Protein AF-A0A9D6FWA5-F1 (afdb_monomer_lite)

Secondary structure (DSSP, 8-state):
------TTTT-EEEETTTEEEEGGGTBS--TT--HHHHHHHHHHH--HHHHHHBS---B-TT--GGGGHHHIIIIIIHHS--EE-STT--HHHHHHHHHHHHHHHHHHHHHHHHHHHHHH-TT-B--S-TT--GGG-HHHHHHHSS---BHHHHHHHHHHHHHHHHHHHHHTT-TT--HHHHHHHHHHHHHHHHHHHHHHHHHHHHHS----GGGS-TTTGGG-SPEEEESGGGSPTTSEEEEEESS--HHHHHHHHHHHHTT-TTTEEEEEETHHHHHGGGT-TT-EEEE-GGGHHHHHHTT--SEEEE---SS---HHHHHHHTTPEEEE-SSS--TTPPB-TTS-HHHHHHHHHTT--EEE--SHHHHHHHHHHHHHHPPPP----S--HHHHHHHHTT--TT--HHHHT-TT---HHHHHHHHHTT--GGGGHHHHHH----SHHHHH-TT---HHHHHHHHHHHTGGG--EEEE----SPPHHHHHHHHHHHHHTSSS-EEEEEE-S-S-HHHHHHHHHHHHHTT-EEEEESTHHHHHHT-EETTTTEEHHHHS--SSSSSEEEEEESGGGGGGTTHHHHHHHHHHH----TT-HHHHHHHHTTTS-EEEEEESS--HHHHHHHHHHHHTT--EEE-HHHHHHH-EEB---TT-GGG-EEEETTT--EEE---SSS-SEEE-SSHHHHHHHHHHHT--TT-S--HHHHHHHHHHHHHHHSS--TTGGGG-SSGGGS-TTTHHHHHHHHHHHH--EEETTEEEEEE-TTS-EE-HHHHHHHB--TT--EESSGGGSBPPP-----

Radius of gyration: 27.53 Å; chains: 1; bounding box: 72×72×94 Å

Foldseek 3Di:
DDPPPDQQPPDWADAPDPDIDRPVQAEVDLVPPDSVQLSVLCNPFFHPVLCQWFQHHHFYALDALVVQLLQLPLFQCLFFPKFFDDDDDALLVLLVLLLLLLPLLLQQLVLLLVVCCVPPNFQAFWDLADLADQPLLQLCFQHHSGRGGTSVSLVVQSVSLVVLSVVSNVLSPDPPDDSSSSLSSLLVNLSSSLSSLSSSSGCCVGPLQFAALNHDDPVVQFQPDPKAKAELLLDDPPAAEEEEEAANCLLVSLLVVVCVVVVNLVRHAYEYEWQNNQRCCRRPVRYHDHAFPLCPLLSLLQLRHQEYEYERHQDDDQPLVSLLLNVHEYEYQYPDDHPVAEEDQPPDLVVLLVVSQVPDSYHYHNPSNSSNSNVNVCSVPPDDDPGPSADDLVRLLVLLLLQDPPDQQLLVQALLSDSLSQLSVCSVVPVTLVSCQVVLLQHSLPCSSQVRDPSNRPSSSSSSNSVSVCRSVGMFMDHHANAAARLVLLLVVLCCQQALVALAEEEQEERDRNHLVLSLCLLQVRLVRQYQYEYEIRSRSSNRPDADPVVRDGLSVLATQRRGTSHHHRNTHLSSLSRQLCNQQVCCSSPVSDSSHSRQQSSQQQPLQRGQAEYEYEGQDGSSVSSNLSNCLSSNHAYEYEPSCCVVVSIFRAGDQLPQVSAWWQQQQVRDIATEGCALRTRYYYDHGSLRRQLSSLSNSLGQQRLQQQSSLCSNQVSCCVPVVDGDPRSVRSDLALRNHHPVCSQVVVVCCVPPVVWDADRRATQWHADSVGDIDGSVVCCVRYGVNNGRIGSNSSRRTDHDPPPPD

Sequence (809 aa):
MSSEQDGTARVMVRVGNRTEFELSSVVRDLKGADPHELKAALEHDAVEMRLNTIREFRLAPYADAPDLSEWDQDVLLETWPPLYAGGGESAAESLRRTCLGCTSQISTARQVLDYALSVYGPGKAVDLGKNMDAGDFTWTGVMCGFPPGDLHSLDRALSYAESQLNRARLAAGQAHATNADLEGQAFHAGTMLLLAQEVLETIKTSLFGFTTAANLGLSDIAWYPPPHFTGRGAMESGKKAVVFIGDNFIPMWLLVEALRAKVLTERFEVCGIGQAADDLPRFYDRGRWVGAMTRARKVLRTGVFDIIVGSDGCLGFDLVDEARRTDSRLIWTGSVAFGGLKERSSDPVDAIVSDLLSGVPGVWLRDPRRAAEVTFALMETMKQRPGGYVLGEEKARAEASKCSDDCDLCSYACPSALLVSRGVRALRDGNGFKALAEAEKRCCLCLECDRSCPEKIGISDLMVAAFARKGPEDKFILRGGRGGGQRAEMASNDLVARSGSSPGWFGVIGCGDANPDDVQWIANELASRNGIVAMAGCSVGDIAHFHDPDEQKWIMQKYPFWLQPRSAANLGGCSACQFLPLITLKNARSTAGVTHYSNYVETVATTFDRYACCTIVWGPLPDRMYAIVAGLVRSGVPVVVGPLAGNDWKRMLPGNKWDWRRYWVYEALSQRKRFVEPSPKHLIIPAETREEAVNMACCYNVKPAQGFRMTFLDGYLDTHQQYFGELPDDWPRYVRSPGDLPIAGRARFLAELEAKHGWKREGPVIKEIPLPDGRTVDQKQYVREYGAGGAPVTRVPRLCVKPLHQKKE

Structure (mmCIF, N/CA/C/O backbone):
data_AF-A0A9D6FWA5-F1
#
_entry.id   AF-A0A9D6FWA5-F1
#
loop_
_atom_site.group_PDB
_atom_site.id
_atom_site.type_symbol
_atom_site.label_atom_id
_atom_site.label_alt_id
_atom_site.label_comp_id
_atom_site.label_asym_id
_atom_site.label_entity_id
_atom_site.label_seq_id
_atom_site.pdbx_PDB_ins_code
_atom_site.Cartn_x
_atom_site.Cartn_y
_atom_site.Cartn_z
_atom_site.occupancy
_atom_site.B_iso_or_equiv
_atom_site.auth_seq_id
_atom_site.auth_comp_id
_atom_site.auth_asym_id
_atom_site.auth_atom_id
_atom_site.pdbx_PDB_model_num
ATOM 1 N N . MET A 1 1 ? -16.626 -44.220 -27.929 1.00 35.47 1 MET A N 1
ATOM 2 C CA . MET A 1 1 ? -17.363 -43.378 -26.964 1.00 35.47 1 MET A CA 1
ATOM 3 C C . MET A 1 1 ? -16.346 -42.460 -26.310 1.00 35.47 1 MET A C 1
ATOM 5 O O . MET A 1 1 ? -15.466 -42.993 -25.661 1.00 35.47 1 MET A O 1
ATOM 9 N N . SER A 1 2 ? -16.295 -41.148 -26.476 1.00 34.00 2 SER A N 1
ATOM 10 C CA . SER A 1 2 ? -16.906 -40.176 -27.387 1.00 34.00 2 SER A CA 1
ATOM 11 C C . SER A 1 2 ? -15.885 -39.032 -27.445 1.00 34.00 2 SER A C 1
ATOM 13 O O . SER A 1 2 ? -15.380 -38.586 -26.419 1.00 34.00 2 SER A O 1
ATOM 15 N N . SER A 1 3 ? -15.524 -38.615 -28.651 1.00 37.00 3 SER A N 1
ATOM 16 C CA . SER A 1 3 ? -14.565 -37.554 -28.963 1.00 37.00 3 SER A CA 1
ATOM 17 C C . SER A 1 3 ? -15.169 -36.156 -28.739 1.00 37.00 3 SER A C 1
ATOM 19 O O . SER A 1 3 ? -15.235 -35.355 -29.665 1.00 37.00 3 SER A O 1
ATOM 21 N N . GLU A 1 4 ? -15.657 -35.891 -27.526 1.00 41.94 4 GLU A N 1
ATOM 22 C CA . GLU A 1 4 ? -16.445 -34.700 -27.154 1.00 41.94 4 GLU A CA 1
ATOM 23 C C . GLU A 1 4 ? -15.850 -33.924 -25.958 1.00 41.94 4 GLU A C 1
ATOM 25 O O . GLU A 1 4 ? -16.576 -33.339 -25.162 1.00 41.94 4 GLU A O 1
ATOM 30 N N . GLN A 1 5 ? -14.521 -33.903 -25.797 1.00 42.00 5 GLN A N 1
ATOM 31 C CA . GLN A 1 5 ? -13.871 -33.182 -24.687 1.00 42.00 5 GLN A CA 1
ATOM 32 C C . GLN A 1 5 ? -12.623 -32.394 -25.099 1.00 42.00 5 GLN A C 1
ATOM 34 O O . GLN A 1 5 ? -11.566 -32.542 -24.496 1.00 42.00 5 GLN A O 1
ATOM 39 N N . ASP A 1 6 ? -12.743 -31.513 -26.092 1.00 47.22 6 ASP A N 1
ATOM 40 C CA . ASP A 1 6 ? -11.792 -30.403 -26.203 1.00 47.22 6 ASP A CA 1
ATOM 41 C C . ASP A 1 6 ? -12.496 -29.147 -26.735 1.00 47.22 6 ASP A C 1
ATOM 43 O O . ASP A 1 6 ? -12.625 -28.940 -27.938 1.00 47.22 6 ASP A O 1
ATOM 47 N N . GLY A 1 7 ? -13.035 -28.328 -25.825 1.00 50.91 7 GLY A N 1
ATOM 48 C CA . GLY A 1 7 ? -13.746 -27.084 -26.156 1.00 50.91 7 GLY A CA 1
ATOM 49 C C . GLY A 1 7 ? -12.850 -25.979 -26.736 1.00 50.91 7 GLY A C 1
ATOM 50 O O . GLY A 1 7 ? -13.355 -24.925 -27.114 1.00 50.91 7 GLY A O 1
ATOM 51 N N . THR A 1 8 ? -11.533 -26.205 -26.815 1.00 52.12 8 THR A N 1
ATOM 52 C CA . THR A 1 8 ? -10.568 -25.296 -27.458 1.00 52.12 8 THR A CA 1
ATOM 53 C C . THR A 1 8 ? -10.436 -25.535 -28.957 1.00 52.12 8 THR A C 1
ATOM 55 O O . THR A 1 8 ? -10.206 -24.589 -29.716 1.00 52.12 8 THR A O 1
ATOM 58 N N . ALA A 1 9 ? -10.573 -26.793 -29.386 1.00 54.88 9 ALA A N 1
ATOM 59 C CA . ALA A 1 9 ? -10.340 -27.198 -30.757 1.00 54.88 9 ALA A CA 1
ATOM 60 C C . ALA A 1 9 ? -11.435 -26.577 -31.631 1.00 54.88 9 ALA A C 1
ATOM 62 O O . ALA A 1 9 ? -12.594 -26.988 -31.547 1.00 54.88 9 ALA A O 1
ATOM 63 N N . ARG A 1 10 ? -11.054 -25.622 -32.497 1.00 73.12 10 ARG A N 1
ATOM 64 C CA . ARG A 1 10 ? -11.884 -24.868 -33.473 1.00 73.12 10 ARG A CA 1
ATOM 65 C C . ARG A 1 10 ? -12.392 -23.467 -33.090 1.00 73.12 10 ARG A C 1
ATOM 67 O O . ARG A 1 10 ? -13.156 -22.903 -33.876 1.00 73.12 10 ARG A O 1
ATOM 74 N N . VAL A 1 11 ? -11.984 -22.842 -31.980 1.00 91.75 11 VAL A N 1
ATOM 75 C CA . VAL A 1 11 ? -12.339 -21.419 -31.751 1.00 91.75 11 VAL A CA 1
ATOM 76 C C . VAL A 1 11 ? -11.369 -20.502 -32.501 1.00 91.75 11 VAL A C 1
ATOM 78 O O . VAL A 1 11 ? -10.232 -20.296 -32.080 1.00 91.75 11 VAL A O 1
ATOM 81 N N . MET A 1 12 ? -11.825 -19.950 -33.627 1.00 94.19 12 MET A N 1
ATOM 82 C CA . MET A 1 12 ? -11.064 -18.988 -34.433 1.00 94.19 12 MET A CA 1
ATOM 83 C C . MET A 1 12 ? -11.237 -17.571 -33.891 1.00 94.19 12 MET A C 1
ATOM 85 O O . MET A 1 12 ? -12.367 -17.124 -33.710 1.00 94.19 12 MET A O 1
ATOM 89 N N . VAL A 1 13 ? -10.133 -16.861 -33.671 1.00 93.94 13 VAL A N 1
ATOM 90 C CA . VAL A 1 13 ? -10.105 -15.456 -33.243 1.00 93.94 13 VAL A CA 1
ATOM 91 C C . VAL A 1 13 ? -9.692 -14.596 -34.430 1.00 93.94 13 VAL A C 1
ATOM 93 O O . VAL A 1 13 ? -8.647 -14.851 -35.034 1.00 93.94 13 VAL A O 1
ATOM 96 N N . ARG A 1 14 ? -10.480 -13.565 -34.753 1.00 94.56 14 ARG A N 1
ATOM 97 C CA . ARG A 1 14 ? -10.169 -12.616 -35.828 1.00 94.56 14 ARG A CA 1
ATOM 98 C C . ARG A 1 14 ? -9.847 -11.233 -35.276 1.00 94.56 14 ARG A C 1
ATOM 100 O O . ARG A 1 14 ? -10.720 -10.536 -34.772 1.00 94.56 14 ARG A O 1
ATOM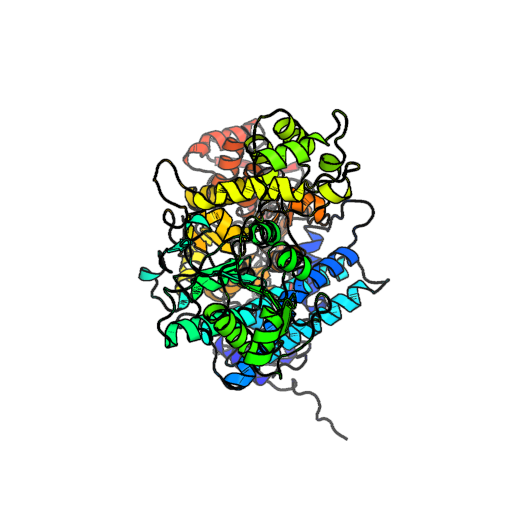 107 N N . VAL A 1 15 ? -8.603 -10.801 -35.447 1.00 92.25 15 VAL A N 1
ATOM 108 C CA . VAL A 1 15 ? -8.129 -9.491 -34.991 1.00 92.25 15 VAL A CA 1
ATOM 109 C C . VAL A 1 15 ? -7.827 -8.614 -36.199 1.00 92.25 15 VAL A C 1
ATOM 111 O O . VAL A 1 15 ? -6.927 -8.904 -36.988 1.00 92.25 15 VAL A O 1
ATOM 114 N N . GLY A 1 16 ? -8.570 -7.518 -36.339 1.00 89.69 16 GLY A N 1
ATOM 115 C CA . GLY A 1 16 ? -8.479 -6.662 -37.520 1.00 89.69 16 GLY A CA 1
ATOM 116 C C . GLY A 1 16 ? -8.940 -7.378 -38.794 1.00 89.69 16 GLY A C 1
ATOM 117 O O . GLY A 1 16 ? -9.881 -8.171 -38.770 1.00 89.69 16 GLY A O 1
ATOM 118 N N . ASN A 1 17 ? -8.303 -7.072 -39.926 1.00 88.25 17 ASN A N 1
ATOM 119 C CA . ASN A 1 17 ? -8.792 -7.504 -41.243 1.00 88.25 17 ASN A CA 1
ATOM 120 C C . ASN A 1 17 ? -8.068 -8.728 -41.823 1.00 88.25 17 ASN A C 1
ATOM 122 O O . ASN A 1 17 ? -8.562 -9.328 -42.777 1.00 88.25 17 ASN A O 1
ATOM 126 N N . ARG A 1 18 ? -6.871 -9.054 -41.331 1.00 85.88 18 ARG A N 1
ATOM 127 C CA . ARG A 1 18 ? -5.943 -10.014 -41.950 1.00 85.88 18 ARG A CA 1
ATOM 128 C C . ARG A 1 18 ? -5.371 -11.029 -40.966 1.00 85.88 18 ARG A C 1
ATOM 130 O O . ARG A 1 18 ? -4.814 -12.023 -41.425 1.00 85.88 18 ARG A O 1
ATOM 137 N N . THR A 1 19 ? -5.481 -10.804 -39.658 1.00 91.81 19 THR A N 1
ATOM 138 C CA . THR A 1 19 ? -4.988 -11.748 -38.651 1.00 91.81 19 THR A CA 1
ATOM 139 C C . THR A 1 19 ? -6.118 -12.609 -38.117 1.00 91.81 19 THR A C 1
ATOM 141 O O . THR A 1 19 ? -7.048 -12.133 -37.470 1.00 91.81 19 THR A O 1
ATOM 144 N N . GLU A 1 20 ? -6.000 -13.906 -38.364 1.00 93.56 20 GLU A N 1
ATOM 145 C CA . GLU A 1 20 ? -6.894 -14.926 -37.842 1.00 93.56 20 GLU A CA 1
ATOM 146 C C . GLU A 1 20 ? -6.045 -16.098 -37.346 1.00 93.56 20 GLU A C 1
ATOM 148 O O . GLU A 1 20 ? -5.086 -16.502 -38.008 1.00 93.56 20 GLU A O 1
ATOM 153 N N . PHE A 1 21 ? -6.348 -16.601 -36.155 1.00 93.00 21 PHE A N 1
ATOM 154 C CA . PHE A 1 21 ? -5.630 -17.719 -35.550 1.00 93.00 21 PHE A CA 1
ATOM 155 C C . PHE A 1 21 ? -6.574 -18.564 -34.701 1.00 93.00 21 PHE A C 1
ATOM 157 O O . PHE A 1 21 ? -7.607 -18.090 -34.227 1.00 93.00 21 PHE A O 1
ATOM 164 N N . GLU A 1 22 ? -6.221 -19.831 -34.516 1.00 93.12 22 GLU A N 1
ATOM 165 C CA . GLU A 1 22 ? -6.941 -20.712 -33.602 1.00 93.12 22 GLU A CA 1
ATOM 166 C C . GLU A 1 22 ? -6.512 -20.413 -32.162 1.00 93.12 22 GLU A C 1
ATOM 168 O O . GLU A 1 22 ? -5.314 -20.324 -31.885 1.00 93.12 22 GLU A O 1
ATOM 173 N N . LEU A 1 23 ? -7.457 -20.267 -31.232 1.00 92.81 23 LEU A N 1
ATOM 174 C CA . LEU A 1 23 ? -7.154 -19.912 -29.841 1.00 92.81 23 LEU A CA 1
ATOM 175 C C . LEU A 1 23 ? -6.187 -20.911 -29.173 1.00 92.81 23 LEU A C 1
ATOM 177 O O . LEU A 1 23 ? -5.284 -20.500 -28.445 1.00 92.81 23 LEU A O 1
ATOM 181 N N . SER A 1 24 ? -6.309 -22.202 -29.494 1.00 91.00 24 SER A N 1
ATOM 182 C CA . SER A 1 24 ? -5.422 -23.282 -29.028 1.00 91.00 24 SER A CA 1
ATOM 183 C C . SER A 1 24 ? -3.960 -23.130 -29.483 1.00 91.00 24 SER A C 1
ATOM 185 O O . SER A 1 24 ? -3.062 -23.715 -28.883 1.00 91.00 24 SER A O 1
ATOM 187 N N . SER A 1 25 ? -3.686 -22.316 -30.511 1.00 91.75 25 SER A N 1
ATOM 188 C CA . SER A 1 25 ? -2.315 -22.043 -30.969 1.00 91.75 25 SER A CA 1
ATOM 189 C C . SER A 1 25 ? -1.550 -21.071 -30.068 1.00 91.75 25 SER A C 1
ATOM 191 O O . SER A 1 25 ? -0.323 -21.007 -30.147 1.00 91.75 25 SER A O 1
ATOM 193 N N . VAL A 1 26 ? -2.256 -20.320 -29.214 1.00 92.38 26 VAL A N 1
ATOM 194 C CA . VAL A 1 26 ? -1.663 -19.302 -28.327 1.00 92.38 26 VAL A CA 1
ATOM 195 C C . VAL A 1 26 ? -2.009 -19.504 -26.853 1.00 92.38 26 VAL A C 1
ATOM 197 O O . VAL A 1 26 ? -1.323 -18.953 -25.994 1.00 92.38 26 VAL A O 1
ATOM 200 N N . VAL A 1 27 ? -3.033 -20.305 -26.545 1.00 92.31 27 VAL A N 1
ATOM 201 C CA . VAL A 1 27 ? -3.396 -20.728 -25.188 1.00 92.31 27 VAL A CA 1
ATOM 202 C C . VAL A 1 27 ? -3.026 -22.195 -25.013 1.00 92.31 27 VAL A C 1
ATOM 204 O O . VAL A 1 27 ? -3.574 -23.057 -25.692 1.00 92.31 27 VAL A O 1
ATOM 207 N N . ARG A 1 28 ? -2.121 -22.490 -24.073 1.00 87.25 28 ARG A N 1
ATOM 208 C CA . ARG A 1 28 ? -1.722 -23.875 -23.772 1.00 87.25 28 ARG A CA 1
ATOM 209 C C . ARG A 1 28 ? -2.819 -24.659 -23.047 1.00 87.25 28 ARG A C 1
ATOM 211 O O . ARG A 1 28 ? -3.004 -25.838 -23.320 1.00 87.25 28 ARG A O 1
ATOM 218 N N . ASP A 1 29 ? -3.482 -24.015 -22.093 1.00 88.38 29 ASP A N 1
ATOM 219 C CA . ASP A 1 29 ? -4.545 -24.584 -21.263 1.00 88.38 29 ASP A CA 1
ATOM 220 C C . ASP A 1 29 ? -5.521 -23.458 -20.894 1.00 88.38 29 ASP A C 1
ATOM 222 O O . ASP A 1 29 ? -5.088 -22.389 -20.460 1.00 88.38 29 ASP A O 1
ATOM 226 N N . LEU A 1 30 ? -6.825 -23.677 -21.093 1.00 86.12 30 LEU A N 1
ATOM 227 C CA . LEU A 1 30 ? -7.862 -22.702 -20.740 1.00 86.12 30 LEU A CA 1
ATOM 228 C C . LEU A 1 30 ? -8.133 -22.644 -19.236 1.00 86.12 30 LEU A C 1
ATOM 230 O O . LEU A 1 30 ? -8.670 -21.642 -18.769 1.00 86.12 30 LEU A O 1
ATOM 234 N N . LYS A 1 31 ? -7.839 -23.713 -18.483 1.00 88.31 31 LYS A N 1
ATOM 235 C CA . LYS A 1 31 ? -8.077 -23.803 -17.030 1.00 88.31 31 LYS A CA 1
ATOM 236 C C . LYS A 1 31 ? -9.491 -23.393 -16.594 1.00 88.31 31 LYS A C 1
ATOM 238 O O . LYS A 1 31 ? -9.685 -22.822 -15.525 1.00 88.31 31 LYS A O 1
ATOM 243 N N . GLY A 1 32 ? -10.485 -23.702 -17.429 1.00 82.62 32 GLY A N 1
ATOM 244 C CA . GLY A 1 32 ? -11.892 -23.371 -17.188 1.00 82.62 32 GLY A CA 1
ATOM 245 C C . GLY A 1 32 ? -12.337 -21.994 -17.694 1.00 82.62 32 GLY A C 1
ATOM 246 O O . GLY A 1 32 ? -13.498 -21.647 -17.496 1.00 82.62 32 GLY A O 1
ATOM 247 N N . ALA A 1 33 ? -11.471 -21.226 -18.361 1.00 88.25 33 ALA A N 1
ATOM 248 C CA . ALA A 1 33 ? -11.884 -20.027 -19.087 1.00 88.25 33 ALA A CA 1
ATOM 249 C C . ALA A 1 33 ? -12.833 -20.367 -20.239 1.00 88.25 33 ALA A C 1
ATOM 251 O O . ALA A 1 33 ? -12.626 -21.347 -20.958 1.00 88.25 33 ALA A O 1
ATOM 252 N N . ASP A 1 34 ? -13.847 -19.523 -20.433 1.00 91.12 34 ASP A N 1
ATOM 253 C CA . ASP A 1 34 ? -14.733 -19.608 -21.588 1.00 91.12 34 ASP A CA 1
ATOM 254 C C . ASP A 1 34 ? -13.970 -19.137 -22.844 1.00 91.12 34 ASP A C 1
ATOM 256 O O . ASP A 1 34 ? -13.573 -17.966 -22.931 1.00 91.12 34 ASP A O 1
ATOM 260 N N . PRO A 1 35 ? -13.747 -20.017 -23.838 1.00 91.69 35 PRO A N 1
ATOM 261 C CA . PRO A 1 35 ? -13.013 -19.652 -25.042 1.00 91.69 35 PRO A CA 1
ATOM 262 C C . PRO A 1 35 ? -13.733 -18.598 -25.891 1.00 91.69 35 PRO A C 1
ATOM 264 O O . PRO A 1 35 ? -13.070 -17.850 -26.611 1.00 91.69 35 PRO A O 1
ATOM 267 N N . HIS A 1 36 ? -15.065 -18.506 -25.831 1.00 92.94 36 HIS A N 1
ATOM 268 C CA . HIS A 1 36 ? -15.832 -17.503 -26.568 1.00 92.94 36 HIS A CA 1
ATOM 269 C C . HIS A 1 36 ? -15.754 -16.126 -25.912 1.00 92.94 36 HIS A C 1
ATOM 271 O O . HIS A 1 36 ? -15.666 -15.124 -26.624 1.00 92.94 36 HIS A O 1
ATOM 277 N N . GLU A 1 37 ? -15.730 -16.073 -24.580 1.00 92.12 37 GLU A N 1
ATOM 278 C CA . GLU A 1 37 ? -15.502 -14.837 -23.826 1.00 92.12 37 GLU A CA 1
ATOM 279 C C . GLU A 1 37 ? -14.088 -14.301 -24.084 1.00 92.12 37 GLU A C 1
ATOM 281 O O . GLU A 1 37 ? -13.926 -13.138 -24.461 1.00 92.12 37 GLU A O 1
ATOM 286 N N . LEU A 1 38 ? -13.071 -15.169 -23.995 1.00 92.25 38 LEU A N 1
ATOM 287 C CA . LEU A 1 38 ? -11.690 -14.796 -24.301 1.00 92.25 38 LEU A CA 1
ATOM 288 C C . LEU A 1 38 ? -11.533 -14.376 -25.770 1.00 92.25 38 LEU A C 1
ATOM 290 O O . LEU A 1 38 ? -10.891 -13.364 -26.050 1.00 92.25 38 LEU A O 1
ATOM 294 N N . LYS A 1 39 ? -12.161 -15.090 -26.717 1.00 93.88 39 LYS A N 1
ATOM 295 C CA . LYS A 1 39 ? -12.229 -14.668 -28.125 1.00 93.88 39 LYS A CA 1
ATOM 296 C C . LYS A 1 39 ? -12.800 -13.257 -28.239 1.00 93.88 39 LYS A C 1
ATOM 298 O O . LYS A 1 39 ? -12.152 -12.408 -28.836 1.00 93.88 39 LYS A O 1
ATOM 303 N N . ALA A 1 40 ? -13.979 -12.996 -27.675 1.00 92.31 40 ALA A N 1
ATOM 304 C CA . ALA A 1 40 ? -14.628 -11.691 -27.777 1.00 92.31 40 ALA A CA 1
ATOM 305 C C . ALA A 1 40 ? -13.751 -10.566 -27.199 1.00 92.31 40 ALA A C 1
ATOM 307 O O . ALA A 1 40 ? -13.622 -9.507 -27.814 1.00 92.31 40 ALA A O 1
ATOM 308 N N . ALA A 1 41 ? -13.094 -10.819 -26.064 1.00 90.44 41 ALA A N 1
ATOM 309 C CA . ALA A 1 41 ? -12.160 -9.880 -25.454 1.00 90.44 41 ALA A CA 1
ATOM 310 C C . ALA A 1 41 ? -10.958 -9.584 -26.372 1.00 90.44 41 ALA A C 1
ATOM 312 O O . ALA A 1 41 ? -10.599 -8.423 -26.575 1.00 90.44 41 ALA A O 1
ATOM 313 N N . LEU A 1 42 ? -10.372 -10.616 -26.989 1.00 91.38 42 LEU A N 1
ATOM 314 C CA . LEU A 1 42 ? -9.247 -10.470 -27.918 1.00 91.38 42 LEU A CA 1
ATOM 315 C C . LEU A 1 42 ? -9.635 -9.754 -29.215 1.00 91.38 42 LEU A C 1
ATOM 317 O O . LEU A 1 42 ? -8.886 -8.895 -29.668 1.00 91.38 42 LEU A O 1
ATOM 321 N N . GLU A 1 43 ? -10.785 -10.070 -29.810 1.00 91.94 43 GLU A N 1
ATOM 322 C CA . GLU A 1 43 ? -11.251 -9.418 -31.045 1.00 91.94 43 GLU A CA 1
ATOM 323 C C . GLU A 1 43 ? -11.547 -7.926 -30.841 1.00 91.94 43 GLU A C 1
ATOM 325 O O . GLU A 1 43 ? -11.422 -7.139 -31.779 1.00 91.94 43 GLU A O 1
ATOM 330 N N . HIS A 1 44 ? -11.906 -7.532 -29.616 1.00 87.19 44 HIS A N 1
ATOM 331 C CA . HIS A 1 44 ? -12.145 -6.141 -29.248 1.00 87.19 44 HIS A CA 1
ATOM 332 C C . HIS A 1 44 ? -10.856 -5.373 -28.894 1.00 87.19 44 HIS A C 1
ATOM 334 O O . HIS A 1 44 ? -10.728 -4.201 -29.244 1.00 87.19 44 HIS A O 1
ATOM 340 N N . ASP A 1 45 ? -9.919 -5.999 -28.174 1.00 87.94 45 ASP A N 1
ATOM 341 C CA . ASP A 1 45 ? -8.791 -5.299 -27.536 1.00 87.94 45 ASP A CA 1
ATOM 342 C C . ASP A 1 45 ? -7.437 -5.504 -28.221 1.00 87.94 45 ASP A C 1
ATOM 344 O O . ASP A 1 45 ? -6.573 -4.625 -28.174 1.00 87.94 45 ASP A O 1
ATOM 348 N N . ALA A 1 46 ? -7.221 -6.656 -28.859 1.00 88.69 46 ALA A N 1
ATOM 349 C CA . ALA A 1 46 ? -5.930 -6.964 -29.451 1.00 88.69 46 ALA A CA 1
ATOM 350 C C . ALA A 1 46 ? -5.660 -6.097 -30.688 1.00 88.69 46 ALA A C 1
ATOM 352 O O . ALA A 1 46 ? -6.526 -5.843 -31.524 1.00 88.69 46 ALA A O 1
ATOM 353 N N . VAL A 1 47 ? -4.405 -5.674 -30.843 1.00 90.56 47 VAL A N 1
ATOM 354 C CA . VAL A 1 47 ? -3.981 -4.860 -31.983 1.00 90.56 47 VAL A CA 1
ATOM 355 C C . VAL A 1 47 ? -3.349 -5.751 -33.052 1.00 90.56 47 VAL A C 1
ATOM 357 O O . VAL A 1 47 ? -2.284 -6.329 -32.843 1.00 90.56 47 VAL A O 1
ATOM 360 N N . GLU A 1 48 ? -3.967 -5.808 -34.236 1.00 90.75 48 GLU A N 1
ATOM 361 C CA . GLU A 1 48 ? -3.538 -6.639 -35.377 1.00 90.75 48 GLU A CA 1
ATOM 362 C C . GLU A 1 48 ? -2.042 -6.479 -35.706 1.00 90.75 48 GLU A C 1
ATOM 364 O O . GLU A 1 48 ? -1.294 -7.452 -35.831 1.00 90.75 48 GLU A O 1
ATOM 369 N N . MET A 1 49 ? -1.572 -5.230 -35.786 1.00 88.81 49 MET A N 1
ATOM 370 C CA . MET A 1 49 ? -0.165 -4.918 -36.047 1.00 88.81 49 MET A CA 1
ATOM 371 C C . MET A 1 49 ? 0.762 -5.525 -34.988 1.00 88.81 49 MET A C 1
ATOM 373 O O . MET A 1 49 ? 1.836 -6.021 -35.330 1.00 88.81 49 MET A O 1
ATOM 377 N N . ARG A 1 50 ? 0.361 -5.511 -33.712 1.00 88.31 50 ARG A N 1
ATOM 378 C CA . ARG A 1 50 ? 1.172 -6.031 -32.608 1.00 88.31 50 ARG A CA 1
ATOM 379 C C . ARG A 1 50 ? 1.343 -7.546 -32.728 1.00 88.31 50 ARG A C 1
ATOM 381 O O . ARG A 1 50 ? 2.480 -8.017 -32.720 1.00 88.31 50 ARG A O 1
ATOM 388 N N . LEU A 1 51 ? 0.248 -8.273 -32.952 1.00 88.06 51 LEU A N 1
ATOM 389 C CA . LEU A 1 51 ? 0.236 -9.732 -33.135 1.00 88.06 51 LEU A CA 1
ATOM 390 C C . LEU A 1 51 ? 1.080 -10.190 -34.331 1.00 88.06 51 LEU A C 1
ATOM 392 O O . LEU A 1 51 ? 1.783 -11.201 -34.277 1.00 88.06 51 LEU A O 1
ATOM 396 N N . ASN A 1 52 ? 1.052 -9.422 -35.420 1.00 87.19 52 ASN A N 1
ATOM 397 C CA . ASN A 1 52 ? 1.840 -9.727 -36.611 1.00 87.19 52 ASN A CA 1
ATOM 398 C C . ASN A 1 52 ? 3.333 -9.434 -36.436 1.00 87.19 52 ASN A C 1
ATOM 400 O O . ASN A 1 52 ? 4.147 -9.993 -37.170 1.00 87.19 52 ASN A O 1
ATOM 404 N N . THR A 1 53 ? 3.691 -8.591 -35.466 1.00 86.69 53 THR A N 1
ATOM 405 C CA . THR A 1 53 ? 5.064 -8.133 -35.247 1.00 86.69 53 THR A CA 1
ATOM 406 C C . THR A 1 53 ? 5.830 -9.047 -34.295 1.00 86.69 53 THR A C 1
ATOM 408 O O . THR A 1 53 ? 6.975 -9.374 -34.587 1.00 86.69 53 THR A O 1
ATOM 411 N N . ILE A 1 54 ? 5.241 -9.472 -33.174 1.00 90.25 54 ILE A N 1
ATOM 412 C CA . ILE A 1 54 ? 5.951 -10.272 -32.159 1.00 90.25 54 ILE A CA 1
ATOM 413 C C . ILE A 1 54 ? 6.205 -11.707 -32.628 1.00 90.25 54 ILE A C 1
ATOM 415 O O . ILE A 1 54 ? 5.386 -12.296 -33.327 1.00 90.25 54 ILE A O 1
ATOM 419 N N . ARG A 1 55 ? 7.349 -12.283 -32.253 1.00 90.31 55 ARG A N 1
ATOM 420 C CA . ARG A 1 55 ? 7.777 -13.618 -32.684 1.00 90.31 55 ARG A CA 1
ATOM 421 C C . ARG A 1 55 ? 6.795 -14.696 -32.246 1.00 90.31 55 ARG A C 1
ATOM 423 O O . ARG A 1 55 ? 6.454 -15.549 -33.060 1.00 90.31 55 ARG A O 1
ATOM 430 N N . GLU A 1 56 ? 6.348 -14.638 -30.998 1.00 92.12 56 GLU A N 1
ATOM 431 C CA . GLU A 1 56 ? 5.417 -15.610 -30.442 1.00 92.12 56 GLU A CA 1
ATOM 432 C C . GLU A 1 56 ? 4.447 -14.952 -29.457 1.00 92.12 56 GLU A C 1
ATOM 434 O O . GLU A 1 56 ? 4.842 -14.373 -28.438 1.00 92.12 56 GLU A O 1
ATOM 439 N N . PHE A 1 57 ? 3.160 -15.078 -29.767 1.00 92.25 57 PHE A N 1
ATOM 440 C CA . PHE A 1 57 ? 2.066 -14.624 -28.924 1.00 92.25 57 PHE A CA 1
ATOM 441 C C . PHE A 1 57 ? 1.592 -15.785 -28.045 1.00 92.25 57 PHE A C 1
ATOM 443 O O . PHE A 1 57 ? 1.304 -16.862 -28.562 1.00 92.25 57 PHE A O 1
ATOM 450 N N . ARG A 1 58 ? 1.550 -15.579 -26.725 1.00 93.94 58 ARG A N 1
ATOM 451 C CA . ARG A 1 58 ? 1.122 -16.584 -25.743 1.00 93.94 58 ARG A CA 1
ATOM 452 C C . ARG A 1 58 ? 0.197 -15.948 -24.726 1.00 93.94 58 ARG A C 1
ATOM 454 O O . ARG A 1 58 ? 0.482 -14.848 -24.258 1.00 93.94 58 ARG A O 1
ATOM 461 N N . LEU A 1 59 ? -0.840 -16.682 -24.357 1.00 94.88 59 LEU A N 1
ATOM 462 C CA . LEU A 1 59 ? -1.836 -16.301 -23.372 1.00 94.88 59 LEU A CA 1
ATOM 463 C C . LEU A 1 59 ? -1.950 -17.390 -22.301 1.00 94.88 59 LEU A C 1
ATOM 465 O O . LEU A 1 59 ? -1.886 -18.583 -22.602 1.00 94.88 59 LEU A O 1
ATOM 469 N N . ALA A 1 60 ? -2.135 -16.967 -21.055 1.00 95.56 60 ALA A N 1
ATOM 470 C CA . ALA A 1 60 ? -2.274 -17.832 -19.890 1.00 95.56 60 ALA A CA 1
ATOM 471 C C . ALA A 1 60 ? -3.500 -17.401 -19.061 1.00 95.56 60 ALA A C 1
ATOM 473 O O . ALA A 1 60 ? -3.355 -16.668 -18.079 1.00 95.56 60 ALA A O 1
ATOM 474 N N . PRO A 1 61 ? -4.726 -17.778 -19.471 1.00 95.56 61 PRO A N 1
ATOM 475 C CA . PRO A 1 61 ? -5.910 -17.551 -18.650 1.00 95.56 61 PRO A CA 1
ATOM 476 C C . PRO A 1 61 ? -5.806 -18.350 -17.351 1.00 95.56 61 PRO A C 1
ATOM 478 O O . PRO A 1 61 ? -5.379 -19.504 -17.351 1.00 95.56 61 PRO A O 1
ATOM 481 N N . TYR A 1 62 ? -6.174 -17.717 -16.238 1.00 96.31 62 TYR A N 1
ATOM 482 C CA . TYR A 1 62 ? -6.059 -18.279 -14.893 1.00 96.31 62 TYR A CA 1
ATOM 483 C C . TYR A 1 62 ? -4.658 -18.847 -14.609 1.00 96.31 62 TYR A C 1
ATOM 485 O O . TYR A 1 62 ? -4.511 -19.952 -14.080 1.00 96.31 62 TYR A O 1
ATOM 493 N N . ALA A 1 63 ? -3.623 -18.089 -14.991 1.00 95.56 63 ALA A N 1
ATOM 494 C CA . ALA A 1 63 ? -2.225 -18.504 -14.902 1.00 95.56 63 ALA A CA 1
ATOM 495 C C . ALA A 1 63 ? -1.858 -19.037 -13.506 1.00 95.56 63 ALA A C 1
ATOM 497 O O . ALA A 1 63 ? -2.198 -18.435 -12.492 1.00 95.56 63 ALA A O 1
ATOM 498 N N . ASP A 1 64 ? -1.115 -20.135 -13.444 1.00 95.44 64 ASP A N 1
ATOM 499 C CA . ASP A 1 64 ? -0.404 -20.541 -12.233 1.00 95.44 64 ASP A CA 1
ATOM 500 C C . ASP A 1 64 ? 0.972 -19.862 -12.200 1.00 95.44 64 ASP A C 1
ATOM 502 O O . ASP A 1 64 ? 1.455 -19.357 -13.217 1.00 95.44 64 ASP A O 1
ATOM 506 N N . ALA A 1 65 ? 1.654 -19.887 -11.051 1.00 95.69 65 ALA A N 1
ATOM 507 C CA . ALA A 1 65 ? 3.015 -19.352 -10.950 1.00 95.69 65 ALA A CA 1
ATOM 508 C C . ALA A 1 65 ? 3.976 -19.885 -12.047 1.00 95.69 65 ALA A C 1
ATOM 510 O O . ALA A 1 65 ? 4.659 -19.064 -12.662 1.00 95.69 65 ALA A O 1
ATOM 511 N N . PRO A 1 66 ? 4.000 -21.197 -12.385 1.00 94.38 66 PRO A N 1
ATOM 512 C CA . PRO A 1 66 ? 4.892 -21.720 -13.425 1.00 94.38 66 PRO A CA 1
ATOM 513 C C . PRO A 1 66 ? 4.589 -21.227 -14.845 1.00 94.38 66 PRO A C 1
ATOM 515 O O . PRO A 1 66 ? 5.491 -21.213 -15.674 1.00 94.38 66 PRO A O 1
ATOM 518 N N . ASP A 1 67 ? 3.360 -20.794 -15.149 1.00 95.44 67 ASP A N 1
ATOM 519 C CA . ASP A 1 67 ? 3.042 -20.259 -16.485 1.00 95.44 67 ASP A CA 1
ATOM 520 C C . ASP A 1 67 ? 3.733 -18.915 -16.749 1.00 95.44 67 ASP A C 1
ATOM 522 O O . ASP A 1 67 ? 3.837 -18.471 -17.891 1.00 95.44 67 ASP A O 1
ATOM 526 N N . LEU A 1 68 ? 4.200 -18.264 -15.682 1.00 96.44 68 LEU A N 1
ATOM 527 C CA . LEU A 1 68 ? 4.818 -16.944 -15.691 1.00 96.44 68 LEU A CA 1
ATOM 528 C C . LEU A 1 68 ? 6.311 -17.009 -15.320 1.00 96.44 68 LEU A C 1
ATOM 530 O O . LEU A 1 68 ? 6.943 -15.969 -15.122 1.00 96.44 68 LEU A O 1
ATOM 534 N N . SER A 1 69 ? 6.901 -18.212 -15.264 1.00 95.50 69 SER A N 1
ATOM 535 C CA . SER A 1 69 ? 8.302 -18.415 -14.871 1.00 95.50 69 SER A CA 1
ATOM 536 C C . SER A 1 69 ? 9.297 -17.731 -15.810 1.00 95.50 69 SER A C 1
ATOM 538 O O . SER A 1 69 ? 10.358 -17.315 -15.359 1.00 95.50 69 SER A O 1
ATOM 540 N N . GLU A 1 70 ? 8.944 -17.543 -17.087 1.00 95.31 70 GLU A N 1
ATOM 541 C CA . GLU A 1 70 ? 9.775 -16.799 -18.050 1.00 95.31 70 GLU A CA 1
ATOM 542 C C . GLU A 1 70 ? 9.970 -15.324 -17.658 1.00 95.31 70 GLU A C 1
ATOM 544 O O . GLU A 1 70 ? 10.905 -14.671 -18.106 1.00 95.31 70 GLU A O 1
ATOM 549 N N . TRP A 1 71 ? 9.074 -14.774 -16.838 1.00 97.00 71 TRP A N 1
ATOM 550 C CA . TRP A 1 71 ? 9.223 -13.443 -16.263 1.00 97.00 71 TRP A CA 1
ATOM 551 C C . TRP A 1 71 ? 9.851 -13.523 -14.875 1.00 97.00 71 TRP A C 1
ATOM 553 O O . TRP A 1 71 ? 10.836 -12.843 -14.585 1.00 97.00 71 TRP A O 1
ATOM 563 N N . ASP A 1 72 ? 9.300 -14.384 -14.023 1.00 97.50 72 ASP A N 1
ATOM 564 C CA . ASP A 1 72 ? 9.705 -14.462 -12.624 1.00 97.50 72 ASP A CA 1
ATOM 565 C C . ASP A 1 72 ? 11.161 -14.952 -12.492 1.00 97.50 72 ASP A C 1
ATOM 567 O O . ASP A 1 72 ? 11.968 -14.322 -11.813 1.00 97.50 72 ASP A O 1
ATOM 571 N N . GLN A 1 73 ? 11.537 -16.036 -13.173 1.00 95.56 73 GLN A N 1
ATOM 572 C CA . GLN A 1 73 ? 12.856 -16.664 -13.043 1.00 95.56 73 GLN A CA 1
ATOM 573 C C . GLN A 1 73 ? 13.867 -16.099 -14.050 1.00 95.56 73 GLN A C 1
ATOM 575 O O . GLN A 1 73 ? 14.921 -15.612 -13.638 1.00 95.56 73 GLN A O 1
ATOM 580 N N . ASP A 1 74 ? 13.523 -16.097 -15.342 1.00 94.88 74 ASP A N 1
ATOM 581 C CA . ASP A 1 74 ? 14.466 -15.760 -16.426 1.00 94.88 74 ASP A CA 1
ATOM 582 C C . ASP A 1 74 ? 14.714 -14.248 -16.576 1.00 94.88 74 ASP A C 1
ATOM 584 O O . ASP A 1 74 ? 15.635 -13.824 -17.272 1.00 94.88 74 ASP A O 1
ATOM 588 N N . VAL A 1 75 ? 13.889 -13.401 -15.949 1.00 95.56 75 VAL A N 1
ATOM 589 C CA . VAL A 1 75 ? 14.067 -11.942 -15.989 1.00 95.56 75 VAL A CA 1
ATOM 590 C C . VAL A 1 75 ? 14.340 -11.382 -14.603 1.00 95.56 75 VAL A C 1
ATOM 592 O O . VAL A 1 75 ? 15.400 -10.781 -14.387 1.00 95.56 75 VAL A O 1
ATOM 595 N N . LEU A 1 76 ? 13.403 -11.550 -13.664 1.00 96.75 76 LEU A N 1
ATOM 596 C CA . LEU A 1 76 ? 13.518 -10.923 -12.348 1.00 96.75 76 LEU A CA 1
ATOM 597 C C . LEU A 1 76 ? 14.616 -11.583 -11.508 1.00 96.75 76 LEU A C 1
ATOM 599 O O . LEU A 1 76 ? 15.580 -10.909 -11.149 1.00 96.75 76 LEU A O 1
ATOM 603 N N . LEU A 1 77 ? 14.516 -12.882 -11.219 1.00 96.19 77 LEU A N 1
ATOM 604 C CA . LEU A 1 77 ? 15.454 -13.556 -10.310 1.00 96.19 77 LEU A CA 1
ATOM 605 C C . LEU A 1 77 ? 16.843 -13.799 -10.929 1.00 96.19 77 LEU A C 1
ATOM 607 O O . LEU A 1 77 ? 17.825 -13.856 -10.188 1.00 96.19 77 LEU A O 1
ATOM 611 N N . GLU A 1 78 ? 16.964 -13.883 -12.261 1.00 94.31 78 GLU A N 1
ATOM 612 C CA . GLU A 1 78 ? 18.273 -13.900 -12.940 1.00 94.31 78 GLU A CA 1
ATOM 613 C C . GLU A 1 78 ? 19.048 -12.594 -12.670 1.00 94.31 78 GLU A C 1
ATOM 615 O O . GLU A 1 78 ? 20.240 -12.608 -12.327 1.00 94.31 78 GLU A O 1
ATOM 620 N N . THR A 1 79 ? 18.358 -11.452 -12.777 1.00 94.50 79 THR A N 1
ATOM 621 C CA . THR A 1 79 ? 18.967 -10.125 -12.608 1.00 94.50 79 THR A CA 1
ATOM 622 C C . THR A 1 79 ? 19.139 -9.760 -11.128 1.00 94.50 79 THR A C 1
ATOM 624 O O . THR A 1 79 ? 20.204 -9.279 -10.732 1.00 94.50 79 THR A O 1
ATOM 627 N N . TRP A 1 80 ? 18.117 -10.016 -10.307 1.00 96.56 80 TRP A N 1
ATOM 628 C CA . TRP A 1 80 ? 18.042 -9.693 -8.878 1.00 96.56 80 TRP A CA 1
ATOM 629 C C . TRP A 1 80 ? 17.803 -10.969 -8.058 1.00 96.56 80 TRP A C 1
ATOM 631 O O . TRP A 1 80 ? 16.672 -11.234 -7.640 1.00 96.56 80 TRP A O 1
ATOM 641 N N . PRO A 1 81 ? 18.846 -11.787 -7.833 1.00 94.75 81 PRO A N 1
ATOM 642 C CA . PRO A 1 81 ? 18.705 -13.016 -7.067 1.00 94.75 81 PRO A CA 1
ATOM 643 C C . PRO A 1 81 ? 18.295 -12.709 -5.620 1.00 94.75 81 PRO A C 1
ATOM 645 O O . PRO A 1 81 ? 18.702 -11.680 -5.068 1.00 94.75 81 PRO A O 1
ATOM 648 N N . PRO A 1 82 ? 17.525 -13.599 -4.975 1.00 94.00 82 PRO A N 1
ATOM 649 C CA . PRO A 1 82 ? 17.078 -13.370 -3.617 1.00 94.00 82 PRO A CA 1
ATOM 650 C C . PRO A 1 82 ? 18.238 -13.485 -2.630 1.00 94.00 82 PRO A C 1
ATOM 652 O O . PRO A 1 82 ? 19.057 -14.404 -2.694 1.00 94.00 82 PRO A O 1
ATOM 655 N N . LEU A 1 83 ? 18.277 -12.546 -1.691 1.00 92.62 83 LEU A N 1
ATOM 656 C CA . LEU A 1 83 ? 19.163 -12.551 -0.538 1.00 92.62 83 LEU A CA 1
ATOM 657 C C . LEU A 1 83 ? 18.311 -12.713 0.719 1.00 92.62 83 LEU A C 1
ATOM 659 O O . LEU A 1 83 ? 17.472 -11.861 0.993 1.00 92.62 83 LEU A O 1
ATOM 663 N N . TYR A 1 84 ? 18.555 -13.775 1.485 1.00 90.44 84 TYR A N 1
ATOM 664 C CA . TYR A 1 84 ? 17.935 -13.995 2.793 1.00 90.44 84 TYR A CA 1
ATOM 665 C C . TYR A 1 84 ? 18.966 -13.698 3.883 1.00 90.44 84 TYR A C 1
ATOM 667 O O . TYR A 1 84 ? 19.984 -14.384 3.989 1.00 90.44 84 TYR A O 1
ATOM 675 N N . ALA A 1 85 ? 18.736 -12.651 4.667 1.00 82.00 85 ALA A N 1
ATOM 676 C CA . ALA A 1 85 ? 19.596 -12.263 5.774 1.00 82.00 85 ALA A CA 1
ATOM 677 C C . ALA A 1 85 ? 19.162 -12.951 7.085 1.00 82.00 85 ALA A C 1
ATOM 679 O O . ALA A 1 85 ? 17.981 -13.118 7.375 1.00 82.00 85 ALA A O 1
ATOM 680 N N . GLY A 1 86 ? 20.133 -13.335 7.919 1.00 66.50 86 GLY A N 1
ATOM 681 C CA . GLY A 1 86 ? 19.889 -14.012 9.200 1.00 66.50 86 GLY A CA 1
ATOM 682 C C . GLY A 1 86 ? 19.625 -15.521 9.068 1.00 66.50 86 GLY A C 1
ATOM 683 O O . GLY A 1 86 ? 18.975 -15.981 8.138 1.00 66.50 86 GLY A O 1
ATOM 684 N N . GLY A 1 87 ? 20.134 -16.312 10.019 1.00 56.44 87 GLY A N 1
ATOM 685 C CA . GLY A 1 87 ? 20.235 -17.782 9.933 1.00 56.44 87 GLY A CA 1
ATOM 686 C C . GLY A 1 87 ? 18.932 -18.600 9.954 1.00 56.44 87 GLY A C 1
ATOM 687 O O . GLY A 1 87 ? 18.989 -19.779 10.286 1.00 56.44 87 GLY A O 1
ATOM 688 N N . GLY A 1 88 ? 17.775 -18.006 9.639 1.00 61.06 88 GLY A N 1
ATOM 689 C CA . GLY A 1 88 ? 16.467 -18.673 9.676 1.00 61.06 88 GLY A CA 1
ATOM 690 C C . GLY A 1 88 ? 15.478 -18.282 8.571 1.00 61.06 88 GLY A C 1
ATOM 691 O O . GLY A 1 88 ? 14.437 -18.925 8.469 1.00 61.06 88 GLY A O 1
ATOM 692 N N . GLU A 1 89 ? 15.771 -17.278 7.735 1.00 68.94 89 GLU A N 1
ATOM 693 C CA . GLU A 1 89 ? 14.916 -16.970 6.581 1.00 68.94 89 GLU A CA 1
ATOM 694 C C . GLU A 1 89 ? 15.290 -17.798 5.349 1.00 68.94 89 GLU A C 1
ATOM 696 O O . GLU A 1 89 ? 16.457 -18.068 5.071 1.00 68.94 89 GLU A O 1
ATOM 701 N N . SER A 1 90 ? 14.263 -18.209 4.605 1.00 86.44 90 SER A N 1
ATOM 702 C CA . SER A 1 90 ? 14.368 -18.978 3.365 1.00 86.44 90 SER A CA 1
ATOM 703 C C . SER A 1 90 ? 13.239 -18.588 2.414 1.00 86.44 90 SER A C 1
ATOM 705 O O . SER A 1 90 ? 12.257 -17.969 2.832 1.00 86.44 90 SER A O 1
ATOM 707 N N . ALA A 1 91 ? 13.323 -19.019 1.155 1.00 91.19 91 ALA A N 1
ATOM 708 C CA . ALA A 1 91 ? 12.248 -18.837 0.178 1.00 91.19 91 ALA A CA 1
ATOM 709 C C . ALA A 1 91 ? 10.897 -19.390 0.679 1.00 91.19 91 ALA A C 1
ATOM 711 O O . ALA A 1 91 ? 9.845 -18.794 0.453 1.00 91.19 91 ALA A O 1
ATOM 712 N N . ALA A 1 92 ? 10.918 -20.501 1.425 1.00 92.38 92 ALA A N 1
ATOM 713 C CA . ALA A 1 92 ? 9.714 -21.090 2.006 1.00 92.38 92 ALA A CA 1
ATOM 714 C C . ALA A 1 92 ? 9.095 -20.188 3.083 1.00 92.38 92 ALA A C 1
ATOM 716 O O . ALA A 1 92 ? 7.877 -20.027 3.124 1.00 92.38 92 ALA A O 1
ATOM 717 N N . GLU A 1 93 ? 9.919 -19.571 3.933 1.00 91.19 93 GLU A N 1
ATOM 718 C CA . GLU A 1 93 ? 9.435 -18.651 4.966 1.00 91.19 93 GLU A CA 1
ATOM 719 C C . GLU A 1 93 ? 8.891 -17.357 4.352 1.00 91.19 93 GLU A C 1
ATOM 721 O O . GLU A 1 93 ? 7.807 -16.905 4.718 1.00 91.19 93 GLU A O 1
ATOM 726 N N . SER A 1 94 ? 9.570 -16.831 3.328 1.00 92.50 94 SER A N 1
ATOM 727 C CA . SER A 1 94 ? 9.059 -15.718 2.524 1.00 92.50 94 SER A CA 1
ATOM 728 C C . SER A 1 94 ? 7.675 -16.015 1.939 1.00 92.50 94 SER A C 1
ATOM 730 O O . SER A 1 94 ? 6.757 -15.191 2.027 1.00 92.50 94 SER A O 1
ATOM 732 N N . LEU A 1 95 ? 7.492 -17.214 1.379 1.00 95.75 95 LEU A N 1
ATOM 733 C CA . LEU A 1 95 ? 6.214 -17.638 0.822 1.00 95.75 95 LEU A CA 1
ATOM 734 C C . LEU A 1 95 ? 5.127 -17.758 1.899 1.00 95.75 95 LEU A C 1
ATOM 736 O O . LEU A 1 95 ? 4.005 -17.297 1.679 1.00 95.75 95 LEU A O 1
ATOM 740 N N . ARG A 1 96 ? 5.439 -18.316 3.077 1.00 95.19 96 ARG A N 1
ATOM 741 C CA . ARG A 1 96 ? 4.490 -18.383 4.207 1.00 95.19 96 ARG A CA 1
ATOM 742 C C . ARG A 1 96 ? 4.057 -16.999 4.652 1.00 95.19 96 ARG A C 1
ATOM 744 O O . ARG A 1 96 ? 2.858 -16.759 4.789 1.00 95.19 96 ARG A O 1
ATOM 751 N N . ARG A 1 97 ? 5.018 -16.091 4.816 1.00 94.06 97 ARG A N 1
ATOM 752 C CA . ARG A 1 97 ? 4.774 -14.701 5.200 1.00 94.06 97 ARG A CA 1
ATOM 753 C C . ARG A 1 97 ? 3.893 -13.989 4.178 1.00 94.06 97 ARG A C 1
ATOM 755 O O . ARG A 1 97 ? 2.896 -13.373 4.543 1.00 94.06 97 ARG A O 1
ATOM 762 N N . THR A 1 98 ? 4.183 -14.169 2.891 1.00 96.69 98 THR A N 1
ATOM 763 C CA . THR A 1 98 ? 3.342 -13.666 1.795 1.00 96.69 98 THR A CA 1
ATOM 764 C C . THR A 1 98 ? 1.915 -14.214 1.894 1.00 96.69 98 THR A C 1
ATOM 766 O O . THR A 1 98 ? 0.960 -13.442 1.914 1.00 96.69 98 THR A O 1
ATOM 769 N N . CYS A 1 99 ? 1.749 -15.535 2.030 1.00 97.12 99 CYS A N 1
ATOM 770 C CA . CYS A 1 99 ? 0.433 -16.170 2.142 1.00 97.12 99 CYS A CA 1
ATOM 771 C C . CYS A 1 99 ? -0.360 -15.665 3.357 1.00 97.12 99 CYS A C 1
ATOM 773 O O . CYS A 1 99 ? -1.575 -15.459 3.270 1.00 97.12 99 CYS A O 1
ATOM 775 N N . LEU A 1 100 ? 0.310 -15.467 4.494 1.00 95.12 100 LEU A N 1
ATOM 776 C CA . LEU A 1 100 ? -0.292 -14.886 5.691 1.00 95.12 100 LEU A CA 1
ATOM 777 C C . LEU A 1 100 ? -0.767 -13.454 5.410 1.00 95.12 100 LEU A C 1
ATOM 779 O O . LEU A 1 100 ? -1.928 -13.133 5.668 1.00 95.12 100 LEU A O 1
ATOM 783 N N . GLY A 1 101 ? 0.076 -12.645 4.766 1.00 95.56 101 GLY A N 1
ATOM 784 C CA . GLY A 1 101 ? -0.237 -11.281 4.344 1.00 95.56 101 GLY A CA 1
ATOM 785 C C . GLY A 1 101 ? -1.458 -11.147 3.432 1.00 95.56 101 GLY A C 1
ATOM 786 O O . GLY A 1 101 ? -2.211 -10.179 3.556 1.00 95.56 101 GLY A O 1
ATOM 787 N N . CYS A 1 102 ? -1.700 -12.127 2.559 1.00 97.38 102 CYS A N 1
ATOM 788 C CA . CYS A 1 102 ? -2.862 -12.147 1.666 1.00 97.38 102 CYS A CA 1
ATOM 789 C C . CYS A 1 102 ? -4.191 -12.422 2.395 1.00 97.38 102 CYS A C 1
ATOM 791 O O . CYS A 1 102 ? -5.259 -12.030 1.924 1.00 97.38 102 CYS A O 1
ATOM 793 N N . THR A 1 103 ? -4.144 -13.116 3.535 1.00 93.25 103 THR A N 1
ATOM 794 C CA . THR A 1 103 ? -5.299 -13.843 4.086 1.00 93.25 103 THR A CA 1
ATOM 795 C C . THR A 1 103 ? -6.460 -12.930 4.487 1.00 93.25 103 THR A C 1
ATOM 797 O O . THR A 1 103 ? -7.596 -13.191 4.093 1.00 93.25 103 THR A O 1
ATOM 800 N N . SER A 1 104 ? -6.207 -11.858 5.247 1.00 92.69 104 SER A N 1
ATOM 801 C CA . SER A 1 104 ? -7.293 -11.026 5.794 1.00 92.69 104 SER A CA 1
ATOM 802 C C . SER A 1 104 ? -8.070 -10.264 4.722 1.00 92.69 104 SER A C 1
ATOM 804 O O . SER A 1 104 ? -9.298 -10.208 4.790 1.00 92.69 104 SER A O 1
ATOM 806 N N . GLN A 1 105 ? -7.398 -9.740 3.693 1.00 95.00 105 GLN A N 1
ATOM 807 C CA . GLN A 1 105 ? -8.086 -9.000 2.631 1.00 95.00 105 GLN A CA 1
ATOM 808 C C . GLN A 1 105 ? -8.736 -9.895 1.578 1.00 95.00 105 GLN A C 1
ATOM 810 O O . GLN A 1 105 ? -9.794 -9.518 1.087 1.00 95.00 105 GLN A O 1
ATOM 815 N N . ILE A 1 106 ? -8.189 -11.079 1.277 1.00 97.44 106 ILE A N 1
ATOM 816 C CA . ILE A 1 106 ? -8.901 -12.054 0.433 1.00 97.44 106 ILE A CA 1
ATOM 817 C C . ILE A 1 106 ? -10.180 -12.522 1.142 1.00 97.44 106 ILE A C 1
ATOM 819 O O . ILE A 1 106 ? -11.255 -12.481 0.549 1.00 97.44 106 ILE A O 1
ATOM 823 N N . SER A 1 107 ? -10.093 -12.854 2.436 1.00 95.19 107 SER A N 1
ATOM 824 C CA . SER A 1 107 ? -11.267 -13.205 3.251 1.00 95.19 107 SER A CA 1
ATOM 825 C C . SER A 1 107 ? -12.302 -12.073 3.288 1.00 95.19 107 SER A C 1
ATOM 827 O O . SER A 1 107 ? -13.496 -12.297 3.098 1.00 95.19 107 SER A O 1
ATOM 829 N N . THR A 1 108 ? -11.854 -10.827 3.460 1.00 95.38 108 THR A N 1
ATOM 830 C CA . THR A 1 108 ? -12.757 -9.668 3.465 1.00 95.38 108 THR A CA 1
ATOM 831 C C . THR A 1 108 ? -13.387 -9.417 2.096 1.00 95.38 108 THR A C 1
ATOM 833 O O . THR A 1 108 ? -14.580 -9.133 2.025 1.00 95.38 108 THR A O 1
ATOM 836 N N . ALA A 1 109 ? -12.627 -9.540 1.003 1.00 97.75 109 ALA A N 1
ATOM 837 C CA . ALA A 1 109 ? -13.166 -9.417 -0.350 1.00 97.75 109 ALA A CA 1
ATOM 838 C C . ALA A 1 109 ? -14.291 -10.436 -0.582 1.00 97.75 109 ALA A C 1
ATOM 840 O O . ALA A 1 109 ? -15.337 -10.066 -1.113 1.00 97.75 109 ALA A O 1
ATOM 841 N N . ARG A 1 110 ? -14.123 -11.670 -0.085 1.00 97.62 110 ARG A N 1
ATOM 842 C CA . ARG A 1 110 ? -15.154 -12.715 -0.118 1.00 97.62 110 ARG A CA 1
ATOM 843 C C . ARG A 1 110 ? -16.393 -12.320 0.674 1.00 97.62 110 ARG A C 1
ATOM 845 O O . ARG A 1 110 ? -17.484 -12.325 0.120 1.00 97.62 110 ARG A O 1
ATOM 852 N N . GLN A 1 111 ? -16.237 -11.888 1.926 1.00 96.00 111 GLN A N 1
ATOM 853 C CA . GLN A 1 111 ? -17.370 -11.433 2.745 1.00 96.00 111 GLN A CA 1
ATOM 854 C C . GLN A 1 111 ? -18.153 -10.289 2.093 1.00 96.00 111 GLN A C 1
ATOM 856 O O . GLN A 1 111 ? -19.385 -10.279 2.113 1.00 96.00 111 GLN A O 1
ATOM 861 N N . VAL A 1 112 ? -17.440 -9.315 1.524 1.00 97.69 112 VAL A N 1
ATOM 862 C CA . VAL A 1 112 ? -18.053 -8.161 0.863 1.00 97.69 112 VAL A CA 1
ATOM 863 C C . VAL A 1 112 ? -18.782 -8.581 -0.411 1.00 97.69 112 VAL A C 1
ATOM 865 O O . VAL A 1 112 ? -19.898 -8.116 -0.655 1.00 97.69 112 VAL A O 1
ATOM 868 N N . LEU A 1 113 ? -18.184 -9.473 -1.202 1.00 98.38 113 LEU A N 1
ATOM 869 C CA . LEU A 1 113 ? -18.799 -10.005 -2.410 1.00 98.38 113 LEU A CA 1
ATOM 870 C C . LEU A 1 113 ? -20.036 -10.849 -2.096 1.00 98.38 113 LEU A C 1
ATOM 872 O O . LEU A 1 113 ? -21.075 -10.628 -2.708 1.00 98.38 113 LEU A O 1
ATOM 876 N N . ASP A 1 114 ? -19.972 -11.740 -1.108 1.00 97.69 114 ASP A N 1
ATOM 877 C CA . ASP A 1 114 ? -21.109 -12.566 -0.690 1.00 97.69 114 ASP A CA 1
ATOM 878 C C . ASP A 1 114 ? -22.274 -11.693 -0.203 1.00 97.69 114 ASP A C 1
ATOM 880 O O . ASP A 1 114 ? -23.436 -11.921 -0.557 1.00 97.69 114 ASP A O 1
ATOM 884 N N . TYR A 1 115 ? -21.973 -10.629 0.551 1.00 97.38 115 TYR A N 1
ATOM 885 C CA . TYR A 1 115 ? -22.977 -9.644 0.937 1.00 97.38 115 TYR A CA 1
ATOM 886 C C . TYR A 1 115 ? -23.589 -8.956 -0.291 1.00 97.38 115 TYR A C 1
ATOM 888 O O . TYR A 1 115 ? -24.815 -8.895 -0.408 1.00 97.38 115 TYR A O 1
ATOM 896 N N . ALA A 1 116 ? -22.767 -8.482 -1.231 1.00 98.25 116 ALA A N 1
ATOM 897 C CA . ALA A 1 116 ? -23.242 -7.839 -2.453 1.00 98.25 116 ALA A CA 1
ATOM 898 C C . ALA A 1 116 ? -24.103 -8.784 -3.312 1.00 98.25 116 ALA A C 1
ATOM 900 O O . ALA A 1 116 ? -25.174 -8.383 -3.764 1.00 98.25 116 ALA A O 1
ATOM 901 N N . LEU A 1 117 ? -23.695 -10.046 -3.471 1.00 98.38 117 LEU A N 1
ATOM 902 C CA . LEU A 1 117 ? -24.459 -11.086 -4.163 1.00 98.38 117 LEU A CA 1
ATOM 903 C C . LEU A 1 117 ? -25.820 -11.309 -3.499 1.00 98.38 117 LEU A C 1
ATOM 905 O O . LEU A 1 117 ? -26.832 -11.380 -4.193 1.00 98.38 117 LEU A O 1
ATOM 909 N N . SER A 1 118 ? -25.866 -11.353 -2.164 1.00 97.38 118 SER A N 1
ATOM 910 C CA . SER A 1 118 ? -27.120 -11.534 -1.421 1.00 97.38 118 SER A CA 1
ATOM 911 C C . SER A 1 118 ? -28.093 -10.357 -1.568 1.00 97.38 118 SER A C 1
ATOM 913 O O . SER A 1 118 ? -29.306 -10.545 -1.499 1.00 97.38 118 SER A O 1
ATOM 915 N N . VAL A 1 119 ? -27.574 -9.138 -1.754 1.00 97.31 119 VAL A N 1
ATOM 916 C CA . VAL A 1 119 ? -28.375 -7.906 -1.831 1.00 97.31 119 VAL A CA 1
ATOM 917 C C . VAL A 1 119 ? -28.821 -7.620 -3.261 1.00 97.31 119 VAL A C 1
ATOM 919 O O . VAL A 1 119 ? -29.969 -7.238 -3.478 1.00 97.31 119 VAL A O 1
ATOM 922 N N . TYR A 1 120 ? -27.918 -7.773 -4.229 1.00 98.00 120 TYR A N 1
ATOM 923 C CA . TYR A 1 120 ? -28.110 -7.288 -5.595 1.00 98.00 120 TYR A CA 1
ATOM 924 C C . TYR A 1 120 ? -28.265 -8.403 -6.637 1.00 98.00 120 TYR A C 1
ATOM 926 O O . TYR A 1 120 ? -28.739 -8.133 -7.740 1.00 98.00 120 TYR A O 1
ATOM 934 N N . GLY A 1 121 ? -27.905 -9.641 -6.294 1.00 98.00 121 GLY A N 1
ATOM 935 C CA . GLY A 1 121 ? -27.925 -10.788 -7.198 1.00 98.00 121 GLY A CA 1
ATOM 936 C C . GLY A 1 121 ? -26.717 -10.853 -8.151 1.00 98.00 121 GLY A C 1
ATOM 937 O O . GLY A 1 121 ? -26.058 -9.844 -8.401 1.00 98.00 121 GLY A O 1
ATOM 938 N N . PRO A 1 122 ? -26.423 -12.038 -8.717 1.00 97.81 122 PRO A N 1
ATOM 939 C CA . PRO A 1 122 ? -25.218 -12.284 -9.520 1.00 97.81 122 PRO A CA 1
ATOM 940 C C . PRO A 1 122 ? -25.118 -11.430 -10.792 1.00 97.81 122 PRO A C 1
ATOM 942 O O . PRO A 1 122 ? -24.030 -10.987 -11.136 1.00 97.81 122 PRO A O 1
ATOM 945 N N . GLY A 1 123 ? -26.241 -11.142 -11.458 1.00 97.81 123 GLY A N 1
ATOM 946 C CA . GLY A 1 123 ? -26.268 -10.345 -12.694 1.00 97.81 123 GLY A CA 1
ATOM 947 C C . GLY A 1 123 ? -26.196 -8.828 -12.486 1.00 97.81 123 GLY A C 1
ATOM 948 O O . GLY A 1 123 ? -26.465 -8.065 -13.414 1.00 97.81 123 GLY A O 1
ATOM 949 N N . LYS A 1 124 ? -25.914 -8.352 -11.265 1.00 98.06 124 LYS A N 1
ATOM 950 C CA . LYS A 1 124 ? -25.768 -6.919 -11.003 1.00 98.06 124 LYS A CA 1
ATOM 951 C C . LYS A 1 124 ? -24.506 -6.398 -11.688 1.00 98.06 124 LYS A C 1
ATOM 953 O O . LYS A 1 124 ? -23.407 -6.779 -11.303 1.00 98.06 124 LYS A O 1
ATOM 958 N N . ALA A 1 125 ? -24.688 -5.485 -12.641 1.00 96.75 125 ALA A N 1
ATOM 959 C CA . ALA A 1 125 ? -23.588 -4.833 -13.344 1.00 96.75 125 ALA A CA 1
ATOM 960 C C . ALA A 1 125 ? -22.650 -4.060 -12.399 1.00 96.75 125 ALA A C 1
ATOM 962 O O . ALA A 1 125 ? -23.111 -3.459 -11.418 1.00 96.75 125 ALA A O 1
ATOM 963 N N . VAL A 1 126 ? -21.357 -4.056 -12.733 1.00 95.38 126 VAL A N 1
ATOM 964 C CA . VAL A 1 126 ? -20.285 -3.374 -11.989 1.00 95.38 126 VAL A CA 1
ATOM 965 C C . VAL A 1 126 ? -19.371 -2.572 -12.920 1.00 95.38 126 VAL A C 1
ATOM 967 O O . VAL A 1 126 ? -19.197 -2.919 -14.084 1.00 95.38 126 VAL A O 1
ATOM 970 N N . ASP A 1 127 ? -18.779 -1.497 -12.398 1.00 92.38 127 ASP A N 1
ATOM 971 C CA . ASP A 1 127 ? -17.847 -0.615 -13.112 1.00 92.38 127 ASP A CA 1
ATOM 972 C C . ASP A 1 127 ? -16.898 0.140 -12.155 1.00 92.38 127 ASP A C 1
ATOM 974 O O . ASP A 1 127 ? -17.195 0.346 -10.978 1.00 92.38 127 ASP A O 1
ATOM 978 N N . LEU A 1 128 ? -15.742 0.586 -12.652 1.00 89.31 128 LEU A N 1
ATOM 979 C CA . LEU A 1 128 ? -14.768 1.380 -11.879 1.00 89.31 128 LEU A CA 1
ATOM 980 C C . LEU A 1 128 ? -14.984 2.905 -12.003 1.00 89.31 128 LEU A C 1
ATOM 982 O O . LEU A 1 128 ? -14.141 3.699 -11.571 1.00 89.31 128 LEU A O 1
ATOM 986 N N . GLY A 1 129 ? -16.108 3.324 -12.581 1.00 90.00 129 GLY A N 1
ATOM 987 C CA . GLY A 1 129 ? -16.453 4.695 -12.934 1.00 90.00 129 GLY A CA 1
ATOM 988 C C . GLY A 1 129 ? -16.664 4.878 -14.440 1.00 90.00 129 GLY A C 1
ATOM 989 O O . GLY A 1 129 ? -16.128 4.145 -15.268 1.00 90.00 129 GLY A O 1
ATOM 990 N N . LYS A 1 130 ? -17.420 5.916 -14.807 1.00 89.75 130 LYS A N 1
ATOM 991 C CA . LYS A 1 130 ? -17.936 6.150 -16.172 1.00 89.75 130 LYS A CA 1
ATOM 992 C C . LYS A 1 130 ? -16.870 6.328 -17.256 1.00 89.75 130 LYS A C 1
ATOM 994 O O . LYS A 1 130 ? -17.142 6.054 -18.420 1.00 89.75 130 LYS A O 1
ATOM 999 N N . ASN A 1 131 ? -15.689 6.817 -16.888 1.00 90.62 131 ASN A N 1
ATOM 1000 C CA . ASN A 1 131 ? -14.574 7.054 -17.809 1.00 90.62 131 ASN A CA 1
ATOM 1001 C C . ASN A 1 131 ? -13.484 5.972 -17.712 1.00 90.62 131 ASN A C 1
ATOM 1003 O O . ASN A 1 131 ? -12.355 6.177 -18.177 1.00 90.62 131 ASN A O 1
ATOM 1007 N N . MET A 1 132 ? -13.811 4.846 -17.077 1.00 86.69 132 MET A N 1
ATOM 1008 C CA . MET A 1 132 ? -13.034 3.615 -17.127 1.00 86.69 132 MET A CA 1
ATOM 1009 C C . MET A 1 132 ? -13.720 2.654 -18.098 1.00 86.69 132 MET A C 1
ATOM 1011 O O . MET A 1 132 ? -14.945 2.550 -18.104 1.00 86.69 132 MET A O 1
ATOM 1015 N N . ASP A 1 133 ? -12.945 1.975 -18.938 1.00 81.75 133 ASP A N 1
ATOM 1016 C CA . ASP A 1 133 ? -13.469 0.966 -19.863 1.00 81.75 133 ASP A CA 1
ATOM 1017 C C . ASP A 1 133 ? -13.127 -0.464 -19.415 1.00 81.75 133 ASP A C 1
ATOM 1019 O O . ASP A 1 133 ? -12.433 -0.681 -18.423 1.00 81.75 133 ASP A O 1
ATOM 1023 N N . ALA A 1 134 ? -13.631 -1.459 -20.146 1.00 78.19 134 ALA A N 1
ATOM 1024 C CA . ALA A 1 134 ? -13.482 -2.872 -19.807 1.00 78.19 134 ALA A CA 1
ATOM 1025 C C . ALA A 1 134 ? -12.021 -3.317 -19.578 1.00 78.19 134 ALA A C 1
ATOM 1027 O O . ALA A 1 134 ? -11.766 -4.185 -18.750 1.00 78.19 134 ALA A O 1
ATOM 1028 N N . GLY A 1 135 ? -11.037 -2.737 -20.268 1.00 76.31 135 GLY A N 1
ATOM 1029 C CA . GLY A 1 135 ? -9.634 -3.120 -20.065 1.00 76.31 135 GLY A CA 1
ATOM 1030 C C . GLY A 1 135 ? -8.928 -2.334 -18.959 1.00 76.31 135 GLY A C 1
ATOM 1031 O O . GLY A 1 135 ? -7.717 -2.473 -18.804 1.00 76.31 135 GLY A O 1
ATOM 1032 N N . ASP A 1 136 ? -9.653 -1.505 -18.204 1.00 83.38 136 ASP A N 1
ATOM 1033 C CA . ASP A 1 136 ? -9.139 -0.851 -16.999 1.00 83.38 136 ASP A CA 1
ATOM 1034 C C . ASP A 1 136 ? -9.242 -1.732 -15.744 1.00 83.38 136 ASP A C 1
ATOM 1036 O O . ASP A 1 136 ? -8.655 -1.403 -14.712 1.00 83.38 136 ASP A O 1
ATOM 1040 N N . PHE A 1 137 ? -9.919 -2.880 -15.850 1.00 88.50 137 PHE A N 1
ATOM 1041 C CA . PHE A 1 137 ? -9.830 -3.987 -14.898 1.00 88.50 137 PHE A CA 1
ATOM 1042 C C . PHE A 1 137 ? -8.524 -4.753 -15.114 1.00 88.50 137 PHE A C 1
ATOM 1044 O O . PHE A 1 137 ? -8.477 -5.806 -15.754 1.00 88.50 137 PHE A O 1
ATOM 1051 N N . THR A 1 138 ? -7.437 -4.155 -14.638 1.00 89.19 138 THR A N 1
ATOM 1052 C CA . THR A 1 138 ? -6.073 -4.608 -14.892 1.00 89.19 138 THR A CA 1
ATOM 1053 C C . THR A 1 138 ? -5.814 -6.036 -14.429 1.00 89.19 138 THR A C 1
ATOM 1055 O O . THR A 1 138 ? -5.411 -6.855 -15.249 1.00 89.19 138 THR A O 1
ATOM 1058 N N . TRP A 1 139 ? -6.053 -6.366 -13.161 1.00 94.69 139 TRP A N 1
ATOM 1059 C CA . TRP A 1 139 ? -5.666 -7.653 -12.581 1.00 94.69 139 TRP A CA 1
ATOM 1060 C C . TRP A 1 139 ? -6.555 -8.789 -13.062 1.00 94.69 139 TRP A C 1
ATOM 1062 O O . TRP A 1 139 ? -6.056 -9.856 -13.425 1.00 94.69 139 TRP A O 1
ATOM 1072 N N . THR A 1 140 ? -7.862 -8.549 -13.123 1.00 94.31 140 THR A N 1
ATOM 1073 C CA . THR A 1 140 ? -8.816 -9.526 -13.645 1.00 94.31 140 THR A CA 1
ATOM 1074 C C . THR A 1 140 ? -8.566 -9.778 -15.129 1.00 94.31 140 THR A C 1
ATOM 1076 O O . THR A 1 140 ? -8.498 -10.935 -15.545 1.00 94.31 140 THR A O 1
ATOM 1079 N N . GLY A 1 141 ? -8.300 -8.728 -15.912 1.00 93.06 141 GLY A N 1
ATOM 1080 C CA . GLY A 1 141 ? -7.923 -8.854 -17.317 1.00 93.06 141 GLY A CA 1
ATOM 1081 C C . GLY A 1 141 ? -6.658 -9.695 -17.506 1.00 93.06 141 GLY A C 1
ATOM 1082 O O . GLY A 1 141 ? -6.714 -10.743 -18.155 1.00 93.06 141 GLY A O 1
ATOM 1083 N N . VAL A 1 142 ? -5.535 -9.293 -16.898 1.00 93.69 142 VAL A N 1
ATOM 1084 C CA . VAL A 1 142 ? -4.221 -9.932 -17.138 1.00 93.69 142 VAL A CA 1
ATOM 1085 C C . VAL A 1 142 ? -4.111 -11.342 -16.584 1.00 93.69 142 VAL A C 1
ATOM 1087 O O . VAL A 1 142 ? -3.393 -12.149 -17.175 1.00 93.69 142 VAL A O 1
ATOM 1090 N N . MET A 1 143 ? -4.816 -11.654 -15.494 1.00 95.50 143 MET A N 1
ATOM 1091 C CA . MET A 1 143 ? -4.752 -12.977 -14.873 1.00 95.50 143 MET A CA 1
ATOM 1092 C C . MET A 1 143 ? -5.864 -13.912 -15.343 1.00 95.50 143 MET A C 1
ATOM 1094 O O . MET A 1 143 ? -5.606 -15.098 -15.515 1.00 95.50 143 MET A O 1
ATOM 1098 N N . CYS A 1 144 ? -7.086 -13.416 -15.558 1.00 94.62 144 CYS A N 1
ATOM 1099 C CA . CYS A 1 144 ? -8.250 -14.270 -15.821 1.00 94.62 144 CYS A CA 1
ATOM 1100 C C . CYS A 1 144 ? -8.714 -14.245 -17.285 1.00 94.62 144 CYS A C 1
ATOM 1102 O O . CYS A 1 144 ? -9.297 -15.223 -17.738 1.00 94.62 144 CYS A O 1
ATOM 1104 N N . GLY A 1 145 ? -8.427 -13.181 -18.043 1.00 92.31 145 GLY A N 1
ATOM 1105 C CA . GLY A 1 145 ? -8.744 -13.118 -19.477 1.00 92.31 145 GLY A CA 1
ATOM 1106 C C . GLY A 1 145 ? -10.092 -12.515 -19.844 1.00 92.31 145 GLY A C 1
ATOM 1107 O O . GLY A 1 145 ? -10.489 -12.593 -21.002 1.00 92.31 145 GLY A O 1
ATOM 1108 N N . PHE A 1 146 ? -10.783 -11.896 -18.892 1.00 91.12 146 PHE A N 1
ATOM 1109 C CA . PHE A 1 146 ? -12.054 -11.221 -19.134 1.00 91.12 146 PHE A CA 1
ATOM 1110 C C . PHE A 1 146 ? -12.161 -9.946 -18.292 1.00 91.12 146 PHE A C 1
ATOM 1112 O O . PHE A 1 146 ? -11.557 -9.860 -17.219 1.00 91.12 146 PHE A O 1
ATOM 1119 N N . PRO A 1 147 ? -12.919 -8.943 -18.752 1.00 87.88 147 PRO A N 1
ATOM 1120 C CA . PRO A 1 147 ? -13.312 -7.817 -17.921 1.00 87.88 147 PRO A CA 1
ATOM 1121 C C . PRO A 1 147 ? -14.539 -8.190 -17.067 1.00 87.88 147 PRO A C 1
ATOM 1123 O O . PRO A 1 147 ? -15.485 -8.772 -17.597 1.00 87.88 147 PRO A O 1
ATOM 1126 N N . PRO A 1 148 ? -14.586 -7.858 -15.766 1.00 89.75 148 PRO A N 1
ATOM 1127 C CA . PRO A 1 148 ? -15.800 -7.999 -14.973 1.00 89.75 148 PRO A CA 1
ATOM 1128 C C . PRO A 1 148 ? -16.955 -7.168 -15.542 1.00 89.75 148 PRO A C 1
ATOM 1130 O O . PRO A 1 148 ? -16.851 -5.946 -15.634 1.00 89.75 148 PRO A O 1
ATOM 1133 N N . GLY A 1 149 ? -18.056 -7.829 -15.907 1.00 91.62 149 GLY A N 1
ATOM 1134 C CA . GLY A 1 149 ? -19.301 -7.160 -16.300 1.00 91.62 149 GLY A CA 1
ATOM 1135 C C . GLY A 1 149 ? -20.316 -7.074 -15.160 1.00 91.62 149 GLY A C 1
ATOM 1136 O O . GLY A 1 149 ? -21.094 -6.123 -15.089 1.00 91.62 149 GLY A O 1
ATOM 1137 N N . ASP A 1 150 ? -20.295 -8.049 -14.252 1.00 96.56 150 ASP A N 1
ATOM 1138 C CA . ASP A 1 150 ? -21.230 -8.173 -13.138 1.00 96.56 150 ASP A CA 1
ATOM 1139 C C . ASP A 1 150 ? -20.586 -8.813 -11.890 1.00 96.56 150 ASP A C 1
ATOM 1141 O O . ASP A 1 150 ? -19.391 -9.135 -11.854 1.00 96.56 150 ASP A O 1
ATOM 1145 N N . LEU A 1 151 ? -21.385 -8.980 -10.831 1.00 98.31 151 LEU A N 1
ATOM 1146 C CA . LEU A 1 151 ? -20.953 -9.634 -9.596 1.00 98.31 151 LEU A CA 1
ATOM 1147 C C . LEU A 1 151 ? -20.557 -11.106 -9.796 1.00 98.31 151 LEU A C 1
ATOM 1149 O O . LEU A 1 151 ? -19.689 -11.593 -9.072 1.00 98.31 151 LEU A O 1
ATOM 1153 N N . HIS A 1 152 ? -21.145 -11.817 -10.761 1.00 97.56 152 HIS A N 1
ATOM 1154 C CA . HIS A 1 152 ? -20.758 -13.194 -11.065 1.00 97.56 152 HIS A CA 1
ATOM 1155 C C . HIS A 1 152 ? -19.351 -13.265 -11.669 1.00 97.56 152 HIS A C 1
ATOM 1157 O O . HIS A 1 152 ? -18.546 -14.103 -11.261 1.00 97.56 152 HIS A O 1
ATOM 1163 N N . SER A 1 153 ? -18.999 -12.354 -12.580 1.00 96.31 153 SER A N 1
ATOM 1164 C CA . SER A 1 153 ? -17.638 -12.257 -13.115 1.00 96.31 153 SER A CA 1
ATOM 1165 C C . SER A 1 153 ? -16.605 -12.001 -12.009 1.00 96.31 153 SER A C 1
ATOM 1167 O O . SER A 1 153 ? -15.540 -12.624 -12.011 1.00 96.31 153 SER A O 1
ATOM 1169 N N . LEU A 1 154 ? -16.921 -11.124 -11.047 1.00 97.94 154 LEU A N 1
ATOM 1170 C CA . LEU A 1 154 ? -16.061 -10.865 -9.885 1.00 97.94 154 LEU A CA 1
ATOM 1171 C C . LEU A 1 154 ? -15.892 -12.104 -8.995 1.00 97.94 154 LEU A C 1
ATOM 1173 O O . LEU A 1 154 ? -14.790 -12.360 -8.512 1.00 97.94 154 LEU A O 1
ATOM 1177 N N . ASP A 1 155 ? -16.949 -12.900 -8.821 1.00 98.44 155 ASP A N 1
ATOM 1178 C CA . ASP A 1 155 ? -16.902 -14.159 -8.071 1.00 98.44 155 ASP A CA 1
ATOM 1179 C C . ASP A 1 155 ? -15.969 -15.188 -8.711 1.00 98.44 155 ASP A C 1
ATOM 1181 O O . ASP A 1 155 ? -15.144 -15.791 -8.018 1.00 98.44 155 ASP A O 1
ATOM 1185 N N . ARG A 1 156 ? -15.999 -15.325 -10.043 1.00 97.25 156 ARG A N 1
ATOM 1186 C CA . ARG A 1 156 ? -15.037 -16.184 -10.755 1.00 97.25 156 ARG A CA 1
ATOM 1187 C C . ARG A 1 156 ? -13.593 -15.726 -10.531 1.00 97.25 156 ARG A C 1
ATOM 1189 O O . ARG A 1 156 ? -12.716 -16.559 -10.308 1.00 97.25 156 ARG A O 1
ATOM 1196 N N . ALA A 1 157 ? -13.340 -14.417 -10.601 1.00 97.50 157 ALA A N 1
ATOM 1197 C CA . ALA A 1 157 ? -12.002 -13.851 -10.429 1.00 97.50 157 ALA A CA 1
ATOM 1198 C C . ALA A 1 157 ? -11.475 -14.055 -8.997 1.00 97.50 157 ALA A C 1
ATOM 1200 O O . ALA A 1 157 ? -10.346 -14.513 -8.805 1.00 97.50 157 ALA A O 1
ATOM 1201 N N . LEU A 1 158 ? -12.307 -13.786 -7.987 1.00 98.50 158 LEU A N 1
ATOM 1202 C CA . LEU A 1 158 ? -11.936 -13.975 -6.586 1.00 98.50 158 LEU A CA 1
ATOM 1203 C C . LEU A 1 158 ? -11.732 -15.457 -6.237 1.00 98.50 158 LEU A C 1
ATOM 1205 O O . LEU A 1 158 ? -10.755 -15.791 -5.570 1.00 98.50 158 LEU A O 1
ATOM 1209 N N . SER A 1 159 ? -12.582 -16.349 -6.753 1.00 98.25 159 SER A N 1
ATOM 1210 C CA . SER A 1 159 ? -12.446 -17.803 -6.566 1.00 98.25 159 SER A CA 1
ATOM 1211 C C . SER A 1 159 ? -11.116 -18.337 -7.101 1.00 98.25 159 SER A C 1
ATOM 1213 O O . SER A 1 159 ? -10.487 -19.211 -6.498 1.00 98.25 159 SER A O 1
ATOM 1215 N N . TYR A 1 160 ? -10.643 -17.784 -8.220 1.00 97.88 160 TYR A N 1
ATOM 1216 C CA . TYR A 1 160 ? -9.314 -18.089 -8.735 1.00 97.88 160 TYR A CA 1
ATOM 1217 C C . TYR A 1 160 ? -8.212 -17.641 -7.762 1.00 97.88 160 TYR A C 1
ATOM 1219 O O . TYR A 1 160 ? -7.355 -18.458 -7.419 1.00 97.88 160 TYR A O 1
ATOM 1227 N N . ALA A 1 161 ? -8.260 -16.407 -7.248 1.00 98.44 161 ALA A N 1
ATOM 1228 C CA . ALA A 1 161 ? -7.283 -15.926 -6.266 1.00 98.44 161 ALA A CA 1
ATOM 1229 C C . ALA A 1 161 ? -7.268 -16.769 -4.975 1.00 98.44 161 ALA A C 1
ATOM 1231 O O . ALA A 1 161 ? -6.196 -17.095 -4.458 1.00 98.44 161 ALA A O 1
ATOM 1232 N N . GLU A 1 162 ? -8.437 -17.187 -4.484 1.00 98.44 162 GLU A N 1
ATOM 1233 C CA . GLU A 1 162 ? -8.583 -18.086 -3.330 1.00 98.44 162 GLU A CA 1
ATOM 1234 C C . GLU A 1 162 ? -7.947 -19.464 -3.594 1.00 98.44 162 GLU A C 1
ATOM 1236 O O . GLU A 1 162 ? -7.197 -19.985 -2.762 1.00 98.44 162 GLU A O 1
ATOM 1241 N N . SER A 1 163 ? -8.183 -20.040 -4.779 1.00 97.69 163 SER A N 1
ATOM 1242 C CA . SER A 1 163 ? -7.553 -21.295 -5.210 1.00 97.69 163 SER A CA 1
ATOM 1243 C C . SER A 1 163 ? -6.028 -21.171 -5.289 1.00 97.69 163 SER A C 1
ATOM 1245 O O . SER A 1 163 ? -5.311 -22.045 -4.794 1.00 97.69 163 SER A O 1
ATOM 1247 N N . GLN A 1 164 ? -5.511 -20.085 -5.869 1.00 97.75 164 GLN A N 1
ATOM 1248 C CA . GLN A 1 164 ? -4.069 -19.856 -5.984 1.00 97.75 164 GLN A CA 1
ATOM 1249 C C . GLN A 1 164 ? -3.395 -19.676 -4.622 1.00 97.75 164 GLN A C 1
ATOM 1251 O O . GLN A 1 164 ? -2.325 -20.239 -4.391 1.00 97.75 164 GLN A O 1
ATOM 1256 N N . LEU A 1 165 ? -4.036 -18.983 -3.675 1.00 97.50 165 LEU A N 1
ATOM 1257 C CA . LEU A 1 165 ? -3.516 -18.872 -2.310 1.00 97.50 165 LEU A CA 1
ATOM 1258 C C . LEU A 1 165 ? -3.378 -20.250 -1.639 1.00 97.50 165 LEU A C 1
ATOM 1260 O O . LEU A 1 165 ? -2.384 -20.514 -0.958 1.00 97.50 165 LEU A O 1
ATOM 1264 N N . ASN A 1 166 ? -4.339 -21.153 -1.849 1.00 96.12 166 ASN A N 1
ATOM 1265 C CA . ASN A 1 166 ? -4.254 -22.519 -1.327 1.00 96.12 166 ASN A CA 1
ATOM 1266 C C . ASN A 1 166 ? -3.087 -23.306 -1.948 1.00 96.12 166 ASN A C 1
ATOM 1268 O O . ASN A 1 166 ? -2.377 -24.015 -1.232 1.00 96.12 166 ASN A O 1
ATOM 1272 N N . ARG A 1 167 ? -2.837 -23.143 -3.254 1.00 95.12 167 ARG A N 1
ATOM 1273 C CA . ARG A 1 167 ? -1.684 -23.754 -3.943 1.00 95.12 167 ARG A CA 1
ATOM 1274 C C . ARG A 1 167 ? -0.353 -23.202 -3.429 1.00 95.12 167 ARG A C 1
ATOM 1276 O O . ARG A 1 167 ? 0.559 -23.979 -3.155 1.00 95.12 167 ARG A O 1
ATOM 1283 N N . ALA A 1 168 ? -0.258 -21.890 -3.220 1.00 95.75 168 ALA A N 1
ATOM 1284 C CA . ALA A 1 168 ? 0.927 -21.243 -2.660 1.00 95.75 168 ALA A CA 1
ATOM 1285 C C . ALA A 1 168 ? 1.248 -21.760 -1.243 1.00 95.75 168 ALA A C 1
ATOM 1287 O O . ALA A 1 168 ? 2.394 -22.093 -0.937 1.00 95.75 168 ALA A O 1
ATOM 1288 N N . ARG A 1 169 ? 0.226 -21.929 -0.391 1.00 93.81 169 ARG A N 1
ATOM 1289 C CA . ARG A 1 169 ? 0.386 -22.535 0.943 1.00 93.81 169 ARG A CA 1
ATOM 1290 C C . ARG A 1 169 ? 0.866 -23.984 0.877 1.00 93.81 169 ARG A C 1
ATOM 1292 O O . ARG A 1 169 ? 1.711 -24.370 1.681 1.00 93.81 169 ARG A O 1
ATOM 1299 N N . LEU A 1 170 ? 0.360 -24.771 -0.076 1.00 93.75 170 LEU A N 1
ATOM 1300 C CA . LEU A 1 170 ? 0.843 -26.133 -0.311 1.00 93.75 170 LEU A CA 1
ATOM 1301 C C . LEU A 1 170 ? 2.328 -26.128 -0.703 1.00 93.75 170 LEU A C 1
ATOM 1303 O O . LEU A 1 170 ? 3.105 -26.886 -0.126 1.00 93.75 170 LEU A O 1
ATOM 1307 N N . ALA A 1 171 ? 2.731 -25.254 -1.630 1.00 93.19 171 ALA A N 1
ATOM 1308 C CA . ALA A 1 171 ? 4.119 -25.136 -2.080 1.00 93.19 171 ALA A CA 1
ATOM 1309 C C . ALA A 1 171 ? 5.080 -24.789 -0.928 1.00 93.19 171 ALA A C 1
ATOM 1311 O O . ALA A 1 171 ? 6.156 -25.373 -0.830 1.00 93.19 171 ALA A O 1
ATOM 1312 N N . ALA A 1 172 ? 4.663 -23.934 0.012 1.00 89.81 172 ALA A N 1
ATOM 1313 C CA . ALA A 1 172 ? 5.457 -23.567 1.190 1.00 89.81 172 ALA A CA 1
ATOM 1314 C C . ALA A 1 172 ? 5.763 -24.734 2.158 1.00 89.81 172 ALA A C 1
ATOM 1316 O O . ALA A 1 172 ? 6.606 -24.600 3.055 1.00 89.81 172 ALA A O 1
ATOM 1317 N N . GLY A 1 173 ? 5.049 -25.857 2.021 1.00 86.06 173 GLY A N 1
ATOM 1318 C CA . GLY A 1 173 ? 5.260 -27.088 2.784 1.00 86.06 173 GLY A CA 1
ATOM 1319 C C . GLY A 1 173 ? 6.044 -28.173 2.037 1.00 86.06 173 GLY A C 1
ATOM 1320 O O . GLY A 1 173 ? 6.332 -29.212 2.629 1.00 86.06 173 GLY A O 1
ATOM 1321 N N . GLN A 1 174 ? 6.386 -27.978 0.759 1.00 85.50 174 GLN A N 1
ATOM 1322 C CA . GLN A 1 174 ? 7.063 -28.995 -0.052 1.00 85.50 174 GLN A CA 1
ATOM 1323 C C . GLN A 1 174 ? 8.586 -28.949 0.123 1.00 85.50 174 GLN A C 1
ATOM 1325 O O . GLN A 1 174 ? 9.225 -27.934 -0.136 1.00 85.50 174 GLN A O 1
ATOM 1330 N N . ALA A 1 175 ? 9.188 -30.081 0.494 1.00 72.31 175 ALA A N 1
ATOM 1331 C CA . ALA A 1 175 ? 10.623 -30.171 0.786 1.00 72.31 175 ALA A CA 1
ATOM 1332 C C . ALA A 1 175 ? 11.549 -30.100 -0.450 1.00 72.31 175 ALA A C 1
ATOM 1334 O O . ALA A 1 175 ? 12.746 -29.878 -0.293 1.00 72.31 175 ALA A O 1
ATOM 1335 N N . HIS A 1 176 ? 11.022 -30.314 -1.663 1.00 77.94 176 HIS A N 1
ATOM 1336 C CA . HIS A 1 176 ? 11.816 -30.413 -2.899 1.00 77.94 176 HIS A CA 1
ATOM 1337 C C . HIS A 1 176 ? 11.679 -29.205 -3.842 1.00 77.94 176 HIS A C 1
ATOM 1339 O O . HIS A 1 176 ? 12.222 -29.241 -4.944 1.00 77.94 176 HIS A O 1
ATOM 1345 N N . ALA A 1 177 ? 10.957 -28.152 -3.446 1.00 86.06 177 ALA A N 1
ATOM 1346 C CA . ALA A 1 177 ? 10.819 -26.949 -4.265 1.00 86.06 177 ALA A CA 1
ATOM 1347 C C . ALA A 1 177 ? 12.129 -26.142 -4.281 1.00 86.06 177 ALA A C 1
ATOM 1349 O O . ALA A 1 177 ? 12.778 -25.980 -3.245 1.00 86.06 177 ALA A O 1
ATOM 1350 N N . THR A 1 178 ? 12.528 -25.626 -5.447 1.00 90.81 178 THR A N 1
ATOM 1351 C CA . THR A 1 178 ? 13.713 -24.762 -5.531 1.00 90.81 178 THR A CA 1
ATOM 1352 C C . THR A 1 178 ? 13.407 -23.369 -4.969 1.00 90.81 178 THR A C 1
ATOM 1354 O O . THR A 1 178 ? 12.250 -22.946 -4.923 1.00 90.81 178 THR A O 1
ATOM 1357 N N . ASN A 1 179 ? 14.439 -22.608 -4.581 1.00 91.69 179 ASN A N 1
ATOM 1358 C CA . ASN A 1 179 ? 14.241 -21.218 -4.147 1.00 91.69 179 ASN A CA 1
ATOM 1359 C C . ASN A 1 179 ? 13.554 -20.374 -5.233 1.00 91.69 179 ASN A C 1
ATOM 1361 O O . ASN A 1 179 ? 12.694 -19.566 -4.910 1.00 91.69 179 ASN A O 1
ATOM 1365 N N . ALA A 1 180 ? 13.892 -20.587 -6.509 1.00 93.19 180 ALA A N 1
ATOM 1366 C CA . ALA A 1 180 ? 13.282 -19.862 -7.620 1.00 93.19 180 ALA A CA 1
ATOM 1367 C C . ALA A 1 180 ? 11.785 -20.186 -7.777 1.00 93.19 180 ALA A C 1
ATOM 1369 O O . ALA A 1 180 ? 10.984 -19.282 -8.016 1.00 93.19 180 ALA A O 1
ATOM 1370 N N . ASP A 1 181 ? 11.387 -21.447 -7.580 1.00 94.38 181 ASP A N 1
ATOM 1371 C CA . ASP A 1 181 ? 9.974 -21.844 -7.627 1.00 94.38 181 ASP A CA 1
ATOM 1372 C C . ASP A 1 181 ? 9.177 -21.233 -6.471 1.00 94.38 181 ASP A C 1
ATOM 1374 O O . ASP A 1 181 ? 8.077 -20.719 -6.671 1.00 94.38 181 ASP A O 1
ATOM 1378 N N . LEU A 1 182 ? 9.741 -21.244 -5.260 1.00 96.19 182 LEU A N 1
ATOM 1379 C CA . LEU A 1 182 ? 9.110 -20.667 -4.070 1.00 96.19 182 LEU A CA 1
ATOM 1380 C C . LEU A 1 182 ? 8.993 -19.137 -4.157 1.00 96.19 182 LEU A C 1
ATOM 1382 O O . LEU A 1 182 ? 7.966 -18.578 -3.777 1.00 96.19 182 LEU A O 1
ATOM 1386 N N . GLU A 1 183 ? 10.000 -18.461 -4.709 1.00 95.88 183 GLU A N 1
ATOM 1387 C CA . GLU A 1 183 ? 9.954 -17.023 -4.996 1.00 95.88 183 GLU A CA 1
ATOM 1388 C C . GLU A 1 183 ? 8.912 -16.688 -6.071 1.00 95.88 183 GLU A C 1
ATOM 1390 O O . GLU A 1 183 ? 8.141 -15.742 -5.901 1.00 95.88 183 GLU A O 1
ATOM 1395 N N . GLY A 1 184 ? 8.807 -17.502 -7.129 1.00 96.88 184 GLY A N 1
ATOM 1396 C CA . GLY A 1 184 ? 7.740 -17.388 -8.128 1.00 96.88 184 GLY A CA 1
ATOM 1397 C C . GLY A 1 184 ? 6.346 -17.535 -7.510 1.00 96.88 184 GLY A C 1
ATOM 1398 O O . GLY A 1 184 ? 5.444 -16.748 -7.799 1.00 96.88 184 GLY A O 1
ATOM 1399 N N . GLN A 1 185 ? 6.171 -18.478 -6.579 1.00 97.88 185 GLN A N 1
ATOM 1400 C CA . GLN A 1 185 ? 4.932 -18.620 -5.807 1.00 97.88 185 GLN A CA 1
ATOM 1401 C C . GLN A 1 185 ? 4.668 -17.411 -4.896 1.00 97.88 185 GLN A C 1
ATOM 1403 O O . GLN A 1 185 ? 3.517 -17.002 -4.748 1.00 97.88 185 GLN A O 1
ATOM 1408 N N . ALA A 1 186 ? 5.705 -16.801 -4.312 1.00 97.38 186 ALA A N 1
ATOM 1409 C CA . ALA A 1 186 ? 5.553 -15.618 -3.463 1.00 97.38 186 ALA A CA 1
ATOM 1410 C C . ALA A 1 186 ? 5.115 -14.404 -4.294 1.00 97.38 186 ALA A C 1
ATOM 1412 O O . ALA A 1 186 ? 4.162 -13.708 -3.939 1.00 97.38 186 ALA A O 1
ATOM 1413 N N . PHE A 1 187 ? 5.738 -14.188 -5.453 1.00 98.25 187 PHE A N 1
ATOM 1414 C CA . PHE A 1 187 ? 5.277 -13.188 -6.412 1.00 98.25 187 PHE A CA 1
ATOM 1415 C C . PHE A 1 187 ? 3.830 -13.438 -6.839 1.00 98.25 187 PHE A C 1
ATOM 1417 O O . PHE A 1 187 ? 3.018 -12.512 -6.841 1.00 98.25 187 PHE A O 1
ATOM 1424 N N . HIS A 1 188 ? 3.486 -14.690 -7.142 1.00 98.44 188 HIS A N 1
ATOM 1425 C CA . HIS A 1 188 ? 2.142 -15.060 -7.560 1.00 98.44 188 HIS A CA 1
ATOM 1426 C C . HIS A 1 188 ? 1.089 -14.802 -6.476 1.00 98.44 188 HIS A C 1
ATOM 1428 O O . HIS A 1 188 ? 0.084 -14.151 -6.751 1.00 98.44 188 HIS A O 1
ATOM 1434 N N . ALA A 1 189 ? 1.334 -15.218 -5.232 1.00 98.56 189 ALA A N 1
ATOM 1435 C CA . ALA A 1 189 ? 0.435 -14.952 -4.109 1.00 98.56 189 ALA A CA 1
ATOM 1436 C C . ALA A 1 189 ? 0.240 -13.442 -3.866 1.00 98.56 189 ALA A C 1
ATOM 1438 O O . ALA A 1 189 ? -0.885 -12.993 -3.634 1.00 98.56 189 ALA A O 1
ATOM 1439 N N . GLY A 1 190 ? 1.307 -12.644 -3.998 1.00 98.38 190 GLY A N 1
ATOM 1440 C CA . GLY A 1 190 ? 1.221 -11.182 -3.972 1.00 98.38 190 GLY A CA 1
ATOM 1441 C C . GLY A 1 190 ? 0.323 -10.622 -5.081 1.00 98.38 190 GLY A C 1
ATOM 1442 O O . GLY A 1 190 ? -0.546 -9.796 -4.812 1.00 98.38 190 GLY A O 1
ATOM 1443 N N . THR A 1 191 ? 0.452 -11.121 -6.316 1.00 98.38 191 THR A N 1
ATOM 1444 C CA . THR A 1 191 ? -0.451 -10.772 -7.430 1.00 98.38 191 THR A CA 1
ATOM 1445 C C . THR A 1 191 ? -1.913 -11.123 -7.128 1.00 98.38 191 THR A C 1
ATOM 1447 O O . THR A 1 191 ? -2.804 -10.335 -7.434 1.00 98.38 191 THR A O 1
ATOM 1450 N N . MET A 1 192 ? -2.179 -12.270 -6.495 1.00 98.56 192 MET A N 1
ATOM 1451 C CA . MET A 1 192 ? -3.542 -12.683 -6.127 1.00 98.56 192 MET A CA 1
ATOM 1452 C C . MET A 1 192 ? -4.171 -11.776 -5.071 1.00 98.56 192 MET A C 1
ATOM 1454 O O . MET A 1 192 ? -5.373 -11.517 -5.126 1.00 98.56 192 MET A O 1
ATOM 1458 N N . LEU A 1 193 ? -3.368 -11.238 -4.148 1.00 98.69 193 LEU A N 1
ATOM 1459 C CA . LEU A 1 193 ? -3.840 -10.198 -3.238 1.00 98.69 193 LEU A CA 1
ATOM 1460 C C . LEU A 1 193 ? -4.259 -8.940 -4.012 1.00 98.69 193 LEU A C 1
ATOM 1462 O O . LEU A 1 193 ? -5.343 -8.426 -3.757 1.00 98.69 193 LEU A O 1
ATOM 1466 N N . LEU A 1 194 ? -3.457 -8.470 -4.973 1.00 98.25 194 LEU A N 1
ATOM 1467 C CA . LEU A 1 194 ? -3.798 -7.285 -5.776 1.00 98.25 194 LEU A CA 1
ATOM 1468 C C . LEU A 1 194 ? -5.061 -7.505 -6.637 1.00 98.25 194 LEU A C 1
ATOM 1470 O O . LEU A 1 194 ? -5.878 -6.596 -6.767 1.00 98.25 194 LEU A O 1
ATOM 1474 N N . LEU A 1 195 ? -5.285 -8.725 -7.134 1.00 98.19 195 LEU A N 1
ATOM 1475 C CA . LEU A 1 195 ? -6.532 -9.102 -7.811 1.00 98.19 195 LEU A CA 1
ATOM 1476 C C . LEU A 1 195 ? -7.738 -9.041 -6.864 1.00 98.19 195 LEU A C 1
ATOM 1478 O O . LEU A 1 195 ? -8.744 -8.410 -7.182 1.00 98.19 195 LEU A O 1
ATOM 1482 N N . ALA A 1 196 ? -7.644 -9.634 -5.673 1.00 98.50 196 ALA A N 1
ATOM 1483 C CA . ALA A 1 196 ? -8.727 -9.566 -4.688 1.00 98.50 196 ALA A CA 1
ATOM 1484 C C . ALA A 1 196 ? -9.014 -8.123 -4.234 1.00 98.50 196 ALA A C 1
ATOM 1486 O O . ALA A 1 196 ? -10.160 -7.751 -3.981 1.00 98.50 196 ALA A O 1
ATOM 1487 N N . GLN A 1 197 ? -7.977 -7.289 -4.173 1.00 98.31 197 GLN A N 1
ATOM 1488 C CA . GLN A 1 197 ? -8.099 -5.858 -3.927 1.00 98.31 197 GLN A CA 1
ATOM 1489 C C . GLN A 1 197 ? -8.826 -5.122 -5.065 1.00 98.31 197 GLN A C 1
ATOM 1491 O O . GLN A 1 197 ? -9.641 -4.247 -4.781 1.00 98.31 197 GLN A O 1
ATOM 1496 N N . GLU A 1 198 ? -8.596 -5.487 -6.332 1.00 97.44 198 GLU A N 1
ATOM 1497 C CA . GLU A 1 198 ? -9.359 -4.964 -7.475 1.00 97.44 198 GLU A CA 1
ATOM 1498 C C . GLU A 1 198 ? -10.843 -5.335 -7.383 1.00 97.44 198 GLU A C 1
ATOM 1500 O O . GLU A 1 198 ? -11.698 -4.464 -7.558 1.00 97.44 198 GLU A O 1
ATOM 1505 N N . VAL A 1 199 ? -11.161 -6.584 -7.025 1.00 98.12 199 VAL A N 1
ATOM 1506 C CA . VAL A 1 199 ? -12.546 -7.022 -6.774 1.00 98.12 199 VAL A CA 1
ATOM 1507 C C . VAL A 1 199 ? -13.190 -6.167 -5.679 1.00 98.12 199 VAL A C 1
ATOM 1509 O O . VAL A 1 199 ? -14.288 -5.636 -5.861 1.00 98.12 199 VAL A O 1
ATOM 1512 N N . LEU A 1 200 ? -12.488 -5.969 -4.561 1.00 97.44 200 LEU A N 1
ATOM 1513 C CA . LEU A 1 200 ? -12.983 -5.182 -3.435 1.00 97.44 200 LEU A CA 1
ATOM 1514 C C . LEU A 1 200 ? -13.198 -3.700 -3.796 1.00 97.44 200 LEU A C 1
ATOM 1516 O O . LEU A 1 200 ? -14.244 -3.137 -3.471 1.00 97.44 200 LEU A O 1
ATOM 1520 N N . GLU A 1 201 ? -12.242 -3.059 -4.473 1.00 97.06 201 GLU A N 1
ATOM 1521 C CA . GLU A 1 201 ? -12.366 -1.661 -4.914 1.00 97.06 201 GLU A CA 1
ATOM 1522 C C . GLU A 1 201 ? -13.449 -1.470 -5.981 1.00 97.06 201 GLU A C 1
ATOM 1524 O O . GLU A 1 201 ? -14.123 -0.434 -5.982 1.00 97.06 201 GLU A O 1
ATOM 1529 N N . THR A 1 202 ? -13.669 -2.476 -6.832 1.00 96.81 202 THR A N 1
ATOM 1530 C CA . THR A 1 202 ? -14.786 -2.493 -7.784 1.00 96.81 202 THR A CA 1
ATOM 1531 C C . THR A 1 202 ? -16.108 -2.452 -7.030 1.00 96.81 202 THR A C 1
ATOM 1533 O O . THR A 1 202 ? -16.877 -1.513 -7.206 1.00 96.81 202 THR A O 1
ATOM 1536 N N . ILE A 1 203 ? -16.344 -3.387 -6.103 1.00 97.69 203 ILE A N 1
ATOM 1537 C CA . ILE A 1 203 ? -17.603 -3.450 -5.341 1.00 97.69 203 ILE A CA 1
ATOM 1538 C C . ILE A 1 203 ? -17.862 -2.142 -4.583 1.00 97.69 203 ILE A C 1
ATOM 1540 O O . ILE A 1 203 ? -18.962 -1.589 -4.661 1.00 97.69 203 ILE A O 1
ATOM 1544 N N . LYS A 1 204 ? -16.847 -1.619 -3.881 1.00 96.88 204 LYS A N 1
ATOM 1545 C CA . LYS A 1 204 ? -16.926 -0.342 -3.151 1.00 96.88 204 LYS A CA 1
ATOM 1546 C C . LYS A 1 204 ? -17.405 0.800 -4.047 1.00 96.88 204 LYS A C 1
ATOM 1548 O O . LYS A 1 204 ? -18.322 1.538 -3.683 1.00 96.88 204 LYS A O 1
ATOM 1553 N N . THR A 1 205 ? -16.786 0.928 -5.216 1.00 94.75 205 THR A N 1
ATOM 1554 C CA . THR A 1 205 ? -17.039 2.030 -6.146 1.00 94.75 205 THR A CA 1
ATOM 1555 C C . THR A 1 205 ? -18.383 1.874 -6.853 1.00 94.75 205 THR A C 1
ATOM 1557 O O . THR A 1 205 ? -19.170 2.818 -6.859 1.00 94.75 205 THR A O 1
ATOM 1560 N N . SER A 1 206 ? -18.689 0.689 -7.394 1.00 94.94 206 SER A N 1
ATOM 1561 C CA . SER A 1 206 ? -19.906 0.482 -8.190 1.00 94.94 206 SER A CA 1
ATOM 1562 C C . SER A 1 206 ? -21.179 0.427 -7.343 1.00 94.94 206 SER A C 1
ATOM 1564 O O . SER A 1 206 ? -22.237 0.849 -7.805 1.00 94.94 206 SER A O 1
ATOM 1566 N N . LEU A 1 207 ? -21.111 -0.138 -6.128 1.00 96.62 207 LEU A N 1
ATOM 1567 C CA . LEU A 1 207 ? -22.310 -0.531 -5.369 1.00 96.62 207 LEU A CA 1
ATOM 1568 C C . LEU A 1 207 ? -22.502 0.209 -4.043 1.00 96.62 207 LEU A C 1
ATOM 1570 O O . LEU A 1 207 ? -23.618 0.215 -3.527 1.00 96.62 207 LEU A O 1
ATOM 1574 N N . PHE A 1 208 ? -21.456 0.831 -3.490 1.00 96.25 208 PHE A N 1
ATOM 1575 C CA . PHE A 1 208 ? -21.504 1.460 -2.160 1.00 96.25 208 PHE A CA 1
ATOM 1576 C C . PHE A 1 208 ? -21.192 2.963 -2.172 1.00 96.25 208 PHE A C 1
ATOM 1578 O O . PHE A 1 208 ? -21.048 3.578 -1.116 1.00 96.25 208 PHE A O 1
ATOM 1585 N N . GLY A 1 209 ? -21.128 3.583 -3.354 1.00 91.94 209 GLY A N 1
ATOM 1586 C CA . GLY A 1 209 ? -21.021 5.038 -3.490 1.00 91.94 209 GLY A CA 1
ATOM 1587 C C . GLY A 1 209 ? -19.677 5.615 -3.046 1.00 91.94 209 GLY A C 1
ATOM 1588 O O . GLY A 1 209 ? -19.608 6.793 -2.697 1.00 91.94 209 GLY A O 1
ATOM 1589 N N . PHE A 1 210 ? -18.616 4.806 -3.041 1.00 96.12 210 PHE A N 1
ATOM 1590 C CA . PHE A 1 210 ? -17.274 5.300 -2.755 1.00 96.12 210 PHE A CA 1
ATOM 1591 C C . PHE A 1 210 ? -16.826 6.287 -3.840 1.00 96.12 210 PHE A C 1
ATOM 1593 O O . PHE A 1 210 ? -17.059 6.078 -5.032 1.00 96.12 210 PHE A O 1
ATOM 1600 N N . THR A 1 211 ? -16.145 7.357 -3.428 1.00 94.00 211 THR A N 1
ATOM 1601 C CA . THR A 1 211 ? -15.591 8.366 -4.335 1.00 94.00 211 THR A CA 1
ATOM 1602 C C . THR A 1 211 ? -14.669 7.737 -5.378 1.00 94.00 211 THR A C 1
ATOM 1604 O O . THR A 1 211 ? -13.755 6.978 -5.045 1.00 94.00 211 THR A O 1
ATOM 1607 N N . THR A 1 212 ? -14.873 8.120 -6.640 1.00 93.88 212 THR A N 1
ATOM 1608 C CA . THR A 1 212 ? -13.989 7.784 -7.759 1.00 93.88 212 THR A CA 1
ATOM 1609 C C . THR A 1 212 ? -13.849 8.979 -8.696 1.00 93.88 212 THR A C 1
ATOM 1611 O O . THR A 1 212 ? -14.835 9.570 -9.142 1.00 93.88 212 THR A O 1
ATOM 1614 N N . ALA A 1 213 ? -12.611 9.351 -9.004 1.00 94.19 213 ALA A N 1
ATOM 1615 C CA . ALA A 1 213 ? -12.316 10.402 -9.969 1.00 94.19 213 ALA A CA 1
ATOM 1616 C C . ALA A 1 213 ? -12.622 9.978 -11.413 1.00 94.19 213 ALA A C 1
ATOM 1618 O O . ALA A 1 213 ? -12.773 10.835 -12.280 1.00 94.19 213 ALA A O 1
ATOM 1619 N N . ALA A 1 214 ? -12.794 8.677 -11.670 1.00 92.38 214 ALA A N 1
ATOM 1620 C CA . ALA A 1 214 ? -13.212 8.159 -12.970 1.00 92.38 214 ALA A CA 1
ATOM 1621 C C . ALA A 1 214 ? -14.634 8.579 -13.384 1.00 92.38 214 ALA A C 1
ATOM 1623 O O . ALA A 1 214 ? -15.042 8.330 -14.513 1.00 92.38 214 ALA A O 1
ATOM 1624 N N . ASN A 1 215 ? -15.395 9.228 -12.500 1.00 92.81 215 ASN A N 1
ATOM 1625 C CA . ASN A 1 215 ? -16.694 9.813 -12.833 1.00 92.81 215 ASN A CA 1
ATOM 1626 C C . ASN A 1 215 ? -16.614 11.276 -13.302 1.00 92.81 215 ASN A C 1
ATOM 1628 O O . ASN A 1 215 ? -17.655 11.863 -13.598 1.00 92.81 215 ASN A O 1
ATOM 1632 N N . LEU A 1 216 ? -15.419 11.873 -13.354 1.00 92.94 216 LEU A N 1
ATOM 1633 C CA . LEU A 1 216 ? -15.219 13.301 -13.607 1.00 92.94 216 LEU A CA 1
ATOM 1634 C C . LEU A 1 216 ? -14.482 13.578 -14.922 1.00 92.94 216 LEU A C 1
ATOM 1636 O O . LEU A 1 216 ? -13.666 12.782 -15.390 1.00 92.94 216 LEU A O 1
ATOM 1640 N N . GLY A 1 217 ? -14.730 14.756 -15.500 1.00 90.38 217 GLY A N 1
ATOM 1641 C CA . GLY A 1 217 ? -13.928 15.278 -16.606 1.00 90.38 217 GLY A CA 1
ATOM 1642 C C . GLY A 1 217 ? -12.518 15.665 -16.147 1.00 90.38 217 GLY A C 1
ATOM 1643 O O . GLY A 1 217 ? -12.308 16.013 -14.988 1.00 90.38 217 GLY A O 1
ATOM 1644 N N . LEU A 1 218 ? -11.533 15.637 -17.055 1.00 86.56 218 LEU A N 1
ATOM 1645 C CA . LEU A 1 218 ? -10.125 15.928 -16.724 1.00 86.56 218 LEU A CA 1
ATOM 1646 C C . LEU A 1 218 ? -9.908 17.284 -16.029 1.00 86.56 218 LEU A C 1
ATOM 1648 O O . LEU A 1 218 ? -8.998 17.393 -15.209 1.00 86.56 218 LEU A O 1
ATOM 1652 N N . SER A 1 219 ? -10.732 18.292 -16.329 1.00 86.50 219 SER A N 1
ATOM 1653 C CA . SER A 1 219 ? -10.661 19.626 -15.715 1.00 86.50 219 SER A CA 1
ATOM 1654 C C . SER A 1 219 ? -10.975 19.633 -14.218 1.00 86.50 219 SER A C 1
ATOM 1656 O O . SER A 1 219 ? -10.474 20.493 -13.499 1.00 86.50 219 SER A O 1
ATOM 1658 N N . ASP A 1 220 ? -11.763 18.669 -13.738 1.00 90.31 220 ASP A N 1
ATOM 1659 C CA . ASP A 1 220 ? -12.363 18.714 -12.397 1.00 90.31 220 ASP A CA 1
ATOM 1660 C C . ASP A 1 220 ? -11.632 17.796 -11.401 1.00 90.31 220 ASP A C 1
ATOM 1662 O O . ASP A 1 220 ? -11.825 17.860 -10.188 1.00 90.31 220 ASP A O 1
ATOM 1666 N N . ILE A 1 221 ? -10.750 16.940 -11.917 1.00 93.25 221 ILE A N 1
ATOM 1667 C CA . ILE A 1 221 ? -10.069 15.871 -11.180 1.00 93.25 221 ILE A CA 1
ATOM 1668 C C . ILE A 1 221 ? -8.966 16.390 -10.257 1.00 93.25 221 ILE A C 1
ATOM 1670 O O . ILE A 1 221 ? -8.686 15.771 -9.229 1.00 93.25 221 ILE A O 1
ATOM 1674 N N . ALA A 1 222 ? -8.333 17.512 -10.609 1.00 93.50 222 ALA A N 1
ATOM 1675 C CA . ALA A 1 222 ? -7.130 18.003 -9.938 1.00 93.50 222 ALA A CA 1
ATOM 1676 C C . ALA A 1 222 ? -7.325 18.265 -8.437 1.00 93.50 222 ALA A C 1
ATOM 1678 O O . ALA A 1 222 ? -6.368 18.164 -7.682 1.00 93.50 222 ALA A O 1
ATOM 1679 N N . TRP A 1 223 ? -8.542 18.565 -7.981 1.00 93.38 223 TRP A N 1
ATOM 1680 C CA . TRP A 1 223 ? -8.823 18.871 -6.574 1.00 93.38 223 TRP A CA 1
ATOM 1681 C C . TRP A 1 223 ? -10.005 18.074 -6.019 1.00 93.38 223 TRP A C 1
ATOM 1683 O O . TRP A 1 223 ? -10.692 18.535 -5.106 1.00 93.38 223 TRP A O 1
ATOM 1693 N N . TYR A 1 224 ? -10.236 16.877 -6.558 1.00 93.56 224 TYR A N 1
ATOM 1694 C CA . TYR A 1 224 ? -11.260 15.948 -6.091 1.00 93.56 224 TYR A CA 1
ATOM 1695 C C . TYR A 1 224 ? -10.634 14.750 -5.349 1.00 93.56 224 TYR A C 1
ATOM 1697 O O . TYR A 1 224 ? -9.595 14.251 -5.793 1.00 93.56 224 TYR A O 1
ATOM 1705 N N . PRO A 1 225 ? -11.266 14.232 -4.274 1.00 93.69 225 PRO A N 1
ATOM 1706 C CA . PRO A 1 225 ? -12.463 14.738 -3.585 1.00 93.69 225 PRO A CA 1
ATOM 1707 C C . PRO A 1 225 ? -12.190 15.994 -2.740 1.00 93.69 225 PRO A C 1
ATOM 1709 O O . PRO A 1 225 ? -11.023 16.302 -2.479 1.00 93.69 225 PRO A O 1
ATOM 1712 N N . PRO A 1 226 ? -13.231 16.723 -2.291 1.00 91.75 226 PRO A N 1
ATOM 1713 C CA . PRO A 1 226 ? -13.074 17.879 -1.409 1.00 91.75 226 PRO A CA 1
ATOM 1714 C C . PRO A 1 226 ? -12.304 17.553 -0.114 1.00 91.75 226 PRO A C 1
ATOM 1716 O O . PRO A 1 226 ? -12.394 16.433 0.398 1.00 91.75 226 PRO A O 1
ATOM 1719 N N . PRO A 1 227 ? -11.540 18.516 0.428 1.00 92.62 227 PRO A N 1
ATOM 1720 C CA . PRO A 1 227 ? -10.826 18.332 1.683 1.00 92.62 227 PRO A CA 1
ATOM 1721 C C . PRO A 1 227 ? -11.776 18.470 2.879 1.00 92.62 227 PRO A C 1
ATOM 1723 O O . PRO A 1 227 ? -12.699 19.282 2.845 1.00 92.62 227 PRO A O 1
ATOM 1726 N N . HIS A 1 228 ? -11.513 17.743 3.962 1.00 91.62 228 HIS A N 1
ATOM 1727 C CA . HIS A 1 228 ? -12.219 17.898 5.237 1.00 91.62 228 HIS A CA 1
ATOM 1728 C C . HIS A 1 228 ? -11.245 17.804 6.415 1.00 91.62 228 HIS A C 1
ATOM 1730 O O . HIS A 1 228 ? -10.179 17.190 6.318 1.00 91.62 228 HIS A O 1
ATOM 1736 N N . PHE A 1 229 ? -11.610 18.436 7.533 1.00 93.94 229 PHE A N 1
ATOM 1737 C CA . PHE A 1 229 ? -10.869 18.294 8.783 1.00 93.94 229 PHE A CA 1
ATOM 1738 C C . PHE A 1 229 ? -11.143 16.933 9.416 1.00 93.94 229 PHE A C 1
ATOM 1740 O O . PHE A 1 229 ? -12.288 16.488 9.504 1.00 93.94 229 PHE A O 1
ATOM 1747 N N . THR A 1 230 ? -10.078 16.311 9.900 1.00 95.19 230 THR A N 1
ATOM 1748 C CA . THR A 1 230 ? -10.096 15.004 10.550 1.00 95.19 230 THR A CA 1
ATOM 1749 C C . THR A 1 230 ? -9.035 14.954 11.662 1.00 95.19 230 THR A C 1
ATOM 1751 O O . THR A 1 230 ? -8.401 15.969 11.958 1.00 95.19 230 THR A O 1
ATOM 1754 N N . GLY A 1 231 ? -8.862 13.792 12.292 1.00 94.38 231 GLY A N 1
ATOM 1755 C CA . GLY A 1 231 ? -8.012 13.591 13.461 1.00 94.38 231 GLY A CA 1
ATOM 1756 C C . GLY A 1 231 ? -8.818 13.644 14.756 1.00 94.38 231 GLY A C 1
ATOM 1757 O O . GLY A 1 231 ? -9.999 14.010 14.767 1.00 94.38 231 GLY A O 1
ATOM 1758 N N . ARG A 1 232 ? -8.193 13.265 15.873 1.00 93.62 232 ARG A N 1
ATOM 1759 C CA . ARG A 1 232 ? -8.860 13.272 17.187 1.00 93.62 232 ARG A CA 1
ATOM 1760 C C . ARG A 1 232 ? -9.221 14.682 17.650 1.00 93.62 232 ARG A C 1
ATOM 1762 O O . ARG A 1 232 ? -10.261 14.867 18.272 1.00 93.62 232 ARG A O 1
ATOM 1769 N N . GLY A 1 233 ? -8.413 15.677 17.301 1.00 94.44 233 GLY A N 1
ATOM 1770 C CA . GLY A 1 233 ? -8.662 17.090 17.584 1.00 94.44 233 GLY A CA 1
ATOM 1771 C C . GLY A 1 233 ? -9.803 17.694 16.757 1.00 94.44 233 GLY A C 1
ATOM 1772 O O . GLY A 1 233 ? -10.235 18.810 17.036 1.00 94.44 233 GLY A O 1
ATOM 1773 N N . ALA A 1 234 ? -10.312 16.978 15.746 1.00 94.12 234 ALA A N 1
ATOM 1774 C CA . ALA A 1 234 ? -11.507 17.365 14.993 1.00 94.12 234 ALA A CA 1
ATOM 1775 C C . ALA A 1 234 ? -12.816 16.789 15.571 1.00 94.12 234 ALA A C 1
ATOM 1777 O O . ALA A 1 234 ? -13.889 17.144 15.084 1.00 94.12 234 ALA A O 1
ATOM 1778 N N . MET A 1 235 ? -12.742 15.910 16.576 1.00 94.00 235 MET A N 1
ATOM 1779 C CA . MET A 1 235 ? -13.918 15.344 17.244 1.00 94.00 235 MET A CA 1
ATOM 1780 C C . MET A 1 235 ? -14.555 16.358 18.198 1.00 94.00 235 MET A C 1
ATOM 1782 O O . MET A 1 235 ? -13.859 17.102 18.893 1.00 94.00 235 MET A O 1
ATOM 1786 N N . GLU A 1 236 ? -15.884 16.362 18.280 1.00 91.38 236 GLU A N 1
ATOM 1787 C CA . GLU A 1 236 ? -16.612 17.236 19.196 1.00 91.38 236 GLU A CA 1
ATOM 1788 C C . GLU A 1 236 ? -16.792 16.587 20.576 1.00 91.38 236 GLU A C 1
ATOM 1790 O O . GLU A 1 236 ? -17.284 15.465 20.716 1.00 91.38 236 GLU A O 1
ATOM 1795 N N . SER A 1 237 ? -16.407 17.319 21.623 1.00 86.06 237 SER A N 1
ATOM 1796 C CA . SER A 1 237 ? -16.515 16.845 23.005 1.00 86.06 237 SER A CA 1
ATOM 1797 C C . SER A 1 237 ? -17.974 16.615 23.419 1.00 86.06 237 SER A C 1
ATOM 1799 O O . SER A 1 237 ? -18.868 17.379 23.058 1.00 86.06 237 SER A O 1
ATOM 1801 N N . GLY A 1 238 ? -18.215 15.568 24.209 1.00 86.62 238 GLY A N 1
ATOM 1802 C CA . GLY A 1 238 ? -19.541 15.219 24.732 1.00 86.62 238 GLY A CA 1
ATOM 1803 C C . GLY A 1 238 ? -20.434 14.426 23.772 1.00 86.62 238 GLY A C 1
ATOM 1804 O O . GLY A 1 238 ? -21.470 13.921 24.205 1.00 86.62 238 GLY A O 1
ATOM 1805 N N . LYS A 1 239 ? -20.045 14.259 22.501 1.00 93.06 239 LYS A N 1
ATOM 1806 C CA . LYS A 1 239 ? -20.701 13.306 21.596 1.00 93.06 239 LYS A CA 1
ATOM 1807 C C . LYS A 1 239 ? -20.222 11.888 21.889 1.00 93.06 239 LYS A C 1
ATOM 1809 O O . LYS A 1 239 ? -19.053 11.673 22.205 1.00 93.06 239 LYS A O 1
ATOM 1814 N N . LYS A 1 240 ? -21.122 10.913 21.737 1.00 94.50 240 LYS A N 1
ATOM 1815 C CA . LYS A 1 240 ? -20.723 9.501 21.746 1.00 94.50 240 LYS A CA 1
ATOM 1816 C C . LYS A 1 240 ? -19.953 9.183 20.475 1.00 94.50 240 LYS A C 1
ATOM 1818 O O . LYS A 1 240 ? -20.328 9.657 19.397 1.00 94.50 240 LYS A O 1
ATOM 1823 N N . ALA A 1 241 ? -18.934 8.349 20.606 1.00 96.25 241 ALA A N 1
ATOM 1824 C CA . ALA A 1 241 ? -18.049 8.001 19.508 1.00 96.25 241 ALA A CA 1
ATOM 1825 C C . ALA A 1 241 ? -18.023 6.491 19.261 1.00 96.25 241 ALA A C 1
ATOM 1827 O O . ALA A 1 241 ? -17.844 5.695 20.185 1.00 96.25 241 ALA A O 1
ATOM 1828 N N . VAL A 1 242 ? -18.153 6.103 17.995 1.00 98.25 242 VAL A N 1
ATOM 1829 C CA . VAL A 1 242 ? -17.910 4.738 17.521 1.00 98.25 242 VAL A CA 1
ATOM 1830 C C . VAL A 1 242 ? -16.652 4.720 16.667 1.00 98.25 242 VAL A C 1
ATOM 1832 O O . VAL A 1 242 ? -16.433 5.627 15.864 1.00 98.25 242 VAL A O 1
ATOM 1835 N N . VAL A 1 243 ? -15.828 3.686 16.819 1.00 98.50 243 VAL A N 1
ATOM 1836 C CA . VAL A 1 243 ? -14.659 3.469 15.965 1.00 98.50 243 VAL A CA 1
ATOM 1837 C C . VAL A 1 243 ? -14.746 2.141 15.228 1.00 98.50 243 VAL A C 1
ATOM 1839 O O . VAL A 1 243 ? -15.001 1.098 15.829 1.00 98.50 243 VAL A O 1
ATOM 1842 N N . PHE A 1 244 ? -14.500 2.191 13.923 1.00 98.19 244 PHE A N 1
ATOM 1843 C CA . PHE A 1 244 ? -14.376 1.026 13.058 1.00 98.19 244 PHE A CA 1
ATOM 1844 C C . PHE A 1 244 ? -12.905 0.664 12.861 1.00 98.19 244 PHE A C 1
ATOM 1846 O O . PHE A 1 244 ? -12.065 1.533 12.610 1.00 98.19 244 PHE A O 1
ATOM 1853 N N . ILE A 1 245 ? -12.588 -0.624 12.967 1.00 96.44 245 ILE A N 1
ATOM 1854 C CA . ILE A 1 245 ? -11.236 -1.154 12.791 1.00 96.44 245 ILE A CA 1
ATOM 1855 C C . ILE A 1 245 ? -11.257 -2.443 11.963 1.00 96.44 245 ILE A C 1
ATOM 1857 O O . ILE A 1 245 ? -12.110 -3.311 12.144 1.00 96.44 245 ILE A O 1
ATOM 1861 N N . GLY A 1 246 ? -10.287 -2.567 11.060 1.00 93.06 246 GLY A N 1
ATOM 1862 C CA . GLY A 1 246 ? -10.144 -3.705 10.151 1.00 93.06 246 GLY A CA 1
ATOM 1863 C C . GLY A 1 246 ? -10.591 -3.363 8.732 1.00 93.06 246 GLY A C 1
ATOM 1864 O O . GLY A 1 246 ? -10.662 -2.188 8.366 1.00 93.06 246 GLY A O 1
ATOM 1865 N N . ASP A 1 247 ? -10.823 -4.391 7.923 1.00 93.75 247 ASP A N 1
ATOM 1866 C CA . ASP A 1 247 ? -11.032 -4.255 6.482 1.00 93.75 247 ASP A CA 1
ATOM 1867 C C . ASP A 1 247 ? -12.509 -4.259 6.053 1.00 93.75 247 ASP A C 1
ATOM 1869 O O . ASP A 1 247 ? -12.822 -3.786 4.957 1.00 93.75 247 ASP A O 1
ATOM 1873 N N . ASN A 1 248 ? -13.427 -4.788 6.871 1.00 94.62 248 ASN A N 1
ATOM 1874 C CA . ASN A 1 248 ? -14.836 -4.897 6.490 1.00 94.62 248 ASN A CA 1
ATOM 1875 C C . ASN A 1 248 ? -15.579 -3.571 6.721 1.00 94.62 248 ASN A C 1
ATOM 1877 O O . ASN A 1 248 ? -15.934 -3.215 7.846 1.00 94.62 248 ASN A O 1
ATOM 1881 N N . PHE A 1 249 ? -15.853 -2.853 5.632 1.00 96.81 249 PHE A N 1
ATOM 1882 C CA . PHE A 1 249 ? -16.526 -1.555 5.668 1.00 96.81 249 PHE A CA 1
ATOM 1883 C C . PHE A 1 249 ? -18.062 -1.643 5.740 1.00 96.81 249 PHE A C 1
ATOM 1885 O O . PHE A 1 249 ? -18.703 -0.618 5.968 1.00 96.81 249 PHE A O 1
ATOM 1892 N N . ILE A 1 250 ? -18.686 -2.811 5.534 1.00 98.06 250 ILE A N 1
ATOM 1893 C CA . ILE A 1 250 ? -20.151 -2.901 5.382 1.00 98.06 250 ILE A CA 1
ATOM 1894 C C . ILE A 1 250 ? -20.898 -2.427 6.641 1.00 98.06 250 ILE A C 1
ATOM 1896 O O . ILE A 1 250 ? -21.802 -1.601 6.490 1.00 98.06 250 ILE A O 1
ATOM 1900 N N . PRO A 1 251 ? -20.542 -2.857 7.873 1.00 98.12 251 PRO A N 1
ATOM 1901 C CA . PRO A 1 251 ? -21.204 -2.352 9.079 1.00 98.12 251 PRO A CA 1
ATOM 1902 C C . PRO A 1 251 ? -21.091 -0.827 9.218 1.00 98.12 251 PRO A C 1
ATOM 1904 O O . PRO A 1 251 ? -22.042 -0.163 9.626 1.00 98.12 251 PRO A O 1
ATOM 1907 N N . MET A 1 252 ? -19.939 -0.271 8.832 1.00 98.00 252 MET A N 1
ATOM 1908 C CA . MET A 1 252 ? -19.667 1.168 8.854 1.00 98.00 252 MET A CA 1
ATOM 1909 C C . MET A 1 252 ? -20.550 1.924 7.862 1.00 98.00 252 MET A C 1
ATOM 1911 O O . MET A 1 252 ? -21.160 2.931 8.218 1.00 98.00 252 MET A O 1
ATOM 1915 N N . TRP A 1 253 ? -20.660 1.418 6.635 1.00 98.38 253 TRP A N 1
ATOM 1916 C CA . TRP A 1 253 ? -21.505 2.003 5.599 1.00 98.38 253 TRP A CA 1
ATOM 1917 C C . TRP A 1 253 ? -22.988 1.962 5.986 1.00 98.38 253 TRP A C 1
ATOM 1919 O O . TRP A 1 253 ? -23.664 2.986 5.937 1.00 98.38 253 TRP A O 1
ATOM 1929 N N . LEU A 1 254 ? -23.476 0.814 6.469 1.00 98.38 254 LEU A N 1
ATOM 1930 C CA . LEU A 1 254 ? -24.867 0.653 6.905 1.00 98.38 254 LEU A CA 1
ATOM 1931 C C . LEU A 1 254 ? -25.224 1.568 8.081 1.00 98.38 254 LEU A C 1
ATOM 1933 O O . LEU A 1 254 ? -26.316 2.138 8.101 1.00 98.38 254 LEU A O 1
ATOM 1937 N N . LEU A 1 255 ? -24.310 1.747 9.041 1.00 98.56 255 LEU A N 1
ATOM 1938 C CA . LEU A 1 255 ? -24.510 2.698 10.132 1.00 98.56 255 LEU A CA 1
ATOM 1939 C C . LEU A 1 255 ? -24.656 4.128 9.598 1.00 98.56 255 LEU A C 1
ATOM 1941 O O . LEU A 1 255 ? -25.575 4.839 10.004 1.00 98.56 255 LEU A O 1
ATOM 1945 N N . VAL A 1 256 ? -23.771 4.557 8.694 1.00 98.31 256 VAL A N 1
ATOM 1946 C CA . VAL A 1 256 ? -23.821 5.908 8.111 1.00 98.31 256 VAL A CA 1
ATOM 1947 C C . VAL A 1 256 ? -25.126 6.133 7.346 1.00 98.31 256 VAL A C 1
ATOM 1949 O O . VAL A 1 256 ? -25.756 7.177 7.522 1.00 98.31 256 VAL A O 1
ATOM 1952 N N . GLU A 1 257 ? -25.581 5.156 6.562 1.00 97.81 257 GLU A N 1
ATOM 1953 C CA . GLU A 1 257 ? -26.865 5.244 5.858 1.00 97.81 257 GLU A CA 1
ATOM 1954 C C . GLU A 1 257 ? -28.049 5.341 6.834 1.00 97.81 257 GLU A C 1
ATOM 1956 O O . GLU A 1 257 ? -28.941 6.172 6.648 1.00 97.81 257 GLU A O 1
ATOM 1961 N N . ALA A 1 258 ? -28.030 4.583 7.935 1.00 97.75 258 ALA A N 1
ATOM 1962 C CA . ALA A 1 258 ? -29.048 4.685 8.982 1.00 97.75 258 ALA A CA 1
ATOM 1963 C C . ALA A 1 258 ? -29.047 6.065 9.670 1.00 97.75 258 ALA A C 1
ATOM 1965 O O . ALA A 1 258 ? -30.112 6.638 9.923 1.00 97.75 258 ALA A O 1
ATOM 1966 N N . LEU A 1 259 ? -27.865 6.630 9.938 1.00 97.75 259 LEU A N 1
ATOM 1967 C CA . LEU A 1 259 ? -27.718 7.973 10.505 1.00 97.75 259 LEU A CA 1
ATOM 1968 C C . LEU A 1 259 ? -28.237 9.056 9.552 1.00 97.75 259 LEU A C 1
ATOM 1970 O O . LEU A 1 259 ? -28.906 9.986 10.006 1.00 97.75 259 LEU A O 1
ATOM 1974 N N . ARG A 1 260 ? -27.975 8.931 8.246 1.00 96.94 260 ARG A N 1
ATOM 1975 C CA . ARG A 1 260 ? -28.507 9.832 7.210 1.00 96.94 260 ARG A CA 1
ATOM 1976 C C . ARG A 1 260 ? -30.024 9.773 7.141 1.00 96.94 260 ARG A C 1
ATOM 1978 O O . ARG A 1 260 ? -30.671 10.812 7.233 1.00 96.94 260 ARG A O 1
ATOM 1985 N N . ALA A 1 261 ? -30.586 8.568 7.056 1.00 97.19 261 ALA A N 1
ATOM 1986 C CA . ALA A 1 261 ? -32.029 8.358 6.959 1.00 97.19 261 ALA A CA 1
ATOM 1987 C C . ALA A 1 261 ? -32.798 8.941 8.158 1.00 97.19 261 ALA A C 1
ATOM 1989 O O . ALA A 1 261 ? -33.934 9.385 8.010 1.00 97.19 261 ALA A O 1
ATOM 1990 N N . LYS A 1 262 ? -32.176 8.967 9.343 1.00 97.00 262 LYS A N 1
ATOM 1991 C CA . LYS A 1 262 ? -32.762 9.513 10.577 1.00 97.00 262 LYS A CA 1
ATOM 1992 C C . LYS A 1 262 ? -32.345 10.956 10.887 1.00 97.00 262 LYS A C 1
ATOM 1994 O O . LYS A 1 262 ? -32.778 11.488 11.903 1.00 97.00 262 LYS A O 1
ATOM 1999 N N . VAL A 1 263 ? -31.521 11.590 10.047 1.00 96.19 263 VAL A N 1
ATOM 2000 C CA . VAL A 1 263 ? -30.989 12.953 10.262 1.00 96.19 263 VAL A CA 1
ATOM 2001 C C . VAL A 1 263 ? -30.224 13.073 11.597 1.00 96.19 263 VAL A C 1
ATOM 2003 O O . VAL A 1 263 ? -30.335 14.048 12.333 1.00 96.19 263 VAL A O 1
ATOM 2006 N N . LEU A 1 264 ? -29.438 12.044 11.932 1.00 95.94 264 LEU A N 1
ATOM 2007 C CA . LEU A 1 264 ? -28.679 11.936 13.189 1.00 95.94 264 LEU A CA 1
ATOM 2008 C C . LEU A 1 264 ? -27.161 12.069 13.007 1.00 95.94 264 LEU A C 1
ATOM 2010 O O . LEU A 1 264 ? -26.414 11.887 13.966 1.00 95.94 264 LEU A O 1
ATOM 2014 N N . THR A 1 265 ? -26.689 12.408 11.807 1.00 92.94 265 THR A N 1
ATOM 2015 C CA . THR A 1 265 ? -25.253 12.528 11.493 1.00 92.94 265 THR A CA 1
ATOM 2016 C C . THR A 1 265 ? -24.531 13.540 12.389 1.00 92.94 265 THR A C 1
ATOM 2018 O O . THR A 1 265 ? -23.358 13.369 12.687 1.00 92.94 265 THR A O 1
ATOM 2021 N N . GLU A 1 266 ? -25.213 14.595 12.859 1.00 93.81 266 GLU A N 1
ATOM 2022 C CA . GLU A 1 266 ? -24.669 15.614 13.781 1.00 93.81 266 GLU A CA 1
ATOM 2023 C C . GLU A 1 266 ? -24.544 15.155 15.235 1.00 93.81 266 GLU A C 1
ATOM 2025 O O . GLU A 1 266 ? -23.829 15.782 16.015 1.00 93.81 266 GLU A O 1
ATOM 2030 N N . ARG A 1 267 ? -25.222 14.074 15.623 1.00 94.38 267 ARG A N 1
ATOM 2031 C CA . ARG A 1 267 ? -25.347 13.671 17.029 1.00 94.38 267 ARG A CA 1
ATOM 2032 C C . ARG A 1 267 ? -24.175 12.826 17.526 1.00 94.38 267 ARG A C 1
ATOM 2034 O O . ARG A 1 267 ? -23.964 12.737 18.735 1.00 94.38 267 ARG A O 1
ATOM 2041 N N . PHE A 1 268 ? -23.437 12.202 16.615 1.00 95.69 268 PHE A N 1
ATOM 2042 C CA . PHE A 1 268 ? -22.453 11.181 16.946 1.00 95.69 268 PHE A CA 1
ATOM 2043 C C . PHE A 1 268 ? -21.162 11.335 16.147 1.00 95.69 268 PHE A C 1
ATOM 2045 O O . PHE A 1 268 ? -21.185 11.786 15.005 1.00 95.69 268 PHE A O 1
ATOM 2052 N N . GLU A 1 269 ? -20.052 10.897 16.735 1.00 96.56 269 GLU A N 1
ATOM 2053 C CA . GLU A 1 269 ? -18.769 10.792 16.042 1.00 96.56 269 GLU A CA 1
ATOM 2054 C C . GLU A 1 269 ? -18.608 9.383 15.458 1.00 96.56 269 GLU A C 1
ATOM 2056 O O . GLU A 1 269 ? -18.733 8.381 16.170 1.00 96.56 269 GLU A O 1
ATOM 2061 N N . VAL A 1 270 ? -18.324 9.311 14.156 1.00 98.00 270 VAL A N 1
ATOM 2062 C CA . VAL A 1 270 ? -18.018 8.062 13.447 1.00 98.00 270 VAL A CA 1
ATOM 2063 C C . VAL A 1 270 ? -16.558 8.107 13.029 1.00 98.00 270 VAL A C 1
ATOM 2065 O O . VAL A 1 270 ? -16.154 8.939 12.213 1.00 98.00 270 VAL A O 1
ATOM 2068 N N . CYS A 1 271 ? -15.766 7.211 13.603 1.00 98.19 271 CYS A N 1
ATOM 2069 C CA . CYS A 1 271 ? -14.319 7.205 13.473 1.00 98.19 271 CYS A CA 1
ATOM 2070 C C . CYS A 1 271 ? -13.833 5.910 12.815 1.00 98.19 271 CYS A C 1
ATOM 2072 O O . CYS A 1 271 ? -14.482 4.868 12.903 1.00 98.19 271 CYS A O 1
ATOM 2074 N N . GLY A 1 272 ? -12.657 5.954 12.196 1.00 97.19 272 GLY A N 1
ATOM 2075 C CA . GLY A 1 272 ? -12.002 4.785 11.620 1.00 97.19 272 GLY A CA 1
ATOM 2076 C C . GLY A 1 272 ? -10.523 4.710 11.987 1.00 97.19 272 GLY A C 1
ATOM 2077 O O . GLY A 1 272 ? -9.851 5.736 12.129 1.00 97.19 272 GLY A O 1
ATOM 2078 N N . ILE A 1 273 ? -10.011 3.482 12.100 1.00 96.06 273 ILE A N 1
ATOM 2079 C CA . ILE A 1 273 ? -8.587 3.166 12.262 1.00 96.06 273 ILE A CA 1
ATOM 2080 C C . ILE A 1 273 ? -8.128 2.240 11.127 1.00 96.06 273 ILE A C 1
ATOM 2082 O O . ILE A 1 273 ? -8.787 1.252 10.798 1.00 96.06 273 ILE A O 1
ATOM 2086 N N . GLY A 1 274 ? -6.961 2.534 10.553 1.00 93.56 274 GLY A N 1
ATOM 2087 C CA . GLY A 1 274 ? -6.378 1.756 9.462 1.00 93.56 274 GLY A CA 1
ATOM 2088 C C . GLY A 1 274 ? -7.214 1.820 8.179 1.00 93.56 274 GLY A C 1
ATOM 2089 O O . GLY A 1 274 ? -7.668 2.891 7.800 1.00 93.56 274 GLY A O 1
ATOM 2090 N N . GLN A 1 275 ? -7.451 0.677 7.527 1.00 93.81 275 GLN A N 1
ATOM 2091 C CA . GLN A 1 275 ? -8.242 0.603 6.288 1.00 93.81 275 GLN A CA 1
ATOM 2092 C C . GLN A 1 275 ? -9.632 1.251 6.431 1.00 93.81 275 GLN A C 1
ATOM 2094 O O . GLN A 1 275 ? -10.035 2.017 5.560 1.00 93.81 275 GLN A O 1
ATOM 2099 N N . ALA A 1 276 ? -10.341 0.997 7.537 1.00 96.12 276 ALA A N 1
ATOM 2100 C CA . ALA A 1 276 ? -11.638 1.621 7.805 1.00 96.12 276 ALA A CA 1
ATOM 2101 C C . ALA A 1 276 ? -11.554 3.159 7.842 1.00 96.12 276 ALA A C 1
ATOM 2103 O O . ALA A 1 276 ? -12.459 3.841 7.367 1.00 96.12 276 ALA A O 1
ATOM 2104 N N . ALA A 1 277 ? -10.448 3.704 8.357 1.00 95.38 277 ALA A N 1
ATOM 2105 C CA . ALA A 1 277 ? -10.182 5.140 8.372 1.00 95.38 277 ALA A CA 1
ATOM 2106 C C . ALA A 1 277 ? -10.013 5.713 6.962 1.00 95.38 277 ALA A C 1
ATOM 2108 O O . ALA A 1 277 ? -10.477 6.816 6.692 1.00 95.38 277 ALA A O 1
ATOM 2109 N N . ASP A 1 278 ? -9.350 4.970 6.075 1.00 95.00 278 ASP A N 1
ATOM 2110 C CA . ASP A 1 278 ? -9.090 5.387 4.695 1.00 95.00 278 ASP A CA 1
ATOM 2111 C C . ASP A 1 278 ? -10.351 5.274 3.813 1.00 95.00 278 ASP A C 1
ATOM 2113 O O . ASP A 1 278 ? -10.544 6.059 2.880 1.00 95.00 278 ASP A O 1
ATOM 2117 N N . ASP A 1 279 ? -11.227 4.311 4.117 1.00 96.06 279 ASP A N 1
ATOM 2118 C CA . ASP A 1 279 ? -12.486 4.076 3.406 1.00 96.06 279 ASP A CA 1
ATOM 2119 C C . ASP A 1 279 ? -13.590 5.065 3.806 1.00 96.06 279 ASP A C 1
ATOM 2121 O O . ASP A 1 279 ? -14.309 5.563 2.941 1.00 96.06 279 ASP A O 1
ATOM 2125 N N . LEU A 1 280 ? -13.712 5.394 5.094 1.00 95.88 280 LEU A N 1
ATOM 2126 C CA . LEU A 1 280 ? -14.765 6.264 5.625 1.00 95.88 280 LEU A CA 1
ATOM 2127 C C . LEU A 1 280 ? -14.932 7.614 4.884 1.00 95.88 280 LEU A C 1
ATOM 2129 O O . LEU A 1 280 ? -16.052 7.913 4.460 1.00 95.88 280 LEU A O 1
ATOM 2133 N N . PRO A 1 281 ? -13.876 8.419 4.639 1.00 94.56 281 PRO A N 1
ATOM 2134 C CA . PRO A 1 281 ? -14.013 9.708 3.956 1.00 94.56 281 PRO A CA 1
ATOM 2135 C C . PRO A 1 281 ? -14.399 9.592 2.475 1.00 94.56 281 PRO A C 1
ATOM 2137 O O . PRO A 1 281 ? -14.655 10.608 1.831 1.00 94.56 281 PRO A O 1
ATOM 2140 N N . ARG A 1 282 ? -14.430 8.378 1.909 1.00 95.25 282 ARG A N 1
ATOM 2141 C CA . ARG A 1 282 ? -14.845 8.132 0.519 1.00 95.25 282 ARG A CA 1
ATOM 2142 C C . ARG A 1 282 ? -16.357 8.071 0.361 1.00 95.25 282 ARG A C 1
ATOM 2144 O O . ARG A 1 282 ? -16.836 8.123 -0.762 1.00 95.25 282 ARG A O 1
ATOM 2151 N N . PHE A 1 283 ? -17.108 7.952 1.452 1.00 94.81 283 PHE A N 1
ATOM 2152 C CA . PHE A 1 283 ? -18.571 7.967 1.416 1.00 94.81 283 PHE A CA 1
ATOM 2153 C C . PHE A 1 283 ? -19.197 8.769 2.561 1.00 94.81 283 PHE A C 1
ATOM 2155 O O . PHE A 1 283 ? -20.407 8.979 2.532 1.00 94.81 283 PHE A O 1
ATOM 2162 N N . TYR A 1 284 ? -18.421 9.238 3.545 1.00 95.19 284 TYR A N 1
ATOM 2163 C CA . TYR A 1 284 ? -18.884 10.051 4.671 1.00 95.19 284 TYR A CA 1
ATOM 2164 C C . TYR A 1 284 ? -17.900 11.191 4.973 1.00 95.19 284 TYR A C 1
ATOM 2166 O O . TYR A 1 284 ? -16.861 11.001 5.601 1.00 95.19 284 TYR A O 1
ATOM 2174 N N . ASP A 1 285 ? -18.254 12.403 4.554 1.00 89.25 285 ASP A N 1
ATOM 2175 C CA . ASP A 1 285 ? -17.475 13.645 4.690 1.00 89.25 285 ASP A CA 1
ATOM 2176 C C . ASP A 1 285 ? -17.262 14.110 6.141 1.00 89.25 285 ASP A C 1
ATOM 2178 O O . ASP A 1 285 ? -16.415 14.959 6.420 1.00 89.25 285 ASP A O 1
ATOM 2182 N N . ARG A 1 286 ? -18.014 13.532 7.080 1.00 92.19 286 ARG A N 1
ATOM 2183 C CA . ARG A 1 286 ? -17.914 13.807 8.518 1.00 92.19 286 ARG A CA 1
ATOM 2184 C C . ARG A 1 286 ? -17.197 12.717 9.302 1.00 92.19 286 ARG A C 1
ATOM 2186 O O . ARG A 1 286 ? -17.131 12.785 10.527 1.00 92.19 286 ARG A O 1
ATOM 2193 N N . GLY A 1 287 ? -16.662 11.720 8.605 1.00 94.69 287 GLY A N 1
ATOM 2194 C CA . GLY A 1 287 ? -15.851 10.684 9.212 1.00 94.69 287 GLY A CA 1
ATOM 2195 C C . GLY A 1 287 ? -14.573 11.229 9.837 1.00 94.69 287 GLY A C 1
ATOM 2196 O O . GLY A 1 287 ? -14.028 12.243 9.395 1.00 94.69 287 GLY A O 1
ATOM 2197 N N . ARG A 1 288 ? -14.080 10.542 10.869 1.00 96.12 288 ARG A N 1
ATOM 2198 C CA . ARG A 1 288 ? -12.813 10.872 11.532 1.00 96.12 288 ARG A CA 1
ATOM 2199 C C . ARG A 1 288 ? -11.796 9.761 11.317 1.00 96.12 288 ARG A C 1
ATOM 2201 O O . ARG A 1 288 ? -11.894 8.682 11.895 1.00 96.12 288 ARG A O 1
ATOM 2208 N N . TRP A 1 289 ? -10.785 10.044 10.511 1.00 95.31 289 TRP A N 1
ATOM 2209 C CA . TRP A 1 289 ? -9.533 9.298 10.499 1.00 95.31 289 TRP A CA 1
ATOM 2210 C C . TRP A 1 289 ? -8.788 9.582 11.805 1.00 95.31 289 TRP A C 1
ATOM 2212 O O . TRP A 1 289 ? -8.371 10.718 12.026 1.00 95.31 289 TRP A O 1
ATOM 2222 N N . VAL A 1 290 ? -8.654 8.586 12.684 1.00 94.62 290 VAL A N 1
ATOM 2223 C CA . VAL A 1 290 ? -8.068 8.770 14.032 1.00 94.62 290 VAL A CA 1
ATOM 2224 C C . VAL A 1 290 ? -6.754 8.012 14.239 1.00 94.62 290 VAL A C 1
ATOM 2226 O O . VAL A 1 290 ? -6.131 8.139 15.292 1.00 94.62 290 VAL A O 1
ATOM 2229 N N . GLY A 1 291 ? -6.310 7.227 13.255 1.00 91.75 291 GLY A N 1
ATOM 2230 C CA . GLY A 1 291 ? -4.994 6.600 13.292 1.00 91.75 291 GLY A CA 1
ATOM 2231 C C . GLY A 1 291 ? -4.783 5.499 12.258 1.00 91.75 291 GLY A C 1
ATOM 2232 O O . GLY A 1 291 ? -5.721 4.852 11.794 1.00 91.75 291 GLY A O 1
ATOM 2233 N N . ALA A 1 292 ? -3.513 5.238 11.956 1.00 91.88 292 ALA A N 1
ATOM 2234 C CA . ALA A 1 292 ? -3.091 4.047 11.232 1.00 91.88 292 ALA A CA 1
ATOM 2235 C C . ALA A 1 292 ? -3.292 2.778 12.082 1.00 91.88 292 ALA A C 1
ATOM 2237 O O . ALA A 1 292 ? -3.398 2.850 13.308 1.00 91.88 292 ALA A O 1
ATOM 2238 N N . MET A 1 293 ? -3.291 1.596 11.454 1.00 90.56 293 MET A N 1
ATOM 2239 C CA . MET A 1 293 ? -3.485 0.328 12.178 1.00 90.56 293 MET A CA 1
ATOM 2240 C C . MET A 1 293 ? -2.409 0.088 13.252 1.00 90.56 293 MET A C 1
ATOM 2242 O O . MET A 1 293 ? -2.704 -0.429 14.324 1.00 90.56 293 MET A O 1
ATOM 2246 N N . THR A 1 294 ? -1.174 0.527 13.011 1.00 88.31 294 THR A N 1
ATOM 2247 C CA . THR A 1 294 ? -0.059 0.468 13.977 1.00 88.31 294 THR A CA 1
ATOM 2248 C C . THR A 1 294 ? -0.308 1.303 15.238 1.00 88.31 294 THR A C 1
ATOM 2250 O O . THR A 1 294 ? 0.168 0.943 16.312 1.00 88.31 294 THR A O 1
ATOM 2253 N N . ARG A 1 295 ? -1.146 2.347 15.148 1.00 88.88 295 ARG A N 1
ATOM 2254 C CA . ARG A 1 295 ? -1.587 3.161 16.291 1.00 88.88 295 ARG A CA 1
ATOM 2255 C C . ARG A 1 295 ? -2.801 2.599 17.003 1.00 88.88 295 ARG A C 1
ATOM 2257 O O . ARG A 1 295 ? -3.131 3.104 18.073 1.00 88.88 295 ARG A O 1
ATOM 2264 N N . ALA A 1 296 ? -3.476 1.595 16.447 1.00 92.69 296 ALA A N 1
ATOM 2265 C CA . ALA A 1 296 ? -4.812 1.205 16.878 1.00 92.69 296 ALA A CA 1
ATOM 2266 C C . ALA A 1 296 ? -4.912 1.010 18.393 1.00 92.69 296 ALA A C 1
ATOM 2268 O O . ALA A 1 296 ? -5.740 1.638 19.048 1.00 92.69 296 ALA A O 1
ATOM 2269 N N . ARG A 1 297 ? -3.988 0.236 18.971 1.00 93.19 297 ARG A N 1
ATOM 2270 C CA . ARG A 1 297 ? -3.937 0.001 20.415 1.00 93.19 297 ARG A CA 1
ATOM 2271 C C . ARG A 1 297 ? -3.750 1.297 21.220 1.00 93.19 297 ARG A C 1
ATOM 2273 O O . ARG A 1 297 ? -4.439 1.486 22.218 1.00 93.19 297 ARG A O 1
ATOM 2280 N N . LYS A 1 298 ? -2.880 2.219 20.776 1.00 92.12 298 LYS A N 1
ATOM 2281 C CA . LYS A 1 298 ? -2.685 3.533 21.425 1.00 92.12 298 LYS A CA 1
ATOM 2282 C C . LYS A 1 298 ? -3.975 4.345 21.422 1.00 92.12 298 LYS A C 1
ATOM 2284 O O . LYS A 1 298 ? -4.366 4.860 22.464 1.00 92.12 298 LYS A O 1
ATOM 2289 N N . VAL A 1 299 ? -4.630 4.445 20.262 1.00 94.56 299 VAL A N 1
ATOM 2290 C CA . VAL A 1 299 ? -5.861 5.233 20.096 1.00 94.56 299 VAL A CA 1
ATOM 2291 C C . VAL A 1 299 ? -6.987 4.643 20.942 1.00 94.56 299 VAL A C 1
ATOM 2293 O O . VAL A 1 299 ? -7.639 5.385 21.672 1.00 94.56 299 VAL A O 1
ATOM 2296 N N . LEU A 1 300 ? -7.177 3.321 20.924 1.00 95.88 300 LEU A N 1
ATOM 2297 C CA . LEU A 1 300 ? -8.213 2.658 21.718 1.00 95.88 300 LEU A CA 1
ATOM 2298 C C . LEU A 1 300 ? -8.019 2.897 23.221 1.00 95.88 300 LEU A C 1
ATOM 2300 O O . LEU A 1 300 ? -8.966 3.312 23.884 1.00 95.88 300 LEU A O 1
ATOM 2304 N N . ARG A 1 301 ? -6.790 2.764 23.744 1.00 95.12 301 ARG A N 1
ATOM 2305 C CA . ARG A 1 301 ? -6.482 2.980 25.173 1.00 95.12 301 ARG A CA 1
ATOM 2306 C C . ARG A 1 301 ? -6.659 4.413 25.667 1.00 95.12 301 ARG A C 1
ATOM 2308 O O . ARG A 1 301 ? -6.664 4.637 26.873 1.00 95.12 301 ARG A O 1
ATOM 2315 N N . THR A 1 302 ? -6.847 5.387 24.776 1.00 94.44 302 THR A N 1
ATOM 2316 C CA . THR A 1 302 ? -7.264 6.732 25.206 1.00 94.44 302 THR A CA 1
ATOM 2317 C C . THR A 1 302 ? -8.664 6.733 25.823 1.00 94.44 302 THR A C 1
ATOM 2319 O O . THR A 1 302 ? -9.005 7.655 26.561 1.00 94.44 302 THR A O 1
ATOM 2322 N N . GLY A 1 303 ? -9.472 5.707 25.527 1.00 94.06 303 GLY A N 1
ATOM 2323 C CA . GLY A 1 303 ? -10.828 5.553 26.035 1.00 94.06 303 GLY A CA 1
ATOM 2324 C C . GLY A 1 303 ? -11.819 6.560 25.457 1.00 94.06 303 GLY A C 1
ATOM 2325 O O . GLY A 1 303 ? -12.862 6.795 26.056 1.00 94.06 303 GLY A O 1
ATOM 2326 N N . VAL A 1 304 ? -11.523 7.158 24.299 1.00 93.50 304 VAL A N 1
ATOM 2327 C CA . VAL A 1 304 ? -12.401 8.148 23.648 1.00 93.50 304 VAL A CA 1
ATOM 2328 C C . VAL A 1 304 ? -13.631 7.500 22.993 1.00 93.50 304 VAL A C 1
ATOM 2330 O O . VAL A 1 304 ? -14.667 8.146 22.889 1.00 93.50 304 VAL A O 1
ATOM 2333 N N . PHE A 1 305 ? -13.562 6.225 22.597 1.00 95.81 305 PHE A N 1
ATOM 2334 C CA . PHE A 1 305 ? -14.647 5.551 21.868 1.00 95.81 305 PHE A CA 1
ATOM 2335 C C . PHE A 1 305 ? -15.528 4.716 22.782 1.00 95.81 305 PHE A C 1
ATOM 2337 O O . PHE A 1 305 ? -15.024 3.891 23.536 1.00 95.81 305 PHE A O 1
ATOM 2344 N N . ASP A 1 306 ? -16.840 4.904 22.692 1.00 96.38 306 ASP A N 1
ATOM 2345 C CA . ASP A 1 306 ? -17.826 4.151 23.467 1.00 96.38 306 ASP A CA 1
ATOM 2346 C C . ASP A 1 306 ? -18.065 2.757 22.891 1.00 96.38 306 ASP A C 1
ATOM 2348 O O . ASP A 1 306 ? -18.315 1.802 23.632 1.00 96.38 306 ASP A O 1
ATOM 2352 N N . ILE A 1 307 ? -17.969 2.642 21.566 1.00 97.88 307 ILE A N 1
ATOM 2353 C CA . ILE A 1 307 ? -18.202 1.408 20.823 1.00 97.88 307 ILE A CA 1
ATOM 2354 C C . ILE A 1 307 ? -17.019 1.166 19.888 1.00 97.88 307 ILE A C 1
ATOM 2356 O O . ILE A 1 307 ? -16.585 2.064 19.164 1.00 97.88 307 ILE A O 1
ATOM 2360 N N . ILE A 1 308 ? -16.524 -0.066 19.888 1.00 98.12 308 ILE A N 1
ATOM 2361 C CA . ILE A 1 308 ? -15.497 -0.555 18.972 1.00 98.12 308 ILE A CA 1
ATOM 2362 C C . ILE A 1 308 ? -16.165 -1.584 18.066 1.00 98.12 308 ILE A C 1
ATOM 2364 O O . ILE A 1 308 ? -16.665 -2.600 18.549 1.00 98.12 308 ILE A O 1
ATOM 2368 N N . VAL A 1 309 ? -16.159 -1.342 16.759 1.00 98.19 309 VAL A N 1
ATOM 2369 C CA . VAL A 1 309 ? -16.616 -2.308 15.756 1.00 98.19 309 VAL A CA 1
ATOM 2370 C C . VAL A 1 309 ? -15.396 -2.830 15.006 1.00 98.19 309 VAL A C 1
ATOM 2372 O O . VAL A 1 309 ? -14.782 -2.114 14.216 1.00 98.19 309 VAL A O 1
ATOM 2375 N N . GLY A 1 310 ? -15.010 -4.069 15.298 1.00 95.94 310 GLY A N 1
ATOM 2376 C CA . GLY A 1 310 ? -13.827 -4.715 14.737 1.00 95.94 310 GLY A CA 1
ATOM 2377 C C . GLY A 1 310 ? -14.152 -5.736 13.654 1.00 95.94 310 GLY A C 1
ATOM 2378 O O . GLY A 1 310 ? -15.190 -6.395 13.696 1.00 95.94 310 GLY A O 1
ATOM 2379 N N . SER A 1 311 ? -13.236 -5.899 12.709 1.00 94.00 311 SER A N 1
ATOM 2380 C CA . SER A 1 311 ? -13.232 -6.950 11.686 1.00 94.00 311 SER A CA 1
ATOM 2381 C C . SER A 1 311 ? -11.812 -7.484 11.478 1.00 94.00 311 SER A C 1
ATOM 2383 O O . SER A 1 311 ? -10.870 -7.025 12.133 1.00 94.00 311 SER A O 1
ATOM 2385 N N . ASP A 1 312 ? -11.649 -8.455 10.575 1.00 91.38 312 ASP A N 1
ATOM 2386 C CA . ASP A 1 312 ? -10.328 -8.956 10.191 1.00 91.38 312 ASP A CA 1
ATOM 2387 C C . ASP A 1 312 ? -9.413 -7.798 9.737 1.00 91.38 312 ASP A C 1
ATOM 2389 O O . ASP A 1 312 ? -9.866 -6.809 9.157 1.00 91.38 312 ASP A O 1
ATOM 2393 N N . GLY A 1 313 ? -8.114 -7.894 10.029 1.00 89.88 313 GLY A N 1
ATOM 2394 C CA . GLY A 1 313 ? -7.158 -6.812 9.781 1.00 89.88 313 GLY A CA 1
ATOM 2395 C C . GLY A 1 313 ? -5.724 -7.301 9.571 1.00 89.88 313 GLY A C 1
ATOM 2396 O O . GLY A 1 313 ? -5.462 -8.502 9.486 1.00 89.88 313 GLY A O 1
ATOM 2397 N N . CYS A 1 314 ? -4.779 -6.364 9.446 1.00 88.00 314 CYS A N 1
ATOM 2398 C CA . CYS A 1 314 ? -3.363 -6.670 9.198 1.00 88.00 314 CYS A CA 1
ATOM 2399 C C . CYS A 1 314 ? -2.506 -6.817 10.460 1.00 88.00 314 CYS A C 1
ATOM 2401 O O . CYS A 1 314 ? -1.382 -7.295 10.348 1.00 88.00 314 CYS A O 1
ATOM 2403 N N . LEU A 1 315 ? -3.003 -6.412 11.632 1.00 82.06 315 LEU A N 1
ATOM 2404 C CA . LEU A 1 315 ? -2.311 -6.574 12.911 1.00 82.06 315 LEU A CA 1
ATOM 2405 C C . LEU A 1 315 ? -3.200 -7.337 13.889 1.00 82.06 315 LEU A C 1
ATOM 2407 O O . LEU A 1 315 ? -4.368 -6.999 14.067 1.00 82.06 315 LEU A O 1
ATOM 2411 N N . GLY A 1 316 ? -2.627 -8.354 14.532 1.00 76.56 316 GLY A N 1
ATOM 2412 C CA . GLY A 1 316 ? -3.300 -9.132 15.564 1.00 76.56 316 GLY A CA 1
ATOM 2413 C C . GLY A 1 316 ? -3.049 -8.544 16.948 1.00 76.56 316 GLY A C 1
ATOM 2414 O O . GLY A 1 316 ? -1.922 -8.566 17.440 1.00 76.56 316 GLY A O 1
ATOM 2415 N N . PHE A 1 317 ? -4.096 -8.048 17.602 1.00 84.62 317 PHE A N 1
ATOM 2416 C CA . PHE A 1 317 ? -4.077 -7.762 19.034 1.00 84.62 317 PHE A CA 1
ATOM 2417 C C . PHE A 1 317 ? -5.457 -7.977 19.653 1.00 84.62 317 PHE A C 1
ATOM 2419 O O . PHE A 1 317 ? -6.470 -7.943 18.960 1.00 84.62 317 PHE A O 1
ATOM 2426 N N . ASP A 1 318 ? -5.487 -8.218 20.963 1.00 89.75 318 ASP A N 1
ATOM 2427 C CA . ASP A 1 318 ? -6.706 -8.567 21.690 1.00 89.75 318 ASP A CA 1
ATOM 2428 C C . ASP A 1 318 ? -7.631 -7.354 21.889 1.00 89.75 318 ASP A C 1
ATOM 2430 O O . ASP A 1 318 ? -7.503 -6.601 22.853 1.00 89.75 318 ASP A O 1
ATOM 2434 N N . LEU A 1 319 ? -8.586 -7.172 20.974 1.00 93.75 319 LEU A N 1
ATOM 2435 C CA . LEU A 1 319 ? -9.614 -6.135 21.080 1.00 93.75 319 LEU A CA 1
ATOM 2436 C C . LEU A 1 319 ? -10.545 -6.327 22.284 1.00 93.75 319 LEU A C 1
ATOM 2438 O O . LEU A 1 319 ? -11.126 -5.344 22.737 1.00 93.75 319 LEU A O 1
ATOM 2442 N N . VAL A 1 320 ? -10.698 -7.549 22.813 1.00 94.94 320 VAL A N 1
ATOM 2443 C CA . VAL A 1 320 ? -11.523 -7.788 24.006 1.00 94.94 320 VAL A CA 1
ATOM 2444 C C . VAL A 1 320 ? -10.847 -7.169 25.225 1.00 94.94 320 VAL A C 1
ATOM 2446 O O . VAL A 1 320 ? -11.515 -6.499 26.012 1.00 94.94 320 VAL A O 1
ATOM 2449 N N . ASP A 1 321 ? -9.532 -7.348 25.368 1.00 93.62 321 ASP A N 1
ATOM 2450 C CA . ASP A 1 321 ? -8.759 -6.713 26.443 1.00 93.62 321 ASP A CA 1
ATOM 2451 C C . ASP A 1 321 ? -8.793 -5.183 26.327 1.00 93.62 321 ASP A C 1
ATOM 2453 O O . ASP A 1 321 ? -9.102 -4.494 27.299 1.00 93.62 321 ASP A O 1
ATOM 2457 N N . GLU A 1 322 ? -8.572 -4.637 25.127 1.00 94.44 322 GLU A N 1
ATOM 2458 C CA . GLU A 1 322 ? -8.595 -3.181 24.920 1.00 94.44 322 GLU A CA 1
ATOM 2459 C C . GLU A 1 322 ? -9.984 -2.566 25.176 1.00 94.44 322 GLU A C 1
ATOM 2461 O O . GLU A 1 322 ? -10.094 -1.479 25.755 1.00 94.44 322 GLU A O 1
ATOM 2466 N N . ALA A 1 323 ? -11.060 -3.275 24.815 1.00 95.12 323 ALA A N 1
ATOM 2467 C CA . ALA A 1 323 ? -12.423 -2.855 25.120 1.00 95.12 323 ALA A CA 1
ATOM 2468 C C . ALA A 1 323 ? -12.700 -2.872 26.630 1.00 95.12 323 ALA A C 1
ATOM 2470 O O . ALA A 1 323 ? -13.215 -1.892 27.165 1.00 95.12 323 ALA A O 1
ATOM 2471 N N . ARG A 1 324 ? -12.296 -3.937 27.339 1.00 94.62 324 ARG A N 1
ATOM 2472 C CA . ARG A 1 324 ? -12.453 -4.048 28.802 1.00 94.62 324 ARG A CA 1
ATOM 2473 C C . ARG A 1 324 ? -11.707 -2.951 29.550 1.00 94.62 324 ARG A C 1
ATOM 2475 O O . ARG A 1 324 ? -12.277 -2.349 30.450 1.00 94.62 324 ARG A O 1
ATOM 2482 N N . ARG A 1 325 ? -10.464 -2.658 29.160 1.00 93.25 325 ARG A N 1
ATOM 2483 C CA . ARG A 1 325 ? -9.633 -1.605 29.777 1.00 93.25 325 ARG A CA 1
ATOM 2484 C C . ARG A 1 325 ? -10.279 -0.224 29.750 1.00 93.25 325 ARG A C 1
ATOM 2486 O O . ARG A 1 325 ? -9.949 0.622 30.574 1.00 93.25 325 ARG A O 1
ATOM 2493 N N . THR A 1 326 ? -11.148 0.008 28.775 1.00 94.25 326 THR A N 1
ATOM 2494 C CA . THR A 1 326 ? -11.769 1.306 28.527 1.00 94.25 326 THR A CA 1
ATOM 2495 C C . THR A 1 326 ? -13.278 1.289 28.744 1.00 94.25 326 THR A C 1
ATOM 2497 O O . THR A 1 326 ? -13.948 2.252 28.401 1.00 94.25 326 THR A O 1
ATOM 2500 N N . ASP A 1 327 ? -13.851 0.208 29.277 1.00 94.25 327 ASP A N 1
ATOM 2501 C CA . ASP A 1 327 ? -15.303 -0.005 29.346 1.00 94.25 327 ASP A CA 1
ATOM 2502 C C . ASP A 1 327 ? -16.030 0.218 28.003 1.00 94.25 327 ASP A C 1
ATOM 2504 O O . ASP A 1 327 ? -17.201 0.604 27.974 1.00 94.25 327 ASP A O 1
ATOM 2508 N N . SER A 1 328 ? -15.351 0.013 26.874 1.00 95.69 328 SER A N 1
ATOM 2509 C CA . SER A 1 328 ? -15.942 0.145 25.540 1.00 95.69 328 SER A CA 1
ATOM 2510 C C . SER A 1 328 ? -16.767 -1.097 25.206 1.00 95.69 328 SER A C 1
ATOM 2512 O O . SER A 1 328 ? -16.466 -2.198 25.669 1.00 95.69 328 SER A O 1
ATOM 2514 N N . ARG A 1 329 ? -17.819 -0.955 24.395 1.00 96.75 329 ARG A N 1
ATOM 2515 C CA . ARG A 1 329 ? -18.588 -2.107 23.896 1.00 96.75 329 ARG A CA 1
ATOM 2516 C C . ARG A 1 329 ? -17.985 -2.610 22.596 1.00 96.75 329 ARG A C 1
ATOM 2518 O O . ARG A 1 329 ? -17.883 -1.849 21.639 1.00 96.75 329 ARG A O 1
ATOM 2525 N N . LEU A 1 330 ? -17.591 -3.882 22.562 1.00 97.62 330 LEU A N 1
ATOM 2526 C CA . LEU A 1 330 ? -17.004 -4.496 21.375 1.00 97.62 330 LEU A CA 1
ATOM 2527 C C . LEU A 1 330 ? -18.050 -5.253 20.552 1.00 97.62 330 LEU A C 1
ATOM 2529 O O . LEU A 1 330 ? -18.732 -6.150 21.048 1.00 97.62 330 LEU A O 1
ATOM 2533 N N . ILE A 1 331 ? -18.104 -4.943 19.263 1.00 98.19 331 ILE A N 1
ATOM 2534 C CA . ILE A 1 331 ? -18.806 -5.725 18.250 1.00 98.19 331 ILE A CA 1
ATOM 2535 C C . ILE A 1 331 ? -17.750 -6.264 17.293 1.00 98.19 331 ILE A C 1
ATOM 2537 O O . ILE A 1 331 ? -17.103 -5.508 16.571 1.00 98.19 331 ILE A O 1
ATOM 2541 N N . TRP A 1 332 ? -17.552 -7.576 17.296 1.00 97.06 332 TRP A N 1
ATOM 2542 C CA . TRP A 1 332 ? -16.672 -8.250 16.350 1.00 97.06 332 TRP A CA 1
ATOM 2543 C C . TRP A 1 332 ? -17.474 -8.724 15.139 1.00 97.06 332 TRP A C 1
ATOM 2545 O O . TRP A 1 332 ? -18.549 -9.293 15.303 1.00 97.06 332 TRP A O 1
ATOM 2555 N N . THR A 1 333 ? -16.947 -8.515 13.936 1.00 95.38 333 THR A N 1
ATOM 2556 C CA . THR A 1 333 ? -17.583 -8.864 12.650 1.00 95.38 333 THR A CA 1
ATOM 2557 C C . THR A 1 333 ? -16.669 -9.686 11.737 1.00 95.38 333 THR A C 1
ATOM 2559 O O . THR A 1 333 ? -17.017 -9.964 10.593 1.00 95.38 333 THR A O 1
ATOM 2562 N N . GLY A 1 334 ? -15.490 -10.085 12.228 1.00 90.44 334 GLY A N 1
ATOM 2563 C CA . GLY A 1 334 ? -14.529 -10.863 11.449 1.00 90.44 334 GLY A CA 1
ATOM 2564 C C . GLY A 1 334 ? -15.003 -12.281 11.128 1.00 90.44 334 GLY A C 1
ATOM 2565 O O . GLY A 1 334 ? -15.966 -12.800 11.705 1.00 90.44 334 GLY A O 1
ATOM 2566 N N . SER A 1 335 ? -14.297 -12.910 10.188 1.00 86.00 335 SER A N 1
ATOM 2567 C CA . SER A 1 335 ? -14.587 -14.251 9.657 1.00 86.00 335 SER A CA 1
ATOM 2568 C C . SER A 1 335 ? -14.415 -15.369 10.681 1.00 86.00 335 SER A C 1
ATOM 2570 O O . SER A 1 335 ? -15.082 -16.400 10.582 1.00 86.00 335 SER A O 1
ATOM 2572 N N . VAL A 1 336 ? -13.540 -15.171 11.665 1.00 86.19 336 VAL A N 1
ATOM 2573 C CA . VAL A 1 336 ? -13.176 -16.181 12.661 1.00 86.19 336 VAL A CA 1
ATOM 2574 C C . VAL A 1 336 ? -13.642 -15.793 14.059 1.00 86.19 336 VAL A C 1
ATOM 2576 O O . VAL A 1 336 ? -13.735 -14.610 14.398 1.00 86.19 336 VAL A O 1
ATOM 2579 N N . ALA A 1 337 ? -13.915 -16.807 14.885 1.00 84.19 337 ALA A N 1
ATOM 2580 C CA . ALA A 1 337 ? -14.204 -16.604 16.298 1.00 84.19 337 ALA A CA 1
ATOM 2581 C C . ALA A 1 337 ? -13.031 -15.870 16.968 1.00 84.19 337 ALA A C 1
ATOM 2583 O O . ALA A 1 337 ? -11.868 -16.194 16.727 1.00 84.19 337 ALA A O 1
ATOM 2584 N N . PHE A 1 338 ? -13.335 -14.893 17.819 1.00 86.56 338 PHE A N 1
ATOM 2585 C CA . PHE A 1 338 ? -12.337 -13.997 18.396 1.00 86.56 338 PHE A CA 1
ATOM 2586 C C . PHE A 1 338 ? -12.547 -13.856 19.898 1.00 86.56 338 PHE A C 1
ATOM 2588 O O . PHE A 1 338 ? -13.674 -13.646 20.337 1.00 86.56 338 PHE A O 1
ATOM 2595 N N . GLY A 1 339 ? -11.479 -13.993 20.691 1.00 83.50 339 GLY A N 1
ATOM 2596 C CA . GLY A 1 339 ? -11.484 -13.681 22.127 1.00 83.50 339 GLY A CA 1
ATOM 2597 C C . GLY A 1 339 ? -12.565 -14.380 22.968 1.00 83.50 339 GLY A C 1
ATOM 2598 O O . GLY A 1 339 ? -12.975 -13.849 23.997 1.00 83.50 339 GLY A O 1
ATOM 2599 N N . GLY A 1 340 ? -13.071 -15.537 22.521 1.00 89.19 340 GLY A N 1
ATOM 2600 C CA . GLY A 1 340 ? -14.164 -16.261 23.184 1.00 89.19 340 GLY A CA 1
ATOM 2601 C C . GLY A 1 340 ? -15.539 -15.584 23.090 1.00 89.19 340 GLY A C 1
ATOM 2602 O O . GLY A 1 340 ? -16.443 -15.941 23.845 1.00 89.19 340 GLY A O 1
ATOM 2603 N N . LEU A 1 341 ? -15.712 -14.606 22.196 1.00 94.25 341 LEU A N 1
ATOM 2604 C CA . LEU A 1 341 ? -16.984 -13.914 21.996 1.00 94.25 341 LEU A CA 1
ATOM 2605 C C . LEU A 1 341 ? -18.055 -14.869 21.452 1.00 94.25 341 LEU A C 1
ATOM 2607 O O . LEU A 1 341 ? -17.815 -15.644 20.525 1.00 94.25 341 LEU A O 1
ATOM 2611 N N . LYS A 1 342 ? -19.263 -14.780 22.014 1.00 93.25 342 LYS A N 1
ATOM 2612 C CA . LYS A 1 342 ? -20.417 -15.569 21.569 1.00 93.25 342 LYS A CA 1
ATOM 2613 C C . LYS A 1 342 ? -20.981 -14.993 20.266 1.00 93.25 342 LYS A C 1
ATOM 2615 O O . LYS A 1 342 ? -21.183 -13.782 20.170 1.00 93.25 342 LYS A O 1
ATOM 2620 N N . GLU A 1 343 ? -21.260 -15.868 19.301 1.00 95.69 343 GLU A N 1
ATOM 2621 C CA . GLU A 1 343 ? -21.986 -15.527 18.070 1.00 95.69 343 GLU A CA 1
ATOM 2622 C C . GLU A 1 343 ? -23.464 -15.266 18.402 1.00 95.69 343 GLU A C 1
ATOM 2624 O O . GLU A 1 343 ? -24.073 -16.039 19.149 1.00 95.69 343 GLU A O 1
ATOM 2629 N N . ARG A 1 344 ? -24.008 -14.136 17.936 1.00 96.44 344 ARG A N 1
ATOM 2630 C CA . ARG A 1 344 ? -25.363 -13.670 18.283 1.00 96.44 344 ARG A CA 1
ATOM 2631 C C . ARG A 1 344 ? -26.123 -13.061 17.095 1.00 96.44 344 ARG A C 1
ATOM 2633 O O . ARG A 1 344 ? -27.076 -12.325 17.323 1.00 96.44 344 ARG A O 1
ATOM 2640 N N . SER A 1 345 ? -25.745 -13.303 15.834 1.00 94.81 345 SER A N 1
ATOM 2641 C CA . SER A 1 345 ? -26.373 -12.589 14.694 1.00 94.81 345 SER A CA 1
ATOM 2642 C C . SER A 1 345 ? -27.881 -12.835 14.566 1.00 94.81 345 SER A C 1
ATOM 2644 O O . SER A 1 345 ? -28.612 -11.984 14.053 1.00 94.81 345 SER A O 1
ATOM 2646 N N . SER A 1 346 ? -28.346 -13.991 15.046 1.00 95.94 346 SER A N 1
ATOM 2647 C CA . SER A 1 346 ? -29.755 -14.405 14.998 1.00 95.94 346 SER A CA 1
ATOM 2648 C C . SER A 1 346 ? -30.598 -13.858 16.155 1.00 95.94 346 SER A C 1
ATOM 2650 O O . SER A 1 346 ? -31.823 -13.965 16.122 1.00 95.94 346 SER A O 1
ATOM 2652 N N . ASP A 1 347 ? -29.965 -13.288 17.179 1.00 97.50 347 ASP A N 1
ATOM 2653 C CA . ASP A 1 347 ? -30.659 -12.803 18.364 1.00 97.50 347 ASP A CA 1
ATOM 2654 C C . ASP A 1 347 ? -31.338 -11.444 18.108 1.00 97.50 347 ASP A C 1
ATOM 2656 O O . ASP A 1 347 ? -30.886 -10.664 17.260 1.00 97.50 347 ASP A O 1
ATOM 2660 N N . PRO A 1 348 ? -32.408 -11.109 18.855 1.00 97.94 348 PRO A N 1
ATOM 2661 C CA . PRO A 1 348 ? -33.009 -9.779 18.806 1.00 97.94 348 PRO A CA 1
ATOM 2662 C C . PRO A 1 348 ? -32.016 -8.686 19.226 1.00 97.94 348 PRO A C 1
ATOM 2664 O O . PRO A 1 348 ? -31.305 -8.842 20.221 1.00 97.94 348 PRO A O 1
ATOM 2667 N N . VAL A 1 349 ? -32.024 -7.549 18.519 1.00 98.12 349 VAL A N 1
ATOM 2668 C CA . VAL A 1 349 ? -31.141 -6.395 18.794 1.00 98.12 349 VAL A CA 1
ATOM 2669 C C . VAL A 1 349 ? -31.221 -5.963 20.256 1.00 98.12 349 VAL A C 1
ATOM 2671 O O . VAL A 1 349 ? -30.188 -5.841 20.907 1.00 98.12 349 VAL A O 1
ATOM 2674 N N . ASP A 1 350 ? -32.431 -5.813 20.797 1.00 97.62 350 ASP A N 1
ATOM 2675 C CA . ASP A 1 350 ? -32.636 -5.353 22.174 1.00 97.62 350 ASP A CA 1
ATOM 2676 C C . ASP A 1 350 ? -32.018 -6.296 23.214 1.00 97.62 350 ASP A C 1
ATOM 2678 O O . ASP A 1 350 ? -31.467 -5.840 24.216 1.00 97.62 350 ASP A O 1
ATOM 2682 N N . ALA A 1 351 ? -32.044 -7.610 22.962 1.00 97.50 351 ALA A N 1
ATOM 2683 C CA . ALA A 1 351 ? -31.422 -8.594 23.844 1.00 97.50 351 ALA A CA 1
ATOM 2684 C C . ALA A 1 351 ? -29.892 -8.458 23.830 1.00 97.50 351 ALA A C 1
ATOM 2686 O O . ALA A 1 351 ? -29.259 -8.439 24.884 1.00 97.50 351 ALA A O 1
ATOM 2687 N N . ILE A 1 352 ? -29.300 -8.295 22.642 1.00 97.88 352 ILE A N 1
ATOM 2688 C CA . ILE A 1 352 ? -27.854 -8.089 22.476 1.00 97.88 352 ILE A CA 1
ATOM 2689 C C . ILE A 1 352 ? -27.415 -6.791 23.166 1.00 97.88 352 ILE A C 1
ATOM 2691 O O . ILE A 1 352 ? -26.428 -6.775 23.901 1.00 97.88 352 ILE A O 1
ATOM 2695 N N . VAL A 1 353 ? -28.156 -5.702 22.948 1.00 98.00 353 VAL A N 1
ATOM 2696 C CA . VAL A 1 353 ? -27.883 -4.390 23.546 1.00 98.00 353 VAL A CA 1
ATOM 2697 C C . VAL A 1 353 ? -27.990 -4.460 25.067 1.00 98.00 353 VAL A C 1
ATOM 2699 O O . VAL A 1 353 ? -27.083 -3.994 25.753 1.00 98.00 353 VAL A O 1
ATOM 2702 N N . SER A 1 354 ? -29.043 -5.081 25.605 1.00 97.12 354 SER A N 1
ATOM 2703 C CA . SER A 1 354 ? -29.217 -5.271 27.050 1.00 97.12 354 SER A CA 1
ATOM 2704 C C . SER A 1 354 ? -28.040 -6.029 27.671 1.00 97.12 354 SER A C 1
ATOM 2706 O O . SER A 1 354 ? -27.474 -5.582 28.670 1.00 97.12 354 SER A O 1
ATOM 2708 N N . ASP A 1 355 ? -27.617 -7.131 27.049 1.00 95.94 355 ASP A N 1
ATOM 2709 C CA . ASP A 1 355 ? -26.483 -7.936 27.509 1.00 95.94 355 ASP A CA 1
ATOM 2710 C C . ASP A 1 355 ? -25.177 -7.123 27.512 1.00 95.94 355 ASP A C 1
ATOM 2712 O O . ASP A 1 355 ? -24.452 -7.098 28.512 1.00 95.94 355 ASP A O 1
ATOM 2716 N N . LEU A 1 356 ? -24.896 -6.390 26.430 1.00 96.19 356 LEU A N 1
ATOM 2717 C CA . LEU A 1 356 ? -23.732 -5.504 26.344 1.00 96.19 356 LEU A CA 1
ATOM 2718 C C . LEU A 1 356 ? -23.778 -4.415 27.422 1.00 96.19 356 LEU A C 1
ATOM 2720 O O . LEU A 1 356 ? -22.780 -4.160 28.097 1.00 96.19 356 LEU A O 1
ATOM 2724 N N . LEU A 1 357 ? -24.929 -3.781 27.644 1.00 94.94 357 LEU A N 1
ATOM 2725 C CA . LEU A 1 357 ? -25.096 -2.775 28.696 1.00 94.94 357 LEU A CA 1
ATOM 2726 C C . LEU A 1 357 ? -24.905 -3.365 30.102 1.00 94.94 357 LEU A C 1
ATOM 2728 O O . LEU A 1 357 ? -24.354 -2.673 30.958 1.00 94.94 357 LEU A O 1
ATOM 2732 N N . SER A 1 358 ? -25.272 -4.633 30.314 1.00 92.38 358 SER A N 1
ATOM 2733 C CA . SER A 1 358 ? -25.133 -5.349 31.592 1.00 92.38 358 SER A CA 1
ATOM 2734 C C . SER A 1 358 ? -23.698 -5.761 31.955 1.00 92.38 358 SER A C 1
ATOM 2736 O O . SER A 1 358 ? -23.460 -6.209 33.074 1.00 92.38 358 SER A O 1
ATOM 2738 N N . GLY A 1 359 ? -22.733 -5.577 31.045 1.00 86.25 359 GLY A N 1
ATOM 2739 C CA . GLY A 1 359 ? -21.308 -5.809 31.311 1.00 86.25 359 GLY A CA 1
ATOM 2740 C C . GLY A 1 359 ? -20.668 -6.923 30.484 1.00 86.25 359 GLY A C 1
ATOM 2741 O O . GLY A 1 359 ? -19.504 -7.252 30.711 1.00 86.25 359 GLY A O 1
ATOM 2742 N N . VAL A 1 360 ? -21.379 -7.494 29.505 1.00 90.00 360 VAL A N 1
ATOM 2743 C CA . VAL A 1 360 ? -20.757 -8.401 28.531 1.00 90.00 360 VAL A CA 1
ATOM 2744 C C . VAL A 1 360 ? -19.728 -7.602 27.714 1.00 90.00 360 VAL A C 1
ATOM 2746 O O . VAL A 1 360 ? -20.078 -6.575 27.130 1.00 90.00 360 VAL A O 1
ATOM 2749 N N . PRO A 1 361 ? -18.456 -8.044 27.659 1.00 83.56 361 PRO A N 1
ATOM 2750 C CA . PRO A 1 361 ? -17.366 -7.242 27.096 1.00 83.56 361 PRO A CA 1
ATOM 2751 C C . PRO A 1 361 ? -17.457 -7.082 25.574 1.00 83.56 361 PRO A C 1
ATOM 2753 O O . PRO A 1 361 ? -16.888 -6.149 25.014 1.00 83.56 361 PRO A O 1
ATOM 2756 N N . GLY A 1 362 ? -18.178 -7.977 24.900 1.00 95.62 362 GLY A N 1
ATOM 2757 C CA . GLY A 1 362 ? -18.448 -7.870 23.477 1.00 95.62 362 GLY A CA 1
ATOM 2758 C C . GLY A 1 362 ? -19.290 -9.017 22.937 1.00 95.62 362 GLY A C 1
ATOM 2759 O O . GLY A 1 362 ? -19.600 -9.975 23.648 1.00 95.62 362 GLY A O 1
ATOM 2760 N N . VAL A 1 363 ? -19.622 -8.932 21.654 1.00 97.00 363 VAL A N 1
ATOM 2761 C CA . VAL A 1 363 ? -20.372 -9.954 20.910 1.00 97.00 363 VAL A CA 1
ATOM 2762 C C . VAL A 1 363 ? -19.774 -10.161 19.524 1.00 97.00 363 VAL A C 1
ATOM 2764 O O . VAL A 1 363 ? -19.162 -9.249 18.968 1.00 97.00 363 VAL A O 1
ATOM 2767 N N . TRP A 1 364 ? -19.961 -11.352 18.958 1.00 97.44 364 TRP A N 1
ATOM 2768 C CA . TRP A 1 364 ? -19.618 -11.640 17.567 1.00 97.44 364 TRP A CA 1
ATOM 2769 C C . TRP A 1 364 ? -20.885 -11.630 16.708 1.00 97.44 364 TRP A C 1
ATOM 2771 O O . TRP A 1 364 ? -21.812 -12.405 16.944 1.00 97.44 364 TRP A O 1
ATOM 2781 N N . LEU A 1 365 ? -20.925 -10.734 15.723 1.00 97.12 365 LEU A N 1
ATOM 2782 C CA . LEU A 1 365 ? -22.023 -10.560 14.778 1.00 97.12 365 LEU A CA 1
ATOM 2783 C C . LEU A 1 365 ? -21.480 -10.741 13.360 1.00 97.12 365 LEU A C 1
ATOM 2785 O O . LEU A 1 365 ? -20.853 -9.846 12.798 1.00 97.12 365 LEU A O 1
ATOM 2789 N N . ARG A 1 366 ? -21.703 -11.926 12.794 1.00 93.38 366 ARG A N 1
ATOM 2790 C CA . ARG A 1 366 ? -21.324 -12.274 11.420 1.00 93.38 366 ARG A CA 1
ATOM 2791 C C . ARG A 1 366 ? -22.183 -11.571 10.374 1.00 93.38 366 ARG A C 1
ATOM 2793 O O . ARG A 1 366 ? -21.701 -11.335 9.272 1.00 93.38 366 ARG A O 1
ATOM 2800 N N . ASP A 1 367 ? -23.440 -11.267 10.696 1.00 94.62 367 ASP A N 1
ATOM 2801 C CA . ASP A 1 367 ? -24.294 -10.459 9.825 1.00 94.62 367 ASP A CA 1
ATOM 2802 C C . ASP A 1 367 ? -23.942 -8.967 9.984 1.00 94.62 367 ASP A C 1
ATOM 2804 O O . ASP A 1 367 ? -24.192 -8.387 11.051 1.00 94.62 367 ASP A O 1
ATOM 2808 N N . PRO A 1 368 ? -23.402 -8.307 8.940 1.00 95.19 368 PRO A N 1
ATOM 2809 C CA . PRO A 1 368 ? -23.045 -6.898 9.021 1.00 95.19 368 PRO A CA 1
ATOM 2810 C C . PRO A 1 368 ? -24.261 -5.976 9.210 1.00 95.19 368 PRO A C 1
ATOM 2812 O O . PRO A 1 368 ? -24.102 -4.884 9.760 1.00 95.19 368 PRO A O 1
ATOM 2815 N N . ARG A 1 369 ? -25.476 -6.398 8.818 1.00 96.25 369 ARG A N 1
ATOM 2816 C CA . ARG A 1 369 ? -26.714 -5.640 9.077 1.00 96.25 369 ARG A CA 1
ATOM 2817 C C . ARG A 1 369 ? -27.023 -5.617 10.560 1.00 96.25 369 ARG A C 1
ATOM 2819 O O . ARG A 1 369 ? -27.190 -4.541 11.132 1.00 96.25 369 ARG A O 1
ATOM 2826 N N . ARG A 1 370 ? -26.989 -6.787 11.202 1.00 97.56 370 ARG A N 1
ATOM 2827 C CA . ARG A 1 370 ? -27.168 -6.890 12.652 1.00 97.56 370 ARG A CA 1
ATOM 2828 C C . ARG A 1 370 ? -26.106 -6.092 13.404 1.00 97.56 370 ARG A C 1
ATOM 2830 O O . ARG A 1 370 ? -26.432 -5.414 14.375 1.00 97.56 370 ARG A O 1
ATOM 2837 N N . ALA A 1 371 ? -24.853 -6.130 12.947 1.00 98.00 371 ALA A N 1
ATOM 2838 C CA . ALA A 1 371 ? -23.779 -5.338 13.540 1.00 98.00 371 ALA A CA 1
ATOM 2839 C C . ALA A 1 371 ? -24.070 -3.829 13.493 1.00 98.00 371 ALA A C 1
ATOM 2841 O O . ALA A 1 371 ? -23.917 -3.150 14.511 1.00 98.00 371 ALA A O 1
ATOM 2842 N N . ALA A 1 372 ? -24.539 -3.308 12.356 1.00 98.25 372 ALA A N 1
ATOM 2843 C CA . ALA A 1 372 ? -24.915 -1.901 12.220 1.00 98.25 372 ALA A CA 1
ATOM 2844 C C . ALA A 1 372 ? -26.125 -1.525 13.096 1.00 98.25 372 ALA A C 1
ATOM 2846 O O . ALA A 1 372 ? -26.092 -0.493 13.765 1.00 98.25 372 ALA A O 1
ATOM 2847 N N . GLU A 1 373 ? -27.157 -2.372 13.154 1.00 98.44 373 GLU A N 1
ATOM 2848 C CA . GLU A 1 373 ? -28.346 -2.158 13.994 1.00 98.44 373 GLU A CA 1
ATOM 2849 C C . GLU A 1 373 ? -28.007 -2.109 15.489 1.00 98.44 373 GLU A C 1
ATOM 2851 O O . GLU A 1 373 ? -28.423 -1.186 16.188 1.00 98.44 373 GLU A O 1
ATOM 2856 N N . VAL A 1 374 ? -27.214 -3.071 15.978 1.00 98.56 374 VAL A N 1
ATOM 2857 C CA . VAL A 1 374 ? -26.766 -3.110 17.380 1.00 98.56 374 VAL A CA 1
ATOM 2858 C C . VAL A 1 374 ? -25.880 -1.907 17.691 1.00 98.56 374 VAL A C 1
ATOM 2860 O O . VAL A 1 374 ? -26.046 -1.284 18.738 1.00 98.56 374 VAL A O 1
ATOM 2863 N N . THR A 1 375 ? -24.980 -1.534 16.775 1.00 98.44 375 THR A N 1
ATOM 2864 C CA . THR A 1 375 ? -24.143 -0.333 16.924 1.00 98.44 375 THR A CA 1
ATOM 2865 C C . THR A 1 375 ? -25.011 0.914 17.063 1.00 98.44 375 THR A C 1
ATOM 2867 O O . THR A 1 375 ? -24.858 1.664 18.025 1.00 98.44 375 THR A O 1
ATOM 2870 N N . PHE A 1 376 ? -25.969 1.110 16.156 1.00 98.31 376 PHE A N 1
ATOM 2871 C CA . PHE A 1 376 ? -26.897 2.237 16.192 1.00 98.31 376 PHE A CA 1
ATOM 2872 C C . PHE A 1 376 ? -27.705 2.272 17.502 1.00 98.31 376 PHE A C 1
ATOM 2874 O O . PHE A 1 376 ? -27.755 3.302 18.175 1.00 98.31 376 PHE A O 1
ATOM 2881 N N . ALA A 1 377 ? -28.268 1.136 17.923 1.00 97.81 377 ALA A N 1
ATOM 2882 C CA . ALA A 1 377 ? -29.046 1.038 19.156 1.00 97.81 377 ALA A CA 1
ATOM 2883 C C . ALA A 1 377 ? -28.207 1.337 20.413 1.00 97.81 377 ALA A C 1
ATOM 2885 O O . ALA A 1 377 ? -28.670 2.038 21.317 1.00 97.81 377 ALA A O 1
ATOM 2886 N N . LEU A 1 378 ? -26.949 0.887 20.469 1.00 97.12 378 LEU A N 1
ATOM 2887 C CA . LEU A 1 378 ? -26.016 1.253 21.541 1.00 97.12 378 LEU A CA 1
ATOM 2888 C C . LEU A 1 378 ? -25.723 2.756 21.543 1.00 97.12 378 LEU A C 1
ATOM 2890 O O . LEU A 1 378 ? -25.756 3.385 22.602 1.00 97.12 378 LEU A O 1
ATOM 2894 N N . MET A 1 379 ? -25.496 3.356 20.371 1.00 95.38 379 MET A N 1
ATOM 2895 C CA . MET A 1 379 ? -25.268 4.799 20.255 1.00 95.38 379 MET A CA 1
ATOM 2896 C C . MET A 1 379 ? -26.456 5.597 20.796 1.00 95.38 379 MET A C 1
ATOM 2898 O O . MET A 1 379 ? -26.256 6.614 21.456 1.00 95.38 379 MET A O 1
ATOM 2902 N N . GLU A 1 380 ? -27.691 5.133 20.624 1.00 95.38 380 GLU A N 1
ATOM 2903 C CA . GLU A 1 380 ? -28.860 5.810 21.192 1.00 95.38 380 GLU A CA 1
ATOM 2904 C C . GLU A 1 380 ? -29.013 5.580 22.702 1.00 95.38 380 GLU A C 1
ATOM 2906 O O . GLU A 1 380 ? -29.243 6.535 23.448 1.00 95.38 380 GLU A O 1
ATOM 2911 N N . THR A 1 381 ? -28.820 4.347 23.169 1.00 94.81 381 THR A N 1
ATOM 2912 C CA . THR A 1 381 ? -29.226 3.914 24.520 1.00 94.81 381 THR A CA 1
ATOM 2913 C C . THR A 1 381 ? -28.130 3.990 25.586 1.00 94.81 381 THR A C 1
ATOM 2915 O O . THR A 1 381 ? -28.441 4.172 26.764 1.00 94.81 381 THR A O 1
ATOM 2918 N N . MET A 1 382 ? -26.847 3.890 25.214 1.00 92.62 382 MET A N 1
ATOM 2919 C CA . MET A 1 382 ? -25.735 3.893 26.174 1.00 92.62 382 MET A CA 1
ATOM 2920 C C . MET A 1 382 ? -25.679 5.189 26.990 1.00 92.62 382 MET A C 1
ATOM 2922 O O . MET A 1 382 ? -25.940 6.274 26.477 1.00 92.62 382 MET A O 1
ATOM 2926 N N . LYS A 1 383 ? -25.283 5.110 28.260 1.00 90.88 383 LYS A N 1
ATOM 2927 C CA . LYS A 1 383 ? -24.929 6.306 29.040 1.00 90.88 383 LYS A CA 1
ATOM 2928 C C . LYS A 1 383 ? -23.486 6.713 28.749 1.00 90.88 383 LYS A C 1
ATOM 2930 O O . LYS A 1 383 ? -22.691 5.886 28.308 1.00 90.88 383 LYS A O 1
ATOM 2935 N N . GLN A 1 384 ? -23.158 7.974 29.025 1.00 86.06 384 GLN A N 1
ATOM 2936 C CA . GLN A 1 384 ? -21.776 8.440 28.961 1.00 86.06 384 GLN A CA 1
ATOM 2937 C C . GLN A 1 384 ? -20.913 7.623 29.931 1.00 86.06 384 GLN A C 1
ATOM 2939 O O . GLN A 1 384 ? -21.296 7.429 31.088 1.00 86.06 384 GLN A O 1
ATOM 2944 N N . ARG A 1 385 ? -19.763 7.140 29.458 1.00 90.69 385 ARG A N 1
ATOM 2945 C CA . ARG A 1 385 ? -18.792 6.429 30.297 1.00 90.69 385 ARG A CA 1
ATOM 2946 C C . ARG A 1 385 ? -18.084 7.390 31.264 1.00 90.69 385 ARG A C 1
ATOM 2948 O O . ARG A 1 385 ? -17.944 8.572 30.944 1.00 90.69 385 ARG A O 1
ATOM 2955 N N . PRO A 1 386 ? -17.614 6.901 32.427 1.00 84.44 386 PRO A N 1
ATOM 2956 C CA . PRO A 1 386 ? -17.004 7.737 33.466 1.00 84.44 386 PRO A CA 1
ATOM 2957 C C . PRO A 1 386 ? -15.665 8.379 33.058 1.00 84.44 386 PRO A C 1
ATOM 2959 O O . PRO A 1 386 ? -15.275 9.382 33.653 1.00 84.44 386 PRO A O 1
ATOM 2962 N N . GLY A 1 387 ? -14.973 7.848 32.043 1.00 86.88 387 GLY A N 1
ATOM 2963 C CA . GLY A 1 387 ? -13.683 8.376 31.591 1.00 86.88 387 GLY A CA 1
ATOM 2964 C C . GLY A 1 387 ? -12.531 8.054 32.552 1.00 86.88 387 GLY A C 1
ATOM 2965 O O . GLY A 1 387 ? -12.623 7.154 33.380 1.00 86.88 387 GLY A O 1
ATOM 2966 N N . GLY A 1 388 ? -11.420 8.793 32.438 1.00 88.31 388 GLY A N 1
ATOM 2967 C CA . GLY A 1 388 ? -10.274 8.651 33.352 1.00 88.31 388 GLY A CA 1
ATOM 2968 C C . GLY A 1 388 ? -9.338 7.470 33.061 1.00 88.31 388 GLY A C 1
ATOM 2969 O O . GLY A 1 388 ? -8.573 7.073 33.935 1.00 88.31 388 GLY A O 1
ATOM 2970 N N . TYR A 1 389 ? -9.369 6.936 31.837 1.00 93.88 389 TYR A N 1
ATOM 2971 C CA . TYR A 1 389 ? -8.583 5.768 31.408 1.00 93.88 389 TYR A CA 1
ATOM 2972 C C . TYR A 1 389 ? -7.081 6.040 31.223 1.00 93.88 389 TYR A C 1
ATOM 2974 O O . TYR A 1 389 ? -6.281 5.113 31.143 1.00 93.88 389 TYR A O 1
ATOM 2982 N N . VAL A 1 390 ? -6.685 7.312 31.154 1.00 95.25 390 VAL A N 1
ATOM 2983 C CA . VAL A 1 390 ? -5.307 7.736 30.892 1.00 95.25 390 VAL A CA 1
ATOM 2984 C C . VAL A 1 390 ? -4.641 8.240 32.171 1.00 95.25 390 VAL A C 1
ATOM 2986 O O . VAL A 1 390 ? -5.236 9.000 32.935 1.00 95.25 390 VAL A O 1
ATOM 2989 N N . LEU A 1 391 ? -3.370 7.879 32.383 1.00 95.44 391 LEU A N 1
ATOM 2990 C CA . LEU A 1 391 ? -2.615 8.313 33.557 1.00 95.44 391 LEU A CA 1
ATOM 2991 C C . LEU A 1 391 ? -2.420 9.843 33.607 1.00 95.44 391 LEU A C 1
ATOM 2993 O O . LEU A 1 391 ? -1.910 10.492 32.679 1.00 95.44 391 LEU A O 1
ATOM 2997 N N . GLY A 1 392 ? -2.784 10.411 34.758 1.00 94.75 392 GLY A N 1
ATOM 2998 C CA . GLY A 1 392 ? -2.363 11.744 35.183 1.00 94.75 392 GLY A CA 1
ATOM 2999 C C . GLY A 1 392 ? -0.866 11.785 35.503 1.00 94.75 392 GLY A C 1
ATOM 3000 O O . GLY A 1 392 ? -0.228 10.748 35.666 1.00 94.75 392 GLY A O 1
ATOM 3001 N N . GLU A 1 393 ? -0.302 12.986 35.598 1.00 93.19 393 GLU A N 1
ATOM 3002 C CA . GLU A 1 393 ? 1.144 13.179 35.781 1.00 93.19 393 GLU A CA 1
ATOM 3003 C C . GLU A 1 393 ? 1.674 12.603 37.094 1.00 93.19 393 GLU A C 1
ATOM 3005 O O . GLU A 1 393 ? 2.681 11.902 37.085 1.00 93.19 393 GLU A O 1
ATOM 3010 N N . GLU A 1 394 ? 0.950 12.795 38.195 1.00 94.31 394 GLU A N 1
ATOM 3011 C CA . GLU A 1 394 ? 1.315 12.235 39.499 1.00 94.31 394 GLU A CA 1
ATOM 3012 C C . GLU A 1 394 ? 1.388 10.700 39.465 1.00 94.31 394 GLU A C 1
ATOM 3014 O O . GLU A 1 394 ? 2.411 10.114 39.817 1.00 94.31 394 GLU A O 1
ATOM 3019 N N . LYS A 1 395 ? 0.331 10.044 38.963 1.00 95.88 395 LYS A N 1
ATOM 3020 C CA . LYS A 1 395 ? 0.278 8.578 38.839 1.00 95.88 395 LYS A CA 1
ATOM 3021 C C . LYS A 1 395 ? 1.349 8.048 37.891 1.00 95.88 395 LYS A C 1
ATOM 3023 O O . LYS A 1 395 ? 1.962 7.028 38.177 1.00 95.88 395 LYS A O 1
ATOM 3028 N N . ALA A 1 396 ? 1.592 8.740 36.781 1.00 96.25 396 ALA A N 1
ATOM 3029 C CA . ALA A 1 396 ? 2.619 8.350 35.825 1.00 96.25 396 ALA A CA 1
ATOM 3030 C C . ALA A 1 396 ? 4.032 8.484 36.406 1.00 96.25 396 ALA A C 1
ATOM 3032 O O . ALA A 1 396 ? 4.867 7.612 36.182 1.00 96.25 396 ALA A O 1
ATOM 3033 N N . ARG A 1 397 ? 4.295 9.528 37.201 1.00 96.31 397 ARG A N 1
ATOM 3034 C CA . ARG A 1 397 ? 5.566 9.687 37.915 1.00 96.31 397 ARG A CA 1
ATOM 3035 C C . ARG A 1 397 ? 5.758 8.604 38.977 1.00 96.31 397 ARG A C 1
ATOM 3037 O O . ARG A 1 397 ? 6.852 8.060 39.074 1.00 96.31 397 ARG A O 1
ATOM 3044 N N . ALA A 1 398 ? 4.707 8.267 39.725 1.00 96.69 398 ALA A N 1
ATOM 3045 C CA . ALA A 1 398 ? 4.731 7.178 40.705 1.00 96.69 398 ALA A CA 1
ATOM 3046 C C . ALA A 1 398 ? 4.935 5.798 40.051 1.00 96.69 398 ALA A C 1
ATOM 3048 O O . ALA A 1 398 ? 5.606 4.927 40.598 1.00 96.69 398 ALA A O 1
ATOM 3049 N N . GLU A 1 399 ? 4.386 5.593 38.856 1.00 97.00 399 GLU A N 1
ATOM 3050 C CA . GLU A 1 399 ? 4.627 4.377 38.082 1.00 97.00 399 GLU A CA 1
ATOM 3051 C C . GLU A 1 399 ? 6.076 4.325 37.574 1.00 97.00 399 GLU A C 1
ATOM 3053 O O . GLU A 1 399 ? 6.767 3.322 37.746 1.00 97.00 399 GLU A O 1
ATOM 3058 N N . ALA A 1 400 ? 6.578 5.438 37.030 1.00 96.62 400 ALA A N 1
ATOM 3059 C CA . ALA A 1 400 ? 7.954 5.565 36.558 1.00 96.62 400 ALA A CA 1
ATOM 3060 C C . ALA A 1 400 ? 8.997 5.468 37.686 1.00 96.62 400 ALA A C 1
ATOM 3062 O O . ALA A 1 400 ? 10.122 5.037 37.434 1.00 96.62 400 ALA A O 1
ATOM 3063 N N . SER A 1 401 ? 8.653 5.820 38.932 1.00 96.50 401 SER A N 1
ATOM 3064 C CA . SER A 1 401 ? 9.583 5.753 40.069 1.00 96.50 401 SER A CA 1
ATOM 3065 C C . SER A 1 401 ? 9.983 4.340 40.473 1.00 96.50 401 SER A C 1
ATOM 3067 O O . SER A 1 401 ? 10.951 4.180 41.208 1.00 96.50 401 SER A O 1
ATOM 3069 N N . LYS A 1 402 ? 9.288 3.318 39.965 1.00 96.38 402 LYS A N 1
ATOM 3070 C CA . LYS A 1 402 ? 9.698 1.915 40.099 1.00 96.38 402 LYS A CA 1
ATOM 3071 C C . LYS A 1 402 ? 10.917 1.573 39.229 1.00 96.38 402 LYS A C 1
ATOM 3073 O O . LYS A 1 402 ? 11.530 0.537 39.432 1.00 96.38 402 LYS A O 1
ATOM 3078 N N . CYS A 1 403 ? 11.267 2.409 38.245 1.00 96.00 403 CYS A N 1
ATOM 3079 C CA . CYS A 1 403 ? 12.370 2.138 37.325 1.00 96.00 403 CYS A CA 1
ATOM 3080 C C . CYS A 1 403 ? 13.728 2.190 38.030 1.00 96.00 403 CYS A C 1
ATOM 3082 O O . CYS A 1 403 ? 14.100 3.222 38.597 1.00 96.00 403 CYS A O 1
ATOM 3084 N N . SER A 1 404 ? 14.494 1.106 37.904 1.00 92.44 404 SER A N 1
ATOM 3085 C CA . SER A 1 404 ? 15.887 1.023 38.347 1.00 92.44 404 SER A CA 1
ATOM 3086 C C . SER A 1 404 ? 16.804 1.933 37.516 1.00 92.44 404 SER A C 1
ATOM 3088 O O . SER A 1 404 ? 16.540 2.187 36.333 1.00 92.44 404 SER A O 1
ATOM 3090 N N . ASP A 1 405 ? 17.899 2.401 38.121 1.00 87.06 405 ASP A N 1
ATOM 3091 C CA . ASP A 1 405 ? 18.864 3.295 37.466 1.00 87.06 405 ASP A CA 1
ATOM 3092 C C . ASP A 1 405 ? 19.649 2.599 36.339 1.00 87.06 405 ASP A C 1
ATOM 3094 O O . ASP A 1 405 ? 19.743 3.149 35.242 1.00 87.06 405 ASP A O 1
ATOM 3098 N N . ASP A 1 406 ? 20.079 1.350 36.554 1.00 87.75 406 ASP A N 1
ATOM 3099 C CA . ASP A 1 406 ? 20.945 0.590 35.635 1.00 87.75 406 ASP A CA 1
ATOM 3100 C C . ASP A 1 406 ? 20.198 -0.515 34.854 1.00 87.75 406 ASP A C 1
ATOM 3102 O O . ASP A 1 406 ? 20.696 -1.627 34.671 1.00 87.75 406 ASP A O 1
ATOM 3106 N N . CYS A 1 407 ? 18.965 -0.248 34.408 1.00 94.31 407 CYS A N 1
ATOM 3107 C CA . CYS A 1 407 ? 18.174 -1.199 33.616 1.00 94.31 407 CYS A CA 1
ATOM 3108 C C . CYS A 1 407 ? 17.742 -0.607 32.269 1.00 94.31 407 CYS A C 1
ATOM 3110 O O . CYS A 1 407 ? 17.078 0.428 32.220 1.00 94.31 407 CYS A O 1
ATOM 3112 N N . ASP A 1 408 ? 18.053 -1.306 31.174 1.00 95.31 408 ASP A N 1
ATOM 3113 C CA . ASP A 1 408 ? 17.665 -0.917 29.810 1.00 95.31 408 ASP A CA 1
ATOM 3114 C C . ASP A 1 408 ? 16.972 -2.051 29.035 1.00 95.31 408 ASP A C 1
ATOM 3116 O O . ASP A 1 408 ? 16.826 -1.975 27.815 1.00 95.31 408 ASP A O 1
ATOM 3120 N N . LEU A 1 409 ? 16.499 -3.097 29.726 1.00 96.00 409 LEU A N 1
ATOM 3121 C CA . LEU A 1 409 ? 15.862 -4.264 29.095 1.00 96.00 409 LEU A CA 1
ATOM 3122 C C . LEU A 1 409 ? 14.698 -3.879 28.176 1.00 96.00 409 LEU A C 1
ATOM 3124 O O . LEU A 1 409 ? 14.588 -4.413 27.078 1.00 96.00 409 LEU A O 1
ATOM 3128 N N . CYS A 1 410 ? 13.885 -2.895 28.571 1.00 95.31 410 CYS A N 1
ATOM 3129 C CA . CYS A 1 410 ? 12.781 -2.411 27.744 1.00 95.31 410 CYS A CA 1
ATOM 3130 C C . CYS A 1 410 ? 13.241 -1.739 26.442 1.00 95.31 410 CYS A C 1
ATOM 3132 O O . CYS A 1 410 ? 12.521 -1.787 25.447 1.00 95.31 410 CYS A O 1
ATOM 3134 N N . SER A 1 411 ? 14.419 -1.109 26.445 1.00 95.50 411 SER A N 1
ATOM 3135 C CA . SER A 1 411 ? 15.012 -0.485 25.259 1.00 95.50 411 SER A CA 1
ATOM 3136 C C . SER A 1 411 ? 15.623 -1.547 24.344 1.00 95.50 411 SER A C 1
ATOM 3138 O O . SER A 1 411 ? 15.406 -1.499 23.137 1.00 95.50 411 SER A O 1
ATOM 3140 N N . TYR A 1 412 ? 16.296 -2.557 24.911 1.00 94.06 412 TYR A N 1
ATOM 3141 C CA . TYR A 1 412 ? 16.824 -3.702 24.156 1.00 94.06 412 TYR A CA 1
ATOM 3142 C C . TYR A 1 412 ? 15.729 -4.583 23.544 1.00 94.06 412 TYR A C 1
ATOM 3144 O O . TYR A 1 412 ? 15.889 -5.076 22.433 1.00 94.06 412 TYR A O 1
ATOM 3152 N N . ALA A 1 413 ? 14.613 -4.774 24.249 1.00 93.75 413 ALA A N 1
ATOM 3153 C CA . ALA A 1 413 ? 13.480 -5.556 23.761 1.00 93.75 413 ALA A CA 1
ATOM 3154 C C . ALA A 1 413 ? 12.640 -4.811 22.709 1.00 93.75 413 ALA A C 1
ATOM 3156 O O . ALA A 1 413 ? 11.798 -5.418 22.048 1.00 93.75 413 ALA A O 1
ATOM 3157 N N . CYS A 1 414 ? 12.815 -3.494 22.565 1.00 90.69 414 CYS A N 1
ATOM 3158 C CA . CYS A 1 414 ? 12.016 -2.702 21.644 1.00 90.69 414 CYS A CA 1
ATOM 3159 C C . CYS A 1 414 ? 12.399 -3.016 20.186 1.00 90.69 414 CYS A C 1
ATOM 3161 O O . CYS A 1 414 ? 13.535 -2.744 19.793 1.00 90.69 414 CYS A O 1
ATOM 3163 N N . PRO A 1 415 ? 11.462 -3.485 19.338 1.00 84.25 415 PRO A N 1
ATOM 3164 C CA . PRO A 1 415 ? 11.765 -3.809 17.942 1.00 84.25 415 PRO A CA 1
ATOM 3165 C C . PRO A 1 415 ? 12.145 -2.572 17.115 1.00 84.25 415 PRO A C 1
ATOM 3167 O O . PRO A 1 415 ? 12.852 -2.683 16.120 1.00 84.25 415 PRO A O 1
ATOM 3170 N N . SER A 1 416 ? 11.714 -1.385 17.548 1.00 84.50 416 SER A N 1
ATOM 3171 C CA . SER A 1 416 ? 12.080 -0.102 16.939 1.00 84.50 416 SER A CA 1
ATOM 3172 C C . SER A 1 416 ? 13.339 0.526 17.562 1.00 84.50 416 SER A C 1
ATOM 3174 O O . SER A 1 416 ? 13.612 1.696 17.305 1.00 84.50 416 SER A O 1
ATOM 3176 N N . ALA A 1 417 ? 14.066 -0.206 18.420 1.00 86.81 417 ALA A N 1
ATOM 3177 C CA . ALA A 1 417 ? 15.280 0.243 19.117 1.00 86.81 417 ALA A CA 1
ATOM 3178 C C . ALA A 1 417 ? 15.124 1.594 19.851 1.00 86.81 417 ALA A C 1
ATOM 3180 O O . ALA A 1 417 ? 16.024 2.435 19.876 1.00 86.81 417 ALA A O 1
ATOM 3181 N N . LEU A 1 418 ? 13.948 1.832 20.438 1.00 90.75 418 LEU A N 1
ATOM 3182 C CA . LEU A 1 418 ? 13.653 3.087 21.130 1.00 90.75 418 LEU A CA 1
ATOM 3183 C C . LEU A 1 418 ? 14.337 3.126 22.497 1.00 90.75 418 LEU A C 1
ATOM 3185 O O . LEU A 1 418 ? 14.309 2.149 23.243 1.00 90.75 418 LEU A O 1
ATOM 3189 N N . LEU A 1 419 ? 14.857 4.296 22.874 1.00 93.31 419 LEU A N 1
ATOM 3190 C CA . LEU A 1 419 ? 15.438 4.554 24.198 1.00 93.31 419 LEU A CA 1
ATOM 3191 C C . LEU A 1 419 ? 14.344 4.762 25.262 1.00 93.31 419 LEU A C 1
ATOM 3193 O O . LEU A 1 419 ? 14.226 5.828 25.869 1.00 93.31 419 LEU A O 1
ATOM 3197 N N . VAL A 1 420 ? 13.513 3.739 25.460 1.00 95.00 420 VAL A N 1
ATOM 3198 C CA . VAL A 1 420 ? 12.345 3.744 26.352 1.00 95.00 420 VAL A CA 1
ATOM 3199 C C . VAL A 1 420 ? 12.750 4.037 27.795 1.00 95.00 420 VAL A C 1
ATOM 3201 O O . VAL A 1 420 ? 12.184 4.924 28.430 1.00 95.00 420 VAL A O 1
ATOM 3204 N N . SER A 1 421 ? 13.762 3.329 28.294 1.00 95.31 421 SER A N 1
ATOM 3205 C CA . SER A 1 421 ? 14.257 3.444 29.670 1.00 95.31 421 SER A CA 1
ATOM 3206 C C . SER A 1 421 ? 14.708 4.866 30.015 1.00 95.31 421 SER A C 1
ATOM 3208 O O . SER A 1 421 ? 14.368 5.387 31.078 1.00 95.31 421 SER A O 1
ATOM 3210 N N . ARG A 1 422 ? 15.389 5.543 29.079 1.00 94.81 422 ARG A N 1
ATOM 3211 C CA . ARG A 1 422 ? 15.792 6.951 29.212 1.00 94.81 422 ARG A CA 1
ATOM 3212 C C . ARG A 1 422 ? 14.583 7.863 29.414 1.00 94.81 422 ARG A C 1
ATOM 3214 O O . ARG A 1 422 ? 14.614 8.722 30.291 1.00 94.81 422 ARG A O 1
ATOM 3221 N N . GLY A 1 423 ? 13.530 7.676 28.620 1.00 95.19 423 GLY A N 1
ATOM 3222 C CA . GLY A 1 423 ? 12.301 8.461 28.734 1.00 95.19 423 GLY A CA 1
ATOM 3223 C C . GLY A 1 423 ? 11.553 8.205 30.047 1.00 95.19 423 GLY A C 1
ATOM 3224 O O . GLY A 1 423 ? 11.093 9.151 30.683 1.00 95.19 423 GLY A O 1
ATOM 3225 N N . VAL A 1 424 ? 11.485 6.946 30.495 1.00 96.75 424 VAL A N 1
ATOM 3226 C CA . VAL A 1 424 ? 10.847 6.567 31.770 1.00 96.75 424 VAL A CA 1
ATOM 3227 C C . VAL A 1 424 ? 11.599 7.158 32.968 1.00 96.75 424 VAL A C 1
ATOM 3229 O O . VAL A 1 424 ? 10.971 7.777 33.827 1.00 96.75 424 VAL A O 1
ATOM 3232 N N . ARG A 1 425 ? 12.935 7.058 33.014 1.00 95.75 425 ARG A N 1
ATOM 3233 C CA . ARG A 1 425 ? 13.746 7.681 34.079 1.00 95.75 425 ARG A CA 1
ATOM 3234 C C . ARG A 1 425 ? 13.607 9.203 34.087 1.00 95.75 425 ARG A C 1
ATOM 3236 O O . ARG A 1 425 ? 13.374 9.798 35.131 1.00 95.75 425 ARG A O 1
ATOM 3243 N N . ALA A 1 426 ? 13.635 9.840 32.920 1.00 95.00 426 ALA A N 1
ATOM 3244 C CA . ALA A 1 426 ? 13.428 11.282 32.842 1.00 95.00 426 ALA A CA 1
ATOM 3245 C C . ALA A 1 426 ? 12.023 11.708 33.324 1.00 95.00 426 ALA A C 1
ATOM 3247 O O . ALA A 1 426 ? 11.896 12.764 33.946 1.00 95.00 426 ALA A O 1
ATOM 3248 N N . LEU A 1 427 ? 10.981 10.898 33.092 1.00 95.94 427 LEU A N 1
ATOM 3249 C CA . LEU A 1 427 ? 9.648 11.131 33.658 1.00 95.94 427 LEU A CA 1
ATOM 3250 C C . LEU A 1 427 ? 9.649 11.010 35.193 1.00 95.94 427 LEU A C 1
ATOM 3252 O O . LEU A 1 427 ? 9.087 11.875 35.867 1.00 95.94 427 LEU A O 1
ATOM 3256 N N . ARG A 1 428 ? 10.311 9.986 35.752 1.00 95.44 428 ARG A N 1
ATOM 3257 C CA . ARG A 1 428 ? 10.519 9.821 37.207 1.00 95.44 428 ARG A CA 1
ATOM 3258 C C . ARG A 1 428 ? 11.154 11.069 37.828 1.00 95.44 428 ARG A C 1
ATOM 3260 O O . ARG A 1 428 ? 10.677 11.562 38.857 1.00 95.44 428 ARG A O 1
ATOM 3267 N N . ASP A 1 429 ? 12.176 11.606 37.169 1.00 94.56 429 ASP A N 1
ATOM 3268 C CA . ASP A 1 429 ? 12.981 12.733 37.652 1.00 94.56 429 ASP A CA 1
ATOM 3269 C C . ASP A 1 429 ? 12.256 14.092 37.547 1.00 94.56 429 ASP A C 1
ATOM 3271 O O . ASP A 1 429 ? 12.787 15.116 37.967 1.00 94.56 429 ASP A O 1
ATOM 3275 N N . GLY A 1 430 ? 11.011 14.111 37.054 1.00 92.12 430 GLY A N 1
ATOM 3276 C CA . GLY A 1 430 ? 10.154 15.300 37.054 1.00 92.12 430 GLY A CA 1
ATOM 3277 C C . GLY A 1 430 ? 10.133 16.081 35.740 1.00 92.12 430 GLY A C 1
ATOM 3278 O O . GLY A 1 430 ? 9.611 17.191 35.716 1.00 92.12 430 GLY A O 1
ATOM 3279 N N . ASN A 1 431 ? 10.628 15.515 34.634 1.00 91.12 431 ASN A N 1
ATOM 3280 C CA . ASN A 1 431 ? 10.611 16.184 33.321 1.00 91.12 431 ASN A CA 1
ATOM 3281 C C . ASN A 1 431 ? 9.255 16.088 32.584 1.00 91.12 431 ASN A C 1
ATOM 3283 O O . ASN A 1 431 ? 9.139 16.500 31.425 1.00 91.12 431 ASN A O 1
ATOM 3287 N N . GLY A 1 432 ? 8.231 15.529 33.237 1.00 92.25 432 GLY A N 1
ATOM 3288 C CA . GLY A 1 432 ? 6.884 15.360 32.691 1.00 92.25 432 GLY A CA 1
ATOM 3289 C C . GLY A 1 432 ? 6.830 14.475 31.437 1.00 92.25 432 GLY A C 1
ATOM 3290 O O . GLY A 1 432 ? 7.804 13.842 31.030 1.00 92.25 432 GLY A O 1
ATOM 3291 N N . PHE A 1 433 ? 5.672 14.433 30.771 1.00 93.38 433 PHE A N 1
ATOM 3292 C CA . PHE A 1 433 ? 5.461 13.566 29.596 1.00 93.38 433 PHE A CA 1
ATOM 3293 C C . PHE A 1 433 ? 6.276 13.949 28.358 1.00 93.38 433 PHE A C 1
ATOM 3295 O O . PHE A 1 433 ? 6.444 13.120 27.463 1.00 93.38 433 PHE A O 1
ATOM 3302 N N . LYS A 1 434 ? 6.822 15.171 28.299 1.00 91.88 434 LYS A N 1
ATOM 3303 C CA . LYS A 1 434 ? 7.733 15.578 27.217 1.00 91.88 434 LYS A CA 1
ATOM 3304 C C . LYS A 1 434 ? 8.966 14.671 27.147 1.00 91.88 434 LYS A C 1
ATOM 3306 O O . LYS A 1 434 ? 9.479 14.446 26.056 1.00 91.88 434 LYS A O 1
ATOM 3311 N N . ALA A 1 435 ? 9.368 14.075 28.272 1.00 92.75 435 ALA A N 1
ATOM 3312 C CA . ALA A 1 435 ? 10.439 13.085 28.341 1.00 92.75 435 ALA A CA 1
ATOM 3313 C C . ALA A 1 435 ? 10.197 11.836 27.472 1.00 92.75 435 ALA A C 1
ATOM 3315 O O . ALA A 1 435 ? 11.151 11.207 27.019 1.00 92.75 435 ALA A O 1
ATOM 3316 N N . LEU A 1 436 ? 8.933 11.479 27.225 1.00 94.62 436 LEU A N 1
ATOM 3317 C CA . LEU A 1 436 ? 8.549 10.312 26.430 1.00 94.62 436 LEU A CA 1
ATOM 3318 C C . LEU A 1 436 ? 8.248 10.654 24.968 1.00 94.62 436 LEU A C 1
ATOM 3320 O O . LEU A 1 436 ? 8.030 9.738 24.182 1.00 94.62 436 LEU A O 1
ATOM 3324 N N . ALA A 1 437 ? 8.233 11.934 24.583 1.00 89.56 437 ALA A N 1
ATOM 3325 C CA . ALA A 1 437 ? 7.692 12.375 23.297 1.00 89.56 437 ALA A CA 1
ATOM 3326 C C . ALA A 1 437 ? 8.354 11.701 22.086 1.00 89.56 437 ALA A C 1
ATOM 3328 O O . ALA A 1 437 ? 7.656 11.344 21.140 1.00 89.56 437 ALA A O 1
ATOM 3329 N N . GLU A 1 438 ? 9.673 11.511 22.137 1.00 88.12 438 GLU A N 1
ATOM 3330 C CA . GLU A 1 438 ? 10.454 10.929 21.044 1.00 88.12 438 GLU A CA 1
ATOM 3331 C C . GLU A 1 438 ? 10.244 9.415 20.906 1.00 88.12 438 GLU A C 1
ATOM 3333 O O . GLU A 1 438 ? 10.112 8.894 19.800 1.00 88.12 438 GLU A O 1
ATOM 3338 N N . ALA A 1 439 ? 10.168 8.705 22.035 1.00 91.00 439 ALA A N 1
ATOM 3339 C CA . ALA A 1 439 ? 9.878 7.277 22.032 1.00 91.00 439 ALA A CA 1
ATOM 3340 C C . ALA A 1 439 ? 8.411 7.021 21.657 1.00 91.00 439 ALA A C 1
ATOM 3342 O O . ALA A 1 439 ? 8.126 6.168 20.825 1.00 91.00 439 ALA A O 1
ATOM 3343 N N . GLU A 1 440 ? 7.478 7.794 22.216 1.00 91.38 440 GLU A N 1
ATOM 3344 C CA . GLU A 1 440 ? 6.046 7.686 21.930 1.00 91.38 440 GLU A CA 1
ATOM 3345 C C . GLU A 1 440 ? 5.755 7.871 20.439 1.00 91.38 440 GLU A C 1
ATOM 3347 O O . GLU A 1 440 ? 5.062 7.041 19.848 1.00 91.38 440 GLU A O 1
ATOM 3352 N N . LYS A 1 441 ? 6.355 8.896 19.820 1.00 87.12 441 LYS A N 1
ATOM 3353 C CA . LYS A 1 441 ? 6.171 9.220 18.401 1.00 87.12 441 LYS A CA 1
ATOM 3354 C C . LYS A 1 441 ? 6.453 8.036 17.473 1.00 87.12 441 LYS A C 1
ATOM 3356 O O . LYS A 1 441 ? 5.801 7.921 16.442 1.00 87.12 441 LYS A O 1
ATOM 3361 N N . ARG A 1 442 ? 7.402 7.171 17.852 1.00 86.56 442 ARG A N 1
ATOM 3362 C CA . ARG A 1 442 ? 7.856 6.006 17.073 1.00 86.56 442 ARG A CA 1
ATOM 3363 C C . ARG A 1 442 ? 7.376 4.659 17.626 1.00 86.56 442 ARG A C 1
ATOM 3365 O O . ARG A 1 442 ? 7.729 3.595 17.112 1.00 86.56 442 ARG A O 1
ATOM 3372 N N . CYS A 1 443 ? 6.587 4.681 18.697 1.00 89.38 443 CYS A N 1
ATOM 3373 C CA . CYS A 1 443 ? 6.104 3.492 19.385 1.00 89.38 443 CYS A CA 1
ATOM 3374 C C . CYS A 1 443 ? 4.825 2.969 18.725 1.00 89.38 443 CYS A C 1
ATOM 3376 O O . CYS A 1 443 ? 3.810 3.657 18.731 1.00 89.38 443 CYS A O 1
ATOM 3378 N N . CYS A 1 444 ? 4.830 1.723 18.251 1.00 86.50 444 CYS A N 1
ATOM 3379 C CA . CYS A 1 444 ? 3.631 1.017 17.769 1.00 86.50 444 CYS A CA 1
ATOM 3380 C C . CYS A 1 444 ? 2.860 0.275 18.886 1.00 86.50 444 CYS A C 1
ATOM 3382 O O . CYS A 1 444 ? 1.931 -0.482 18.622 1.00 86.50 444 CYS A O 1
ATOM 3384 N N . LEU A 1 445 ? 3.260 0.459 20.151 1.00 90.81 445 LEU A N 1
ATOM 3385 C CA . LEU A 1 445 ? 2.656 -0.161 21.337 1.00 90.81 445 LEU A CA 1
ATOM 3386 C C . LEU A 1 445 ? 2.587 -1.705 21.275 1.00 90.81 445 LEU A C 1
ATOM 3388 O O . LEU A 1 445 ? 1.567 -2.317 21.607 1.00 90.81 445 LEU A O 1
ATOM 3392 N N . CYS A 1 446 ? 3.690 -2.349 20.876 1.00 89.31 446 CYS A N 1
ATOM 3393 C CA . CYS A 1 446 ? 3.800 -3.810 20.752 1.00 89.31 446 CYS A CA 1
ATOM 3394 C C . CYS A 1 446 ? 3.799 -4.575 22.094 1.00 89.31 446 CYS A C 1
ATOM 3396 O O . CYS A 1 446 ? 3.482 -5.761 22.104 1.00 89.31 446 CYS A O 1
ATOM 3398 N N . LEU A 1 447 ? 4.062 -3.886 23.216 1.00 92.25 447 LEU A N 1
ATOM 3399 C CA . LEU A 1 447 ? 4.133 -4.408 24.596 1.00 92.25 447 LEU A CA 1
ATOM 3400 C C . LEU A 1 447 ? 5.377 -5.246 24.940 1.00 92.25 447 LEU A C 1
ATOM 3402 O O . LEU A 1 447 ? 5.449 -5.779 26.046 1.00 92.25 447 LEU A O 1
ATOM 3406 N N . GLU A 1 448 ? 6.379 -5.340 24.062 1.00 93.25 448 GLU A N 1
ATOM 3407 C CA . GLU A 1 448 ? 7.630 -6.044 24.404 1.00 93.25 448 GLU A CA 1
ATOM 3408 C C . GLU A 1 448 ? 8.374 -5.365 25.566 1.00 93.25 448 GLU A C 1
ATOM 3410 O O . GLU A 1 448 ? 8.926 -6.028 26.447 1.00 93.25 448 GLU A O 1
ATOM 3415 N N . CYS A 1 449 ? 8.310 -4.032 25.639 1.00 95.06 449 CYS A N 1
ATOM 3416 C CA . CYS A 1 449 ? 8.854 -3.273 26.761 1.00 95.06 449 CYS A CA 1
ATOM 3417 C C . CYS A 1 449 ? 8.201 -3.657 28.098 1.00 95.06 449 CYS A C 1
ATOM 3419 O O . CYS A 1 449 ? 8.913 -3.882 29.071 1.00 95.06 449 CYS A O 1
ATOM 3421 N N . ASP A 1 450 ? 6.875 -3.791 28.141 1.00 95.62 450 ASP A N 1
ATOM 3422 C CA . ASP A 1 450 ? 6.138 -4.176 29.347 1.00 95.62 450 ASP A CA 1
ATOM 3423 C C . ASP A 1 450 ? 6.488 -5.611 29.771 1.00 95.62 450 ASP A C 1
ATOM 3425 O O . ASP A 1 450 ? 6.738 -5.864 30.947 1.00 95.62 450 ASP A O 1
ATOM 3429 N N . ARG A 1 451 ? 6.568 -6.547 28.813 1.00 95.94 451 ARG A N 1
ATOM 3430 C CA . ARG A 1 451 ? 6.900 -7.961 29.079 1.00 95.94 451 ARG A CA 1
ATOM 3431 C C . ARG A 1 451 ? 8.323 -8.157 29.595 1.00 95.94 451 ARG A C 1
ATOM 3433 O O . ARG A 1 451 ? 8.557 -9.041 30.411 1.00 95.94 451 ARG A O 1
ATOM 3440 N N . SER A 1 452 ? 9.263 -7.355 29.101 1.00 96.50 452 SER A N 1
ATOM 3441 C CA . SER A 1 452 ? 10.678 -7.423 29.486 1.00 96.50 452 SER A CA 1
ATOM 3442 C C . SER A 1 452 ? 11.000 -6.702 30.801 1.00 96.50 452 SER A C 1
ATOM 3444 O O . SER A 1 452 ? 12.094 -6.878 31.334 1.00 96.50 452 SER A O 1
ATOM 3446 N N . CYS A 1 453 ? 10.082 -5.882 31.327 1.00 96.75 453 CYS A N 1
ATOM 3447 C CA . CYS A 1 453 ? 10.333 -5.059 32.504 1.00 96.75 453 CYS A CA 1
ATOM 3448 C C . CYS A 1 453 ? 10.252 -5.890 33.805 1.00 96.75 453 CYS A C 1
ATOM 3450 O O . CYS A 1 453 ? 9.160 -6.342 34.163 1.00 96.75 453 CYS A O 1
ATOM 3452 N N . PRO A 1 454 ? 11.355 -6.048 34.567 1.00 95.50 454 PRO A N 1
ATOM 3453 C CA . PRO A 1 454 ? 11.349 -6.838 35.804 1.00 95.50 454 PRO A CA 1
ATOM 3454 C C . PRO A 1 454 ? 10.486 -6.203 36.905 1.00 95.50 454 PRO A C 1
ATOM 3456 O O . PRO A 1 454 ? 9.818 -6.909 37.657 1.00 95.50 454 PRO A O 1
ATOM 3459 N N . GLU A 1 455 ? 10.427 -4.871 36.928 1.00 95.88 455 GLU A N 1
ATOM 3460 C CA . GLU A 1 455 ? 9.652 -4.072 37.886 1.00 95.88 455 GLU A CA 1
ATOM 3461 C C . GLU A 1 455 ? 8.164 -3.962 37.517 1.00 95.88 455 GLU A C 1
ATOM 3463 O O . GLU A 1 455 ? 7.386 -3.318 38.223 1.00 95.88 455 GLU A O 1
ATOM 3468 N N . LYS A 1 456 ? 7.752 -4.591 36.403 1.00 95.88 456 LYS A N 1
ATOM 3469 C CA . LYS A 1 456 ? 6.367 -4.616 35.901 1.00 95.88 456 LYS A CA 1
ATOM 3470 C C . LYS A 1 456 ? 5.752 -3.220 35.775 1.00 95.88 456 LYS A C 1
ATOM 3472 O O . LYS A 1 456 ? 4.583 -3.013 36.099 1.00 95.88 456 LYS A O 1
ATOM 3477 N N . ILE A 1 457 ? 6.558 -2.269 35.312 1.00 96.38 457 ILE A N 1
ATOM 3478 C CA . ILE A 1 457 ? 6.116 -0.904 35.037 1.00 96.38 457 ILE A CA 1
ATOM 3479 C C . ILE A 1 457 ? 5.128 -0.947 33.877 1.00 96.38 457 ILE A C 1
ATOM 3481 O O . ILE A 1 457 ? 5.415 -1.558 32.845 1.00 96.38 457 ILE A O 1
ATOM 3485 N N . GLY A 1 458 ? 4.002 -0.249 34.016 1.00 95.62 458 GLY A N 1
ATOM 3486 C CA . GLY A 1 458 ? 3.043 -0.014 32.932 1.00 95.62 458 GLY A CA 1
ATOM 3487 C C . GLY A 1 458 ? 3.595 0.924 31.853 1.00 95.62 458 GLY A C 1
ATOM 3488 O O . GLY A 1 458 ? 3.054 2.006 31.634 1.00 95.62 458 GLY A O 1
ATOM 3489 N N . ILE A 1 459 ? 4.691 0.547 31.187 1.00 96.81 459 ILE A N 1
ATOM 3490 C CA . ILE A 1 459 ? 5.374 1.367 30.173 1.00 96.81 459 ILE A CA 1
ATOM 3491 C C . ILE A 1 459 ? 4.407 1.722 29.043 1.00 96.81 459 ILE A C 1
ATOM 3493 O O . ILE A 1 459 ? 4.376 2.868 28.592 1.00 96.81 459 ILE A O 1
ATOM 3497 N N . SER A 1 460 ? 3.582 0.771 28.609 1.00 94.94 460 SER A N 1
ATOM 3498 C CA . SER A 1 460 ? 2.564 1.024 27.595 1.00 94.94 460 SER A CA 1
ATOM 3499 C C . SER A 1 460 ? 1.549 2.084 28.031 1.00 94.94 460 SER A C 1
ATOM 3501 O O . SER A 1 460 ? 1.190 2.941 27.225 1.00 94.94 460 SER A O 1
ATOM 3503 N N . ASP A 1 461 ? 1.150 2.107 29.302 1.00 96.19 461 ASP A N 1
ATOM 3504 C CA . ASP A 1 461 ? 0.221 3.109 29.833 1.00 96.19 461 ASP A CA 1
ATOM 3505 C C . ASP A 1 461 ? 0.882 4.494 29.946 1.00 96.19 461 ASP A C 1
ATOM 3507 O O . ASP A 1 461 ? 0.242 5.512 29.668 1.00 96.19 461 ASP A O 1
ATOM 3511 N N . LEU A 1 462 ? 2.186 4.552 30.250 1.00 97.19 462 LEU A N 1
ATOM 3512 C CA . LEU A 1 462 ? 2.976 5.789 30.184 1.00 97.19 462 LEU A CA 1
ATOM 3513 C C . LEU A 1 462 ? 3.034 6.348 28.752 1.00 97.19 462 LEU A C 1
ATOM 3515 O O . LEU A 1 462 ? 2.839 7.549 28.547 1.00 97.19 462 LEU A O 1
ATOM 3519 N N . MET A 1 463 ? 3.254 5.484 27.755 1.00 96.12 463 MET A N 1
ATOM 3520 C CA . MET A 1 463 ? 3.278 5.865 26.336 1.00 96.12 463 MET A CA 1
ATOM 3521 C C . MET A 1 463 ? 1.906 6.347 25.854 1.00 96.12 463 MET A C 1
ATOM 3523 O O . MET A 1 463 ? 1.815 7.385 25.201 1.00 96.12 463 MET A O 1
ATOM 3527 N N . VAL A 1 464 ? 0.825 5.650 26.218 1.00 95.81 464 VAL A N 1
ATOM 3528 C CA . VAL A 1 464 ? -0.552 6.081 25.915 1.00 95.81 464 VAL A CA 1
ATOM 3529 C C . VAL A 1 464 ? -0.848 7.431 26.560 1.00 95.81 464 VAL A C 1
ATOM 3531 O O . VAL A 1 464 ? -1.459 8.292 25.930 1.00 95.81 464 VAL A O 1
ATOM 3534 N N . ALA A 1 465 ? -0.388 7.657 27.788 1.00 95.75 465 ALA A N 1
ATOM 3535 C CA . ALA A 1 465 ? -0.567 8.930 28.464 1.00 95.75 465 ALA A CA 1
ATOM 3536 C C . ALA A 1 465 ? 0.201 10.077 27.792 1.00 95.75 465 ALA A C 1
ATOM 3538 O O . ALA A 1 465 ? -0.344 11.181 27.674 1.00 95.75 465 ALA A O 1
ATOM 3539 N N . ALA A 1 466 ? 1.406 9.831 27.278 1.00 95.12 466 ALA A N 1
ATOM 3540 C CA . ALA A 1 466 ? 2.105 10.795 26.432 1.00 95.12 466 ALA A CA 1
ATOM 3541 C C . ALA A 1 466 ? 1.336 11.069 25.120 1.00 95.12 466 ALA A C 1
ATOM 3543 O O . ALA A 1 466 ? 1.111 12.230 24.774 1.00 95.12 466 ALA A O 1
ATOM 3544 N N . PHE A 1 467 ? 0.855 10.023 24.438 1.00 93.88 467 PHE A N 1
ATOM 3545 C CA . PHE A 1 467 ? 0.094 10.119 23.184 1.00 93.88 467 PHE A CA 1
ATOM 3546 C C . PHE A 1 467 ? -1.245 10.863 23.339 1.00 93.88 467 PHE A C 1
ATOM 3548 O O . PHE A 1 467 ? -1.633 11.682 22.500 1.00 93.88 467 PHE A O 1
ATOM 3555 N N . ALA A 1 468 ? -1.977 10.598 24.421 1.00 93.62 468 ALA A N 1
ATOM 3556 C CA . ALA A 1 468 ? -3.296 11.173 24.669 1.00 93.62 468 ALA A CA 1
ATOM 3557 C C . ALA A 1 468 ? -3.254 12.704 24.776 1.00 93.62 468 ALA A C 1
ATOM 3559 O O . ALA A 1 468 ? -4.161 13.373 24.287 1.00 93.62 468 ALA A O 1
ATOM 3560 N N . ARG A 1 469 ? -2.176 13.259 25.343 1.00 91.75 469 ARG A N 1
ATOM 3561 C CA . ARG A 1 469 ? -1.988 14.708 25.531 1.00 91.75 469 ARG A CA 1
ATOM 3562 C C . ARG A 1 469 ? -1.847 15.482 24.224 1.00 91.75 469 ARG A C 1
ATOM 3564 O O . ARG A 1 469 ? -2.240 16.638 24.180 1.00 91.75 469 ARG A O 1
ATOM 3571 N N . LYS A 1 470 ? -1.363 14.831 23.164 1.00 89.31 470 LYS A N 1
ATOM 3572 C CA . LYS A 1 470 ? -1.284 15.400 21.809 1.00 89.31 470 LYS A CA 1
ATOM 3573 C C . LYS A 1 470 ? -2.623 15.341 21.057 1.00 89.31 470 LYS A C 1
ATOM 3575 O O . LYS A 1 470 ? -2.727 15.831 19.943 1.00 89.31 470 LYS A O 1
ATOM 3580 N N . GLY A 1 471 ? -3.660 14.725 21.636 1.00 88.31 471 GLY A N 1
ATOM 3581 C CA . GLY A 1 471 ? -4.954 14.516 20.974 1.00 88.31 471 GLY A CA 1
ATOM 3582 C C . GLY A 1 471 ? -5.677 15.777 20.518 1.00 88.31 471 GLY A C 1
ATOM 3583 O O . GLY A 1 471 ? -6.175 15.774 19.399 1.00 88.31 471 GLY A O 1
ATOM 3584 N N . PRO A 1 472 ? -5.711 16.860 21.308 1.00 90.06 472 PRO A N 1
ATOM 3585 C CA . PRO A 1 472 ? -6.303 18.115 20.852 1.00 90.06 472 PRO A CA 1
ATOM 3586 C C . PRO A 1 472 ? -5.566 18.757 19.663 1.00 90.06 472 PRO A C 1
ATOM 3588 O O . PRO A 1 472 ? -6.186 19.472 18.882 1.00 90.06 472 PRO A O 1
ATOM 3591 N N . GLU A 1 473 ? -4.262 18.497 19.518 1.00 90.38 473 GLU A N 1
ATOM 3592 C CA . GLU A 1 473 ? -3.411 19.022 18.436 1.00 90.38 473 GLU A CA 1
ATOM 3593 C C . GLU A 1 473 ? -3.476 18.158 17.161 1.00 90.38 473 GLU A C 1
ATOM 3595 O O . GLU A 1 473 ? -3.108 18.614 16.082 1.00 90.38 473 GLU A O 1
ATOM 3600 N N . ASP A 1 474 ? -3.976 16.923 17.272 1.00 92.38 474 ASP A N 1
ATOM 3601 C CA . ASP A 1 474 ? -4.172 15.958 16.183 1.00 92.38 474 ASP A CA 1
ATOM 3602 C C . ASP A 1 474 ? -5.374 16.362 15.310 1.00 92.38 474 ASP A C 1
ATOM 3604 O O . ASP A 1 474 ? -6.447 15.755 15.348 1.00 92.38 474 ASP A O 1
ATOM 3608 N N . LYS A 1 475 ? -5.215 17.467 14.575 1.00 93.81 475 LYS A N 1
ATOM 3609 C CA . LYS A 1 475 ? -6.199 18.028 13.648 1.00 93.81 475 LYS A CA 1
ATOM 3610 C C . LYS A 1 475 ? -5.517 18.412 12.341 1.00 93.81 475 LYS A C 1
ATOM 3612 O O . LYS A 1 475 ? -4.702 19.328 12.307 1.00 93.81 475 LYS A O 1
ATOM 3617 N N . PHE A 1 476 ? -5.911 17.755 11.259 1.00 94.69 476 PHE A N 1
ATOM 3618 C CA . PHE A 1 476 ? -5.308 17.928 9.937 1.00 94.69 476 PHE A CA 1
ATOM 3619 C C . PHE A 1 476 ? -6.362 17.813 8.831 1.00 94.69 476 PHE A C 1
ATOM 3621 O O . PHE A 1 476 ? -7.528 17.497 9.091 1.00 94.69 476 PHE A O 1
ATOM 3628 N N . ILE A 1 477 ? -5.965 18.109 7.592 1.00 94.88 477 ILE A N 1
ATOM 3629 C CA . ILE A 1 477 ? -6.846 18.029 6.424 1.00 94.88 477 ILE A CA 1
ATOM 3630 C C . ILE A 1 477 ? -6.554 16.766 5.626 1.00 94.88 477 ILE A C 1
ATOM 3632 O O . ILE A 1 477 ? -5.428 16.542 5.188 1.00 94.88 477 ILE A O 1
ATOM 3636 N N . LEU A 1 478 ? -7.604 15.992 5.357 1.00 94.38 478 LEU A N 1
ATOM 3637 C CA . LEU A 1 478 ? -7.562 14.818 4.497 1.00 94.38 478 LEU A CA 1
ATOM 3638 C C . LEU A 1 478 ? -8.484 15.016 3.290 1.00 94.38 478 LEU A C 1
ATOM 3640 O O . LEU A 1 478 ? -9.552 15.622 3.382 1.00 94.38 478 LEU A O 1
ATOM 3644 N N . ARG A 1 479 ? -8.081 14.469 2.146 1.00 94.19 479 ARG A N 1
ATOM 3645 C CA . ARG A 1 479 ? -8.968 14.217 1.006 1.00 94.19 479 ARG A CA 1
ATOM 3646 C C . ARG A 1 479 ? -9.153 12.713 0.889 1.00 94.19 479 ARG A C 1
ATOM 3648 O O . ARG A 1 479 ? -8.169 11.973 0.964 1.00 94.19 479 ARG A O 1
ATOM 3655 N N . GLY A 1 480 ? -10.401 12.273 0.739 1.00 94.00 480 GLY A N 1
ATOM 3656 C CA . GLY A 1 480 ? -10.725 10.854 0.592 1.00 94.00 480 GLY A CA 1
ATOM 3657 C C . GLY A 1 480 ? -10.022 10.217 -0.612 1.00 94.00 480 GLY A C 1
ATOM 3658 O O . GLY A 1 480 ? -9.589 10.911 -1.533 1.00 94.00 480 GLY A O 1
ATOM 3659 N N . GLY A 1 481 ? -9.913 8.889 -0.597 1.00 95.62 481 GLY A N 1
ATOM 3660 C CA . GLY A 1 481 ? -9.344 8.124 -1.705 1.00 95.62 481 GLY A CA 1
ATOM 3661 C C . GLY A 1 481 ? -10.092 8.359 -3.019 1.00 95.62 481 GLY A C 1
ATOM 3662 O O . GLY A 1 481 ? -11.286 8.071 -3.113 1.00 95.62 481 GLY A O 1
ATOM 3663 N N . ARG A 1 482 ? -9.394 8.858 -4.042 1.00 94.75 482 ARG A N 1
ATOM 3664 C CA . ARG A 1 482 ? -9.965 9.155 -5.369 1.00 94.75 482 ARG A CA 1
ATOM 3665 C C . ARG A 1 482 ? -10.113 7.935 -6.286 1.00 94.75 482 ARG A C 1
ATOM 3667 O O . ARG A 1 482 ? -10.683 8.086 -7.364 1.00 94.75 482 ARG A O 1
ATOM 3674 N N . GLY A 1 483 ? -9.587 6.769 -5.912 1.00 93.50 483 GLY A N 1
ATOM 3675 C CA . GLY A 1 483 ? -9.487 5.608 -6.800 1.00 93.50 483 GLY A CA 1
ATOM 3676 C C . GLY A 1 483 ? -8.413 5.758 -7.888 1.00 93.50 483 GLY A C 1
ATOM 3677 O O . GLY A 1 483 ? -7.597 6.682 -7.865 1.00 93.50 483 GLY A O 1
ATOM 3678 N N . GLY A 1 484 ? -8.403 4.816 -8.834 1.00 89.19 484 GLY A N 1
ATOM 3679 C CA . GLY A 1 484 ? -7.431 4.755 -9.928 1.00 89.19 484 GLY A CA 1
ATOM 3680 C C . GLY A 1 484 ? -7.533 5.894 -10.953 1.00 89.19 484 GLY A C 1
ATOM 3681 O O . GLY A 1 484 ? -8.450 6.718 -10.933 1.00 89.19 484 GLY A O 1
ATOM 3682 N N . GLY A 1 485 ? -6.562 5.945 -11.868 1.00 89.31 485 GLY A N 1
ATOM 3683 C CA . GLY A 1 485 ? -6.528 6.928 -12.952 1.00 89.31 485 GLY A CA 1
ATOM 3684 C C . GLY A 1 485 ? -7.411 6.540 -14.138 1.00 89.31 485 GLY A C 1
ATOM 3685 O O . GLY A 1 485 ? -7.313 5.421 -14.652 1.00 89.31 485 GLY A O 1
ATOM 3686 N N . GLN A 1 486 ? -8.234 7.476 -14.620 1.00 87.75 486 GLN A N 1
ATOM 3687 C CA . GLN A 1 486 ? -9.076 7.254 -15.804 1.00 87.75 486 GLN A CA 1
ATOM 3688 C C . GLN A 1 486 ? -8.248 7.169 -17.092 1.00 87.75 486 GLN A C 1
ATOM 3690 O O . GLN A 1 486 ? -7.101 7.617 -17.138 1.00 87.75 486 GLN A O 1
ATOM 3695 N N . ARG A 1 487 ? -8.812 6.617 -18.174 1.00 83.75 487 ARG A N 1
ATOM 3696 C CA . ARG A 1 487 ? -8.061 6.378 -19.422 1.00 83.75 487 ARG A CA 1
ATOM 3697 C C . ARG A 1 487 ? -7.373 7.629 -19.968 1.00 83.75 487 ARG A C 1
ATOM 3699 O O . ARG A 1 487 ? -6.189 7.580 -20.286 1.00 83.75 487 ARG A O 1
ATOM 3706 N N . ALA A 1 488 ? -8.083 8.753 -20.035 1.00 85.81 488 ALA A N 1
ATOM 3707 C CA . ALA A 1 488 ? -7.524 9.998 -20.560 1.00 85.81 488 ALA A CA 1
ATOM 3708 C C . ALA A 1 488 ? -6.399 10.568 -19.669 1.00 85.81 488 ALA A C 1
ATOM 3710 O O . ALA A 1 488 ? -5.414 11.106 -20.170 1.00 85.81 488 ALA A O 1
ATOM 3711 N N . GLU A 1 489 ? -6.513 10.395 -18.350 1.00 88.94 489 GLU A N 1
ATOM 3712 C CA . GLU A 1 489 ? -5.495 10.814 -17.383 1.00 88.94 489 GLU A CA 1
ATOM 3713 C C . GLU A 1 489 ? -4.226 9.966 -17.524 1.00 88.94 489 GLU A C 1
ATOM 3715 O O . GLU A 1 489 ? -3.124 10.511 -17.599 1.00 88.94 489 GLU A O 1
ATOM 3720 N N . MET A 1 490 ? -4.382 8.646 -17.656 1.00 87.12 490 MET A N 1
ATOM 3721 C CA . MET A 1 490 ? -3.262 7.722 -17.857 1.00 87.12 490 MET A CA 1
ATOM 3722 C C . MET A 1 490 ? -2.607 7.891 -19.233 1.00 87.12 490 MET A C 1
ATOM 3724 O O . MET A 1 490 ? -1.385 7.857 -19.332 1.00 87.12 490 MET A O 1
ATOM 3728 N N . ALA A 1 491 ? -3.381 8.174 -20.284 1.00 83.69 491 ALA A N 1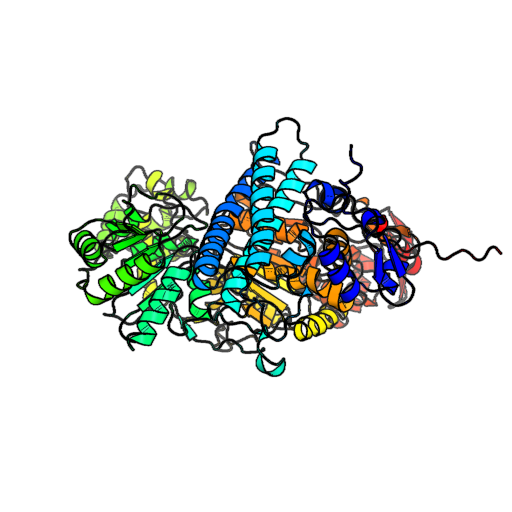
ATOM 3729 C CA . ALA A 1 491 ? -2.840 8.481 -21.608 1.00 83.69 491 ALA A CA 1
ATOM 3730 C C . ALA A 1 491 ? -2.002 9.775 -21.615 1.00 83.69 491 ALA A C 1
ATOM 3732 O O . ALA A 1 491 ? -0.949 9.825 -22.249 1.00 83.69 491 ALA A O 1
ATOM 3733 N N . SER A 1 492 ? -2.426 10.811 -20.880 1.00 83.50 492 SER A N 1
ATOM 3734 C CA . SER A 1 492 ? -1.608 12.016 -20.671 1.00 83.50 492 SER A CA 1
ATOM 3735 C C . SER A 1 492 ? -0.343 11.700 -19.870 1.00 83.50 492 SER A C 1
ATOM 3737 O O . SER A 1 492 ? 0.749 12.160 -20.204 1.00 83.50 492 SER A O 1
ATOM 3739 N N . ASN A 1 493 ? -0.478 10.873 -18.831 1.00 84.50 493 ASN A N 1
ATOM 3740 C CA . ASN A 1 493 ? 0.643 10.456 -18.000 1.00 84.50 493 ASN A CA 1
ATOM 3741 C C . ASN A 1 493 ? 1.705 9.676 -18.798 1.00 84.50 493 ASN A C 1
ATOM 3743 O O . ASN A 1 493 ? 2.899 9.902 -18.627 1.00 84.50 493 ASN A O 1
ATOM 3747 N N . ASP A 1 494 ? 1.291 8.820 -19.730 1.00 79.81 494 ASP A N 1
ATOM 3748 C CA . ASP A 1 494 ? 2.198 8.086 -20.609 1.00 79.81 494 ASP A CA 1
ATOM 3749 C C . ASP A 1 494 ? 3.141 9.007 -21.405 1.00 79.81 494 ASP A C 1
ATOM 3751 O O . ASP A 1 494 ? 4.329 8.701 -21.552 1.00 79.81 494 ASP A O 1
ATOM 3755 N N . LEU A 1 495 ? 2.646 10.150 -21.896 1.00 77.00 495 LEU A N 1
ATOM 3756 C CA . LEU A 1 495 ? 3.497 11.129 -22.569 1.00 77.00 495 LEU A CA 1
ATOM 3757 C C . LEU A 1 495 ? 4.560 11.660 -21.608 1.00 77.00 495 LEU A C 1
ATOM 3759 O O . LEU A 1 495 ? 5.735 11.671 -21.962 1.00 77.00 495 LEU A O 1
ATOM 3763 N N . VAL A 1 496 ? 4.156 12.028 -20.392 1.00 78.44 496 VAL A N 1
ATOM 3764 C CA . VAL A 1 496 ? 5.043 12.536 -19.337 1.00 78.44 496 VAL A CA 1
ATOM 3765 C C . VAL A 1 496 ? 6.105 11.505 -18.948 1.00 78.44 496 VAL A C 1
ATOM 3767 O O . VAL A 1 496 ? 7.287 11.845 -18.846 1.00 78.44 496 VAL A O 1
ATOM 3770 N N . ALA A 1 497 ? 5.706 10.242 -18.782 1.00 74.44 497 ALA A N 1
ATOM 3771 C CA . ALA A 1 497 ? 6.592 9.135 -18.432 1.00 74.44 497 ALA A CA 1
ATOM 3772 C C . ALA A 1 497 ? 7.648 8.851 -19.519 1.00 74.44 497 ALA A C 1
ATOM 3774 O O . ALA A 1 497 ? 8.715 8.321 -19.211 1.00 74.44 497 ALA A O 1
ATOM 3775 N N . ARG A 1 498 ? 7.375 9.221 -20.781 1.00 71.06 498 ARG A N 1
ATOM 3776 C CA . ARG A 1 498 ? 8.293 9.054 -21.924 1.00 71.06 498 ARG A CA 1
ATOM 3777 C C . ARG A 1 498 ? 9.101 10.309 -22.264 1.00 71.06 498 ARG A C 1
ATOM 3779 O O . ARG A 1 498 ? 10.235 10.176 -22.721 1.00 71.06 498 ARG A O 1
ATOM 3786 N N . SER A 1 499 ? 8.528 11.501 -22.088 1.00 69.81 499 SER A N 1
ATOM 3787 C CA . SER A 1 499 ? 9.127 12.792 -22.466 1.00 69.81 499 SER A CA 1
ATOM 3788 C C . SER A 1 499 ? 10.151 13.310 -21.457 1.00 69.81 499 SER A C 1
ATOM 3790 O O . SER A 1 499 ? 10.893 14.237 -21.775 1.00 69.81 499 SER A O 1
ATOM 3792 N N . GLY A 1 500 ? 10.189 12.744 -20.246 1.00 73.88 500 GLY A N 1
ATOM 3793 C CA . GLY A 1 500 ? 11.025 13.250 -19.159 1.00 73.88 500 GLY A CA 1
ATOM 3794 C C . GLY A 1 500 ? 10.505 14.571 -18.592 1.00 73.88 500 GLY A C 1
ATOM 3795 O O . GLY A 1 500 ? 11.286 15.387 -18.120 1.00 73.88 500 GLY A O 1
ATOM 3796 N N . SER A 1 501 ? 9.195 14.828 -18.641 1.00 83.75 501 SER A N 1
ATOM 3797 C CA . SER A 1 501 ? 8.606 16.042 -18.048 1.00 83.75 501 SER A CA 1
ATOM 3798 C C . SER A 1 501 ? 8.437 15.955 -16.523 1.00 83.75 501 SER A C 1
ATOM 3800 O O . SER A 1 501 ? 8.053 16.938 -15.899 1.00 83.75 501 SER A O 1
ATOM 3802 N N . SER A 1 502 ? 8.726 14.800 -15.923 1.00 89.50 502 SER A N 1
ATOM 3803 C CA . SER A 1 502 ? 8.733 14.536 -14.481 1.00 89.50 502 SER A CA 1
ATOM 3804 C C . SER A 1 502 ? 9.906 13.602 -14.149 1.00 89.50 502 SER A C 1
ATOM 3806 O O . SER A 1 502 ? 10.253 12.784 -15.003 1.00 89.50 502 SER A O 1
ATOM 3808 N N . PRO A 1 503 ? 10.503 13.669 -12.942 1.00 89.62 503 PRO A N 1
ATOM 3809 C CA . PRO A 1 503 ? 11.502 12.693 -12.492 1.00 89.62 503 PRO A CA 1
ATOM 3810 C C . PRO A 1 503 ? 10.924 11.289 -12.238 1.00 89.62 503 PRO A C 1
ATOM 3812 O O . PRO A 1 503 ? 11.681 10.356 -11.979 1.00 89.62 503 PRO A O 1
ATOM 3815 N N . GLY A 1 504 ? 9.601 11.113 -12.320 1.00 90.31 504 GLY A N 1
ATOM 3816 C CA . GLY A 1 504 ? 8.961 9.801 -12.392 1.00 90.31 504 GLY A CA 1
ATOM 3817 C C . GLY A 1 504 ? 7.671 9.679 -11.590 1.00 90.31 504 GLY A C 1
ATOM 3818 O O . GLY A 1 504 ? 7.182 10.636 -10.982 1.00 90.31 504 GLY A O 1
ATOM 3819 N N . TRP A 1 505 ? 7.118 8.469 -11.630 1.00 92.94 505 TRP A N 1
ATOM 3820 C CA . TRP A 1 505 ? 5.974 8.049 -10.834 1.00 92.94 505 TRP A CA 1
ATOM 3821 C C . TRP A 1 505 ? 6.447 7.398 -9.536 1.00 92.94 505 TRP A C 1
ATOM 3823 O O . TRP A 1 505 ? 7.198 6.420 -9.561 1.00 92.94 505 TRP A O 1
ATOM 3833 N N . PHE A 1 506 ? 5.968 7.902 -8.406 1.00 96.62 506 PHE A N 1
ATOM 3834 C CA . PHE A 1 506 ? 6.373 7.447 -7.085 1.00 96.62 506 PHE A CA 1
ATOM 3835 C C . PHE A 1 506 ? 5.161 6.954 -6.303 1.00 96.62 506 PHE A C 1
ATOM 3837 O O . PHE A 1 506 ? 4.296 7.739 -5.918 1.00 96.62 506 PHE A O 1
ATOM 3844 N N . GLY A 1 507 ? 5.112 5.652 -6.036 1.00 97.12 507 GLY A N 1
ATOM 3845 C CA . GLY A 1 507 ? 4.262 5.120 -4.980 1.00 97.12 507 GLY A CA 1
ATOM 3846 C C . GLY A 1 507 ? 4.840 5.502 -3.618 1.00 97.12 507 GLY A C 1
ATOM 3847 O O . GLY A 1 507 ? 6.017 5.252 -3.374 1.00 97.12 507 GLY A O 1
ATOM 3848 N N . VAL A 1 508 ? 4.046 6.082 -2.721 1.00 97.06 508 VAL A N 1
ATOM 3849 C CA . VAL A 1 508 ? 4.454 6.320 -1.326 1.00 97.06 508 VAL A CA 1
ATOM 3850 C C . VAL A 1 508 ? 3.401 5.713 -0.412 1.00 97.06 508 VAL A C 1
ATOM 3852 O O . VAL A 1 508 ? 2.298 6.243 -0.265 1.00 97.06 508 VAL A O 1
ATOM 3855 N N . ILE A 1 509 ? 3.739 4.568 0.175 1.00 95.56 509 ILE A N 1
ATOM 3856 C CA . ILE A 1 509 ? 2.842 3.790 1.032 1.00 95.56 509 ILE A CA 1
ATOM 3857 C C . ILE A 1 509 ? 3.526 3.406 2.346 1.00 95.56 509 ILE A C 1
ATOM 3859 O O . ILE A 1 509 ? 4.731 3.579 2.531 1.00 95.56 509 ILE A O 1
ATOM 3863 N N . GLY A 1 510 ? 2.752 2.872 3.284 1.00 89.44 510 GLY A N 1
ATOM 3864 C CA . GLY A 1 510 ? 3.251 2.512 4.600 1.00 89.44 510 GLY A CA 1
ATOM 3865 C C . GLY A 1 510 ? 2.138 2.186 5.585 1.00 89.44 510 GLY A C 1
ATOM 3866 O O . GLY A 1 510 ? 0.951 2.343 5.298 1.00 89.44 510 GLY A O 1
ATOM 3867 N N . CYS A 1 511 ? 2.533 1.726 6.770 1.00 86.62 511 CYS A N 1
ATOM 3868 C CA . CYS A 1 511 ? 1.603 1.354 7.844 1.00 86.62 511 CYS A CA 1
ATOM 3869 C C . CYS A 1 511 ? 1.584 2.340 9.019 1.00 86.62 511 CYS A C 1
ATOM 3871 O O . CYS A 1 511 ? 0.885 2.090 9.998 1.00 86.62 511 CYS A O 1
ATOM 3873 N N . GLY A 1 512 ? 2.304 3.458 8.901 1.00 73.94 512 GLY A N 1
ATOM 3874 C CA . GLY A 1 512 ? 2.385 4.540 9.888 1.00 73.94 512 GLY A CA 1
ATOM 3875 C C . GLY A 1 512 ? 3.353 4.289 11.051 1.00 73.94 512 GLY A C 1
ATOM 3876 O O . GLY A 1 512 ? 3.996 3.252 11.111 1.00 73.94 512 GLY A O 1
ATOM 3877 N N . ASP A 1 513 ? 3.470 5.247 11.971 1.00 64.06 513 ASP A N 1
ATOM 3878 C CA . ASP A 1 513 ? 4.227 5.210 13.250 1.00 64.06 513 ASP A CA 1
ATOM 3879 C C . ASP A 1 513 ? 5.771 5.176 13.238 1.00 64.06 513 ASP A C 1
ATOM 3881 O O . ASP A 1 513 ? 6.342 5.826 14.102 1.00 64.06 513 ASP A O 1
ATOM 3885 N N . ALA A 1 514 ? 6.490 4.487 12.340 1.00 57.50 514 ALA A N 1
ATOM 3886 C CA . ALA A 1 514 ? 7.960 4.335 12.508 1.00 57.50 514 ALA A CA 1
ATOM 3887 C C . ALA A 1 514 ? 8.731 5.661 12.536 1.00 57.50 514 ALA A C 1
ATOM 3889 O O . ALA A 1 514 ? 9.742 5.768 13.227 1.00 57.50 514 ALA A O 1
ATOM 3890 N N . ASN A 1 515 ? 8.245 6.639 11.773 1.00 75.44 515 ASN A N 1
ATOM 3891 C CA . ASN A 1 515 ? 8.635 8.039 11.810 1.00 75.44 515 ASN A CA 1
ATOM 3892 C C . ASN A 1 515 ? 7.679 8.807 10.872 1.00 75.44 515 ASN A C 1
ATOM 3894 O O . ASN A 1 515 ? 7.894 8.798 9.656 1.00 75.44 515 ASN A O 1
ATOM 3898 N N . PRO A 1 516 ? 6.575 9.389 11.375 1.00 84.38 516 PRO A N 1
ATOM 3899 C CA . PRO A 1 516 ? 5.589 10.039 10.508 1.00 84.38 516 PRO A CA 1
ATOM 3900 C C . PRO A 1 516 ? 6.192 11.212 9.718 1.00 84.38 516 PRO A C 1
ATOM 3902 O O . PRO A 1 516 ? 5.822 11.419 8.566 1.00 84.38 516 PRO A O 1
ATOM 3905 N N . ASP A 1 517 ? 7.180 11.909 10.283 1.00 89.75 517 ASP A N 1
ATOM 3906 C CA . ASP A 1 517 ? 7.863 13.027 9.625 1.00 89.75 517 ASP A CA 1
ATOM 3907 C C . ASP A 1 517 ? 8.626 12.588 8.373 1.00 89.75 517 ASP A C 1
ATOM 3909 O O . ASP A 1 517 ? 8.724 13.350 7.415 1.00 89.75 517 ASP A O 1
ATOM 3913 N N . ASP A 1 518 ? 9.164 11.367 8.356 1.00 92.94 518 ASP A N 1
ATOM 3914 C CA . ASP A 1 518 ? 9.915 10.875 7.203 1.00 92.94 518 ASP A CA 1
ATOM 3915 C C . ASP A 1 518 ? 8.992 10.645 6.019 1.00 92.94 518 ASP A C 1
ATOM 3917 O O . ASP A 1 518 ? 9.272 11.129 4.930 1.00 92.94 518 ASP A O 1
ATOM 3921 N N . VAL A 1 519 ? 7.865 9.955 6.218 1.00 93.12 519 VAL A N 1
ATOM 3922 C CA . VAL A 1 519 ? 6.936 9.683 5.111 1.00 93.12 519 VAL A CA 1
ATOM 3923 C C . VAL A 1 519 ? 6.257 10.967 4.618 1.00 93.12 519 VAL A C 1
ATOM 3925 O O . VAL A 1 519 ? 6.054 11.133 3.415 1.00 93.12 519 VAL A O 1
ATOM 3928 N N . GLN A 1 520 ? 5.986 11.909 5.527 1.00 94.56 520 GLN A N 1
ATOM 3929 C CA . GLN A 1 520 ? 5.550 13.269 5.204 1.00 94.56 520 GLN A CA 1
ATOM 3930 C C . GLN A 1 520 ? 6.575 14.001 4.334 1.00 94.56 520 GLN A C 1
ATOM 3932 O O . GLN A 1 520 ? 6.228 14.538 3.279 1.00 94.56 520 GLN A O 1
ATOM 3937 N N . TRP A 1 521 ? 7.840 13.993 4.762 1.00 95.94 521 TRP A N 1
ATOM 3938 C CA . TRP A 1 521 ? 8.935 14.625 4.039 1.00 95.94 521 TRP A CA 1
ATOM 3939 C C . TRP A 1 521 ? 9.144 13.980 2.669 1.00 95.94 521 TRP A C 1
ATOM 3941 O O . TRP A 1 521 ? 9.191 14.704 1.686 1.00 95.94 521 TRP A O 1
ATOM 3951 N N . ILE A 1 522 ? 9.170 12.645 2.577 1.00 97.12 522 ILE A N 1
ATOM 3952 C CA . ILE A 1 522 ? 9.332 11.896 1.319 1.00 97.12 522 ILE A CA 1
ATOM 3953 C C . ILE A 1 522 ? 8.256 12.308 0.308 1.00 97.12 522 ILE A C 1
ATOM 3955 O O . ILE A 1 522 ? 8.575 12.637 -0.835 1.00 97.12 522 ILE A O 1
ATOM 3959 N N . ALA A 1 523 ? 6.983 12.320 0.717 1.00 96.75 523 ALA A N 1
ATOM 3960 C CA . ALA A 1 523 ? 5.884 12.689 -0.171 1.00 96.75 523 ALA A CA 1
ATOM 3961 C C . ALA A 1 523 ? 6.000 14.144 -0.658 1.00 96.75 523 ALA A C 1
ATOM 3963 O O . ALA A 1 523 ? 5.863 14.408 -1.855 1.00 96.75 523 ALA A O 1
ATOM 3964 N N . ASN A 1 524 ? 6.289 15.084 0.249 1.00 97.19 524 ASN A N 1
ATOM 3965 C CA . ASN A 1 524 ? 6.477 16.490 -0.105 1.00 97.19 524 ASN A CA 1
ATOM 3966 C C . ASN A 1 524 ? 7.713 16.706 -0.993 1.00 97.19 524 ASN A C 1
ATOM 3968 O O . ASN A 1 524 ? 7.640 17.468 -1.952 1.00 97.19 524 ASN A O 1
AT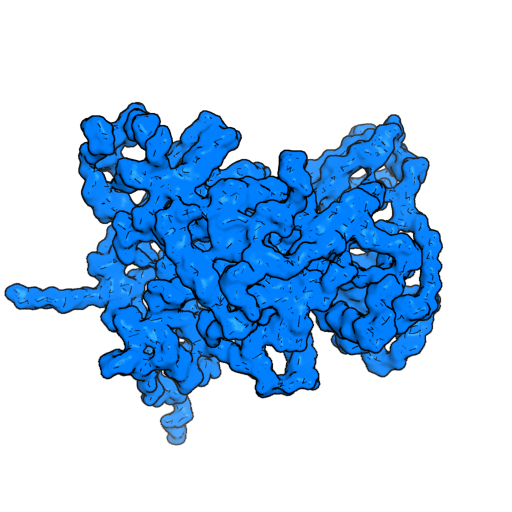OM 3972 N N . GLU A 1 525 ? 8.826 16.036 -0.702 1.00 97.19 525 GLU A N 1
ATOM 3973 C CA . GLU A 1 525 ? 10.088 16.176 -1.428 1.00 97.19 525 GLU A CA 1
ATOM 3974 C C . GLU A 1 525 ? 9.966 15.679 -2.869 1.00 97.19 525 GLU A C 1
ATOM 3976 O O . GLU A 1 525 ? 10.392 16.347 -3.810 1.00 97.19 525 GLU A O 1
ATOM 3981 N N . LEU A 1 526 ? 9.312 14.536 -3.077 1.00 97.50 526 LEU A N 1
ATOM 3982 C CA . LEU A 1 526 ? 9.077 14.008 -4.418 1.00 97.50 526 LEU A CA 1
ATOM 3983 C C . LEU A 1 526 ? 8.099 14.891 -5.207 1.00 97.50 526 LEU A C 1
ATOM 3985 O O . LEU A 1 526 ? 8.343 15.192 -6.379 1.00 97.50 526 LEU A O 1
ATOM 3989 N N . ALA A 1 527 ? 7.018 15.359 -4.576 1.00 97.00 527 ALA A N 1
ATOM 3990 C CA . ALA A 1 527 ? 6.035 16.220 -5.231 1.00 97.00 527 ALA A CA 1
ATOM 3991 C C . ALA A 1 527 ? 6.597 17.621 -5.548 1.00 97.00 527 ALA A C 1
ATOM 3993 O O . ALA A 1 527 ? 6.340 18.157 -6.630 1.00 97.00 527 ALA A O 1
ATOM 3994 N N . SER A 1 528 ? 7.392 18.222 -4.651 1.00 96.06 528 SER A N 1
ATOM 3995 C CA . SER A 1 528 ? 8.032 19.534 -4.856 1.00 96.06 528 SER A CA 1
ATOM 3996 C C . SER A 1 528 ? 9.000 19.521 -6.043 1.00 96.06 528 SER A C 1
ATOM 3998 O O . SER A 1 528 ? 9.050 20.491 -6.803 1.00 96.06 528 SER A O 1
ATOM 4000 N N . ARG A 1 529 ? 9.663 18.382 -6.274 1.00 93.88 529 ARG A N 1
ATOM 4001 C CA . ARG A 1 529 ? 10.556 18.099 -7.409 1.00 93.88 529 ARG A CA 1
ATOM 4002 C C . ARG A 1 529 ? 9.829 17.736 -8.702 1.00 93.88 529 ARG A C 1
ATOM 4004 O O . ARG A 1 529 ? 10.423 17.153 -9.602 1.00 93.88 529 ARG A O 1
ATOM 4011 N N . ASN A 1 530 ? 8.548 18.085 -8.823 1.00 94.50 530 ASN A N 1
ATOM 4012 C CA . ASN A 1 530 ? 7.726 17.804 -10.001 1.00 94.50 530 ASN A CA 1
ATOM 4013 C C . ASN A 1 530 ? 7.434 16.301 -10.222 1.00 94.50 530 ASN A C 1
ATOM 4015 O O . ASN A 1 530 ? 7.018 15.896 -11.313 1.00 94.50 530 ASN A O 1
ATOM 4019 N N . GLY A 1 531 ? 7.625 15.463 -9.197 1.00 94.81 531 GLY A N 1
ATOM 4020 C CA . GLY A 1 531 ? 7.240 14.052 -9.202 1.00 94.81 531 GLY A CA 1
ATOM 4021 C C . GLY A 1 531 ? 5.723 13.851 -9.218 1.00 94.81 531 GLY A C 1
ATOM 4022 O O . GLY A 1 531 ? 4.952 14.747 -8.861 1.00 94.81 531 GLY A O 1
ATOM 4023 N N . ILE A 1 532 ? 5.300 12.667 -9.657 1.00 95.44 532 ILE A N 1
ATOM 4024 C CA . ILE A 1 532 ? 3.903 12.218 -9.608 1.00 95.44 532 ILE A CA 1
ATOM 4025 C C . ILE A 1 532 ? 3.779 11.273 -8.420 1.00 95.44 532 ILE A C 1
ATOM 4027 O O . ILE A 1 532 ? 4.215 10.126 -8.509 1.00 95.44 532 ILE A O 1
ATOM 4031 N N . VAL A 1 533 ? 3.245 11.756 -7.300 1.00 97.19 533 VAL A N 1
ATOM 4032 C CA . VAL A 1 533 ? 3.169 10.971 -6.064 1.00 97.19 533 VAL A CA 1
ATOM 4033 C C . VAL A 1 533 ? 1.790 10.328 -5.948 1.00 97.19 533 VAL A C 1
ATOM 4035 O O . VAL A 1 533 ? 0.774 11.013 -5.842 1.00 97.19 533 VAL A O 1
ATOM 4038 N N . ALA A 1 534 ? 1.758 9.000 -5.953 1.00 96.62 534 ALA A N 1
ATOM 4039 C CA . ALA A 1 534 ? 0.571 8.186 -5.738 1.00 96.62 534 ALA A CA 1
ATOM 4040 C C . ALA A 1 534 ? 0.646 7.537 -4.351 1.00 96.62 534 ALA A C 1
ATOM 4042 O O . ALA A 1 534 ? 1.566 6.776 -4.052 1.00 96.62 534 ALA A O 1
ATOM 4043 N N . MET A 1 535 ? -0.320 7.837 -3.491 1.00 96.06 535 MET A N 1
ATOM 4044 C CA . MET A 1 535 ? -0.336 7.396 -2.097 1.00 96.06 535 MET A CA 1
ATOM 4045 C C . MET A 1 535 ? -1.500 6.439 -1.859 1.00 96.06 535 MET A C 1
ATOM 4047 O O . MET A 1 535 ? -2.585 6.632 -2.403 1.00 96.06 535 MET A O 1
ATOM 4051 N N . ALA A 1 536 ? -1.291 5.424 -1.028 1.00 95.00 536 ALA A N 1
ATOM 4052 C CA . ALA A 1 536 ? -2.334 4.490 -0.618 1.00 95.00 536 ALA A CA 1
ATOM 4053 C C . ALA A 1 536 ? -2.029 3.892 0.763 1.00 95.00 536 ALA A C 1
ATOM 4055 O O . ALA A 1 536 ? -0.879 3.860 1.207 1.00 95.00 536 ALA A O 1
ATOM 4056 N N . GLY A 1 537 ? -3.065 3.383 1.426 1.00 92.31 537 GLY A N 1
ATOM 4057 C CA . GLY A 1 537 ? -2.952 2.741 2.733 1.00 92.31 537 GLY A CA 1
ATOM 4058 C C . GLY A 1 537 ? -2.746 3.710 3.895 1.00 92.31 537 GLY A C 1
ATOM 4059 O O . GLY A 1 537 ? -2.814 4.929 3.762 1.00 92.31 537 GLY A O 1
ATOM 4060 N N . CYS A 1 538 ? -2.479 3.153 5.074 1.00 91.00 538 CYS A N 1
ATOM 4061 C CA . CYS A 1 538 ? -2.595 3.903 6.322 1.00 91.00 538 CYS A CA 1
ATOM 4062 C C . CYS A 1 538 ? -1.570 5.039 6.479 1.00 91.00 538 CYS A C 1
ATOM 4064 O O . CYS A 1 538 ? -1.787 5.945 7.282 1.00 91.00 538 CYS A O 1
ATOM 4066 N N . SER A 1 539 ? -0.461 5.019 5.733 1.00 91.25 539 SER A N 1
ATOM 4067 C CA . SER A 1 539 ? 0.495 6.130 5.722 1.00 91.25 539 SER A CA 1
ATOM 4068 C C . SER A 1 539 ? -0.093 7.419 5.162 1.00 91.25 539 SER A C 1
ATOM 4070 O O . SER A 1 539 ? 0.448 8.476 5.458 1.00 91.25 539 SER A O 1
ATOM 4072 N N . VAL A 1 540 ? -1.180 7.374 4.381 1.00 92.88 540 VAL A N 1
ATOM 4073 C CA . VAL A 1 540 ? -1.790 8.593 3.829 1.00 92.88 540 VAL A CA 1
ATOM 4074 C C . VAL A 1 540 ? -2.225 9.547 4.934 1.00 92.88 540 VAL A C 1
ATOM 4076 O O . VAL A 1 540 ? -2.011 10.750 4.803 1.00 92.88 540 VAL A O 1
ATOM 4079 N N . GLY A 1 541 ? -2.785 9.037 6.034 1.00 92.00 541 GLY A N 1
ATOM 4080 C CA . GLY A 1 541 ? -3.130 9.891 7.165 1.00 92.00 541 GLY A CA 1
ATOM 4081 C C . GLY A 1 541 ? -1.896 10.525 7.801 1.00 92.00 541 GLY A C 1
ATOM 4082 O O . GLY A 1 541 ? -1.919 11.717 8.077 1.00 92.00 541 GLY A O 1
ATOM 4083 N N . ASP A 1 542 ? -0.785 9.794 7.941 1.00 91.38 542 ASP A N 1
ATOM 4084 C CA . ASP A 1 542 ? 0.480 10.373 8.418 1.00 91.38 542 ASP A CA 1
ATOM 4085 C C . ASP A 1 542 ? 1.026 11.429 7.455 1.00 91.38 542 ASP A C 1
ATOM 4087 O O . ASP A 1 542 ? 1.397 12.509 7.901 1.00 91.38 542 ASP A O 1
ATOM 4091 N N . ILE A 1 543 ? 1.010 11.168 6.146 1.00 94.50 543 ILE A N 1
ATOM 4092 C CA . ILE A 1 543 ? 1.418 12.132 5.118 1.00 94.50 543 ILE A CA 1
ATOM 4093 C C . ILE A 1 543 ? 0.549 13.393 5.190 1.00 94.50 543 ILE A C 1
ATOM 4095 O O . ILE A 1 543 ? 1.069 14.502 5.106 1.00 94.50 543 ILE A O 1
ATOM 4099 N N . ALA A 1 544 ? -0.760 13.245 5.411 1.00 94.69 544 ALA A N 1
ATOM 4100 C CA . ALA A 1 544 ? -1.709 14.352 5.504 1.00 94.69 544 ALA A CA 1
ATOM 4101 C C . ALA A 1 544 ? -1.403 15.340 6.643 1.00 94.69 544 ALA A C 1
ATOM 4103 O O . ALA A 1 544 ? -1.833 16.489 6.563 1.00 94.69 544 ALA A O 1
ATOM 4104 N N . HIS A 1 545 ? -0.641 14.921 7.661 1.00 92.94 545 HIS A N 1
ATOM 4105 C CA . HIS A 1 545 ? -0.167 15.797 8.736 1.00 92.94 545 HIS A CA 1
ATOM 4106 C C . HIS A 1 545 ? 0.998 16.706 8.320 1.00 92.94 545 HIS A C 1
ATOM 4108 O O . HIS A 1 545 ? 1.396 17.568 9.102 1.00 92.94 545 HIS A O 1
ATOM 4114 N N . PHE A 1 546 ? 1.566 16.554 7.121 1.00 94.75 546 PHE A N 1
ATOM 4115 C CA . PHE A 1 546 ? 2.567 17.503 6.650 1.00 94.75 546 PHE A CA 1
ATOM 4116 C C . PHE A 1 546 ? 1.923 18.882 6.491 1.00 94.75 546 PHE A C 1
ATOM 4118 O O . PHE A 1 546 ? 1.031 19.068 5.655 1.00 94.75 546 PHE A O 1
ATOM 4125 N N . HIS A 1 547 ? 2.401 19.842 7.278 1.00 93.69 547 HIS A N 1
ATOM 4126 C CA . HIS A 1 547 ? 2.013 21.241 7.203 1.00 93.69 547 HIS A CA 1
ATOM 4127 C C . HIS A 1 547 ? 3.216 22.072 6.767 1.00 93.69 547 HIS A C 1
ATOM 4129 O O . HIS A 1 547 ? 4.235 22.115 7.456 1.00 93.69 547 HIS A O 1
ATOM 4135 N N . ASP A 1 548 ? 3.087 22.736 5.625 1.00 92.69 548 ASP A N 1
ATOM 4136 C CA . ASP A 1 548 ? 4.118 23.614 5.095 1.00 92.69 548 ASP A CA 1
ATOM 4137 C C . ASP A 1 548 ? 4.138 24.933 5.891 1.00 92.69 548 ASP A C 1
ATOM 4139 O O . ASP A 1 548 ? 3.134 25.656 5.885 1.00 92.69 548 ASP A O 1
ATOM 4143 N N . PRO A 1 549 ? 5.234 25.258 6.600 1.00 89.81 549 PRO A N 1
ATOM 4144 C CA . PRO A 1 549 ? 5.314 26.485 7.383 1.00 89.81 549 PRO A CA 1
ATOM 4145 C C . PRO A 1 549 ? 5.409 27.746 6.511 1.00 89.81 549 PRO A C 1
ATOM 4147 O O . PRO A 1 549 ? 4.993 28.810 6.967 1.00 89.81 549 PRO A O 1
ATOM 4150 N N . ASP A 1 550 ? 5.894 27.650 5.275 1.00 91.81 550 ASP A N 1
ATOM 4151 C CA . ASP A 1 550 ? 6.060 28.797 4.381 1.00 91.81 550 ASP A CA 1
ATOM 4152 C C . ASP A 1 550 ? 4.750 29.107 3.644 1.00 91.81 550 ASP A C 1
ATOM 4154 O O . ASP A 1 550 ? 4.329 30.261 3.556 1.00 91.81 550 ASP A O 1
ATOM 4158 N N . GLU A 1 551 ? 4.058 28.075 3.151 1.00 92.00 551 GLU A N 1
ATOM 4159 C CA . GLU A 1 551 ? 2.780 28.228 2.442 1.00 92.00 551 GLU A CA 1
ATOM 4160 C C . GLU A 1 551 ? 1.547 28.240 3.360 1.00 92.00 551 GLU A C 1
ATOM 4162 O O . GLU A 1 551 ? 0.462 28.598 2.895 1.00 92.00 551 GLU A O 1
ATOM 4167 N N . GLN A 1 552 ? 1.684 27.840 4.631 1.00 92.88 552 GLN A N 1
ATOM 4168 C CA . GLN A 1 552 ? 0.575 27.650 5.582 1.00 92.88 552 GLN A CA 1
ATOM 4169 C C . GLN A 1 552 ? -0.517 26.712 5.034 1.00 92.88 552 GLN A C 1
ATOM 4171 O O . GLN A 1 552 ? -1.718 26.975 5.136 1.00 92.88 552 GLN A O 1
ATOM 4176 N N . LYS A 1 553 ? -0.091 25.615 4.396 1.00 94.31 553 LYS A N 1
ATOM 4177 C CA . LYS A 1 553 ? -0.972 24.613 3.782 1.00 94.31 553 LYS A CA 1
ATOM 4178 C C . LYS A 1 553 ? -0.601 23.213 4.231 1.00 94.31 553 LYS A C 1
ATOM 4180 O O . LYS A 1 553 ? 0.573 22.854 4.279 1.00 94.31 553 LYS A O 1
ATOM 4185 N N . TRP A 1 554 ? -1.616 22.378 4.427 1.00 95.00 554 TRP A N 1
ATOM 4186 C CA . TRP A 1 554 ? -1.417 20.932 4.501 1.00 95.00 554 TRP A CA 1
ATOM 4187 C C . TRP A 1 554 ? -1.034 20.379 3.125 1.00 95.00 554 TRP A C 1
ATOM 4189 O O . TRP A 1 554 ? -1.458 20.921 2.099 1.00 95.00 554 TRP A O 1
ATOM 4199 N N . ILE A 1 555 ? -0.310 19.257 3.070 1.00 95.19 555 ILE A N 1
ATOM 4200 C CA . ILE A 1 555 ? 0.079 18.635 1.789 1.00 95.19 555 ILE A CA 1
ATOM 4201 C C . ILE A 1 555 ? -1.128 18.372 0.877 1.00 95.19 555 ILE A C 1
ATOM 4203 O O . ILE A 1 555 ? -1.061 18.606 -0.329 1.00 95.19 555 ILE A O 1
ATOM 4207 N N . MET A 1 556 ? -2.270 18.011 1.476 1.00 94.62 556 MET A N 1
ATOM 4208 C CA . MET A 1 556 ? -3.533 17.737 0.783 1.00 94.62 556 MET A CA 1
ATOM 4209 C C . MET A 1 556 ? -4.177 18.993 0.155 1.00 94.62 556 MET A C 1
ATOM 4211 O O . MET A 1 556 ? -5.159 18.897 -0.582 1.00 94.62 556 MET A O 1
ATOM 4215 N N . GLN A 1 557 ? -3.650 20.184 0.444 1.00 94.94 557 GLN A N 1
ATOM 4216 C CA . GLN A 1 557 ? -4.026 21.463 -0.172 1.00 94.94 557 GLN A CA 1
ATOM 4217 C C . GLN A 1 557 ? -2.905 22.054 -1.033 1.00 94.94 557 GLN A C 1
ATOM 4219 O O . GLN A 1 557 ? -3.169 22.920 -1.865 1.00 94.94 557 GLN A O 1
ATOM 4224 N N . LYS A 1 558 ? -1.661 21.619 -0.819 1.00 95.56 558 LYS A N 1
ATOM 4225 C CA . LYS A 1 558 ? -0.481 22.115 -1.526 1.00 95.56 558 LYS A CA 1
ATOM 4226 C C . LYS A 1 558 ? -0.384 21.559 -2.946 1.00 95.56 558 LYS A C 1
ATOM 4228 O O . LYS A 1 558 ? -0.047 22.302 -3.865 1.00 95.56 558 LYS A O 1
ATOM 4233 N N . TYR A 1 559 ? -0.718 20.282 -3.135 1.00 96.50 559 TYR A N 1
ATOM 4234 C CA . TYR A 1 559 ? -0.589 19.598 -4.423 1.00 96.50 559 TYR A CA 1
ATOM 4235 C C . TYR A 1 559 ? -1.938 19.122 -4.975 1.00 96.50 559 TYR A C 1
ATOM 4237 O O . TYR A 1 559 ? -2.785 18.668 -4.202 1.00 96.50 559 TYR A O 1
ATOM 4245 N N . PRO A 1 560 ? -2.140 19.178 -6.305 1.00 95.56 560 PRO A N 1
ATOM 4246 C CA . PRO A 1 560 ? -3.292 18.567 -6.952 1.00 95.56 560 PRO A CA 1
ATOM 4247 C C . PRO A 1 560 ? -3.236 17.029 -6.880 1.00 95.56 560 PRO A C 1
ATOM 4249 O O . PRO A 1 560 ? -2.173 16.425 -6.739 1.00 95.56 560 PRO A O 1
ATOM 4252 N N . PHE A 1 561 ? -4.404 16.404 -7.007 1.00 94.19 561 PHE A N 1
ATOM 4253 C CA . PHE A 1 561 ? -4.687 14.976 -6.823 1.00 94.19 561 PHE A CA 1
ATOM 4254 C C . PHE A 1 561 ? -4.903 14.220 -8.135 1.00 94.19 561 PHE A C 1
ATOM 4256 O O . PHE A 1 561 ? -5.226 13.034 -8.124 1.00 94.19 561 PHE A O 1
ATOM 4263 N N . TRP A 1 562 ? -4.758 14.892 -9.274 1.00 91.94 562 TRP A N 1
ATOM 4264 C CA . TRP A 1 562 ? -4.612 14.203 -10.552 1.00 91.94 562 TRP A CA 1
ATOM 4265 C C . TRP A 1 562 ? -3.255 13.496 -10.643 1.00 91.94 562 TRP A C 1
ATOM 4267 O O . TRP A 1 562 ? -2.315 13.824 -9.925 1.00 91.94 562 TRP A O 1
ATOM 4277 N N . LEU A 1 563 ? -3.121 12.545 -11.553 1.00 92.56 563 LEU A N 1
ATOM 4278 C CA . LEU A 1 563 ? -1.899 11.763 -11.734 1.00 92.56 563 LEU A CA 1
ATOM 4279 C C . LEU A 1 563 ? -0.999 12.394 -12.808 1.00 92.56 563 LEU A C 1
ATOM 4281 O O . LEU A 1 563 ? -0.733 11.797 -13.850 1.00 92.56 563 LEU A O 1
ATOM 4285 N N . GLN A 1 564 ? -0.567 13.636 -12.569 1.00 92.00 564 GLN A N 1
ATOM 4286 C CA . GLN A 1 564 ? 0.264 14.465 -13.466 1.00 92.00 564 GLN A CA 1
ATOM 4287 C C . GLN A 1 564 ? 1.473 15.057 -12.708 1.00 92.00 564 GLN A C 1
ATOM 4289 O O . GLN A 1 564 ? 1.503 14.951 -11.482 1.00 92.00 564 GLN A O 1
ATOM 4294 N N . PRO A 1 565 ? 2.489 15.653 -13.371 1.00 93.94 565 PRO A N 1
ATOM 4295 C CA . PRO A 1 565 ? 3.646 16.242 -12.684 1.00 93.94 565 PRO A CA 1
ATOM 4296 C C . PRO A 1 565 ? 3.261 17.182 -11.536 1.00 93.94 565 PRO A C 1
ATOM 4298 O O . PRO A 1 565 ? 2.274 17.914 -11.638 1.00 93.94 565 PRO A O 1
ATOM 4301 N N . ARG A 1 566 ? 4.062 17.169 -10.462 1.00 95.31 566 ARG A N 1
ATOM 4302 C CA . ARG A 1 566 ? 3.847 17.969 -9.242 1.00 95.31 566 ARG A CA 1
ATOM 4303 C C . ARG A 1 566 ? 2.483 17.684 -8.601 1.00 95.31 566 ARG A C 1
ATOM 4305 O O . ARG A 1 566 ? 1.692 18.596 -8.364 1.00 95.31 566 ARG A O 1
ATOM 4312 N N . SER A 1 567 ? 2.205 16.413 -8.323 1.00 95.75 567 SER A N 1
ATOM 4313 C CA . SER A 1 567 ? 0.961 15.960 -7.685 1.00 95.75 567 SER A CA 1
ATOM 4314 C C . SER A 1 567 ? 1.219 15.051 -6.488 1.00 95.75 567 SER A C 1
ATOM 4316 O O . SER A 1 567 ? 2.278 14.430 -6.394 1.00 95.75 567 SER A O 1
ATOM 4318 N N . ALA A 1 568 ? 0.233 14.970 -5.590 1.00 96.88 568 ALA A N 1
ATOM 4319 C CA . ALA A 1 568 ? 0.203 14.035 -4.468 1.00 96.88 568 ALA A CA 1
ATOM 4320 C C . ALA A 1 568 ? -1.221 13.493 -4.289 1.00 96.88 568 ALA A C 1
ATOM 4322 O O . ALA A 1 568 ? -2.052 14.076 -3.595 1.00 96.88 568 ALA A O 1
ATOM 4323 N N . ALA A 1 569 ? -1.518 12.380 -4.953 1.00 96.19 569 ALA A N 1
ATOM 4324 C CA . ALA A 1 569 ? -2.855 11.816 -5.058 1.00 96.19 569 ALA A CA 1
ATOM 4325 C C . ALA A 1 569 ? -3.081 10.672 -4.057 1.00 96.19 569 ALA A C 1
ATOM 4327 O O . ALA A 1 569 ? -2.396 9.652 -4.110 1.00 96.19 569 ALA A O 1
ATOM 4328 N N . ASN A 1 570 ? -4.082 10.803 -3.180 1.00 96.75 570 ASN A N 1
ATOM 4329 C CA . ASN A 1 570 ? -4.553 9.700 -2.333 1.00 96.75 570 ASN A CA 1
ATOM 4330 C C . ASN A 1 570 ? -5.464 8.748 -3.123 1.00 96.75 570 ASN A C 1
ATOM 4332 O O . ASN A 1 570 ? -6.615 9.086 -3.386 1.00 96.75 570 ASN A O 1
ATOM 4336 N N . LEU A 1 571 ? -5.003 7.544 -3.448 1.00 96.44 571 LEU A N 1
ATOM 4337 C CA . LEU A 1 571 ? -5.790 6.543 -4.173 1.00 96.44 571 LEU A CA 1
ATOM 4338 C C . LEU A 1 571 ? -6.833 5.842 -3.282 1.00 96.44 571 LEU A C 1
ATOM 4340 O O . LEU A 1 571 ? -7.883 5.448 -3.786 1.00 96.44 571 LEU A O 1
ATOM 4344 N N . GLY A 1 572 ? -6.592 5.735 -1.971 1.00 95.38 572 GLY A N 1
ATOM 4345 C CA . GLY A 1 572 ? -7.475 5.082 -0.997 1.00 95.38 572 GLY A CA 1
ATOM 4346 C C . GLY A 1 572 ? -6.719 4.261 0.050 1.00 95.38 572 GLY A C 1
ATOM 4347 O O . GLY A 1 572 ? -5.529 4.470 0.279 1.00 95.38 572 GLY A O 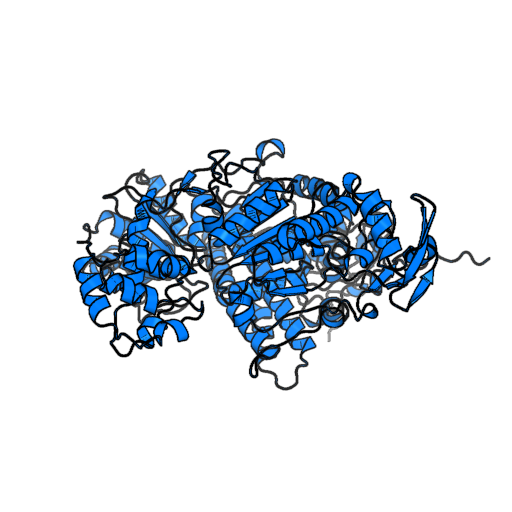1
ATOM 4348 N N . GLY A 1 573 ? -7.414 3.318 0.694 1.00 93.88 573 GLY A N 1
ATOM 4349 C CA . GLY A 1 573 ? -6.821 2.423 1.696 1.00 93.88 573 GLY A CA 1
ATOM 4350 C C . GLY A 1 573 ? -5.838 1.400 1.114 1.00 93.88 573 GLY A C 1
ATOM 4351 O O . GLY A 1 573 ? -5.473 1.450 -0.055 1.00 93.88 573 GLY A O 1
ATOM 4352 N N . CYS A 1 574 ? -5.419 0.422 1.916 1.00 93.88 574 CYS A N 1
ATOM 4353 C CA . CYS A 1 574 ? -4.520 -0.658 1.493 1.00 93.88 574 CYS A CA 1
ATOM 4354 C C . CYS A 1 574 ? -5.071 -1.464 0.302 1.00 93.88 574 CYS A C 1
ATOM 4356 O O . CYS A 1 574 ? -4.288 -1.956 -0.501 1.00 93.88 574 CYS A O 1
ATOM 4358 N N . SER A 1 575 ? -6.396 -1.586 0.152 1.00 95.81 575 SER A N 1
ATOM 4359 C CA . SER A 1 575 ? -7.004 -2.185 -1.049 1.00 95.81 575 SER A CA 1
ATOM 4360 C C . SER A 1 575 ? -6.784 -1.365 -2.327 1.00 95.81 575 SER A C 1
ATOM 4362 O O . SER A 1 575 ? -6.794 -1.910 -3.421 1.00 95.81 575 SER A O 1
ATOM 4364 N N . ALA A 1 576 ? -6.522 -0.063 -2.219 1.00 96.12 576 ALA A N 1
ATOM 4365 C CA . ALA A 1 576 ? -6.189 0.781 -3.362 1.00 96.12 576 ALA A CA 1
ATOM 4366 C C . ALA A 1 576 ? -4.714 0.648 -3.797 1.00 96.12 576 ALA A C 1
ATOM 4368 O O . ALA A 1 576 ? -4.334 1.221 -4.817 1.00 96.12 576 ALA A O 1
ATOM 4369 N N . CYS A 1 577 ? -3.877 -0.128 -3.088 1.00 96.56 577 CYS A N 1
ATOM 4370 C CA . CYS A 1 577 ? -2.501 -0.412 -3.515 1.00 96.56 577 CYS A CA 1
ATOM 4371 C C . CYS A 1 577 ? -2.441 -1.117 -4.880 1.00 96.56 577 CYS A C 1
ATOM 4373 O O . CYS A 1 577 ? -1.462 -0.942 -5.605 1.00 96.56 577 CYS A O 1
ATOM 4375 N N . GLN A 1 578 ? -3.503 -1.830 -5.269 1.00 95.81 578 GLN A N 1
ATOM 4376 C CA . GLN A 1 578 ? -3.653 -2.425 -6.600 1.00 95.81 578 GLN A CA 1
ATOM 4377 C C . GLN A 1 578 ? -3.558 -1.400 -7.746 1.00 95.81 578 GLN A C 1
ATOM 4379 O O . GLN A 1 578 ? -3.167 -1.768 -8.850 1.00 95.81 578 GLN A O 1
ATOM 4384 N N . PHE A 1 579 ? -3.825 -0.113 -7.475 1.00 94.88 579 PHE A N 1
ATOM 4385 C CA . PHE A 1 579 ? -3.720 0.965 -8.459 1.00 94.88 579 PHE A CA 1
ATOM 4386 C C . PHE A 1 579 ? -2.294 1.531 -8.632 1.00 94.88 579 PHE A C 1
ATOM 4388 O O . PHE A 1 579 ? -2.037 2.273 -9.580 1.00 94.88 579 PHE A O 1
ATOM 4395 N N . LEU A 1 580 ? -1.343 1.219 -7.745 1.00 94.69 580 LEU A N 1
ATOM 4396 C CA . LEU A 1 580 ? 0.037 1.715 -7.863 1.00 94.69 580 LEU A CA 1
ATOM 4397 C C . LEU A 1 580 ? 0.734 1.289 -9.172 1.00 94.69 580 LEU A C 1
ATOM 4399 O O . LEU A 1 580 ? 1.370 2.142 -9.795 1.00 94.69 580 LEU A O 1
ATOM 4403 N N . PRO A 1 581 ? 0.601 0.034 -9.646 1.00 92.25 581 PRO A N 1
ATOM 4404 C CA . PRO A 1 581 ? 1.203 -0.389 -10.903 1.00 92.25 581 PRO A CA 1
ATOM 4405 C C . PRO A 1 581 ? 0.380 -0.026 -12.146 1.00 92.25 581 PRO A C 1
ATOM 4407 O O . PRO A 1 581 ? 0.740 -0.474 -13.234 1.00 92.25 581 PRO A O 1
ATOM 4410 N N . LEU A 1 582 ? -0.661 0.819 -12.061 1.00 85.19 582 LEU A N 1
ATOM 4411 C CA . LEU A 1 582 ? -1.425 1.255 -13.245 1.00 85.19 582 LEU A CA 1
ATOM 4412 C C . LEU A 1 582 ? -0.524 1.829 -14.347 1.00 85.19 582 LEU A C 1
ATOM 4414 O O . LEU A 1 582 ? -0.776 1.599 -15.525 1.00 85.19 582 LEU A O 1
ATOM 4418 N N . ILE A 1 583 ? 0.552 2.527 -13.981 1.00 83.50 583 ILE A N 1
ATOM 4419 C CA . ILE A 1 583 ? 1.542 3.036 -14.938 1.00 83.50 583 ILE A CA 1
ATOM 4420 C C . ILE A 1 583 ? 2.212 1.921 -15.758 1.00 83.50 583 ILE A C 1
ATOM 4422 O O . ILE A 1 583 ? 2.519 2.123 -16.929 1.00 83.50 583 ILE A O 1
ATOM 4426 N N . THR A 1 584 ? 2.426 0.749 -15.159 1.00 85.94 584 THR A N 1
ATOM 4427 C CA . THR A 1 584 ? 3.049 -0.410 -15.817 1.00 85.94 584 THR A CA 1
ATOM 4428 C C . THR A 1 584 ? 2.035 -1.246 -16.584 1.00 85.94 584 THR A C 1
ATOM 4430 O O . THR A 1 584 ? 2.322 -1.674 -17.699 1.00 85.94 584 THR A O 1
ATOM 4433 N N . LEU A 1 585 ? 0.846 -1.445 -16.015 1.00 89.19 585 LEU A N 1
ATOM 4434 C CA . LEU A 1 585 ? -0.183 -2.301 -16.588 1.00 89.19 585 LEU A CA 1
ATOM 4435 C C . LEU A 1 585 ? -0.961 -1.521 -17.653 1.00 89.19 585 LEU A C 1
ATOM 4437 O O . LEU A 1 585 ? -0.738 -1.716 -18.845 1.00 89.19 585 LEU A O 1
ATOM 4441 N N . LYS A 1 586 ? -1.759 -0.528 -17.251 1.00 88.44 586 LYS A N 1
ATOM 4442 C CA . LYS A 1 586 ? -2.694 0.202 -18.127 1.00 88.44 586 LYS A CA 1
ATOM 4443 C C . LYS A 1 586 ? -2.032 0.907 -19.316 1.00 88.44 586 LYS A C 1
ATOM 4445 O O . LYS A 1 586 ? -2.633 0.988 -20.395 1.00 88.44 586 LYS A O 1
ATOM 4450 N N . ASN A 1 587 ? -0.796 1.391 -19.173 1.00 86.25 587 ASN A N 1
ATOM 4451 C CA . ASN A 1 587 ? -0.087 2.016 -20.296 1.00 86.25 587 ASN A CA 1
ATOM 4452 C C . ASN A 1 587 ? 0.386 1.000 -21.344 1.00 86.25 587 ASN A C 1
ATOM 4454 O O . ASN A 1 587 ? 0.407 1.339 -22.526 1.00 86.25 587 ASN A O 1
ATOM 4458 N N . ALA A 1 588 ? 0.683 -0.252 -20.970 1.00 87.38 588 ALA A N 1
ATOM 4459 C CA . ALA A 1 588 ? 1.043 -1.282 -21.950 1.00 87.38 588 ALA A CA 1
ATOM 4460 C C . ALA A 1 588 ? -0.074 -1.471 -22.993 1.00 87.38 588 ALA A C 1
ATOM 4462 O O . ALA A 1 588 ? 0.188 -1.603 -24.189 1.00 87.38 588 ALA A O 1
ATOM 4463 N N . ARG A 1 589 ? -1.333 -1.382 -22.559 1.00 84.31 589 ARG A N 1
ATOM 4464 C CA . ARG A 1 589 ? -2.494 -1.383 -23.452 1.00 84.31 589 ARG A CA 1
ATOM 4465 C C . ARG A 1 589 ? -2.691 -0.053 -24.144 1.00 84.31 589 ARG A C 1
ATOM 4467 O O . ARG A 1 589 ? -2.715 -0.001 -25.371 1.00 84.31 589 ARG A O 1
ATOM 4474 N N . SER A 1 590 ? -2.802 1.018 -23.359 1.00 77.00 590 SER A N 1
ATOM 4475 C CA . SER A 1 590 ? -3.208 2.332 -23.868 1.00 77.00 590 SER A CA 1
ATOM 4476 C C . SER A 1 590 ? -2.273 2.862 -24.953 1.00 77.00 590 SER A C 1
ATOM 4478 O O . SER A 1 590 ? -2.734 3.581 -25.838 1.00 77.00 590 SER A O 1
ATOM 4480 N N . THR A 1 591 ? -0.977 2.528 -24.901 1.00 72.62 591 THR A N 1
ATOM 4481 C CA . THR A 1 591 ? 0.022 3.133 -25.796 1.00 72.62 591 THR A CA 1
ATOM 4482 C C . THR A 1 591 ? 0.915 2.142 -26.531 1.00 72.62 591 THR A C 1
ATOM 4484 O O . THR A 1 591 ? 1.398 2.477 -27.614 1.00 72.62 591 THR A O 1
ATOM 4487 N N . ALA A 1 592 ? 1.108 0.921 -26.019 1.00 77.12 592 ALA A N 1
ATOM 4488 C CA . ALA A 1 592 ? 1.869 -0.114 -26.726 1.00 77.12 592 ALA A CA 1
ATOM 4489 C C . ALA A 1 592 ? 0.991 -1.143 -27.464 1.00 77.12 592 ALA A C 1
ATOM 4491 O O . ALA A 1 592 ? 1.534 -1.987 -28.183 1.00 77.12 592 ALA A O 1
ATOM 4492 N N . GLY A 1 593 ? -0.341 -1.048 -27.345 1.00 82.50 593 GLY A N 1
ATOM 4493 C CA . GLY A 1 593 ? -1.285 -1.921 -28.048 1.00 82.50 593 GLY A CA 1
ATOM 4494 C C . GLY A 1 593 ? -1.206 -3.384 -27.607 1.00 82.50 593 GLY A C 1
ATOM 4495 O O . GLY A 1 593 ? -1.495 -4.281 -28.399 1.00 82.50 593 GLY A O 1
ATOM 4496 N N . VAL A 1 594 ? -0.745 -3.628 -26.377 1.00 89.50 594 VAL A N 1
ATOM 4497 C CA . VAL A 1 594 ? -0.698 -4.961 -25.773 1.00 89.50 594 VAL A CA 1
ATOM 4498 C C . VAL A 1 594 ? -2.089 -5.297 -25.252 1.00 89.50 594 VAL A C 1
ATOM 4500 O O . VAL A 1 594 ? -2.624 -4.550 -24.433 1.00 89.50 594 VAL A O 1
ATOM 4503 N N . THR A 1 595 ? -2.659 -6.419 -25.699 1.00 89.50 595 THR A N 1
ATOM 4504 C CA . THR A 1 595 ? -3.917 -6.905 -25.113 1.00 89.50 595 THR A CA 1
ATOM 4505 C C . THR A 1 595 ? -3.721 -7.166 -23.625 1.00 89.50 595 THR A C 1
ATOM 4507 O O . THR A 1 595 ? -2.711 -7.754 -23.230 1.00 89.50 595 THR A O 1
ATOM 4510 N N . HIS A 1 596 ? -4.667 -6.727 -22.800 1.00 87.62 596 HIS A N 1
ATOM 4511 C CA . HIS A 1 596 ? -4.629 -6.996 -21.362 1.00 87.62 596 HIS A CA 1
ATOM 4512 C C . HIS A 1 596 ? -5.162 -8.368 -20.983 1.00 87.62 596 HIS A C 1
ATOM 4514 O O . HIS A 1 596 ? -4.928 -8.796 -19.865 1.00 87.62 596 HIS A O 1
ATOM 4520 N N . TYR A 1 597 ? -5.844 -9.082 -21.871 1.00 92.81 597 TYR A N 1
ATOM 4521 C CA . TYR A 1 597 ? -6.551 -10.301 -21.491 1.00 92.81 597 TYR A CA 1
ATOM 4522 C C . TYR A 1 597 ? -5.627 -11.522 -21.516 1.00 92.81 597 TYR A C 1
ATOM 4524 O O . TYR A 1 597 ? -5.125 -11.898 -22.572 1.00 92.81 597 TYR A O 1
ATOM 4532 N N . SER A 1 598 ? -5.388 -12.125 -20.343 1.00 94.19 598 SER A N 1
ATOM 4533 C CA . SER A 1 598 ? -4.534 -13.313 -20.144 1.00 94.19 598 SER A CA 1
ATOM 4534 C C . SER A 1 598 ? -3.075 -13.148 -20.586 1.00 94.19 598 SER A C 1
ATOM 4536 O O . SER A 1 598 ? -2.397 -14.136 -20.868 1.00 94.19 598 SER A O 1
ATOM 4538 N N . ASN A 1 599 ? -2.575 -11.914 -20.670 1.00 93.94 599 ASN A N 1
ATOM 4539 C CA . ASN A 1 599 ? -1.283 -11.605 -21.286 1.00 93.94 599 ASN A CA 1
ATOM 4540 C C . ASN A 1 599 ? -0.302 -10.931 -20.313 1.00 93.94 599 ASN A C 1
ATOM 4542 O O . ASN A 1 599 ? 0.338 -9.922 -20.632 1.00 93.94 599 ASN A O 1
ATOM 4546 N N . TYR A 1 600 ? -0.209 -11.470 -19.095 1.00 95.12 600 TYR A N 1
ATOM 4547 C CA . TYR A 1 600 ? 0.576 -10.885 -18.007 1.00 95.12 600 TYR A CA 1
ATOM 4548 C C . TYR A 1 600 ? 2.023 -10.559 -18.413 1.00 95.12 600 TYR A C 1
ATOM 4550 O O . TYR A 1 600 ? 2.448 -9.412 -18.288 1.00 95.12 600 TYR A O 1
ATOM 4558 N N . VAL A 1 601 ? 2.768 -11.538 -18.946 1.00 95.50 601 VAL A N 1
ATOM 4559 C CA . VAL A 1 601 ? 4.204 -11.373 -19.239 1.00 95.50 601 VAL A CA 1
ATOM 4560 C C . VAL A 1 601 ? 4.459 -10.279 -20.273 1.00 95.50 601 VAL A C 1
ATOM 4562 O O . VAL A 1 601 ? 5.335 -9.442 -20.072 1.00 95.50 601 VAL A O 1
ATOM 4565 N N . GLU A 1 602 ? 3.701 -10.244 -21.374 1.00 93.62 602 GLU A N 1
ATOM 4566 C CA . GLU A 1 602 ? 3.889 -9.196 -22.382 1.00 93.62 602 GLU A CA 1
ATOM 4567 C C . GLU A 1 602 ? 3.539 -7.812 -21.829 1.00 93.62 602 GLU A C 1
ATOM 4569 O O . GLU A 1 602 ? 4.231 -6.838 -22.144 1.00 93.62 602 GLU A O 1
ATOM 4574 N N . THR A 1 603 ? 2.506 -7.734 -20.985 1.00 92.94 603 THR A N 1
ATOM 4575 C CA . THR A 1 603 ? 2.067 -6.492 -20.337 1.00 92.94 603 THR A CA 1
ATOM 4576 C C . THR A 1 603 ? 3.201 -5.883 -19.514 1.00 92.94 603 THR A C 1
ATOM 4578 O O . THR A 1 603 ? 3.606 -4.749 -19.777 1.00 92.94 603 THR A O 1
ATOM 4581 N N . VAL A 1 604 ? 3.781 -6.645 -18.582 1.00 93.88 604 VAL A N 1
ATOM 4582 C CA . VAL A 1 604 ? 4.849 -6.145 -17.696 1.00 93.88 604 VAL A CA 1
ATOM 4583 C C . VAL A 1 604 ? 6.178 -5.950 -18.435 1.00 93.88 604 VAL A C 1
ATOM 4585 O O . VAL A 1 604 ? 6.848 -4.931 -18.256 1.00 93.88 604 VAL A O 1
ATOM 4588 N N . ALA A 1 605 ? 6.545 -6.862 -19.342 1.00 92.75 605 ALA A N 1
ATOM 4589 C CA . ALA A 1 605 ? 7.809 -6.784 -20.077 1.00 92.75 605 ALA A CA 1
ATOM 4590 C C . ALA A 1 605 ? 7.867 -5.587 -21.037 1.00 92.75 605 ALA A C 1
ATOM 4592 O O . ALA A 1 605 ? 8.950 -5.083 -21.337 1.00 92.75 605 ALA A O 1
ATOM 4593 N N . THR A 1 606 ? 6.716 -5.120 -21.529 1.00 89.56 606 THR A N 1
ATOM 4594 C CA . THR A 1 606 ? 6.644 -3.975 -22.445 1.00 89.56 606 THR A CA 1
ATOM 4595 C C . THR A 1 606 ? 6.956 -2.649 -21.749 1.00 89.56 606 THR A C 1
ATOM 4597 O O . THR A 1 606 ? 7.474 -1.728 -22.389 1.00 89.56 606 THR A O 1
ATOM 4600 N N . THR A 1 607 ? 6.660 -2.530 -20.452 1.00 89.06 607 THR A N 1
ATOM 4601 C CA . THR A 1 607 ? 6.786 -1.264 -19.717 1.00 89.06 607 THR A CA 1
ATOM 4602 C C . THR A 1 607 ? 8.002 -1.206 -18.792 1.00 89.06 607 THR A C 1
ATOM 4604 O O . THR A 1 607 ? 8.551 -0.120 -18.595 1.00 89.06 607 THR A O 1
ATOM 4607 N N . PHE A 1 608 ? 8.499 -2.346 -18.309 1.00 92.06 608 PHE A N 1
ATOM 4608 C CA . PHE A 1 608 ? 9.558 -2.434 -17.295 1.00 92.06 608 PHE A CA 1
ATOM 4609 C C . PHE A 1 608 ? 10.830 -1.607 -17.573 1.00 92.06 608 PHE A C 1
ATOM 4611 O O . PHE A 1 608 ? 11.316 -0.886 -16.694 1.00 92.06 608 PHE A O 1
ATOM 4618 N N . ASP A 1 609 ? 11.354 -1.670 -18.803 1.00 90.62 609 ASP A N 1
ATOM 4619 C CA . ASP A 1 609 ? 12.579 -0.963 -19.218 1.00 90.62 609 ASP A CA 1
ATOM 4620 C C . ASP A 1 609 ? 12.315 0.438 -19.798 1.00 90.62 609 ASP A C 1
ATOM 4622 O O . ASP A 1 609 ? 13.243 1.096 -20.278 1.00 90.62 609 ASP A O 1
ATOM 4626 N N . ARG A 1 610 ? 11.060 0.906 -19.794 1.00 87.25 610 ARG A N 1
ATOM 4627 C CA . ARG A 1 610 ? 10.647 2.165 -20.438 1.00 87.25 610 ARG A CA 1
ATOM 4628 C C . ARG A 1 610 ? 10.025 3.166 -19.469 1.00 87.25 610 ARG A C 1
ATOM 4630 O O . ARG A 1 610 ? 10.317 4.354 -19.583 1.00 87.25 610 ARG A O 1
ATOM 4637 N N . TYR A 1 611 ? 9.175 2.716 -18.552 1.00 87.69 611 TYR A N 1
ATOM 4638 C CA . TYR A 1 611 ? 8.388 3.601 -17.692 1.00 87.69 611 TYR A CA 1
ATOM 4639 C C . TYR A 1 611 ? 9.088 3.826 -16.359 1.00 87.69 611 TYR A C 1
ATOM 4641 O O . TYR A 1 611 ? 9.464 2.883 -15.669 1.00 87.69 611 TYR A O 1
ATOM 4649 N N . ALA A 1 612 ? 9.259 5.097 -16.005 1.00 87.50 612 ALA A N 1
ATOM 4650 C CA . ALA A 1 612 ? 9.801 5.521 -14.723 1.00 87.50 612 ALA A CA 1
ATOM 4651 C C . ALA A 1 612 ? 8.753 5.350 -13.619 1.00 87.50 612 ALA A C 1
ATOM 4653 O O . ALA A 1 612 ? 7.904 6.225 -13.430 1.00 87.50 612 ALA A O 1
ATOM 4654 N N . CYS A 1 613 ? 8.811 4.229 -12.906 1.00 91.19 613 CYS A N 1
ATOM 4655 C CA . CYS A 1 613 ? 8.016 4.007 -11.711 1.00 91.19 613 CYS A CA 1
ATOM 4656 C C . CYS A 1 613 ? 8.808 3.271 -10.630 1.00 91.19 613 CYS A C 1
ATOM 4658 O O . CYS A 1 613 ? 9.546 2.327 -10.921 1.00 91.19 613 CYS A O 1
ATOM 4660 N N . CYS A 1 614 ? 8.589 3.657 -9.379 1.00 95.75 614 CYS A N 1
ATOM 4661 C CA . CYS A 1 614 ? 9.073 2.958 -8.193 1.00 95.75 614 CYS A CA 1
ATOM 4662 C C . CYS A 1 614 ? 8.109 3.193 -7.024 1.00 95.75 614 CYS A C 1
ATOM 4664 O O . CYS A 1 614 ? 7.198 4.021 -7.109 1.00 95.75 614 CYS A O 1
ATOM 4666 N N . THR A 1 615 ? 8.261 2.439 -5.938 1.00 97.44 615 THR A N 1
ATOM 4667 C CA . THR A 1 615 ? 7.479 2.640 -4.712 1.00 97.44 615 THR A CA 1
ATOM 4668 C C . THR A 1 615 ? 8.391 2.682 -3.493 1.00 97.44 615 THR A C 1
ATOM 4670 O O . THR A 1 615 ? 9.282 1.850 -3.351 1.00 97.44 615 THR A O 1
ATOM 4673 N N . ILE A 1 616 ? 8.152 3.637 -2.601 1.00 97.12 616 ILE A N 1
ATOM 4674 C CA . ILE A 1 616 ? 8.751 3.695 -1.271 1.00 97.12 616 ILE A CA 1
ATOM 4675 C C . ILE A 1 616 ? 7.712 3.192 -0.268 1.00 97.12 616 ILE A C 1
ATOM 4677 O O . ILE A 1 616 ? 6.579 3.682 -0.232 1.00 97.12 616 ILE A O 1
ATOM 4681 N N . VAL A 1 617 ? 8.103 2.214 0.548 1.00 95.19 617 VAL A N 1
ATOM 4682 C CA . VAL A 1 617 ? 7.277 1.647 1.617 1.00 95.19 617 VAL A CA 1
ATOM 4683 C C . VAL A 1 617 ? 7.935 1.937 2.960 1.00 95.19 617 VAL A C 1
ATOM 4685 O O . VAL A 1 617 ? 8.972 1.364 3.291 1.00 95.19 617 VAL A O 1
ATOM 4688 N N . TRP A 1 618 ? 7.339 2.827 3.750 1.00 91.88 618 TRP A N 1
ATOM 4689 C CA . TRP A 1 618 ? 7.937 3.315 4.997 1.00 91.88 618 TRP A CA 1
ATOM 4690 C C . TRP A 1 618 ? 7.088 2.942 6.217 1.00 91.88 618 TRP A C 1
ATOM 4692 O O . TRP A 1 618 ? 5.862 3.062 6.192 1.00 91.88 618 TRP A O 1
ATOM 4702 N N . GLY A 1 619 ? 7.715 2.488 7.306 1.00 86.38 619 GLY A N 1
ATOM 4703 C CA . GLY A 1 619 ? 7.001 2.115 8.535 1.00 86.38 619 GLY A CA 1
ATOM 4704 C C . GLY A 1 619 ? 7.407 0.763 9.136 1.00 86.38 619 GLY A C 1
ATOM 4705 O O . GLY A 1 619 ? 8.248 0.068 8.571 1.00 86.38 619 GLY A O 1
ATOM 4706 N N . PRO A 1 620 ? 6.791 0.362 10.265 1.00 80.88 620 PRO A N 1
ATOM 4707 C CA . PRO A 1 620 ? 6.756 -1.011 10.741 1.00 80.88 620 PRO A CA 1
ATOM 4708 C C . PRO A 1 620 ? 5.679 -1.746 9.940 1.00 80.88 620 PRO A C 1
ATOM 4710 O O . PRO A 1 620 ? 4.489 -1.428 10.027 1.00 80.88 620 PRO A O 1
ATOM 4713 N N . LEU A 1 621 ? 6.101 -2.674 9.089 1.00 84.69 621 LEU A N 1
ATOM 4714 C CA . LEU A 1 621 ? 5.242 -3.199 8.037 1.00 84.69 621 LEU A CA 1
ATOM 4715 C C . LEU A 1 621 ? 4.750 -4.619 8.369 1.00 84.69 621 LEU A C 1
ATOM 4717 O O . LEU A 1 621 ? 5.570 -5.521 8.535 1.00 84.69 621 LEU A O 1
ATOM 4721 N N . PRO A 1 622 ? 3.425 -4.851 8.420 1.00 89.38 622 PRO A N 1
ATOM 4722 C CA . PRO A 1 622 ? 2.857 -6.178 8.595 1.00 89.38 622 PRO A CA 1
ATOM 4723 C C . PRO A 1 622 ? 3.022 -7.019 7.329 1.00 89.38 622 PRO A C 1
ATOM 4725 O O . PRO A 1 622 ? 3.253 -6.501 6.234 1.00 89.38 622 PRO A O 1
ATOM 4728 N N . ASP A 1 623 ? 2.755 -8.314 7.457 1.00 93.44 623 ASP A N 1
ATOM 4729 C CA . ASP A 1 623 ? 2.867 -9.289 6.365 1.00 93.44 623 ASP A CA 1
ATOM 4730 C C . ASP A 1 623 ? 2.006 -8.939 5.146 1.00 93.44 623 ASP A C 1
ATOM 4732 O O . ASP A 1 623 ? 2.356 -9.267 4.016 1.00 93.44 623 ASP A O 1
ATOM 4736 N N . ARG A 1 624 ? 0.906 -8.195 5.333 1.00 95.12 624 ARG A N 1
ATOM 4737 C CA . ARG A 1 624 ? 0.120 -7.669 4.205 1.00 95.12 624 ARG A CA 1
ATOM 4738 C C . ARG A 1 624 ? 0.965 -6.807 3.272 1.00 95.12 624 ARG A C 1
ATOM 4740 O O . ARG A 1 624 ? 0.862 -6.947 2.059 1.00 95.12 624 ARG A O 1
ATOM 4747 N N . MET A 1 625 ? 1.790 -5.917 3.821 1.00 94.44 625 MET A N 1
ATOM 4748 C CA . MET A 1 625 ? 2.662 -5.080 2.999 1.00 94.44 625 MET A CA 1
ATOM 4749 C C . MET A 1 625 ? 3.755 -5.916 2.335 1.00 94.44 625 MET A C 1
ATOM 4751 O O . MET A 1 625 ? 4.110 -5.624 1.199 1.00 94.44 625 MET A O 1
ATOM 4755 N N . TYR A 1 626 ? 4.222 -6.989 2.981 1.00 95.00 626 TYR A N 1
ATOM 4756 C CA . TYR A 1 626 ? 5.154 -7.943 2.374 1.00 95.00 626 TYR A CA 1
ATOM 4757 C C . TYR A 1 626 ? 4.551 -8.569 1.107 1.00 95.00 626 TYR A C 1
ATOM 4759 O O . TYR A 1 626 ? 5.186 -8.603 0.052 1.00 95.00 626 TYR A O 1
ATOM 4767 N N . ALA A 1 627 ? 3.284 -8.991 1.185 1.00 97.38 627 ALA A N 1
ATOM 4768 C CA . ALA A 1 627 ? 2.548 -9.546 0.053 1.00 97.38 627 ALA A CA 1
ATOM 4769 C C . ALA A 1 627 ? 2.256 -8.512 -1.047 1.00 97.38 627 ALA A C 1
ATOM 4771 O O . ALA A 1 627 ? 2.432 -8.811 -2.229 1.00 97.38 627 ALA A O 1
ATOM 4772 N N . ILE A 1 628 ? 1.872 -7.283 -0.677 1.00 97.75 628 ILE A N 1
ATOM 4773 C CA . ILE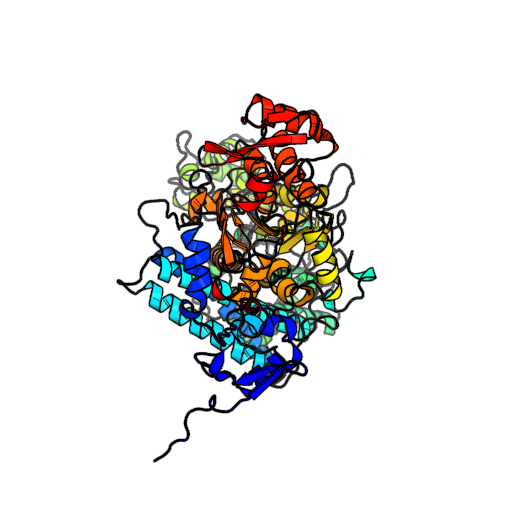 A 1 628 ? 1.696 -6.178 -1.635 1.00 97.75 628 ILE A CA 1
ATOM 4774 C C . ILE A 1 628 ? 3.008 -5.920 -2.379 1.00 97.75 628 ILE A C 1
ATOM 4776 O O . ILE A 1 628 ? 3.004 -5.869 -3.605 1.00 97.75 628 ILE A O 1
ATOM 4780 N N . VAL A 1 629 ? 4.137 -5.821 -1.668 1.00 97.25 629 VAL A N 1
ATOM 4781 C CA . VAL A 1 629 ? 5.457 -5.604 -2.279 1.00 97.25 629 VAL A CA 1
ATOM 4782 C C . VAL A 1 629 ? 5.811 -6.727 -3.247 1.00 97.25 629 VAL A C 1
ATOM 4784 O O . VAL A 1 629 ? 6.251 -6.424 -4.353 1.00 97.25 629 VAL A O 1
ATOM 4787 N N . ALA A 1 630 ? 5.553 -7.993 -2.900 1.00 97.44 630 ALA A N 1
ATOM 4788 C CA . ALA A 1 630 ? 5.752 -9.118 -3.815 1.00 97.44 630 ALA A CA 1
ATOM 4789 C C . ALA A 1 630 ? 4.934 -8.969 -5.117 1.00 97.44 630 ALA A C 1
ATOM 4791 O O . ALA A 1 630 ? 5.462 -9.211 -6.201 1.00 97.44 630 ALA A O 1
ATOM 4792 N N . GLY A 1 631 ? 3.681 -8.511 -5.029 1.00 97.56 631 GLY A N 1
ATOM 4793 C CA . GLY A 1 631 ? 2.852 -8.220 -6.203 1.00 97.56 631 GLY A CA 1
ATOM 4794 C C . GLY A 1 631 ? 3.349 -7.018 -7.021 1.00 97.56 631 GLY A C 1
ATOM 4795 O O . GLY A 1 631 ? 3.408 -7.094 -8.249 1.00 97.56 631 GLY A O 1
ATOM 4796 N N . LEU A 1 632 ? 3.765 -5.933 -6.356 1.00 97.56 632 LEU A N 1
ATOM 4797 C CA . LEU A 1 632 ? 4.281 -4.721 -7.006 1.00 97.56 632 LEU A CA 1
ATOM 4798 C C . LEU A 1 632 ? 5.564 -5.002 -7.796 1.00 97.56 632 LEU A C 1
ATOM 4800 O O . LEU A 1 632 ? 5.648 -4.652 -8.976 1.00 97.56 632 LEU A O 1
ATOM 4804 N N . VAL A 1 633 ? 6.539 -5.692 -7.201 1.00 96.88 633 VAL A N 1
ATOM 4805 C CA . VAL A 1 633 ? 7.792 -5.994 -7.910 1.00 96.88 633 VAL A CA 1
ATOM 4806 C C . VAL A 1 633 ? 7.572 -6.929 -9.087 1.00 96.88 633 VAL A C 1
ATOM 4808 O O . VAL A 1 633 ? 8.170 -6.724 -10.143 1.00 96.88 633 VAL A O 1
ATOM 4811 N N . ARG A 1 634 ? 6.644 -7.887 -8.963 1.00 96.88 634 ARG A N 1
ATOM 4812 C CA . ARG A 1 634 ? 6.271 -8.760 -10.077 1.00 96.88 634 ARG A CA 1
ATOM 4813 C C . ARG A 1 634 ? 5.649 -7.981 -11.232 1.00 96.88 634 ARG A C 1
ATOM 4815 O O . ARG A 1 634 ? 5.835 -8.365 -12.383 1.00 96.88 634 ARG A O 1
ATOM 4822 N N . SER A 1 635 ? 4.933 -6.892 -10.946 1.00 95.50 635 SER A N 1
ATOM 4823 C CA . SER A 1 635 ? 4.386 -5.986 -11.969 1.00 95.50 635 SER A CA 1
ATOM 4824 C C . SER A 1 635 ? 5.420 -5.030 -12.577 1.00 95.50 635 SER A C 1
ATOM 4826 O O . SER A 1 635 ? 5.089 -4.227 -13.442 1.00 95.50 635 SER A O 1
ATOM 4828 N N . GLY A 1 636 ? 6.686 -5.125 -12.158 1.00 93.12 636 GLY A N 1
ATOM 4829 C CA . GLY A 1 636 ? 7.769 -4.298 -12.676 1.00 93.12 636 GLY A CA 1
ATOM 4830 C C . GLY A 1 636 ? 7.999 -2.993 -11.911 1.00 93.12 636 GLY A C 1
ATOM 4831 O O . GLY A 1 636 ? 8.735 -2.131 -12.395 1.00 93.12 636 GLY A O 1
ATOM 4832 N N . VAL A 1 637 ? 7.404 -2.841 -10.723 1.00 96.19 637 VAL A N 1
ATOM 4833 C CA . VAL A 1 637 ? 7.588 -1.674 -9.851 1.00 96.19 637 VAL A CA 1
ATOM 4834 C C . VAL A 1 637 ? 8.645 -1.994 -8.784 1.00 96.19 637 VAL A C 1
ATOM 4836 O O . VAL A 1 637 ? 8.328 -2.694 -7.824 1.00 96.19 637 VAL A O 1
ATOM 4839 N N . PRO A 1 638 ? 9.894 -1.508 -8.907 1.00 96.94 638 PRO A N 1
ATOM 4840 C CA . PRO A 1 638 ? 10.913 -1.689 -7.877 1.00 96.94 638 PRO A CA 1
ATOM 4841 C C . PRO A 1 638 ? 10.540 -0.958 -6.586 1.00 96.94 638 PRO A C 1
ATOM 4843 O O . PRO A 1 638 ? 9.919 0.113 -6.616 1.00 96.94 638 PRO A O 1
ATOM 4846 N N . VAL A 1 639 ? 10.946 -1.533 -5.454 1.00 97.44 639 VAL A N 1
ATOM 4847 C CA . VAL A 1 639 ? 10.537 -1.085 -4.124 1.00 97.44 639 VAL A CA 1
ATOM 4848 C C . VAL A 1 639 ? 11.738 -0.760 -3.238 1.00 97.44 639 VAL A C 1
ATOM 4850 O O . VAL A 1 639 ? 12.645 -1.575 -3.069 1.00 97.44 639 VAL A O 1
ATOM 4853 N N . VAL A 1 640 ? 11.696 0.417 -2.616 1.00 97.00 640 VAL A N 1
ATOM 4854 C CA . VAL A 1 640 ? 12.561 0.784 -1.490 1.00 97.00 640 VAL A CA 1
ATOM 4855 C C . VAL A 1 640 ? 11.758 0.631 -0.202 1.00 97.00 640 VAL A C 1
ATOM 4857 O O . VAL A 1 640 ? 10.660 1.179 -0.096 1.00 97.00 640 VAL A O 1
ATOM 4860 N N . VAL A 1 641 ? 12.282 -0.100 0.778 1.00 94.56 641 VAL A N 1
ATOM 4861 C CA . VAL A 1 641 ? 11.637 -0.257 2.091 1.00 94.56 641 VAL A CA 1
ATOM 4862 C C . VAL A 1 641 ? 12.383 0.525 3.168 1.00 94.56 641 VAL A C 1
ATOM 4864 O O . VAL A 1 641 ? 13.590 0.722 3.079 1.00 94.56 641 VAL A O 1
ATOM 4867 N N . GLY A 1 642 ? 11.675 0.990 4.194 1.00 91.81 642 GLY A N 1
ATOM 4868 C CA . GLY A 1 642 ? 12.303 1.672 5.326 1.00 91.81 642 GLY A CA 1
ATOM 4869 C C . GLY A 1 642 ? 13.118 0.745 6.236 1.00 91.81 642 GLY A C 1
ATOM 4870 O O . GLY A 1 642 ? 13.011 -0.482 6.138 1.00 91.81 642 GLY A O 1
ATOM 4871 N N . PRO A 1 643 ? 13.880 1.309 7.187 1.00 87.50 643 PRO A N 1
ATOM 4872 C CA . PRO A 1 643 ? 14.861 0.562 7.976 1.00 87.50 643 PRO A CA 1
ATOM 4873 C C . PRO A 1 643 ? 14.227 -0.516 8.862 1.00 87.50 643 PRO A C 1
ATOM 4875 O O . PRO A 1 643 ? 14.752 -1.622 8.969 1.00 87.50 643 PRO A O 1
ATOM 4878 N N . LEU A 1 644 ? 13.059 -0.239 9.458 1.00 84.56 644 LEU A N 1
ATOM 4879 C CA . LEU A 1 644 ? 12.360 -1.229 10.289 1.00 84.56 644 LEU A CA 1
ATOM 4880 C C . LEU A 1 644 ? 11.932 -2.455 9.479 1.00 84.56 644 LEU A C 1
ATOM 4882 O O . LEU A 1 644 ? 12.089 -3.582 9.940 1.00 84.56 644 LEU A O 1
ATOM 4886 N N . ALA A 1 645 ? 11.432 -2.234 8.262 1.00 82.75 645 ALA A N 1
ATOM 4887 C CA . ALA A 1 645 ? 11.101 -3.314 7.347 1.00 82.75 645 ALA A CA 1
ATOM 4888 C C . ALA A 1 645 ? 12.358 -4.051 6.879 1.00 82.75 645 ALA A C 1
ATOM 4890 O O . ALA A 1 645 ? 12.350 -5.271 6.835 1.00 82.75 645 ALA A O 1
ATOM 4891 N N . GLY A 1 646 ? 13.456 -3.344 6.597 1.00 82.38 646 GLY A N 1
ATOM 4892 C CA . GLY A 1 646 ? 14.743 -3.961 6.258 1.00 82.38 646 GLY A CA 1
ATOM 4893 C C . GLY A 1 646 ? 15.261 -4.934 7.318 1.00 82.38 646 GLY A C 1
ATOM 4894 O O . GLY A 1 646 ? 15.753 -6.009 6.978 1.00 82.38 646 GLY A O 1
ATOM 4895 N N . ASN A 1 647 ? 15.100 -4.583 8.596 1.00 80.12 647 ASN A N 1
ATOM 4896 C CA . ASN A 1 647 ? 15.501 -5.428 9.724 1.00 80.12 647 ASN A CA 1
ATOM 4897 C C . ASN A 1 647 ? 14.575 -6.638 9.933 1.00 80.12 647 ASN A C 1
ATOM 4899 O O . ASN A 1 647 ? 15.032 -7.695 10.375 1.00 80.12 647 ASN A O 1
ATOM 4903 N N . ASP A 1 648 ? 13.283 -6.484 9.641 1.00 83.94 648 ASP A N 1
ATOM 4904 C CA . ASP A 1 648 ? 12.268 -7.518 9.855 1.00 83.94 648 ASP A CA 1
ATOM 4905 C C . ASP A 1 648 ? 12.128 -8.475 8.662 1.00 83.94 648 ASP A C 1
ATOM 4907 O O . ASP A 1 648 ? 12.066 -9.684 8.845 1.00 83.94 648 ASP A O 1
ATOM 4911 N N . TRP A 1 649 ? 12.082 -7.957 7.436 1.00 84.31 649 TRP A N 1
ATOM 4912 C CA . TRP A 1 649 ? 11.637 -8.696 6.252 1.00 84.31 649 TRP A CA 1
ATOM 4913 C C . TRP A 1 649 ? 12.675 -9.604 5.610 1.00 84.31 649 TRP A C 1
ATOM 4915 O O . TRP A 1 649 ? 12.255 -10.335 4.722 1.00 84.31 649 TRP A O 1
ATOM 4925 N N . LYS A 1 650 ? 13.944 -9.503 6.045 1.00 80.50 650 LYS A N 1
ATOM 4926 C CA . LYS A 1 650 ? 15.226 -10.175 5.703 1.00 80.50 650 LYS A CA 1
ATOM 4927 C C . LYS A 1 650 ? 15.433 -10.834 4.323 1.00 80.50 650 LYS A C 1
ATOM 4929 O O . LYS A 1 650 ? 16.583 -11.040 3.951 1.00 80.50 650 LYS A O 1
ATOM 4934 N N . ARG A 1 651 ? 14.412 -11.083 3.516 1.00 90.00 651 ARG A N 1
ATOM 4935 C CA . ARG A 1 651 ? 14.408 -11.195 2.057 1.00 90.00 651 ARG A CA 1
ATOM 4936 C C . ARG A 1 651 ? 14.599 -9.830 1.402 1.00 90.00 651 ARG A C 1
ATOM 4938 O O . ARG A 1 651 ? 13.787 -8.916 1.546 1.00 90.00 651 ARG A O 1
ATOM 4945 N N . MET A 1 652 ? 15.620 -9.750 0.564 1.00 93.12 652 MET A N 1
ATOM 4946 C CA . MET A 1 652 ? 15.889 -8.639 -0.343 1.00 93.12 652 MET A CA 1
ATOM 4947 C C . MET A 1 652 ? 16.114 -9.184 -1.753 1.00 93.12 652 MET A C 1
ATOM 4949 O O . MET A 1 652 ? 16.468 -10.350 -1.920 1.00 93.12 652 MET A O 1
ATOM 4953 N N . LEU A 1 653 ? 15.968 -8.330 -2.766 1.00 95.81 653 LEU A N 1
ATOM 4954 C CA . LEU A 1 653 ? 16.287 -8.652 -4.161 1.00 95.81 653 LEU A CA 1
ATOM 4955 C C . LEU A 1 653 ? 17.327 -7.635 -4.674 1.00 95.81 653 LEU A C 1
ATOM 4957 O O . LEU A 1 653 ? 16.993 -6.738 -5.464 1.00 95.81 653 LEU A O 1
ATOM 4961 N N . PRO A 1 654 ? 18.572 -7.685 -4.157 1.00 95.38 654 PRO A N 1
ATOM 4962 C CA . PRO A 1 654 ? 19.601 -6.722 -4.507 1.00 95.38 654 PRO A CA 1
ATOM 4963 C C . PRO A 1 654 ? 20.177 -7.018 -5.894 1.00 95.38 654 PRO A C 1
ATOM 4965 O O . PRO A 1 654 ? 20.434 -8.165 -6.250 1.00 95.38 654 PRO A O 1
ATOM 4968 N N . GLY A 1 655 ? 20.445 -5.973 -6.675 1.00 93.81 655 GLY A N 1
ATOM 4969 C CA . GLY A 1 655 ? 21.285 -6.102 -7.858 1.00 93.81 655 GLY A CA 1
ATOM 4970 C C . GLY A 1 655 ? 22.753 -5.843 -7.534 1.00 93.81 655 GLY A C 1
ATOM 4971 O O . GLY A 1 655 ? 23.096 -5.279 -6.492 1.00 93.81 655 GLY A O 1
ATOM 4972 N N . ASN A 1 656 ? 23.629 -6.245 -8.450 1.00 92.25 656 ASN A N 1
ATOM 4973 C CA . ASN A 1 656 ? 25.065 -6.034 -8.340 1.00 92.25 656 ASN A CA 1
ATOM 4974 C C . ASN A 1 656 ? 25.569 -5.242 -9.545 1.00 92.25 656 ASN A C 1
ATOM 4976 O O . ASN A 1 656 ? 25.872 -5.812 -10.591 1.00 92.25 656 ASN A O 1
ATOM 4980 N N . LYS A 1 657 ? 25.734 -3.927 -9.374 1.00 88.75 657 LYS A N 1
ATOM 4981 C CA . LYS A 1 657 ? 26.225 -3.039 -10.436 1.00 88.75 657 LYS A CA 1
ATOM 4982 C C . LYS A 1 657 ? 27.593 -3.452 -10.998 1.00 88.75 657 LYS A C 1
ATOM 4984 O O . LYS A 1 657 ? 27.902 -3.115 -12.137 1.00 88.75 657 LYS A O 1
ATOM 4989 N N . TRP A 1 658 ? 28.431 -4.165 -10.244 1.00 89.00 658 TRP A N 1
ATOM 4990 C CA . TRP A 1 658 ? 29.743 -4.617 -10.722 1.00 89.00 658 TRP A CA 1
ATOM 4991 C C . TRP A 1 658 ? 29.638 -5.816 -11.668 1.00 89.00 658 TRP A C 1
ATOM 4993 O O . TRP A 1 658 ? 30.452 -5.946 -12.581 1.00 89.00 658 TRP A O 1
ATOM 5003 N N . ASP A 1 659 ? 28.588 -6.624 -11.525 1.00 92.62 659 ASP A N 1
ATOM 5004 C CA . ASP A 1 659 ? 28.235 -7.690 -12.461 1.00 92.62 659 ASP A CA 1
ATOM 5005 C C . ASP A 1 659 ? 27.318 -7.154 -13.571 1.00 92.62 659 ASP A C 1
ATOM 5007 O O . ASP A 1 659 ? 26.148 -7.510 -13.712 1.00 92.62 659 ASP A O 1
ATOM 5011 N N . TRP A 1 660 ? 27.869 -6.241 -14.372 1.00 89.81 660 TRP A N 1
ATOM 5012 C CA . TRP A 1 660 ? 27.147 -5.536 -15.435 1.00 89.81 660 TRP A CA 1
ATOM 5013 C C . TRP A 1 660 ? 26.526 -6.473 -16.487 1.00 89.81 660 TRP A C 1
ATOM 5015 O O . TRP A 1 660 ? 25.595 -6.077 -17.182 1.00 89.81 660 TRP A O 1
ATOM 5025 N N . ARG A 1 661 ? 26.996 -7.726 -16.589 1.00 92.62 661 ARG A N 1
ATOM 5026 C CA . ARG A 1 661 ? 26.478 -8.727 -17.537 1.00 92.62 661 ARG A CA 1
ATOM 5027 C C . ARG A 1 661 ? 25.072 -9.219 -17.188 1.00 92.62 661 ARG A C 1
ATOM 5029 O O . ARG A 1 661 ? 24.381 -9.722 -18.073 1.00 92.62 661 ARG A O 1
ATOM 5036 N N . ARG A 1 662 ? 24.638 -9.048 -15.936 1.00 92.56 662 ARG A N 1
ATOM 5037 C CA . ARG A 1 662 ? 23.263 -9.345 -15.496 1.00 92.56 662 ARG A CA 1
ATOM 5038 C C . ARG A 1 662 ? 22.239 -8.359 -16.039 1.00 92.56 662 ARG A C 1
ATOM 5040 O O . ARG A 1 662 ? 21.065 -8.688 -16.132 1.00 92.56 662 ARG A O 1
ATOM 5047 N N . TYR A 1 663 ? 22.670 -7.164 -16.427 1.00 94.12 663 TYR A N 1
ATOM 5048 C CA . TYR A 1 663 ? 21.776 -6.129 -16.924 1.00 94.12 663 TYR A CA 1
ATOM 5049 C C . TYR A 1 663 ? 21.778 -6.147 -18.442 1.00 94.12 663 TYR A C 1
ATOM 5051 O O . TYR A 1 663 ? 22.720 -5.703 -19.101 1.00 94.12 663 TYR A O 1
ATOM 5059 N N . TRP A 1 664 ? 20.713 -6.705 -19.003 1.00 93.44 664 TRP A N 1
ATOM 5060 C CA . TRP A 1 664 ? 20.606 -6.921 -20.432 1.00 93.44 664 TRP A CA 1
ATOM 5061 C C . TRP A 1 664 ? 19.182 -6.725 -20.938 1.00 93.44 664 TRP A C 1
ATOM 5063 O O . TRP A 1 664 ? 18.208 -6.856 -20.202 1.00 93.44 664 TRP A O 1
ATOM 5073 N N . VAL A 1 665 ? 19.085 -6.438 -22.233 1.00 94.19 665 VAL A N 1
ATOM 5074 C CA . VAL A 1 665 ? 17.839 -6.413 -23.002 1.00 94.19 665 VAL A CA 1
ATOM 5075 C C . VAL A 1 665 ? 18.089 -7.000 -24.390 1.00 94.19 665 VAL A C 1
ATOM 5077 O O . VAL A 1 665 ? 19.208 -6.958 -24.900 1.00 94.19 665 VAL A O 1
ATOM 5080 N N . TYR A 1 666 ? 17.056 -7.515 -25.042 1.00 92.88 666 TYR A N 1
ATOM 5081 C CA . TYR A 1 666 ? 17.079 -7.762 -26.480 1.00 92.88 666 TYR A CA 1
ATOM 5082 C C . TYR A 1 666 ? 16.604 -6.512 -27.212 1.00 92.88 666 TYR A C 1
ATOM 5084 O O . TYR A 1 666 ? 15.523 -5.998 -26.924 1.00 92.88 666 TYR A O 1
ATOM 5092 N N . GLU A 1 667 ? 17.367 -6.044 -28.201 1.00 90.69 667 GLU A N 1
ATOM 5093 C CA . GLU A 1 667 ? 16.811 -5.118 -29.187 1.00 90.69 667 GLU A CA 1
ATOM 5094 C C . GLU A 1 667 ? 15.810 -5.887 -30.050 1.00 90.69 667 GLU A C 1
ATOM 5096 O O . GLU A 1 667 ? 16.183 -6.805 -30.781 1.00 90.69 667 GLU A O 1
ATOM 5101 N N . ALA A 1 668 ? 14.535 -5.508 -29.985 1.00 86.06 668 ALA A N 1
ATOM 5102 C CA . ALA A 1 668 ? 13.449 -6.321 -30.516 1.00 86.06 668 ALA A CA 1
ATOM 5103 C C . ALA A 1 668 ? 13.566 -6.553 -32.032 1.00 86.06 668 ALA A C 1
ATOM 5105 O O . ALA A 1 668 ? 13.209 -7.629 -32.498 1.00 86.06 668 ALA A O 1
ATOM 5106 N N . LEU A 1 669 ? 14.089 -5.581 -32.794 1.00 85.50 669 LEU A N 1
ATOM 5107 C CA . LEU A 1 669 ? 14.235 -5.678 -34.253 1.00 85.50 669 LEU A CA 1
ATOM 5108 C C . LEU A 1 669 ? 15.415 -6.554 -34.691 1.00 85.50 669 LEU A C 1
ATOM 5110 O O . LEU A 1 669 ? 15.259 -7.384 -35.581 1.00 85.50 669 LEU A O 1
ATOM 5114 N N . SER A 1 670 ? 16.599 -6.367 -34.098 1.00 85.88 670 SER A N 1
ATOM 5115 C CA . SER A 1 670 ? 17.790 -7.140 -34.485 1.00 85.88 670 SER A CA 1
ATOM 5116 C C . SER A 1 670 ? 17.903 -8.480 -33.764 1.00 85.88 670 SER A C 1
ATOM 5118 O O . SER A 1 670 ? 18.738 -9.300 -34.142 1.00 85.88 670 SER A O 1
ATOM 5120 N N . GLN A 1 671 ? 17.101 -8.681 -32.715 1.00 87.69 671 GLN A N 1
ATOM 5121 C CA . GLN A 1 671 ? 17.146 -9.826 -31.804 1.00 87.69 671 GLN A CA 1
ATOM 5122 C C . GLN A 1 671 ? 18.501 -10.000 -31.101 1.00 87.69 671 GLN A C 1
ATOM 5124 O O . GLN A 1 671 ? 18.793 -11.056 -30.540 1.00 87.69 671 GLN A O 1
ATOM 5129 N N . ARG A 1 672 ? 19.354 -8.970 -31.113 1.00 87.88 672 ARG A N 1
ATOM 5130 C CA . ARG A 1 672 ? 20.652 -9.009 -30.441 1.00 87.88 672 ARG A CA 1
ATOM 5131 C C . ARG A 1 672 ? 20.483 -8.664 -28.971 1.00 87.88 672 ARG A C 1
ATOM 5133 O O . ARG A 1 672 ? 19.863 -7.655 -28.632 1.00 87.88 672 ARG A O 1
ATOM 5140 N N . LYS A 1 673 ? 21.091 -9.483 -28.114 1.00 90.75 673 LYS A N 1
ATOM 5141 C CA . LYS A 1 673 ? 21.271 -9.171 -26.697 1.00 90.75 673 LYS A CA 1
ATOM 5142 C C . LYS A 1 673 ? 22.238 -7.989 -26.575 1.00 90.75 673 LYS A C 1
ATOM 5144 O O . LYS A 1 673 ? 23.319 -8.013 -27.161 1.00 90.75 673 LYS A O 1
ATOM 5149 N N . ARG A 1 674 ? 21.829 -6.959 -25.842 1.00 90.69 674 ARG A N 1
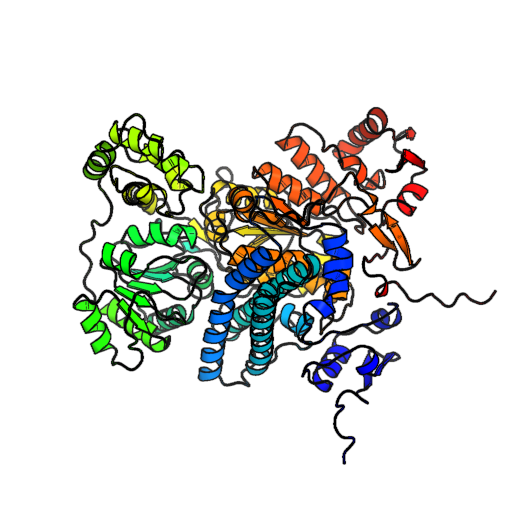ATOM 5150 C CA . ARG A 1 674 ? 22.622 -5.778 -25.489 1.00 90.69 674 ARG A CA 1
ATOM 5151 C C . ARG A 1 674 ? 22.714 -5.683 -23.982 1.00 90.69 674 ARG A C 1
ATOM 5153 O O . ARG A 1 674 ? 21.752 -6.007 -23.286 1.00 90.69 674 ARG A O 1
ATOM 5160 N N . PHE A 1 675 ? 23.848 -5.213 -23.493 1.00 93.50 675 PHE A N 1
ATOM 5161 C CA . PHE A 1 675 ? 23.972 -4.867 -22.088 1.00 93.50 675 PHE A CA 1
ATOM 5162 C C . PHE A 1 675 ? 23.432 -3.461 -21.868 1.00 93.50 675 PHE A C 1
ATOM 5164 O O . PHE A 1 675 ? 23.418 -2.642 -22.787 1.00 93.50 675 PHE A O 1
ATOM 5171 N N . VAL A 1 676 ? 22.926 -3.196 -20.674 1.00 93.69 676 VAL A N 1
ATOM 5172 C CA . VAL A 1 676 ? 22.372 -1.894 -20.296 1.00 93.69 676 VAL A CA 1
ATOM 5173 C C . VAL A 1 676 ? 22.855 -1.528 -18.904 1.00 93.69 676 VAL A C 1
ATOM 5175 O O . VAL A 1 676 ? 23.453 -2.335 -18.193 1.00 93.69 676 VAL A O 1
ATOM 5178 N N . GLU A 1 677 ? 22.614 -0.288 -18.518 1.00 92.19 677 GLU A N 1
ATOM 5179 C CA . GLU A 1 677 ? 22.918 0.190 -17.184 1.00 92.19 677 GLU A CA 1
ATOM 5180 C C . GLU A 1 677 ? 22.101 -0.531 -16.096 1.00 92.19 677 GLU A C 1
ATOM 5182 O O . GLU A 1 677 ? 21.035 -1.087 -16.388 1.00 92.19 677 GLU A O 1
ATOM 5187 N N . PRO A 1 678 ? 22.578 -0.532 -14.836 1.00 92.69 678 PRO A N 1
ATOM 5188 C CA . PRO A 1 678 ? 21.929 -1.249 -13.747 1.00 92.69 678 PRO A CA 1
ATOM 5189 C C . PRO A 1 678 ? 20.652 -0.542 -13.272 1.00 92.69 678 PRO A C 1
ATOM 5191 O O . PRO A 1 678 ? 20.628 0.066 -12.207 1.00 92.69 678 PRO A O 1
ATOM 5194 N N . SER A 1 679 ? 19.586 -0.614 -14.074 1.00 90.00 679 SER A N 1
ATOM 5195 C CA . SER A 1 679 ? 18.299 0.025 -13.803 1.00 90.00 679 SER A CA 1
ATOM 5196 C C . SER A 1 679 ? 17.105 -0.944 -13.942 1.00 90.00 679 SER A C 1
ATOM 5198 O O . SER A 1 679 ? 16.918 -1.521 -15.017 1.00 90.00 679 SER A O 1
ATOM 5200 N N . PRO A 1 680 ? 16.279 -1.117 -12.886 1.00 93.38 680 PRO A N 1
ATOM 5201 C CA . PRO A 1 680 ? 16.520 -0.599 -11.540 1.00 93.38 680 PRO A CA 1
ATOM 5202 C C . PRO A 1 680 ? 17.760 -1.254 -10.911 1.00 93.38 680 PRO A C 1
ATOM 5204 O O . PRO A 1 680 ? 18.116 -2.393 -11.218 1.00 93.38 680 PRO A O 1
ATOM 5207 N N . LYS A 1 681 ? 18.438 -0.530 -10.020 1.00 92.81 681 LYS A N 1
ATOM 5208 C CA . LYS A 1 681 ? 19.665 -1.032 -9.388 1.00 92.81 681 LYS A CA 1
ATOM 5209 C C . LYS A 1 681 ? 19.375 -2.231 -8.491 1.00 92.81 681 LYS A C 1
ATOM 5211 O O . LYS A 1 681 ? 20.067 -3.241 -8.583 1.00 92.81 681 LYS A O 1
ATOM 5216 N N . HIS A 1 682 ? 18.302 -2.150 -7.710 1.00 95.56 682 HIS A N 1
ATOM 5217 C CA . HIS A 1 682 ? 17.756 -3.238 -6.902 1.00 95.56 682 HIS A CA 1
ATOM 5218 C C . HIS A 1 682 ? 16.258 -3.365 -7.182 1.00 95.56 682 HIS A C 1
ATOM 5220 O O . HIS A 1 682 ? 15.629 -2.403 -7.624 1.00 95.56 682 HIS A O 1
ATOM 5226 N N . LEU A 1 683 ? 15.689 -4.541 -6.923 1.00 95.94 683 LEU A N 1
ATOM 5227 C CA . LEU A 1 683 ? 14.252 -4.760 -7.060 1.00 95.94 683 LEU A CA 1
ATOM 5228 C C . LEU A 1 683 ? 13.525 -4.595 -5.715 1.00 95.94 683 LEU A C 1
ATOM 5230 O O . LEU A 1 683 ? 12.456 -3.991 -5.680 1.00 95.94 683 LEU A O 1
ATOM 5234 N N . ILE A 1 684 ? 14.136 -5.065 -4.619 1.00 96.38 684 ILE A N 1
ATOM 5235 C CA . ILE A 1 684 ? 13.735 -4.789 -3.228 1.00 96.38 684 ILE A CA 1
ATOM 5236 C C . ILE A 1 684 ? 15.000 -4.506 -2.423 1.00 96.38 684 ILE A C 1
ATOM 5238 O O . ILE A 1 684 ? 15.876 -5.374 -2.351 1.00 96.38 684 ILE A O 1
ATOM 5242 N N . ILE A 1 685 ? 15.090 -3.331 -1.801 1.00 95.12 685 ILE A N 1
ATOM 5243 C CA . ILE A 1 685 ? 16.213 -2.972 -0.925 1.00 95.12 685 ILE A CA 1
ATOM 5244 C C . ILE A 1 685 ? 15.744 -2.076 0.230 1.00 95.12 685 ILE A C 1
ATOM 5246 O O . ILE A 1 685 ? 14.854 -1.243 0.022 1.00 95.12 685 ILE A O 1
ATOM 5250 N N . PRO A 1 686 ? 16.301 -2.222 1.443 1.00 93.75 686 PRO A N 1
ATOM 5251 C CA . PRO A 1 686 ? 16.084 -1.249 2.500 1.00 93.75 686 PRO A CA 1
ATOM 5252 C C . PRO A 1 686 ? 16.919 0.019 2.299 1.00 93.75 686 PRO A C 1
ATOM 5254 O O . PRO A 1 686 ? 18.027 -0.044 1.774 1.00 93.75 686 PRO A O 1
ATOM 5257 N N . ALA A 1 687 ? 16.386 1.146 2.764 1.00 94.00 687 ALA A N 1
ATOM 5258 C CA . ALA A 1 687 ? 17.112 2.389 2.999 1.00 94.00 687 ALA A CA 1
ATOM 5259 C C . ALA A 1 687 ? 17.158 2.672 4.506 1.00 94.00 687 ALA A C 1
ATOM 5261 O O . ALA A 1 687 ? 16.177 2.415 5.210 1.00 94.00 687 ALA A O 1
ATOM 5262 N N . GLU A 1 688 ? 18.263 3.221 5.001 1.00 91.44 688 GLU A N 1
ATOM 5263 C CA . GLU A 1 688 ? 18.412 3.629 6.399 1.00 91.44 688 GLU A CA 1
ATOM 5264 C C . GLU A 1 688 ? 17.760 4.992 6.659 1.00 91.44 688 GLU A C 1
ATOM 5266 O O . GLU A 1 688 ? 17.108 5.185 7.687 1.00 91.44 688 GLU A O 1
ATOM 5271 N N . THR A 1 689 ? 17.883 5.922 5.707 1.00 94.25 689 THR A N 1
ATOM 5272 C CA . THR A 1 689 ? 17.359 7.288 5.826 1.00 94.25 689 THR A CA 1
ATOM 5273 C C . THR A 1 689 ? 16.350 7.620 4.732 1.00 94.25 689 THR A C 1
ATOM 5275 O O . THR A 1 689 ? 16.315 7.015 3.656 1.00 94.25 689 THR A O 1
ATOM 5278 N N . ARG A 1 690 ? 15.503 8.618 4.997 1.00 95.25 690 ARG A N 1
ATOM 5279 C CA . ARG A 1 690 ? 14.541 9.130 4.013 1.00 95.25 690 ARG A CA 1
ATOM 5280 C C . ARG A 1 690 ? 15.237 9.745 2.794 1.00 95.25 690 ARG A C 1
ATOM 5282 O O . ARG A 1 690 ? 14.734 9.613 1.680 1.00 95.25 690 ARG A O 1
ATOM 5289 N N . GLU A 1 691 ? 16.396 10.373 2.990 1.00 97.69 691 GLU A N 1
ATOM 5290 C CA . GLU A 1 691 ? 17.214 10.971 1.934 1.00 97.69 691 GLU A CA 1
ATOM 5291 C C . GLU A 1 691 ? 17.773 9.893 0.993 1.00 97.69 691 GLU A C 1
ATOM 5293 O O . GLU A 1 691 ? 17.693 10.031 -0.231 1.00 97.69 691 GLU A O 1
ATOM 5298 N N . GLU A 1 692 ? 18.264 8.782 1.552 1.00 97.19 692 GLU A N 1
ATOM 5299 C CA . GLU A 1 692 ? 18.697 7.611 0.783 1.00 97.19 692 GLU A CA 1
ATOM 5300 C C . GLU A 1 692 ? 17.531 6.998 0.002 1.00 97.19 692 GLU A C 1
ATOM 5302 O O . GLU A 1 692 ? 17.667 6.704 -1.188 1.00 97.19 692 GLU A O 1
ATOM 5307 N N . ALA A 1 693 ? 16.357 6.877 0.629 1.00 96.75 693 ALA A N 1
ATOM 5308 C CA . ALA A 1 693 ? 15.176 6.336 -0.029 1.00 96.75 693 ALA A CA 1
ATOM 5309 C C . ALA A 1 693 ? 14.742 7.170 -1.245 1.00 96.75 693 ALA A C 1
ATOM 5311 O O . ALA A 1 693 ? 14.479 6.612 -2.314 1.00 96.75 693 ALA A O 1
ATOM 5312 N N . VAL A 1 694 ? 14.707 8.502 -1.110 1.00 97.75 694 VAL A N 1
ATOM 5313 C CA . VAL A 1 694 ? 14.393 9.423 -2.216 1.00 97.75 694 VAL A CA 1
ATOM 5314 C C . VAL A 1 694 ? 15.445 9.331 -3.320 1.00 97.75 694 VAL A C 1
ATOM 5316 O O . VAL A 1 694 ? 15.088 9.243 -4.497 1.00 97.75 694 VAL A O 1
ATOM 5319 N N . ASN A 1 695 ? 16.732 9.291 -2.972 1.00 97.12 695 ASN A N 1
ATOM 5320 C CA . ASN A 1 695 ? 17.794 9.169 -3.966 1.00 97.12 695 ASN A CA 1
ATOM 5321 C C . ASN A 1 695 ? 17.714 7.849 -4.756 1.00 97.12 695 ASN A C 1
ATOM 5323 O O . ASN A 1 695 ? 17.781 7.860 -5.990 1.00 97.12 695 ASN A O 1
ATOM 5327 N N . MET A 1 696 ? 17.502 6.720 -4.072 1.00 96.19 696 MET A N 1
ATOM 5328 C CA . MET A 1 696 ? 17.313 5.419 -4.719 1.00 96.19 696 MET A CA 1
ATOM 5329 C C . MET A 1 696 ? 16.073 5.401 -5.616 1.00 96.19 696 MET A C 1
ATOM 5331 O O . MET A 1 696 ? 16.134 4.900 -6.741 1.00 96.19 696 MET A O 1
ATOM 5335 N N . ALA A 1 697 ? 14.967 5.994 -5.164 1.00 96.19 697 ALA A N 1
ATOM 5336 C CA . ALA A 1 697 ? 13.750 6.112 -5.956 1.00 96.19 697 ALA A CA 1
ATOM 5337 C C . ALA A 1 697 ? 13.981 6.905 -7.256 1.00 96.19 697 ALA A C 1
ATOM 5339 O O . ALA A 1 697 ? 13.542 6.467 -8.323 1.00 96.19 697 ALA A O 1
ATOM 5340 N N . CYS A 1 698 ? 14.717 8.022 -7.197 1.00 94.88 698 CYS A N 1
ATOM 5341 C CA . CYS A 1 698 ? 15.126 8.786 -8.380 1.00 94.88 698 CYS A CA 1
ATOM 5342 C C . CYS A 1 698 ? 16.022 7.963 -9.322 1.00 94.88 698 CYS A C 1
ATOM 5344 O O . CYS A 1 698 ? 15.824 7.993 -10.536 1.00 94.88 698 CYS A O 1
ATOM 5346 N N . CYS A 1 699 ? 16.960 7.180 -8.779 1.00 94.25 699 CYS A N 1
ATOM 5347 C CA . CYS A 1 699 ? 17.825 6.293 -9.562 1.00 94.25 699 CYS A CA 1
ATOM 5348 C C . CYS A 1 699 ? 17.022 5.258 -10.375 1.00 94.25 699 CYS A C 1
ATOM 5350 O O . CYS A 1 699 ? 17.270 5.060 -11.565 1.00 94.25 699 CYS A O 1
ATOM 5352 N N . TYR A 1 700 ? 16.014 4.624 -9.767 1.00 93.44 700 TYR A N 1
ATOM 5353 C CA . TYR A 1 700 ? 15.224 3.560 -10.411 1.00 93.44 700 TYR A CA 1
ATOM 5354 C C . TYR A 1 700 ? 14.393 4.044 -11.602 1.00 93.44 700 TYR A C 1
ATOM 5356 O O . TYR A 1 700 ? 13.994 3.241 -12.451 1.00 93.44 700 TYR A O 1
ATOM 5364 N N . ASN A 1 701 ? 14.152 5.350 -11.675 1.00 91.31 701 ASN A N 1
ATOM 5365 C CA . ASN A 1 701 ? 13.388 5.988 -12.737 1.00 91.31 701 ASN A CA 1
ATOM 5366 C C . ASN A 1 701 ? 14.226 6.323 -13.976 1.00 91.31 701 ASN A C 1
ATOM 5368 O O . ASN A 1 701 ? 13.663 6.677 -15.013 1.00 91.31 701 ASN A O 1
ATOM 5372 N N . VAL A 1 702 ? 15.550 6.146 -13.921 1.00 91.62 702 VAL A N 1
ATOM 5373 C CA . VAL A 1 702 ? 16.425 6.287 -15.086 1.00 91.62 702 VAL A CA 1
ATOM 5374 C C . VAL A 1 702 ? 16.439 4.969 -15.875 1.00 91.62 702 VAL A C 1
ATOM 5376 O O . VAL A 1 702 ? 17.224 4.079 -15.568 1.00 91.62 702 VAL A O 1
ATOM 5379 N N . LYS A 1 703 ? 15.568 4.800 -16.878 1.00 90.12 703 LYS A N 1
ATOM 5380 C CA . LYS A 1 703 ? 15.317 3.497 -17.535 1.00 90.12 703 LYS A CA 1
ATOM 5381 C C . LYS A 1 703 ? 16.047 3.304 -18.878 1.00 90.12 703 LYS A C 1
ATOM 5383 O O . LYS A 1 703 ? 16.126 4.260 -19.663 1.00 90.12 703 LYS A O 1
ATOM 5388 N N . PRO A 1 704 ? 16.485 2.075 -19.231 1.00 89.06 704 PRO A N 1
ATOM 5389 C CA . PRO A 1 704 ? 17.278 1.804 -20.441 1.00 89.06 704 PRO A CA 1
ATOM 5390 C C . PRO A 1 704 ? 16.664 2.309 -21.746 1.00 89.06 704 PRO A C 1
ATOM 5392 O O . PRO A 1 704 ? 17.340 2.965 -22.549 1.00 89.06 704 PRO A O 1
ATOM 5395 N N . ALA A 1 705 ? 15.372 2.054 -21.950 1.00 87.62 705 ALA A N 1
ATOM 5396 C CA . ALA A 1 705 ? 14.669 2.327 -23.200 1.00 87.62 705 ALA A CA 1
ATOM 5397 C C . ALA A 1 705 ? 13.970 3.696 -23.242 1.00 87.62 705 ALA A C 1
ATOM 5399 O O . ALA A 1 705 ? 13.159 3.943 -24.137 1.00 87.62 705 ALA A O 1
ATOM 5400 N N . GLN A 1 706 ? 14.283 4.607 -22.314 1.00 83.88 706 GLN A N 1
ATOM 5401 C CA . GLN A 1 706 ? 13.818 5.994 -22.380 1.00 83.88 706 GLN A CA 1
ATOM 5402 C C . GLN A 1 706 ? 14.508 6.759 -23.514 1.00 83.88 706 GLN A C 1
ATOM 5404 O O . GLN A 1 706 ? 15.737 6.748 -23.645 1.00 83.88 706 GLN A O 1
ATOM 5409 N N . GLY A 1 707 ? 13.709 7.470 -24.313 1.00 74.94 707 GLY A N 1
ATOM 5410 C CA . GLY A 1 707 ? 14.216 8.399 -25.325 1.00 74.94 707 GLY A CA 1
ATOM 5411 C C . GLY A 1 707 ? 14.837 9.648 -24.694 1.00 74.94 707 GLY A C 1
ATOM 5412 O O . GLY A 1 707 ? 15.943 10.031 -25.063 1.00 74.94 707 GLY A O 1
ATOM 5413 N N . PHE A 1 708 ? 14.172 10.222 -23.686 1.00 80.06 708 PHE A N 1
ATOM 5414 C CA . PHE A 1 708 ? 14.597 11.429 -22.973 1.00 80.06 708 PHE A CA 1
ATOM 5415 C C . PHE A 1 708 ? 14.945 11.091 -21.520 1.00 80.06 708 PHE A C 1
ATOM 5417 O O . PHE A 1 708 ? 14.059 10.759 -20.739 1.00 80.06 708 PHE A O 1
ATOM 5424 N N . ARG A 1 709 ? 16.232 11.153 -21.154 1.00 86.19 709 ARG A N 1
ATOM 5425 C CA . ARG A 1 709 ? 16.705 10.761 -19.808 1.00 86.19 709 ARG A CA 1
ATOM 5426 C C . ARG A 1 709 ? 17.145 11.902 -18.913 1.00 86.19 709 ARG A C 1
ATOM 5428 O O . ARG A 1 709 ? 17.317 11.689 -17.720 1.00 86.19 709 ARG A O 1
ATOM 5435 N N . MET A 1 710 ? 17.323 13.086 -19.489 1.00 89.62 710 MET A N 1
ATOM 5436 C CA . MET A 1 710 ? 17.947 14.221 -18.819 1.00 89.62 710 MET A CA 1
ATOM 5437 C C . MET A 1 710 ? 17.326 14.518 -17.457 1.00 89.62 710 MET A C 1
ATOM 5439 O O . MET A 1 710 ? 18.047 14.544 -16.473 1.00 89.62 710 MET A O 1
ATOM 5443 N N . THR A 1 711 ? 16.003 14.660 -17.388 1.00 89.31 711 THR A N 1
ATOM 5444 C CA . THR A 1 711 ? 15.281 14.958 -16.142 1.00 89.31 711 THR A CA 1
ATOM 5445 C C . THR A 1 711 ? 15.376 13.836 -15.110 1.00 89.31 711 THR A C 1
ATOM 5447 O O . THR A 1 711 ? 15.488 14.104 -13.918 1.00 89.31 711 THR A O 1
ATOM 5450 N N . PHE A 1 712 ? 15.356 12.574 -15.550 1.00 91.31 712 PHE A N 1
ATOM 5451 C CA . PHE A 1 712 ? 15.491 11.428 -14.649 1.00 91.31 712 PHE A CA 1
ATOM 5452 C C . PHE A 1 712 ? 16.899 11.372 -14.047 1.00 91.31 712 PHE A C 1
ATOM 5454 O O . PHE A 1 712 ? 17.056 11.210 -12.839 1.00 91.31 712 PHE A O 1
ATOM 5461 N N . LEU A 1 713 ? 17.926 11.553 -14.886 1.00 93.19 713 LEU A N 1
ATOM 5462 C CA . LEU A 1 713 ? 19.311 11.582 -14.430 1.00 93.19 713 LEU A CA 1
ATOM 5463 C C . LEU A 1 713 ? 19.585 12.813 -13.557 1.00 93.19 713 LEU A C 1
ATOM 5465 O O . LEU A 1 713 ? 20.275 12.684 -12.554 1.00 93.19 713 LEU A O 1
ATOM 5469 N N . ASP A 1 714 ? 19.012 13.971 -13.889 1.00 93.44 714 ASP A N 1
ATOM 5470 C CA . ASP A 1 714 ? 19.095 15.183 -13.069 1.00 93.44 714 ASP A CA 1
ATOM 5471 C C . ASP A 1 714 ? 18.563 14.931 -11.658 1.00 93.44 714 ASP A C 1
ATOM 5473 O O . ASP A 1 714 ? 19.272 15.177 -10.691 1.00 93.44 714 ASP A O 1
ATOM 5477 N N . GLY A 1 715 ? 17.379 14.318 -11.531 1.00 92.94 715 GLY A N 1
ATOM 5478 C CA . GLY A 1 715 ? 16.815 13.959 -10.229 1.00 92.94 715 GLY A CA 1
ATOM 5479 C C . GLY A 1 715 ? 17.726 13.042 -9.406 1.00 92.94 715 GLY A C 1
ATOM 5480 O O . GLY A 1 715 ? 17.863 13.235 -8.198 1.00 92.94 715 GLY A O 1
ATOM 5481 N N . TYR A 1 716 ? 18.387 12.068 -10.041 1.00 94.62 716 TYR A N 1
ATOM 5482 C CA . TYR A 1 716 ? 19.332 11.187 -9.352 1.00 94.62 716 TYR A CA 1
ATOM 5483 C C . TYR A 1 716 ? 20.607 11.923 -8.910 1.00 94.62 716 TYR A C 1
ATOM 5485 O O . TYR A 1 716 ? 21.021 11.804 -7.757 1.00 94.62 716 TYR A O 1
ATOM 5493 N N . LEU A 1 717 ? 21.211 12.704 -9.808 1.00 96.06 717 LEU A N 1
ATOM 5494 C CA . LEU A 1 717 ? 22.447 13.439 -9.540 1.00 96.06 717 LEU A CA 1
ATOM 5495 C C . LEU A 1 717 ? 22.243 14.551 -8.506 1.00 96.06 717 LEU A C 1
ATOM 5497 O O . LEU A 1 717 ? 23.064 14.699 -7.604 1.00 96.06 717 LEU A O 1
ATOM 5501 N N . ASP A 1 718 ? 21.160 15.316 -8.631 1.00 94.94 718 ASP A N 1
ATOM 5502 C CA . ASP A 1 718 ? 20.842 16.444 -7.756 1.00 94.94 718 ASP A CA 1
ATOM 5503 C C . ASP A 1 718 ? 20.542 15.980 -6.330 1.00 94.94 718 ASP A C 1
ATOM 5505 O O . ASP A 1 718 ? 21.165 16.463 -5.388 1.00 94.94 718 ASP A O 1
ATOM 5509 N N . THR A 1 719 ? 19.676 14.972 -6.163 1.00 96.12 719 THR A N 1
ATOM 5510 C CA . THR A 1 719 ? 19.384 14.423 -4.826 1.00 96.12 719 THR A CA 1
ATOM 5511 C C . THR A 1 719 ? 20.631 13.838 -4.170 1.00 96.12 719 THR A C 1
ATOM 5513 O O . THR A 1 719 ? 20.852 14.058 -2.982 1.00 96.12 719 THR A O 1
ATOM 5516 N N . HIS A 1 720 ? 21.493 13.152 -4.930 1.00 96.75 720 HIS A N 1
ATOM 5517 C CA . HIS A 1 720 ? 22.726 12.606 -4.367 1.00 96.75 720 HIS A CA 1
ATOM 5518 C C . HIS A 1 720 ? 23.680 13.720 -3.919 1.00 96.75 720 HIS A C 1
ATOM 5520 O O . HIS A 1 720 ? 24.193 13.705 -2.802 1.00 96.75 720 HIS A O 1
ATOM 5526 N N . GLN A 1 721 ? 23.871 14.727 -4.774 1.00 96.00 721 GLN A N 1
ATOM 5527 C CA . GLN A 1 721 ? 24.728 15.870 -4.485 1.00 96.00 721 GLN A CA 1
ATOM 5528 C C . GLN A 1 721 ? 24.217 16.680 -3.290 1.00 96.00 721 GLN A C 1
ATOM 5530 O O . GLN A 1 721 ? 25.025 17.148 -2.486 1.00 96.00 721 GLN A O 1
ATOM 5535 N N . GLN A 1 722 ? 22.901 16.856 -3.173 1.00 96.62 722 GLN A N 1
ATOM 5536 C CA . GLN A 1 722 ? 22.281 17.616 -2.095 1.00 96.62 722 GLN A CA 1
ATOM 5537 C C . GLN A 1 722 ? 22.377 16.899 -0.748 1.00 96.62 722 GLN A C 1
ATOM 5539 O O . GLN A 1 722 ? 22.671 17.548 0.253 1.00 96.62 722 GLN A O 1
ATOM 5544 N N . TYR A 1 723 ? 22.114 15.591 -0.705 1.00 97.44 723 TYR A N 1
ATOM 5545 C CA . TYR A 1 723 ? 22.032 14.862 0.563 1.00 97.44 723 TYR A CA 1
ATOM 5546 C C . TYR A 1 723 ? 23.365 14.255 1.005 1.00 97.44 723 TYR A C 1
ATOM 5548 O O . TYR A 1 723 ? 23.604 14.136 2.204 1.00 97.44 723 TYR A O 1
ATOM 5556 N N . PHE A 1 724 ? 24.244 13.906 0.061 1.00 97.19 724 PHE A N 1
ATOM 5557 C CA . PHE A 1 724 ? 25.512 13.220 0.343 1.00 97.19 724 PHE A CA 1
ATOM 5558 C C . PHE A 1 724 ? 26.751 14.041 -0.033 1.00 97.19 724 PHE A C 1
ATOM 5560 O O . PHE A 1 724 ? 27.868 13.639 0.275 1.00 97.19 724 PHE A O 1
ATOM 5567 N N . GLY A 1 725 ? 26.589 15.207 -0.669 1.00 97.06 725 GLY A N 1
ATOM 5568 C CA . GLY A 1 725 ? 27.698 16.123 -0.959 1.00 97.06 725 GLY A CA 1
ATOM 5569 C C . GLY A 1 725 ? 28.601 15.705 -2.126 1.00 97.06 725 GLY A C 1
ATOM 5570 O O . GLY A 1 725 ? 29.549 16.423 -2.447 1.00 97.06 725 GLY A O 1
ATOM 5571 N N . GLU A 1 726 ? 28.288 14.608 -2.812 1.00 95.25 726 GLU A N 1
ATOM 5572 C CA . GLU A 1 726 ? 29.082 14.064 -3.917 1.00 95.25 726 GLU A CA 1
ATOM 5573 C C . GLU A 1 726 ? 28.206 13.500 -5.046 1.00 95.25 726 GLU A C 1
ATOM 5575 O O . GLU A 1 726 ? 26.984 13.416 -4.913 1.00 95.25 726 GLU A O 1
ATOM 5580 N N . LEU A 1 727 ? 28.820 13.110 -6.168 1.00 95.44 727 LEU A N 1
ATOM 5581 C CA . LEU A 1 727 ? 28.126 12.386 -7.236 1.00 95.44 727 LEU A CA 1
ATOM 5582 C C . LEU A 1 727 ? 28.140 10.873 -6.967 1.00 95.44 727 LEU A C 1
ATOM 5584 O O . LEU A 1 727 ? 29.151 10.366 -6.479 1.00 95.44 727 LEU A O 1
ATOM 5588 N N . PRO A 1 728 ? 27.081 10.133 -7.346 1.00 94.50 728 PRO A N 1
ATOM 5589 C CA . PRO A 1 728 ? 27.050 8.687 -7.158 1.00 94.50 728 PRO A CA 1
ATOM 5590 C C . PRO A 1 728 ? 28.124 7.993 -7.996 1.00 94.50 728 PRO A C 1
ATOM 5592 O O . PRO A 1 728 ? 28.202 8.216 -9.195 1.00 94.50 728 PRO A O 1
ATOM 5595 N N . ASP A 1 729 ? 28.914 7.092 -7.426 1.00 92.31 729 ASP A N 1
ATOM 5596 C CA . ASP A 1 729 ? 30.040 6.436 -8.116 1.00 92.31 729 ASP A CA 1
ATOM 5597 C C . ASP A 1 729 ? 29.688 5.712 -9.440 1.00 92.31 729 ASP A C 1
ATOM 5599 O O . ASP A 1 729 ? 30.543 5.532 -10.311 1.00 92.31 729 ASP A O 1
ATOM 5603 N N . ASP A 1 730 ? 28.434 5.296 -9.615 1.00 93.19 730 ASP A N 1
ATOM 5604 C CA . ASP A 1 730 ? 27.921 4.601 -10.794 1.00 93.19 730 ASP A CA 1
ATOM 5605 C C . ASP A 1 730 ? 27.198 5.511 -11.799 1.00 93.19 730 ASP A C 1
ATOM 5607 O O . ASP A 1 730 ? 26.814 5.033 -12.872 1.00 93.19 730 ASP A O 1
ATOM 5611 N N . TRP A 1 731 ? 27.093 6.817 -11.529 1.00 94.44 731 TRP A N 1
ATOM 5612 C CA . TRP A 1 731 ? 26.417 7.788 -12.392 1.00 94.44 731 TRP A CA 1
ATOM 5613 C C . TRP A 1 731 ? 26.867 7.782 -13.868 1.00 94.44 731 TRP A C 1
ATOM 5615 O O . TRP A 1 731 ? 25.995 7.893 -14.739 1.00 94.44 731 TRP A O 1
ATOM 5625 N N . PRO A 1 732 ? 28.161 7.571 -14.216 1.00 93.44 732 PRO A N 1
ATOM 5626 C CA . PRO A 1 732 ? 28.601 7.555 -15.612 1.00 93.44 732 PRO A CA 1
ATOM 5627 C C . PRO A 1 732 ? 27.963 6.428 -16.425 1.00 93.44 732 PRO A C 1
ATOM 5629 O O . PRO A 1 732 ? 27.850 6.532 -17.643 1.00 93.44 732 PRO A O 1
ATOM 5632 N N . ARG A 1 733 ? 27.522 5.348 -15.766 1.00 91.31 733 ARG A N 1
ATOM 5633 C CA . ARG A 1 733 ? 26.897 4.193 -16.426 1.00 91.31 733 ARG A CA 1
ATOM 5634 C C . ARG A 1 733 ? 25.519 4.517 -16.987 1.00 91.31 733 ARG A C 1
ATOM 5636 O O . ARG A 1 733 ? 25.056 3.796 -17.858 1.00 91.31 733 ARG A O 1
ATOM 5643 N N . TYR A 1 734 ? 24.875 5.573 -16.497 1.00 92.56 734 TYR A N 1
ATOM 5644 C CA . TYR A 1 734 ? 23.541 5.994 -16.925 1.00 92.56 734 TYR A CA 1
ATOM 5645 C C . TYR A 1 734 ? 23.581 7.023 -18.068 1.00 92.56 734 TYR A C 1
ATOM 5647 O O . TYR A 1 734 ? 22.523 7.472 -18.517 1.00 92.56 734 TYR A O 1
ATOM 5655 N N . VAL A 1 735 ? 24.779 7.394 -18.541 1.00 92.62 735 VAL A N 1
ATOM 5656 C CA . VAL A 1 735 ? 25.007 8.380 -19.605 1.00 92.62 735 VAL A CA 1
ATOM 5657 C C . VAL A 1 735 ? 25.308 7.659 -20.915 1.00 92.62 735 VAL A C 1
ATOM 5659 O O . VAL A 1 735 ? 26.304 6.956 -21.030 1.00 92.62 735 VAL A O 1
ATOM 5662 N N . ARG A 1 736 ? 24.482 7.868 -21.944 1.00 89.50 736 ARG A N 1
ATOM 5663 C CA . ARG A 1 736 ? 24.705 7.307 -23.293 1.00 89.50 736 ARG A CA 1
ATOM 5664 C C . ARG A 1 736 ? 25.250 8.353 -24.262 1.00 89.50 736 ARG A C 1
ATOM 5666 O O . ARG A 1 736 ? 25.855 8.033 -25.283 1.00 89.50 736 ARG A O 1
ATOM 5673 N N . SER A 1 737 ? 24.972 9.623 -23.978 1.00 89.31 737 SER A N 1
ATOM 5674 C CA . SER A 1 737 ? 25.357 10.773 -24.792 1.00 89.31 737 SER A CA 1
ATOM 5675 C C . SER A 1 737 ? 25.374 12.057 -23.956 1.00 89.31 737 SER A C 1
ATOM 5677 O O . SER A 1 737 ? 24.715 12.100 -22.914 1.00 89.31 737 SER A O 1
ATOM 5679 N N . PRO A 1 738 ? 25.998 13.153 -24.436 1.00 90.19 738 PRO A N 1
ATOM 5680 C CA . PRO A 1 738 ? 25.864 14.469 -23.802 1.00 90.19 738 PRO A CA 1
ATOM 5681 C C . PRO A 1 738 ? 24.411 14.944 -23.633 1.00 90.19 738 PRO A C 1
ATOM 5683 O O . PRO A 1 738 ? 24.138 15.796 -22.788 1.00 90.19 738 PRO A O 1
ATOM 5686 N N . GLY A 1 739 ? 23.481 14.420 -24.442 1.00 89.50 739 GLY A N 1
ATOM 5687 C CA . GLY A 1 739 ? 22.056 14.742 -24.375 1.00 89.50 739 GLY A CA 1
ATOM 5688 C C . GLY A 1 739 ? 21.343 14.165 -23.150 1.00 89.50 739 GLY A C 1
ATOM 5689 O O . GLY A 1 739 ? 20.307 14.697 -22.765 1.00 89.50 739 GLY A O 1
ATOM 5690 N N . ASP A 1 740 ? 21.905 13.137 -22.507 1.00 91.12 740 ASP A N 1
ATOM 5691 C CA . ASP A 1 740 ? 21.373 12.612 -21.245 1.00 91.12 740 ASP A CA 1
ATOM 5692 C C . ASP A 1 740 ? 21.792 13.484 -20.043 1.00 91.12 740 ASP A C 1
ATOM 5694 O O . ASP A 1 740 ? 21.208 13.360 -18.974 1.00 91.12 740 ASP A O 1
ATOM 5698 N N . LEU A 1 741 ? 22.780 14.377 -20.200 1.00 93.38 741 LEU A N 1
ATOM 5699 C CA . LEU A 1 741 ? 23.287 15.216 -19.110 1.00 93.38 741 LEU A CA 1
ATOM 5700 C C . LEU A 1 741 ? 22.430 16.477 -18.893 1.00 93.38 741 LEU A C 1
ATOM 5702 O O . LEU A 1 741 ? 22.086 17.147 -19.885 1.00 93.38 741 LEU A O 1
ATOM 5706 N N . PRO A 1 742 ? 22.185 16.872 -17.624 1.00 91.81 742 PRO A N 1
ATOM 5707 C CA . PRO A 1 742 ? 21.465 18.100 -17.286 1.00 91.81 742 PRO A CA 1
ATOM 5708 C C . PRO A 1 742 ? 22.089 19.339 -17.929 1.00 91.81 742 PRO A C 1
ATOM 5710 O O . PRO A 1 742 ? 23.308 19.516 -17.893 1.00 91.81 742 PRO A O 1
ATOM 5713 N N . ILE A 1 743 ? 21.264 20.222 -18.505 1.00 89.69 743 ILE A N 1
ATOM 5714 C CA . ILE A 1 743 ? 21.742 21.397 -19.259 1.00 89.69 743 ILE A CA 1
ATOM 5715 C C . ILE A 1 743 ? 22.598 22.318 -18.384 1.00 89.69 743 ILE A C 1
ATOM 5717 O O . ILE A 1 743 ? 23.708 22.666 -18.788 1.00 89.69 743 ILE A O 1
ATOM 5721 N N . ALA A 1 744 ? 22.113 22.677 -17.191 1.00 87.38 744 ALA A N 1
ATOM 5722 C CA . ALA A 1 744 ? 22.780 23.635 -16.307 1.00 87.38 744 ALA A CA 1
ATOM 5723 C C . ALA A 1 744 ? 24.175 23.161 -15.851 1.00 87.38 744 ALA A C 1
ATOM 5725 O O . ALA A 1 744 ? 25.085 23.971 -15.696 1.00 87.38 744 ALA A O 1
ATOM 5726 N N . GLY A 1 745 ? 24.361 21.846 -15.688 1.00 88.25 745 GLY A N 1
ATOM 5727 C CA . GLY A 1 745 ? 25.610 21.234 -15.228 1.00 88.25 745 GLY A CA 1
ATOM 5728 C C . GLY A 1 745 ? 26.449 20.566 -16.319 1.00 88.25 745 GLY A C 1
ATOM 5729 O O . GLY A 1 745 ? 27.490 19.993 -16.004 1.00 88.25 745 GLY A O 1
ATOM 5730 N N . ARG A 1 746 ? 26.040 20.601 -17.597 1.00 93.06 746 ARG A N 1
ATOM 5731 C CA . ARG A 1 746 ? 26.623 19.743 -18.648 1.00 93.06 746 ARG A CA 1
ATOM 5732 C C . ARG A 1 746 ? 28.138 19.878 -18.773 1.00 93.06 746 ARG A C 1
ATOM 5734 O O . ARG A 1 746 ? 28.828 18.869 -18.874 1.00 93.06 746 ARG A O 1
ATOM 5741 N N . ALA A 1 747 ? 28.660 21.104 -18.757 1.00 92.81 747 ALA A N 1
ATOM 5742 C CA . ALA A 1 747 ? 30.099 21.344 -18.860 1.00 92.81 747 ALA A CA 1
ATOM 5743 C C . ALA A 1 747 ? 30.872 20.741 -17.674 1.00 92.81 747 ALA A C 1
ATOM 5745 O O . ALA A 1 747 ? 31.909 20.114 -17.882 1.00 92.81 747 ALA A O 1
ATOM 5746 N N . ARG A 1 748 ? 30.328 20.866 -16.452 1.00 93.88 748 ARG A N 1
ATOM 5747 C CA . ARG A 1 748 ? 30.885 20.265 -15.230 1.00 93.88 748 ARG A CA 1
ATOM 5748 C C . ARG A 1 748 ? 30.927 18.743 -15.346 1.00 93.88 748 ARG A C 1
ATOM 5750 O O . ARG A 1 748 ? 31.978 18.147 -15.150 1.00 93.88 748 ARG A O 1
ATOM 5757 N N . PHE A 1 749 ? 29.806 18.129 -15.721 1.00 95.44 749 PHE A N 1
ATOM 5758 C CA . PHE A 1 749 ? 29.699 16.675 -15.844 1.00 95.44 749 PHE A CA 1
ATOM 5759 C C . PHE A 1 749 ? 30.615 16.106 -16.933 1.00 95.44 749 PHE A C 1
ATOM 5761 O O . PHE A 1 749 ? 31.264 15.091 -16.713 1.00 95.44 749 PHE A O 1
ATOM 5768 N N . LEU A 1 750 ? 30.730 16.770 -18.088 1.00 95.31 750 LEU A N 1
ATOM 5769 C CA . LEU A 1 750 ? 31.658 16.350 -19.144 1.00 95.31 750 LEU A CA 1
ATOM 5770 C C . LEU A 1 750 ? 33.125 16.441 -18.705 1.00 95.31 750 LEU A C 1
ATOM 5772 O O . LEU A 1 750 ? 33.903 15.542 -19.017 1.00 95.31 750 LEU A O 1
ATOM 5776 N N . ALA A 1 751 ? 33.499 17.499 -17.980 1.00 94.19 751 ALA A N 1
ATOM 5777 C CA . ALA A 1 751 ? 34.843 17.626 -17.421 1.00 94.19 751 ALA A CA 1
ATOM 5778 C C . ALA A 1 751 ? 35.132 16.524 -16.388 1.00 94.19 751 ALA A C 1
ATOM 5780 O O . ALA A 1 751 ? 36.236 15.991 -16.349 1.00 94.19 751 ALA A O 1
ATOM 5781 N N . GLU A 1 752 ? 34.137 16.137 -15.590 1.00 95.12 752 GLU A N 1
ATOM 5782 C CA . GLU A 1 752 ? 34.271 15.062 -14.607 1.00 95.12 752 GLU A CA 1
ATOM 5783 C C . GLU A 1 752 ? 34.384 13.670 -15.244 1.00 95.12 752 GLU A C 1
ATOM 5785 O O . GLU A 1 752 ? 35.232 12.879 -14.829 1.00 95.12 752 GLU A O 1
ATOM 5790 N N . LEU A 1 753 ? 33.604 13.386 -16.294 1.00 95.31 753 LEU A N 1
ATOM 5791 C CA . LEU A 1 753 ? 33.737 12.152 -17.081 1.00 95.31 753 LEU A CA 1
ATOM 5792 C C . LEU A 1 753 ? 35.147 11.999 -17.663 1.00 95.31 753 LEU A C 1
ATOM 5794 O O . LEU A 1 753 ? 35.714 10.905 -17.631 1.00 95.31 753 LEU A O 1
ATOM 5798 N N . GLU A 1 754 ? 35.719 13.097 -18.158 1.00 95.12 754 GLU A N 1
ATOM 5799 C CA . GLU A 1 754 ? 37.079 13.129 -18.696 1.00 95.12 754 GLU A CA 1
ATOM 5800 C C . GLU A 1 754 ? 38.140 12.955 -17.606 1.00 95.12 754 GLU A C 1
ATOM 5802 O O . GLU A 1 754 ? 39.013 12.097 -17.720 1.00 95.12 754 GLU A O 1
ATOM 5807 N N . ALA A 1 755 ? 38.038 13.721 -16.518 1.00 94.81 755 ALA A N 1
ATOM 5808 C CA . ALA A 1 755 ? 39.048 13.737 -15.466 1.00 94.81 755 ALA A CA 1
ATOM 5809 C C . ALA A 1 755 ? 39.062 12.468 -14.598 1.00 94.81 755 ALA A C 1
ATOM 5811 O O . ALA A 1 755 ? 40.129 12.069 -14.134 1.00 94.81 755 ALA A O 1
ATOM 5812 N N . LYS A 1 756 ? 37.899 11.851 -14.341 1.00 94.75 756 LYS A N 1
ATOM 5813 C CA . LYS A 1 756 ? 37.758 10.775 -13.340 1.00 94.75 756 LYS A CA 1
ATOM 5814 C C . LYS A 1 756 ? 37.306 9.430 -13.898 1.00 94.75 756 LYS A C 1
ATOM 5816 O O . LYS A 1 756 ? 37.529 8.412 -13.250 1.00 94.75 756 LYS A O 1
ATOM 5821 N N . HIS A 1 757 ? 36.671 9.402 -15.069 1.00 92.38 757 HIS A N 1
ATOM 5822 C CA . HIS A 1 757 ? 36.027 8.188 -15.583 1.00 92.38 757 HIS A CA 1
ATOM 5823 C C . HIS A 1 757 ? 36.598 7.700 -16.915 1.00 92.38 757 HIS A C 1
ATOM 5825 O O . HIS A 1 757 ? 36.072 6.744 -17.471 1.00 92.38 757 HIS A O 1
ATOM 5831 N N . GLY A 1 758 ? 37.671 8.316 -17.424 1.00 92.00 758 GLY A N 1
ATOM 5832 C CA . GLY A 1 758 ? 38.392 7.845 -18.610 1.00 92.00 758 GLY A CA 1
ATOM 5833 C C . GLY A 1 758 ? 37.684 8.102 -19.943 1.00 92.00 758 GLY A C 1
ATOM 5834 O O . GLY A 1 758 ? 38.067 7.516 -20.956 1.00 92.00 758 GLY A O 1
ATOM 5835 N N . TRP A 1 759 ? 36.660 8.959 -19.967 1.00 94.50 759 TRP A N 1
ATOM 5836 C CA . TRP A 1 759 ? 36.037 9.402 -21.215 1.00 94.50 759 TRP A CA 1
ATOM 5837 C C . TRP A 1 759 ? 36.972 10.386 -21.924 1.00 94.50 759 TRP A C 1
ATOM 5839 O O . TRP A 1 759 ? 37.636 11.185 -21.272 1.00 94.50 759 TRP A O 1
ATOM 5849 N N . LYS A 1 760 ? 37.015 10.393 -23.259 1.00 93.69 760 LYS A N 1
ATOM 5850 C CA . LYS A 1 760 ? 37.741 11.434 -24.010 1.00 93.69 760 LYS A CA 1
ATOM 5851 C C . LYS A 1 760 ? 36.786 12.254 -24.849 1.00 93.69 760 LYS A C 1
ATOM 5853 O O . LYS A 1 760 ? 35.873 11.717 -25.486 1.00 93.69 760 LYS A O 1
ATOM 5858 N N . ARG A 1 761 ? 37.020 13.563 -24.888 1.00 90.88 761 ARG A N 1
ATOM 5859 C CA . ARG A 1 761 ? 36.164 14.517 -25.594 1.00 90.88 761 ARG A CA 1
ATOM 5860 C C . ARG A 1 761 ? 36.971 15.565 -26.349 1.00 90.88 761 ARG A C 1
ATOM 5862 O O . ARG A 1 761 ? 38.132 15.819 -26.063 1.00 90.88 761 ARG A O 1
ATOM 5869 N N . GLU A 1 762 ? 36.299 16.209 -27.289 1.00 88.25 762 GLU A N 1
ATOM 5870 C CA . GLU A 1 762 ? 36.753 17.411 -27.979 1.00 88.25 762 GLU A CA 1
ATOM 5871 C C . GLU A 1 762 ? 35.643 18.461 -27.836 1.00 88.25 762 GLU A C 1
ATOM 5873 O O . GLU A 1 762 ? 34.581 18.366 -28.458 1.00 88.25 762 GLU A O 1
ATOM 5878 N N . GLY A 1 763 ? 35.830 19.418 -26.923 1.00 85.19 763 GLY A N 1
ATOM 5879 C CA . GLY A 1 763 ? 34.760 20.340 -26.535 1.00 85.19 763 GLY A CA 1
ATOM 5880 C C . GLY A 1 763 ? 33.544 19.586 -25.960 1.00 85.19 763 GLY A C 1
ATOM 5881 O O . GLY A 1 763 ? 33.710 18.847 -24.985 1.00 85.19 763 GLY A O 1
ATOM 5882 N N . PRO A 1 764 ? 32.322 19.762 -26.504 1.00 82.69 764 PRO A N 1
ATOM 5883 C CA . PRO A 1 764 ? 31.126 19.040 -26.059 1.00 82.69 764 PRO A CA 1
ATOM 5884 C C . PRO A 1 764 ? 30.965 17.646 -26.696 1.00 82.69 764 PRO A C 1
ATOM 5886 O O . PRO A 1 764 ? 30.023 16.930 -26.355 1.00 82.69 764 PRO A O 1
ATOM 5889 N N . VAL A 1 765 ? 31.832 17.268 -27.643 1.00 86.81 765 VAL A N 1
ATOM 5890 C CA . VAL A 1 765 ? 31.710 16.023 -28.414 1.00 86.81 765 VAL A CA 1
ATOM 5891 C C . VAL A 1 765 ? 32.514 14.915 -27.750 1.00 86.81 765 VAL A C 1
ATOM 5893 O O . VAL A 1 765 ? 33.720 15.047 -27.563 1.00 86.81 765 VAL A O 1
ATOM 5896 N N . ILE A 1 766 ? 31.860 13.799 -27.443 1.00 89.56 766 ILE A N 1
ATOM 5897 C CA . ILE A 1 766 ? 32.498 12.617 -26.858 1.00 89.56 766 ILE A CA 1
ATOM 5898 C C . ILE A 1 766 ? 33.087 11.767 -27.987 1.00 89.56 766 ILE A C 1
ATOM 5900 O O . ILE A 1 766 ? 32.397 11.453 -28.956 1.00 89.56 766 ILE A O 1
ATOM 5904 N N . LYS A 1 767 ? 34.372 11.427 -27.878 1.00 91.75 767 LYS A N 1
ATOM 5905 C CA . LYS A 1 767 ? 35.118 10.658 -28.886 1.00 91.75 767 LYS A CA 1
ATOM 5906 C C . LYS A 1 767 ? 35.285 9.207 -28.475 1.00 91.75 767 LYS A C 1
ATOM 5908 O O . LYS A 1 767 ? 35.116 8.322 -29.303 1.00 91.75 767 LYS A O 1
ATOM 5913 N N . GLU A 1 768 ? 35.588 8.987 -27.202 1.00 94.12 768 GLU A N 1
ATOM 5914 C CA . GLU A 1 768 ? 35.923 7.681 -26.652 1.00 94.12 768 GLU A CA 1
ATOM 5915 C C . GLU A 1 768 ? 35.247 7.500 -25.290 1.00 94.12 768 GLU A C 1
ATOM 5917 O O . GLU A 1 768 ? 35.308 8.386 -24.435 1.00 94.12 768 GLU A O 1
ATOM 5922 N N . ILE A 1 769 ? 34.605 6.349 -25.104 1.00 94.38 769 ILE A N 1
ATOM 5923 C CA . ILE A 1 769 ? 33.867 5.961 -23.904 1.00 94.38 769 ILE A CA 1
ATOM 5924 C C . ILE A 1 769 ? 34.375 4.590 -23.446 1.00 94.38 769 ILE A C 1
ATOM 5926 O O . ILE A 1 769 ? 34.408 3.662 -24.262 1.00 94.38 769 ILE A O 1
ATOM 5930 N N . PRO A 1 770 ? 34.750 4.425 -22.168 1.00 92.75 770 PRO A N 1
ATOM 5931 C CA . PRO A 1 770 ? 35.086 3.119 -21.626 1.00 92.75 770 PRO A CA 1
ATOM 5932 C C . PRO A 1 770 ? 33.827 2.268 -21.424 1.00 92.75 770 PRO A C 1
ATOM 5934 O O . PRO A 1 770 ? 32.839 2.694 -20.821 1.00 92.75 770 PRO A O 1
ATOM 5937 N N . LEU A 1 771 ? 33.880 1.034 -21.911 1.00 91.19 771 LEU A N 1
ATOM 5938 C CA . LEU A 1 771 ? 32.917 -0.016 -21.621 1.00 91.19 771 LEU A CA 1
ATOM 5939 C C . LEU A 1 771 ? 33.222 -0.664 -20.261 1.00 91.19 771 LEU A C 1
ATOM 5941 O O . LEU A 1 771 ? 34.370 -0.663 -19.810 1.00 91.19 771 LEU A O 1
ATOM 5945 N N . PRO A 1 772 ? 32.227 -1.302 -19.620 1.00 88.75 772 PRO A N 1
ATOM 5946 C CA . PRO A 1 772 ? 32.444 -2.027 -18.365 1.00 88.75 772 PRO A CA 1
ATOM 5947 C C . PRO A 1 772 ? 33.428 -3.207 -18.452 1.00 88.75 772 PRO A C 1
ATOM 5949 O O . PRO A 1 772 ? 33.855 -3.719 -17.420 1.00 88.75 772 PRO A O 1
ATOM 5952 N N . ASP A 1 773 ? 33.770 -3.670 -19.658 1.00 90.06 773 ASP A N 1
ATOM 5953 C CA . ASP A 1 773 ? 34.788 -4.702 -19.895 1.00 90.06 773 ASP A CA 1
ATOM 5954 C C . ASP A 1 773 ? 36.216 -4.141 -20.052 1.00 90.06 773 ASP A C 1
ATOM 5956 O O . ASP A 1 773 ? 37.153 -4.911 -20.254 1.00 90.06 773 ASP A O 1
ATOM 5960 N N . GLY A 1 774 ? 36.386 -2.818 -19.947 1.00 88.81 774 GLY A N 1
ATOM 5961 C CA . GLY A 1 774 ? 37.665 -2.118 -20.050 1.00 88.81 774 GLY A CA 1
ATOM 5962 C C . GLY A 1 774 ? 38.058 -1.694 -21.467 1.00 88.81 774 GLY A C 1
ATOM 5963 O O . GLY A 1 774 ? 39.043 -0.973 -21.618 1.00 88.81 774 GLY A O 1
ATOM 5964 N N . ARG A 1 775 ? 37.315 -2.091 -22.512 1.00 93.88 775 ARG A N 1
ATOM 5965 C CA . ARG A 1 775 ? 37.538 -1.571 -23.872 1.00 93.88 775 ARG A CA 1
ATOM 5966 C C . ARG A 1 775 ? 37.088 -0.119 -23.965 1.00 93.88 775 ARG A C 1
ATOM 5968 O O . ARG A 1 775 ? 36.140 0.284 -23.302 1.00 93.88 775 ARG A O 1
ATOM 5975 N N . THR A 1 776 ? 37.697 0.635 -24.869 1.00 94.00 776 THR A N 1
ATOM 5976 C CA . THR A 1 776 ? 37.262 1.994 -25.196 1.00 94.00 776 THR A CA 1
ATOM 5977 C C . THR A 1 776 ? 36.694 2.024 -26.605 1.00 94.00 776 THR A C 1
ATOM 5979 O O . THR A 1 776 ? 37.297 1.482 -27.531 1.00 94.00 776 THR A O 1
ATOM 5982 N N . VAL A 1 777 ? 35.524 2.635 -26.765 1.00 94.81 777 VAL A N 1
ATOM 5983 C CA . VAL A 1 777 ? 34.774 2.656 -28.025 1.00 94.81 777 VAL A CA 1
ATOM 5984 C C . VAL A 1 777 ? 34.242 4.052 -28.321 1.00 94.81 777 VAL A C 1
ATOM 5986 O O . VAL A 1 777 ? 34.143 4.888 -27.425 1.00 94.81 777 VAL A O 1
ATOM 5989 N N . ASP A 1 778 ? 33.875 4.320 -29.573 1.00 93.94 778 ASP A N 1
ATOM 5990 C CA . ASP A 1 778 ? 33.171 5.562 -29.890 1.00 93.94 778 ASP A CA 1
ATOM 5991 C C . ASP A 1 778 ? 31.740 5.562 -29.322 1.00 93.94 778 ASP A C 1
ATOM 5993 O O . ASP A 1 778 ? 31.187 4.530 -28.935 1.00 93.94 778 ASP A O 1
ATOM 5997 N N . GLN A 1 779 ? 31.101 6.731 -29.291 1.00 90.25 779 GLN A N 1
ATOM 5998 C CA . GLN A 1 779 ? 29.749 6.868 -28.748 1.00 90.25 779 GLN A CA 1
ATOM 5999 C C . GLN A 1 779 ? 28.704 5.990 -29.466 1.00 90.25 779 GLN A C 1
ATOM 6001 O O . GLN A 1 779 ? 27.791 5.464 -28.829 1.00 90.25 779 GLN A O 1
ATOM 6006 N N . LYS A 1 780 ? 28.800 5.821 -30.791 1.00 88.88 780 LYS A N 1
ATOM 6007 C CA . LYS A 1 780 ? 27.833 5.010 -31.550 1.00 88.88 780 LYS A CA 1
ATOM 6008 C C . LYS A 1 780 ? 27.980 3.535 -31.198 1.00 88.88 780 LYS A C 1
ATOM 6010 O O . LYS A 1 780 ? 26.972 2.840 -31.089 1.00 88.88 780 LYS A O 1
ATOM 6015 N N . GLN A 1 781 ? 29.211 3.063 -31.040 1.00 90.12 781 GLN A N 1
ATOM 6016 C CA . GLN A 1 781 ? 29.507 1.703 -30.620 1.00 90.12 781 GLN A CA 1
ATOM 6017 C C . GLN A 1 781 ? 29.121 1.481 -29.154 1.00 90.12 781 GLN A C 1
ATOM 6019 O O . GLN A 1 781 ? 28.504 0.458 -28.866 1.00 90.12 781 GLN A O 1
ATOM 6024 N N . TYR A 1 782 ? 29.350 2.458 -28.267 1.00 90.44 782 TYR A N 1
ATOM 6025 C CA . TYR A 1 782 ? 28.870 2.414 -26.883 1.00 90.44 782 TYR A CA 1
ATOM 6026 C C . TYR A 1 782 ? 27.361 2.180 -26.840 1.00 90.44 782 TYR A C 1
ATOM 6028 O O . TYR A 1 782 ? 26.928 1.171 -26.311 1.00 90.44 782 TYR A O 1
ATOM 6036 N N . VAL A 1 783 ? 26.559 3.006 -27.520 1.00 87.00 783 VAL A N 1
ATOM 6037 C CA . VAL A 1 783 ? 25.090 2.846 -27.553 1.00 87.00 783 VAL A CA 1
ATOM 6038 C C . VAL A 1 783 ? 24.640 1.515 -28.178 1.00 87.00 783 VAL A C 1
ATOM 6040 O O . VAL A 1 783 ? 23.557 1.025 -27.863 1.00 87.00 783 VAL A O 1
ATOM 6043 N N . ARG A 1 784 ? 25.435 0.922 -29.078 1.00 85.12 784 ARG A N 1
ATOM 6044 C CA . ARG A 1 784 ? 25.120 -0.371 -29.713 1.00 85.12 784 ARG A CA 1
ATOM 6045 C C . ARG A 1 784 ? 25.433 -1.574 -28.826 1.00 85.12 784 ARG A C 1
ATOM 6047 O O . ARG A 1 784 ? 24.715 -2.568 -28.919 1.00 85.12 784 ARG A O 1
ATOM 6054 N N . GLU A 1 785 ? 26.504 -1.513 -28.039 1.00 87.31 785 GLU A N 1
ATOM 6055 C CA . GLU A 1 785 ? 26.976 -2.619 -27.189 1.00 87.31 785 GLU A CA 1
ATOM 6056 C C . GLU A 1 785 ? 26.482 -2.503 -25.737 1.00 87.31 785 GLU A C 1
ATOM 6058 O O . GLU A 1 785 ? 26.207 -3.519 -25.094 1.00 87.31 785 GLU A O 1
ATOM 6063 N N . TYR A 1 786 ? 26.336 -1.272 -25.248 1.00 88.69 786 TYR A N 1
ATOM 6064 C CA . TYR A 1 786 ? 25.960 -0.907 -23.889 1.00 88.69 786 TYR A CA 1
ATOM 6065 C C . TYR A 1 786 ? 24.957 0.267 -23.889 1.00 88.69 786 TYR A C 1
ATOM 6067 O O . TYR A 1 786 ? 25.307 1.447 -23.945 1.00 88.69 786 TYR A O 1
ATOM 6075 N N . GLY A 1 787 ? 23.670 -0.074 -23.852 1.00 85.38 787 GLY A N 1
ATOM 6076 C CA . GLY A 1 787 ? 22.542 0.853 -23.894 1.00 85.38 787 GLY A CA 1
ATOM 6077 C C . GLY A 1 787 ? 21.453 0.423 -24.882 1.00 85.38 787 GLY A C 1
ATOM 6078 O O . GLY A 1 787 ? 21.668 -0.371 -25.798 1.00 85.38 787 GLY A O 1
ATOM 6079 N N . ALA A 1 788 ? 20.245 0.964 -24.705 1.00 80.88 788 ALA A N 1
ATOM 6080 C CA . ALA A 1 788 ? 19.120 0.699 -25.609 1.00 80.88 788 ALA A CA 1
ATOM 6081 C C . ALA A 1 788 ? 18.830 1.849 -26.592 1.00 80.88 788 ALA A C 1
ATOM 6083 O O . ALA A 1 788 ? 18.155 1.630 -27.592 1.00 80.88 788 ALA A O 1
ATOM 6084 N N . GLY A 1 789 ? 19.328 3.070 -26.344 1.00 68.19 789 GLY A N 1
ATOM 6085 C CA . GLY A 1 789 ? 19.231 4.204 -27.282 1.00 68.19 789 GLY A CA 1
ATOM 6086 C C . GLY A 1 789 ? 17.810 4.570 -27.746 1.00 68.19 789 GLY A C 1
ATOM 6087 O O . GLY A 1 789 ? 17.654 5.097 -28.842 1.00 68.19 789 GLY A O 1
ATOM 6088 N N . GLY A 1 790 ? 16.775 4.248 -26.958 1.00 68.88 790 GLY A N 1
ATOM 6089 C CA . GLY A 1 790 ? 15.365 4.433 -27.334 1.00 68.88 790 GLY A CA 1
ATOM 6090 C C . GLY A 1 790 ? 14.812 3.395 -28.324 1.00 68.88 790 GLY A C 1
ATOM 6091 O O . GLY A 1 790 ? 13.666 3.520 -28.757 1.00 68.88 790 GLY A O 1
ATOM 6092 N N . ALA A 1 791 ? 15.587 2.366 -28.680 1.00 76.50 791 ALA A N 1
ATOM 6093 C CA . ALA A 1 791 ? 15.112 1.263 -29.506 1.00 76.50 791 ALA A CA 1
ATOM 6094 C C . ALA A 1 791 ? 13.971 0.495 -28.807 1.00 76.50 791 ALA A C 1
ATOM 6096 O O . ALA A 1 791 ? 13.914 0.445 -27.574 1.00 76.50 791 ALA A O 1
ATOM 6097 N N . PRO A 1 792 ? 13.062 -0.148 -29.562 1.00 84.06 792 PRO A N 1
ATOM 6098 C CA . PRO A 1 792 ? 12.157 -1.136 -28.991 1.00 84.06 792 PRO A CA 1
ATOM 6099 C C . PRO A 1 792 ? 12.976 -2.284 -28.390 1.00 84.06 792 PRO A C 1
ATOM 6101 O O . PRO A 1 792 ? 13.748 -2.928 -29.102 1.00 84.06 792 PRO A O 1
ATOM 6104 N N . VAL A 1 793 ? 12.814 -2.536 -27.091 1.00 90.56 793 VAL A N 1
ATOM 6105 C CA . VAL A 1 793 ? 13.521 -3.605 -26.378 1.00 90.56 793 VAL A CA 1
ATOM 6106 C C . VAL A 1 793 ? 12.561 -4.477 -25.585 1.00 90.56 793 VAL A C 1
ATOM 6108 O O . VAL A 1 793 ? 11.431 -4.078 -25.308 1.00 90.56 793 VAL A O 1
ATOM 6111 N N . THR A 1 794 ? 13.023 -5.668 -25.227 1.00 92.88 794 THR A N 1
ATOM 6112 C CA . THR A 1 794 ? 12.336 -6.578 -24.310 1.00 92.88 794 THR A CA 1
ATOM 6113 C C . THR A 1 794 ? 13.353 -7.458 -23.595 1.00 92.88 794 THR A C 1
ATOM 6115 O O . THR A 1 794 ? 14.432 -7.721 -24.128 1.00 92.88 794 THR A O 1
ATOM 6118 N N . ARG A 1 795 ? 13.008 -7.952 -22.407 1.00 94.00 795 ARG A N 1
ATOM 6119 C CA . ARG A 1 795 ? 13.779 -8.997 -21.720 1.00 94.00 795 ARG A CA 1
ATOM 6120 C C . ARG A 1 795 ? 13.278 -10.406 -22.025 1.00 94.00 795 ARG A C 1
ATOM 6122 O O . ARG A 1 795 ? 13.955 -11.367 -21.705 1.00 94.00 795 ARG A O 1
ATOM 6129 N N . VAL A 1 796 ? 12.145 -10.540 -22.712 1.00 95.12 796 VAL A N 1
ATOM 6130 C CA . VAL A 1 796 ? 11.545 -11.840 -23.025 1.00 95.12 796 VAL A CA 1
ATOM 6131 C C . VAL A 1 796 ? 11.800 -12.163 -24.506 1.00 95.12 796 VAL A C 1
ATOM 6133 O O . VAL A 1 796 ? 11.206 -11.518 -25.374 1.00 95.12 796 VAL A O 1
ATOM 6136 N N . PRO A 1 797 ? 12.650 -13.155 -24.845 1.00 92.81 797 PRO A N 1
ATOM 6137 C CA . PRO A 1 797 ? 13.071 -13.421 -26.229 1.00 92.81 797 PRO A CA 1
ATOM 6138 C C . PRO A 1 797 ? 11.921 -13.646 -27.220 1.00 92.81 797 PRO A C 1
ATOM 6140 O O . PRO A 1 797 ? 12.011 -13.284 -28.395 1.00 92.81 797 PRO A O 1
ATOM 6143 N N . ARG A 1 798 ? 10.817 -14.240 -26.755 1.00 93.06 798 ARG A N 1
ATOM 6144 C CA . ARG A 1 798 ? 9.641 -14.530 -27.587 1.00 93.06 798 ARG A CA 1
ATOM 6145 C C . ARG A 1 798 ? 8.880 -13.266 -28.020 1.00 93.06 798 ARG A C 1
ATOM 6147 O O . ARG A 1 798 ? 8.128 -13.304 -28.989 1.00 93.06 798 ARG A O 1
ATOM 6154 N N . LEU A 1 799 ? 9.105 -12.144 -27.332 1.00 93.12 799 LEU A N 1
ATOM 6155 C CA . LEU A 1 799 ? 8.512 -10.840 -27.642 1.00 93.12 799 LEU A CA 1
ATOM 6156 C C . LEU A 1 799 ? 9.362 -10.011 -28.620 1.00 93.12 799 LEU A C 1
ATOM 6158 O O . LEU A 1 799 ? 8.967 -8.904 -28.987 1.00 93.12 799 LEU A O 1
ATOM 6162 N N . CYS A 1 800 ? 10.521 -10.513 -29.065 1.00 92.69 800 CYS A N 1
ATOM 6163 C CA . CYS A 1 800 ? 11.255 -9.894 -30.169 1.00 92.69 800 CYS A CA 1
ATOM 6164 C C . CYS A 1 800 ? 10.428 -9.902 -31.465 1.00 92.69 800 CYS A C 1
ATOM 6166 O O . CYS A 1 800 ? 9.492 -10.682 -31.619 1.00 92.69 800 CYS A O 1
ATOM 6168 N N . VAL A 1 801 ? 10.778 -9.045 -32.423 1.00 89.12 801 VAL A N 1
ATOM 6169 C CA . VAL A 1 801 ? 10.062 -8.916 -33.698 1.00 89.12 801 VAL A CA 1
ATOM 6170 C C . VAL A 1 801 ? 10.367 -10.110 -34.608 1.00 89.12 801 VAL A C 1
ATOM 6172 O O . VAL A 1 801 ? 11.511 -10.566 -34.667 1.00 89.12 801 VAL A O 1
ATOM 6175 N N . LYS A 1 802 ? 9.364 -10.619 -35.338 1.00 84.56 802 LYS A N 1
ATOM 6176 C CA . LYS A 1 802 ? 9.544 -11.647 -36.376 1.00 84.56 802 LYS A CA 1
ATOM 6177 C C . LYS A 1 802 ? 10.615 -11.186 -37.372 1.00 84.56 802 LYS A C 1
ATOM 6179 O O . LYS A 1 802 ? 10.602 -10.017 -37.760 1.00 84.56 802 LYS A O 1
ATOM 6184 N N . PRO A 1 803 ? 11.522 -12.067 -37.827 1.00 72.44 803 PRO A N 1
ATOM 6185 C CA . PRO A 1 803 ? 12.455 -11.705 -38.883 1.00 72.44 803 PRO A CA 1
ATOM 6186 C C . PRO A 1 803 ? 11.657 -11.206 -40.091 1.00 72.44 803 PRO A C 1
ATOM 6188 O O . PRO A 1 803 ? 10.855 -11.956 -40.652 1.00 72.44 803 PRO A O 1
ATOM 6191 N N . LEU A 1 804 ? 11.846 -9.941 -40.480 1.00 58.25 804 LEU A N 1
ATOM 6192 C CA . LEU A 1 804 ? 11.389 -9.475 -41.787 1.00 58.25 804 LEU A CA 1
ATOM 6193 C C . LEU A 1 804 ? 11.977 -10.453 -42.800 1.00 58.25 804 LEU A C 1
ATOM 6195 O O . LEU A 1 804 ? 13.174 -10.733 -42.713 1.00 58.25 804 LEU A O 1
ATOM 6199 N N . HIS A 1 805 ? 11.158 -11.012 -43.700 1.00 50.78 805 HIS A N 1
ATOM 6200 C CA . HIS A 1 805 ? 11.671 -11.818 -44.803 1.00 50.78 805 HIS A CA 1
ATOM 6201 C C . HIS A 1 805 ? 12.848 -11.060 -45.410 1.00 50.78 805 HIS A C 1
ATOM 6203 O O . HIS A 1 805 ? 12.660 -10.005 -46.019 1.00 50.78 805 HIS A O 1
ATOM 6209 N N . GLN A 1 806 ? 14.063 -11.567 -45.187 1.00 41.12 806 GLN A N 1
ATOM 6210 C CA . GLN A 1 806 ? 15.209 -11.144 -45.962 1.00 41.12 806 GLN A CA 1
ATOM 6211 C C . GLN A 1 806 ? 14.767 -11.405 -47.392 1.00 41.12 806 GLN A C 1
ATOM 6213 O O . GLN A 1 806 ? 14.490 -12.554 -47.750 1.00 41.12 806 GLN A O 1
ATOM 6218 N N . LYS A 1 807 ? 14.575 -10.336 -48.175 1.00 34.97 807 LYS A N 1
ATOM 6219 C CA . LYS A 1 807 ? 14.519 -10.485 -49.623 1.00 34.97 807 LYS A CA 1
ATOM 6220 C C . LYS A 1 807 ? 15.725 -11.354 -49.947 1.00 34.97 807 LYS A C 1
ATOM 6222 O O . LYS A 1 807 ? 16.838 -10.973 -49.597 1.00 34.97 807 LYS A O 1
ATOM 6227 N N . LYS A 1 808 ? 15.475 -12.552 -50.481 1.00 36.44 808 LYS A N 1
ATOM 6228 C CA . LYS A 1 808 ? 16.520 -13.336 -51.126 1.00 36.44 808 LYS A CA 1
ATOM 6229 C C . LYS A 1 808 ? 17.114 -12.391 -52.167 1.00 36.44 808 LYS A C 1
ATOM 6231 O O . LYS A 1 808 ? 16.406 -12.049 -53.114 1.00 36.44 808 LYS A O 1
ATOM 6236 N N . GLU A 1 809 ? 18.296 -11.859 -51.878 1.00 36.22 809 GLU A N 1
ATOM 6237 C CA . GLU A 1 809 ? 19.130 -11.204 -52.883 1.00 36.22 809 GLU A CA 1
ATOM 6238 C C . GLU A 1 809 ? 19.580 -12.238 -53.911 1.00 36.22 809 GLU A C 1
ATOM 6240 O O . GLU A 1 809 ? 19.837 -13.401 -53.505 1.00 36.22 809 GLU A O 1
#

pLDDT: mean 91.48, std 8.7, range [34.0, 98.69]